Protein AF-A0AAX6N0K3-F1 (afdb_monomer)

Secondary structure (DSSP, 8-state):
-PPPP---PPPP--------GGGG--SS--HHHHHHHHHSTT------------------------------PPPPPP----------------PPPPPPPPPPPPPPPPP---PPPPPPPPPPPPP-----PPPPPPP------------PPP-GGGS---S--PEEEEEEEEEEEEEEESSSSS-S-TT--SB--SS--GGG--HHHHHHHHHHHHHHHHHHHHHTT--B-----HHHHHHHS-PPP-TTS-TT--SSS----S-TTGGG--EEEE-----TT-HHHHHHHHHHHHHHHHHHHHHHHHHHTT--GGG--HHHHHH--GGGEEEE-SS-SS-HHHHHHHHHHHHHHHHHHHHHHHHHHHHHHHHS---TTB---TT--GGGSSBEEEE-GGGS-SSTT-HHHHHHHHHHEE--TT--S-GGGB-TTSTT-BSS-GGGTEEEEEEEEE---EETT-TTHHHHHHHHHHHHHHHB-BBPP-TTS--BEEEEEEETT--BHHHHHHHHHHHHHHHHHHHTTS-GGGSTTT-SSEE-HHHHSHHHHHHTT------GGG-TT--HHHHHHHHHHHHHH--TTSHHHHHHS-HHHHHHHHHHHH--SHHHHHHHHS--SSSPEESEEEE--BSSBB---TT---EEEE--SBP---HHHHHHHHHHHHHHHHHHHH--HHHHHHHHHHHHHTSS-HHHHH---HHHHHHHHTTSTTTT-SS--TT---S---TTTT-EETT--BPPSSSS-SS--GGG-

InterPro domains:
  IPR022025 Putative amidoligase enzyme [PF12224] (426-542)

pLDDT: mean 74.58, std 22.52, range [27.12, 98.62]

Radius of gyration: 35.14 Å; Cα contacts (8 Å, |Δi|>4): 977; chains: 1; bounding box: 76×108×117 Å

Structure (mmCIF, N/CA/C/O backbone):
data_AF-A0AAX6N0K3-F1
#
_entry.id   AF-A0AAX6N0K3-F1
#
loop_
_atom_site.group_PDB
_atom_site.id
_atom_site.type_symbol
_atom_site.label_atom_id
_atom_site.label_alt_id
_atom_site.label_comp_id
_atom_site.label_asym_id
_atom_site.label_entity_id
_atom_site.label_seq_id
_atom_site.pdbx_PDB_ins_code
_atom_site.Cartn_x
_atom_site.Cartn_y
_atom_site.Cartn_z
_atom_site.occupancy
_atom_site.B_iso_or_equiv
_atom_site.auth_seq_id
_atom_site.auth_comp_id
_atom_site.auth_asym_id
_atom_site.auth_atom_id
_atom_site.pdbx_PDB_model_num
ATOM 1 N N . MET A 1 1 ? 33.460 49.460 -1.857 1.00 33.12 1 MET A N 1
ATOM 2 C CA . MET A 1 1 ? 32.653 49.689 -0.641 1.00 33.12 1 MET A CA 1
ATOM 3 C C . MET A 1 1 ? 31.895 48.401 -0.351 1.00 33.12 1 MET A C 1
ATOM 5 O O . MET A 1 1 ? 31.063 48.049 -1.177 1.00 33.12 1 MET A O 1
ATOM 9 N N . PRO A 1 2 ? 32.266 47.641 0.693 1.00 34.12 2 PRO A N 1
ATOM 10 C CA . PRO A 1 2 ? 31.712 46.316 0.958 1.00 34.12 2 PRO A CA 1
ATOM 11 C C . PRO A 1 2 ? 30.553 46.365 1.966 1.00 34.12 2 PRO A C 1
ATOM 13 O O . PRO A 1 2 ? 30.574 47.162 2.904 1.00 34.12 2 PRO A O 1
ATOM 16 N N . ALA A 1 3 ? 29.566 45.490 1.763 1.00 30.44 3 ALA A N 1
ATOM 17 C CA . ALA A 1 3 ? 28.462 45.236 2.682 1.00 30.44 3 ALA A CA 1
ATOM 18 C C . ALA A 1 3 ? 28.853 44.160 3.708 1.00 30.44 3 ALA A C 1
ATOM 20 O O . ALA A 1 3 ? 29.574 43.210 3.398 1.00 30.44 3 ALA A O 1
ATOM 21 N N . GLN A 1 4 ? 28.412 44.381 4.943 1.00 31.89 4 GLN A N 1
ATOM 22 C CA . GLN A 1 4 ? 28.819 43.687 6.157 1.00 31.89 4 GLN A CA 1
ATOM 23 C C . GLN A 1 4 ? 28.239 42.275 6.285 1.00 31.89 4 GLN A C 1
ATOM 25 O O . GLN A 1 4 ? 27.082 42.016 5.967 1.00 31.89 4 GLN A O 1
ATOM 30 N N . GLN A 1 5 ? 29.078 41.400 6.839 1.00 32.28 5 GLN A N 1
ATOM 31 C CA . GLN A 1 5 ? 28.748 40.094 7.398 1.00 32.28 5 GLN A CA 1
ATOM 32 C C . GLN A 1 5 ? 27.851 40.236 8.637 1.00 32.28 5 GLN A C 1
ATOM 34 O O . GLN A 1 5 ? 28.136 41.043 9.521 1.00 32.28 5 GLN A O 1
ATOM 39 N N . GLY A 1 6 ? 26.828 39.386 8.732 1.00 27.12 6 GLY A N 1
ATOM 40 C CA . GLY A 1 6 ? 26.062 39.135 9.949 1.00 27.12 6 GLY A CA 1
ATOM 41 C C . GLY A 1 6 ? 25.989 37.635 10.217 1.00 27.12 6 GLY A C 1
ATOM 42 O O . GLY A 1 6 ? 25.116 36.954 9.691 1.00 27.12 6 GLY A O 1
ATOM 43 N N . ASN A 1 7 ? 26.929 37.128 11.019 1.00 29.38 7 ASN A N 1
ATOM 44 C CA . ASN A 1 7 ? 26.878 35.793 11.612 1.00 29.38 7 ASN A CA 1
ATOM 45 C C . ASN A 1 7 ? 25.757 35.746 12.661 1.00 29.38 7 ASN A C 1
ATOM 47 O O . ASN A 1 7 ? 25.810 36.486 13.642 1.00 29.38 7 ASN A O 1
ATOM 51 N N . SER A 1 8 ? 24.795 34.839 12.489 1.00 27.27 8 SER A N 1
ATOM 52 C CA . SER A 1 8 ? 23.847 34.435 13.529 1.00 27.27 8 SER A CA 1
ATOM 53 C C . SER A 1 8 ? 24.133 32.982 13.893 1.00 27.27 8 SER A C 1
ATOM 55 O O . SER A 1 8 ? 23.971 32.070 13.085 1.00 27.27 8 SER A O 1
ATOM 57 N N . THR A 1 9 ? 24.640 32.788 15.103 1.00 29.12 9 THR A N 1
ATOM 58 C CA . THR A 1 9 ? 24.904 31.491 15.721 1.00 29.12 9 THR A CA 1
ATOM 59 C C . THR A 1 9 ? 23.587 30.836 16.131 1.00 29.12 9 THR A C 1
ATOM 61 O O . THR A 1 9 ? 22.885 31.358 16.996 1.00 29.12 9 THR A O 1
ATOM 64 N N . ASN A 1 10 ? 23.276 29.682 15.542 1.00 28.95 10 ASN A N 1
ATOM 65 C CA . ASN A 1 10 ? 22.162 28.821 15.942 1.00 28.95 10 ASN A CA 1
ATOM 66 C C . ASN A 1 10 ? 22.470 28.149 17.298 1.00 28.95 10 ASN A C 1
ATOM 68 O O . ASN A 1 10 ? 23.472 27.435 17.389 1.00 28.95 10 ASN A O 1
ATOM 72 N N . PRO A 1 11 ? 21.651 28.320 18.353 1.00 30.47 11 PRO A N 1
ATOM 73 C CA . PRO A 1 11 ? 21.778 27.519 19.561 1.00 30.47 11 PRO A CA 1
ATOM 74 C C . PRO A 1 11 ? 21.105 26.158 19.340 1.00 30.47 11 PRO A C 1
ATOM 76 O O . PRO A 1 11 ? 19.939 26.073 18.954 1.00 30.47 11 PRO A O 1
ATOM 79 N N . GLY A 1 12 ? 21.862 25.087 19.582 1.00 30.61 12 GLY A N 1
ATOM 80 C CA . GLY A 1 12 ? 21.398 23.709 19.463 1.00 30.61 12 GLY A CA 1
ATOM 81 C C . GLY A 1 12 ? 20.140 23.442 20.291 1.00 30.61 12 GLY A C 1
ATOM 82 O O . GLY A 1 12 ? 20.142 23.573 21.515 1.00 30.61 12 GLY A O 1
ATOM 83 N N . ARG A 1 13 ? 19.068 23.022 19.615 1.00 30.52 13 ARG A N 1
ATOM 84 C CA . ARG A 1 13 ? 17.915 22.377 20.245 1.00 30.52 13 ARG A CA 1
ATOM 85 C C . ARG A 1 13 ? 18.232 20.895 20.412 1.00 30.52 13 ARG A C 1
ATOM 87 O O . ARG A 1 13 ? 18.113 20.122 19.471 1.00 30.52 13 ARG A O 1
ATOM 94 N N . GLY A 1 14 ? 18.630 20.506 21.619 1.00 28.22 14 GLY A N 1
ATOM 95 C CA . GLY A 1 14 ? 18.573 19.109 22.035 1.00 28.22 14 GLY A CA 1
ATOM 96 C C . GLY A 1 14 ? 17.112 18.695 22.202 1.00 28.22 14 GLY A C 1
ATOM 97 O O . GLY A 1 14 ? 16.432 19.179 23.108 1.00 28.22 14 GLY A O 1
ATOM 98 N N . SER A 1 15 ? 16.618 17.817 21.332 1.00 30.75 15 SER A N 1
ATOM 99 C CA . SER A 1 15 ? 15.312 17.168 21.459 1.00 30.75 15 SER A CA 1
ATOM 100 C C . SER A 1 15 ? 15.372 16.107 22.561 1.00 30.75 15 SER A C 1
ATOM 102 O O . SER A 1 15 ? 15.589 14.922 22.318 1.00 30.75 15 SER A O 1
ATOM 104 N N . GLY A 1 16 ? 15.211 16.541 23.810 1.00 27.91 16 GLY A N 1
ATOM 105 C CA . GLY A 1 16 ? 15.000 15.640 24.937 1.00 27.91 16 GLY A CA 1
ATOM 106 C C . GLY A 1 16 ? 13.588 15.058 24.901 1.00 27.91 16 GLY A C 1
ATOM 107 O O . GLY A 1 16 ? 12.685 15.614 25.523 1.00 27.91 16 GLY A O 1
ATOM 108 N N . LEU A 1 17 ? 13.400 13.934 24.205 1.00 30.94 17 LEU A N 1
ATOM 109 C CA . LEU A 1 17 ? 12.222 13.073 24.344 1.00 30.94 17 LEU A CA 1
ATOM 110 C C . LEU A 1 17 ? 12.213 12.480 25.763 1.00 30.94 17 LEU A C 1
ATOM 112 O O . LEU A 1 17 ? 12.772 11.419 26.031 1.00 30.94 17 LEU A O 1
ATOM 116 N N . ARG A 1 18 ? 11.609 13.199 26.716 1.00 30.19 18 ARG A N 1
ATOM 117 C CA . ARG A 1 18 ? 11.274 12.643 28.032 1.00 30.19 18 ARG A CA 1
ATOM 118 C C . ARG A 1 18 ? 10.107 11.672 27.852 1.00 30.19 18 ARG A C 1
ATOM 120 O O . ARG A 1 18 ? 9.021 12.071 27.450 1.00 30.19 18 ARG A O 1
ATOM 127 N N . SER A 1 19 ? 10.349 10.404 28.166 1.00 35.12 19 SER A N 1
ATOM 128 C CA . SER A 1 19 ? 9.376 9.308 28.142 1.00 35.12 19 SER A CA 1
ATOM 129 C C . SER A 1 19 ? 8.063 9.660 28.864 1.00 35.12 19 SER A C 1
ATOM 131 O O . SER A 1 19 ? 8.098 10.092 30.019 1.00 35.12 19 SER A O 1
ATOM 133 N N . ASN A 1 20 ? 6.919 9.389 28.219 1.00 36.53 20 ASN A N 1
ATOM 134 C CA . ASN A 1 20 ? 5.529 9.551 28.695 1.00 36.53 20 ASN A CA 1
ATOM 135 C C . ASN A 1 20 ? 5.147 8.645 29.900 1.00 36.53 20 ASN A C 1
ATOM 137 O O . ASN A 1 20 ? 4.023 8.156 30.006 1.00 36.53 20 ASN A O 1
ATOM 141 N N . ALA A 1 21 ? 6.049 8.407 30.853 1.00 35.53 21 ALA A N 1
ATOM 142 C CA . ALA A 1 21 ? 5.789 7.544 32.008 1.00 35.53 21 ALA A CA 1
ATOM 143 C C . ALA A 1 21 ? 4.721 8.112 32.970 1.00 35.53 21 ALA A C 1
ATOM 145 O O . ALA A 1 21 ? 4.128 7.363 33.745 1.00 35.53 21 ALA A O 1
ATOM 146 N N . HIS A 1 22 ? 4.438 9.420 32.916 1.00 32.25 22 HIS A N 1
ATOM 147 C CA . HIS A 1 22 ? 3.542 10.086 33.868 1.00 32.25 22 HIS A CA 1
ATOM 148 C C . HIS A 1 22 ? 2.038 9.885 33.616 1.00 32.25 22 HIS A C 1
ATOM 150 O O . HIS A 1 22 ? 1.267 10.015 34.562 1.00 32.25 22 HIS A O 1
ATOM 156 N N . LEU A 1 23 ? 1.615 9.494 32.407 1.00 36.72 23 LEU A N 1
ATOM 157 C CA . LEU A 1 23 ? 0.206 9.177 32.109 1.00 36.72 23 LEU A CA 1
ATOM 158 C C . LEU A 1 23 ? -0.206 7.755 32.541 1.00 36.72 23 LEU A C 1
ATOM 160 O O . LEU A 1 23 ? -1.385 7.421 32.520 1.00 36.72 23 LEU A O 1
ATOM 164 N N . ARG A 1 24 ? 0.741 6.914 32.986 1.00 46.22 24 ARG A N 1
ATOM 165 C CA . ARG A 1 24 ? 0.514 5.475 33.231 1.00 46.22 24 ARG A CA 1
ATOM 166 C C . ARG A 1 24 ? 0.024 5.115 34.641 1.00 46.22 24 ARG A C 1
ATOM 168 O O . ARG A 1 24 ? -0.168 3.940 34.931 1.00 46.22 24 ARG A O 1
ATOM 175 N N . ARG A 1 25 ? -0.175 6.092 35.533 1.00 35.53 25 ARG A N 1
ATOM 176 C CA . ARG A 1 25 ? -0.671 5.869 36.908 1.00 35.53 25 ARG A CA 1
ATOM 177 C C . ARG A 1 25 ? -2.057 6.484 37.100 1.00 35.53 25 ARG A C 1
ATOM 179 O O . ARG A 1 25 ? -2.197 7.459 37.830 1.00 35.53 25 ARG A O 1
ATOM 186 N N . TYR A 1 26 ? -3.073 5.921 36.453 1.00 37.38 26 TYR A N 1
ATOM 187 C CA . TYR A 1 26 ? -4.471 6.216 36.782 1.00 37.38 26 TYR A CA 1
ATOM 188 C C . TYR A 1 26 ? -5.084 5.059 37.580 1.00 37.38 26 TYR A C 1
ATOM 190 O O . TYR A 1 26 ? -4.790 3.895 37.318 1.00 37.38 26 TYR A O 1
ATOM 198 N N . GLN A 1 27 ? -5.912 5.392 38.574 1.00 35.25 27 GLN A N 1
ATOM 199 C CA . GLN A 1 27 ? -6.598 4.459 39.479 1.00 35.25 27 GLN A CA 1
ATOM 200 C C . GLN A 1 27 ? -7.766 3.744 38.774 1.00 35.25 27 GLN A C 1
ATOM 202 O O . GLN A 1 27 ? -8.930 3.969 39.087 1.00 35.25 27 GLN A O 1
ATOM 207 N N . GLY A 1 28 ? -7.448 2.901 37.795 1.00 50.28 28 GLY A N 1
ATOM 208 C CA . GLY A 1 28 ? -8.390 2.016 37.116 1.00 50.28 28 GLY A CA 1
ATOM 209 C C . GLY A 1 28 ? -7.851 0.590 37.050 1.00 50.28 28 GLY A C 1
ATOM 210 O O . GLY A 1 28 ? -6.734 0.317 37.492 1.00 50.28 28 GLY A O 1
ATOM 211 N N . ARG A 1 29 ? -8.654 -0.318 36.490 1.00 60.47 29 ARG A N 1
ATOM 212 C CA . ARG A 1 29 ? -8.243 -1.696 36.185 1.00 60.47 29 ARG A CA 1
ATOM 213 C C . ARG A 1 29 ? -6.909 -1.734 35.441 1.00 60.47 29 ARG A C 1
ATOM 215 O O . ARG A 1 29 ? -6.608 -0.826 34.653 1.00 60.47 29 ARG A O 1
ATOM 222 N N . THR A 1 30 ? -6.121 -2.779 35.675 1.00 70.56 30 THR A N 1
ATOM 223 C CA . THR A 1 30 ? -4.830 -2.922 34.991 1.00 70.56 30 THR A CA 1
ATOM 224 C C . THR A 1 30 ? -5.057 -3.050 33.481 1.00 70.56 30 THR A C 1
ATOM 226 O O . THR A 1 30 ? -6.117 -3.480 33.022 1.00 70.56 30 THR A O 1
ATOM 229 N N . ARG A 1 31 ? -4.063 -2.657 32.677 1.00 69.25 31 ARG A N 1
ATOM 230 C CA . ARG A 1 31 ? -4.096 -2.835 31.213 1.00 69.25 31 ARG A CA 1
ATOM 231 C C . ARG A 1 31 ? -4.399 -4.292 30.835 1.00 69.25 31 ARG A C 1
ATOM 233 O O . ARG A 1 31 ? -5.227 -4.532 29.968 1.00 69.25 31 ARG A O 1
ATOM 240 N N . GLN A 1 32 ? -3.831 -5.242 31.575 1.00 71.00 32 GLN A N 1
ATOM 241 C CA . GLN A 1 32 ? -4.071 -6.679 31.417 1.00 71.00 32 GLN A CA 1
ATOM 242 C C . GLN A 1 32 ? -5.519 -7.093 31.705 1.00 71.00 32 GLN A C 1
ATOM 244 O O . GLN A 1 32 ? -6.087 -7.879 30.959 1.00 71.00 32 GLN A O 1
ATOM 249 N N . GLU A 1 33 ? -6.163 -6.531 32.731 1.00 73.44 33 GLU A N 1
ATOM 250 C CA . GLU A 1 33 ? -7.573 -6.831 33.023 1.00 73.44 33 GLU A CA 1
ATOM 251 C C . GLU A 1 33 ? -8.520 -6.387 31.896 1.00 73.44 33 GLU A C 1
ATOM 253 O O . GLU A 1 33 ? -9.567 -7.008 31.699 1.00 73.44 33 GLU A O 1
ATOM 258 N N . ARG A 1 34 ? -8.178 -5.320 31.156 1.00 72.62 34 ARG A N 1
ATOM 259 C CA . ARG A 1 34 ? -8.949 -4.887 29.977 1.00 72.62 34 ARG A CA 1
ATOM 260 C C . ARG A 1 34 ? -8.794 -5.869 28.816 1.00 72.62 34 ARG A C 1
ATOM 262 O O . ARG A 1 34 ? -9.799 -6.269 28.240 1.00 72.62 34 ARG A O 1
ATOM 269 N N . ILE A 1 35 ? -7.562 -6.300 28.547 1.00 73.88 35 ILE A N 1
ATOM 270 C CA . ILE A 1 35 ? -7.236 -7.309 27.528 1.00 73.88 35 ILE A CA 1
ATOM 271 C C . ILE A 1 35 ? -7.982 -8.606 27.829 1.00 73.88 35 ILE A C 1
ATOM 273 O O . ILE A 1 35 ? -8.746 -9.077 26.997 1.00 73.88 35 ILE A O 1
ATOM 277 N N . GLN A 1 36 ? -7.851 -9.144 29.044 1.00 75.00 36 GLN A N 1
ATOM 278 C CA . GLN A 1 36 ? -8.462 -10.429 29.390 1.00 75.00 36 GLN A CA 1
ATOM 279 C C . GLN A 1 36 ? -9.970 -10.440 29.132 1.00 75.00 36 GLN A C 1
ATOM 281 O O . GLN A 1 36 ? -10.498 -11.404 28.592 1.00 75.00 36 GLN A O 1
ATOM 286 N N . ARG A 1 37 ? -10.664 -9.349 29.470 1.00 75.81 37 ARG A N 1
ATOM 287 C CA . ARG A 1 37 ? -12.107 -9.208 29.224 1.00 75.81 37 ARG A CA 1
ATOM 288 C C . ARG A 1 37 ? -12.462 -9.124 27.750 1.00 75.81 37 ARG A C 1
ATOM 290 O O . ARG A 1 37 ? -13.495 -9.652 27.360 1.00 75.81 37 ARG A O 1
ATOM 297 N N . PHE A 1 38 ? -11.636 -8.439 26.968 1.00 77.19 38 PHE A N 1
ATOM 298 C CA . PHE A 1 38 ? -11.833 -8.323 25.530 1.00 77.19 38 PHE A CA 1
ATOM 299 C C . PHE A 1 38 ? -11.748 -9.695 24.847 1.00 77.19 38 PHE A C 1
ATOM 301 O O . PHE A 1 38 ? -12.540 -9.981 23.956 1.00 77.19 38 PHE A O 1
ATOM 308 N N . TYR A 1 39 ? -10.836 -10.560 25.299 1.00 76.31 39 TYR A N 1
ATOM 309 C CA . TYR A 1 39 ? -10.623 -11.871 24.684 1.00 76.31 39 TYR A CA 1
ATOM 310 C C . TYR A 1 39 ? -11.439 -13.012 25.297 1.00 76.31 39 TYR A C 1
ATOM 312 O O . TYR A 1 39 ? -11.760 -13.950 24.569 1.00 76.31 39 TYR A O 1
ATOM 320 N N . ASN A 1 40 ? -11.784 -12.936 26.584 1.00 78.44 40 ASN A N 1
ATOM 321 C CA . ASN A 1 40 ? -12.487 -13.980 27.337 1.00 78.44 40 ASN A CA 1
ATOM 322 C C . ASN A 1 40 ? -13.710 -13.389 28.073 1.00 78.44 40 ASN A C 1
ATOM 324 O O . ASN A 1 40 ? -13.695 -13.226 29.300 1.00 78.44 40 ASN A O 1
ATOM 328 N N . PRO A 1 41 ? -14.771 -13.010 27.334 1.00 76.31 41 PRO A N 1
ATOM 329 C CA . PRO A 1 41 ? -15.985 -12.453 27.921 1.00 76.31 41 PRO A CA 1
ATOM 330 C C . PRO A 1 41 ? -16.694 -13.482 28.816 1.00 76.31 41 PRO A C 1
ATOM 332 O O . PRO A 1 41 ? -16.761 -14.668 28.503 1.00 76.31 41 PRO A O 1
ATOM 335 N N . GLY A 1 42 ? -17.252 -13.027 29.940 1.00 67.88 42 GLY A N 1
ATOM 336 C CA . GLY A 1 42 ? -18.068 -13.866 30.829 1.00 67.88 42 GLY A CA 1
ATOM 337 C C . GLY A 1 42 ? -17.322 -14.731 31.857 1.00 67.88 42 GLY A C 1
ATOM 338 O O . GLY A 1 42 ? -17.973 -15.240 32.773 1.00 67.88 42 GLY A O 1
ATOM 339 N N . GLU A 1 43 ? -15.991 -14.854 31.805 1.00 67.69 43 GLU A N 1
ATOM 340 C CA . GLU A 1 43 ? -15.241 -15.513 32.883 1.00 67.69 43 GLU A CA 1
ATOM 341 C C . GLU A 1 43 ? -15.108 -14.580 34.106 1.00 67.69 43 GLU A C 1
ATOM 343 O O . GLU A 1 43 ? -14.562 -13.473 34.007 1.00 67.69 43 GLU A O 1
ATOM 348 N N . PRO A 1 44 ? -15.617 -14.969 35.294 1.00 57.75 44 PRO A N 1
ATOM 349 C CA . PRO A 1 44 ? -15.477 -14.148 36.485 1.00 57.75 44 PRO A CA 1
ATOM 350 C C . PRO A 1 44 ? -14.002 -14.075 36.881 1.00 57.75 44 PRO A C 1
ATOM 352 O O . PRO A 1 44 ? -13.425 -15.061 37.330 1.00 57.75 44 PRO A O 1
ATOM 355 N N . ILE A 1 45 ? -13.405 -12.882 36.776 1.00 56.72 45 ILE A N 1
ATOM 356 C CA . ILE A 1 45 ? -12.067 -12.617 37.317 1.00 56.72 45 ILE A CA 1
ATOM 357 C C . ILE A 1 45 ? -12.112 -12.966 38.806 1.00 56.72 45 ILE A C 1
ATOM 359 O O . ILE A 1 45 ? -12.767 -12.267 39.592 1.00 56.72 45 ILE A O 1
ATOM 363 N N . ASN A 1 46 ? -11.440 -14.054 39.192 1.00 53.59 46 ASN A N 1
ATOM 364 C CA . ASN A 1 46 ? -11.290 -14.453 40.583 1.00 53.59 46 ASN A CA 1
ATOM 365 C C . ASN A 1 46 ? -10.611 -13.298 41.316 1.00 53.59 46 ASN A C 1
ATOM 367 O O . ASN A 1 46 ? -9.398 -13.109 41.224 1.00 53.59 46 ASN A O 1
ATOM 371 N N . LYS A 1 47 ? -11.410 -12.478 42.012 1.00 49.41 47 LYS A N 1
ATOM 372 C CA . LYS A 1 47 ? -10.909 -11.359 42.808 1.00 49.41 47 LYS A CA 1
ATOM 373 C C . LYS A 1 47 ? -9.862 -11.936 43.749 1.00 49.41 47 LYS A C 1
ATOM 375 O O . LYS A 1 47 ? -10.225 -12.679 44.663 1.00 49.41 47 LYS A O 1
ATOM 380 N N . ARG A 1 48 ? -8.581 -11.616 43.511 1.00 46.38 48 ARG A N 1
ATOM 381 C CA . ARG A 1 48 ? -7.492 -11.926 44.443 1.00 46.38 48 ARG A CA 1
ATOM 382 C C . ARG A 1 48 ? -7.997 -11.530 45.824 1.00 46.38 48 ARG A C 1
ATOM 384 O O . ARG A 1 48 ? -8.307 -10.359 46.052 1.00 46.38 48 ARG A O 1
ATOM 391 N N . LYS A 1 49 ? -8.160 -12.510 46.718 1.00 39.62 49 LYS A N 1
ATOM 392 C CA . LYS A 1 49 ? -8.372 -12.228 48.136 1.00 39.62 49 LYS A CA 1
ATOM 393 C C . LYS A 1 49 ? -7.175 -11.383 48.538 1.00 39.62 49 LYS A C 1
ATOM 395 O O . LYS A 1 49 ? -6.059 -11.886 48.543 1.00 39.62 49 LYS A O 1
ATOM 400 N N . ALA A 1 50 ? -7.404 -10.095 48.765 1.00 35.25 50 ALA A N 1
ATOM 401 C CA . ALA A 1 50 ? -6.397 -9.220 49.323 1.00 35.25 50 ALA A CA 1
ATOM 402 C C . ALA A 1 50 ? -6.011 -9.827 50.674 1.00 35.25 50 ALA A C 1
ATOM 404 O O . ALA A 1 50 ? -6.799 -9.788 51.620 1.00 35.25 50 ALA A O 1
ATOM 405 N N . GLU A 1 51 ? -4.855 -10.484 50.732 1.00 37.91 51 GLU A N 1
ATOM 406 C CA . GLU A 1 51 ? -4.303 -10.913 52.006 1.00 37.91 51 GLU A CA 1
ATOM 407 C C . GLU A 1 51 ? -4.030 -9.652 52.837 1.00 37.91 51 GLU A C 1
ATOM 409 O O . GLU A 1 51 ? -3.532 -8.656 52.296 1.00 37.91 51 GLU A O 1
ATOM 414 N N . PRO A 1 52 ? -4.406 -9.632 54.128 1.00 36.31 52 PRO A N 1
ATOM 415 C CA . PRO A 1 52 ? -4.161 -8.481 54.977 1.00 36.31 52 PRO A CA 1
ATOM 416 C C . PRO A 1 52 ? -2.656 -8.244 55.060 1.00 36.31 52 PRO A C 1
ATOM 418 O O . PRO A 1 52 ? -1.897 -9.122 55.464 1.00 36.31 52 PRO A O 1
ATOM 421 N N . ASN A 1 53 ? -2.236 -7.046 54.673 1.00 34.91 53 ASN A N 1
ATOM 422 C CA . ASN A 1 53 ? -0.856 -6.602 54.767 1.00 34.91 53 ASN A CA 1
ATOM 423 C C . ASN A 1 53 ? -0.516 -6.372 56.254 1.00 34.91 53 ASN A C 1
ATOM 425 O O . ASN A 1 53 ? -0.676 -5.267 56.775 1.00 34.91 53 ASN A O 1
ATOM 429 N N . GLU A 1 54 ? -0.132 -7.433 56.970 1.00 36.72 54 GLU A N 1
ATOM 430 C CA . GLU A 1 54 ? 0.428 -7.325 58.317 1.00 36.72 54 GLU A CA 1
ATOM 431 C C . GLU A 1 54 ? 1.847 -6.757 58.229 1.00 36.72 54 GLU A C 1
ATOM 433 O O . GLU A 1 54 ? 2.758 -7.342 57.641 1.00 36.72 54 GLU A O 1
ATOM 438 N N . GLY A 1 55 ? 2.011 -5.566 58.806 1.00 42.16 55 GLY A N 1
ATOM 439 C CA . GLY A 1 55 ? 3.240 -4.793 58.754 1.00 42.16 55 GLY A CA 1
ATOM 440 C C . GLY A 1 55 ? 4.452 -5.532 59.316 1.00 42.16 55 GLY A C 1
ATOM 441 O O . GLY A 1 55 ? 4.416 -6.104 60.406 1.00 42.16 55 GLY A O 1
ATOM 442 N N . LYS A 1 56 ? 5.572 -5.425 58.601 1.00 33.53 56 LYS A N 1
ATOM 443 C CA . LYS A 1 56 ? 6.902 -5.638 59.169 1.00 33.53 56 LYS A CA 1
ATOM 444 C C . LYS A 1 56 ? 7.753 -4.398 58.965 1.00 33.53 56 LYS A C 1
ATOM 446 O O . LYS A 1 56 ? 8.112 -4.028 57.853 1.00 33.53 56 LYS A O 1
ATOM 451 N N . THR A 1 57 ? 8.020 -3.773 60.100 1.00 34.84 57 THR A N 1
ATOM 452 C CA . THR A 1 57 ? 8.953 -2.683 60.341 1.00 34.84 57 THR A CA 1
ATOM 453 C C . THR A 1 57 ? 10.374 -3.098 59.962 1.00 34.84 57 THR A C 1
ATOM 455 O O . THR A 1 57 ? 10.801 -4.217 60.249 1.00 34.84 57 THR A O 1
ATOM 458 N N . GLU A 1 58 ? 11.098 -2.174 59.334 1.00 37.28 58 GLU A N 1
ATOM 459 C CA . GLU A 1 58 ? 12.534 -2.250 59.077 1.00 37.28 58 GLU A CA 1
ATOM 460 C C . GLU A 1 58 ? 13.338 -2.400 60.377 1.00 37.28 58 GLU A C 1
ATOM 462 O O . GLU A 1 58 ? 13.147 -1.637 61.322 1.00 37.28 58 GLU A O 1
ATOM 467 N N . GLU A 1 59 ? 14.332 -3.291 60.381 1.00 33.31 59 GLU A N 1
ATOM 468 C CA . GLU A 1 59 ? 15.522 -3.099 61.207 1.00 33.31 59 GLU A CA 1
ATOM 469 C C . GLU A 1 59 ? 16.778 -3.586 60.472 1.00 33.31 59 GLU A C 1
ATOM 471 O O . GLU A 1 59 ? 16.942 -4.750 60.108 1.00 33.31 59 GLU A O 1
ATOM 476 N N . THR A 1 60 ? 17.673 -2.637 60.216 1.00 36.06 60 THR A N 1
ATOM 477 C CA . THR A 1 60 ? 18.981 -2.809 59.583 1.00 36.06 60 THR A CA 1
ATOM 478 C C . THR A 1 60 ? 20.028 -3.190 60.636 1.00 36.06 60 THR A C 1
ATOM 480 O O . THR A 1 60 ? 20.158 -2.459 61.618 1.00 36.06 60 THR A O 1
ATOM 483 N N . LYS A 1 61 ? 20.871 -4.218 60.402 1.00 34.53 61 LYS A N 1
ATOM 484 C CA . LYS A 1 61 ? 22.338 -4.171 60.663 1.00 34.53 61 LYS A CA 1
ATOM 485 C C . LYS A 1 61 ? 23.114 -5.470 60.355 1.00 34.53 61 LYS A C 1
ATOM 487 O O . LYS A 1 61 ? 22.899 -6.505 60.965 1.00 34.53 61 LYS A O 1
ATOM 492 N N . LYS A 1 62 ? 24.170 -5.253 59.557 1.00 33.59 62 LYS A N 1
ATOM 493 C CA . LYS A 1 62 ? 25.576 -5.716 59.665 1.00 33.59 62 LYS A CA 1
ATOM 494 C C . LYS A 1 62 ? 25.964 -7.189 59.428 1.00 33.59 62 LYS A C 1
ATOM 496 O O . LYS A 1 62 ? 25.794 -8.064 60.263 1.00 33.59 62 LYS A O 1
ATOM 501 N N . GLN A 1 63 ? 26.710 -7.323 58.326 1.00 35.84 63 GLN A N 1
ATOM 502 C CA . GLN A 1 63 ? 27.801 -8.254 58.008 1.00 35.84 63 GLN A CA 1
ATOM 503 C C . GLN A 1 63 ? 28.554 -8.883 59.199 1.00 35.84 63 GLN A C 1
ATOM 505 O O . GLN A 1 63 ? 29.093 -8.163 60.046 1.00 35.84 63 GLN A O 1
ATOM 510 N N . LYS A 1 64 ? 28.798 -10.199 59.105 1.00 31.02 64 LYS A N 1
ATOM 511 C CA . LYS A 1 64 ? 30.153 -10.770 59.207 1.00 31.02 64 LYS A CA 1
ATOM 512 C C . LYS A 1 64 ? 30.250 -12.167 58.573 1.00 31.02 64 LYS A C 1
ATOM 514 O O . LYS A 1 64 ? 29.321 -12.959 58.622 1.00 31.02 64 LYS A O 1
ATOM 519 N N . THR A 1 65 ? 31.411 -12.382 57.976 1.00 35.34 65 THR A N 1
ATOM 520 C CA . THR A 1 65 ? 31.960 -13.513 57.219 1.00 35.34 65 THR A CA 1
ATOM 521 C C . THR A 1 65 ? 32.001 -14.835 57.994 1.00 35.34 65 THR A C 1
ATOM 523 O O . THR A 1 65 ? 32.440 -14.823 59.142 1.00 35.34 65 THR A O 1
ATOM 526 N N . GLN A 1 66 ? 31.707 -15.969 57.338 1.00 30.86 66 GLN A N 1
ATOM 527 C CA . GLN A 1 66 ? 32.426 -17.231 57.579 1.00 30.86 66 GLN A CA 1
ATOM 528 C C . GLN A 1 66 ? 32.270 -18.249 56.434 1.00 30.86 66 GLN A C 1
ATOM 530 O O . GLN A 1 66 ? 31.235 -18.324 55.781 1.00 30.86 66 GLN A O 1
ATOM 535 N N . GLU A 1 67 ? 33.364 -18.969 56.195 1.00 32.97 67 GLU A N 1
ATOM 536 C CA . GLU A 1 67 ? 33.666 -19.893 55.099 1.00 32.97 67 GLU A CA 1
ATOM 537 C C . GLU A 1 67 ? 32.935 -21.251 55.147 1.00 32.97 67 GLU A C 1
ATOM 539 O O . GLU A 1 67 ? 32.565 -21.735 56.214 1.00 32.97 67 GLU A O 1
ATOM 544 N N . ASN A 1 68 ? 32.970 -21.919 53.982 1.00 33.38 68 ASN A N 1
ATOM 545 C CA . ASN A 1 68 ? 33.135 -23.366 53.768 1.00 33.38 68 ASN A CA 1
ATOM 546 C C . ASN A 1 68 ? 31.949 -24.314 54.047 1.00 33.38 68 ASN A C 1
ATOM 548 O O . ASN A 1 68 ? 31.719 -24.717 55.185 1.00 33.38 68 ASN A O 1
ATOM 552 N N . LYS A 1 69 ? 31.350 -24.852 52.970 1.00 31.03 69 LYS A N 1
ATOM 553 C CA . LYS A 1 69 ? 31.559 -26.241 52.482 1.00 31.03 69 LYS A CA 1
ATOM 554 C C . LYS A 1 69 ? 30.526 -26.620 51.409 1.00 31.03 69 LYS A C 1
ATOM 556 O O . LYS A 1 69 ? 29.327 -26.515 51.646 1.00 31.03 69 LYS A O 1
ATOM 561 N N . ASP A 1 70 ? 31.027 -27.113 50.276 1.00 44.03 70 ASP A N 1
ATOM 562 C CA . ASP A 1 70 ? 30.284 -27.910 49.290 1.00 44.03 70 ASP A CA 1
ATOM 563 C C . ASP A 1 70 ? 29.598 -29.121 49.936 1.00 44.03 70 ASP A C 1
ATOM 565 O O . ASP A 1 70 ? 30.161 -29.739 50.850 1.00 44.03 70 ASP A O 1
ATOM 569 N N . PRO A 1 71 ? 28.447 -29.533 49.380 1.00 44.78 71 PRO A N 1
ATOM 570 C CA . PRO A 1 71 ? 28.280 -30.954 49.118 1.00 44.78 71 PRO A CA 1
ATOM 571 C C . PRO A 1 71 ? 27.701 -31.267 47.726 1.00 44.78 71 PRO A C 1
ATOM 573 O O . PRO A 1 71 ? 26.678 -30.738 47.301 1.00 44.78 71 PRO A O 1
ATOM 576 N N . ASP A 1 72 ? 28.376 -32.214 47.077 1.00 34.16 72 ASP A N 1
ATOM 577 C CA . ASP A 1 72 ? 27.832 -33.353 46.334 1.00 34.16 72 ASP A CA 1
ATOM 578 C C . ASP A 1 72 ? 26.772 -33.123 45.243 1.00 34.16 72 ASP A C 1
ATOM 580 O O . ASP A 1 72 ? 25.560 -33.141 45.451 1.00 34.16 72 ASP A O 1
ATOM 584 N N . ARG A 1 73 ? 27.276 -33.101 44.004 1.00 35.50 73 ARG A N 1
ATOM 585 C CA . ARG A 1 73 ? 26.526 -33.342 42.766 1.00 35.50 73 ARG A CA 1
ATOM 586 C C . ARG A 1 73 ? 26.405 -34.858 42.517 1.00 35.50 73 ARG A C 1
ATOM 588 O O . ARG A 1 73 ? 27.440 -35.510 42.355 1.00 35.50 73 ARG A O 1
ATOM 595 N N . PRO A 1 74 ? 25.202 -35.453 42.418 1.00 39.56 74 PRO A N 1
ATOM 596 C CA . PRO A 1 74 ? 25.077 -36.851 42.027 1.00 39.56 74 PRO A CA 1
ATOM 597 C C . PRO A 1 74 ? 25.207 -37.012 40.504 1.00 39.56 74 PRO A C 1
ATOM 599 O O . PRO A 1 74 ? 24.661 -36.234 39.721 1.00 39.56 74 PRO A O 1
ATOM 602 N N . LYS A 1 75 ? 25.946 -38.051 40.095 1.00 37.62 75 LYS A N 1
ATOM 603 C CA . LYS A 1 75 ? 26.041 -38.553 38.714 1.00 37.62 75 LYS A CA 1
ATOM 604 C C . LYS A 1 75 ? 24.699 -39.157 38.259 1.00 37.62 75 LYS A C 1
ATOM 606 O O . LYS A 1 75 ? 24.043 -39.804 39.079 1.00 37.62 75 LYS A O 1
ATOM 611 N N . PRO A 1 76 ? 24.315 -39.043 36.975 1.00 39.06 76 PRO A N 1
ATOM 612 C CA . PRO A 1 76 ? 23.188 -39.791 36.434 1.00 39.06 76 PRO A CA 1
ATOM 613 C C . PRO A 1 76 ? 23.572 -41.262 36.219 1.00 39.06 76 PRO A C 1
ATOM 615 O O . PRO A 1 76 ? 24.685 -41.576 35.796 1.00 39.06 76 PRO A O 1
ATOM 618 N N . LYS A 1 77 ? 22.640 -42.156 36.562 1.00 36.84 77 LYS A N 1
ATOM 619 C CA . LYS A 1 77 ? 22.734 -43.604 36.365 1.00 36.84 77 LYS A CA 1
ATOM 620 C C . LYS A 1 77 ? 22.502 -43.961 34.898 1.00 36.84 77 LYS A C 1
ATOM 622 O O . LYS A 1 77 ? 21.493 -43.568 34.320 1.00 36.84 77 LYS A O 1
ATOM 627 N N . GLU A 1 78 ? 23.407 -44.774 34.367 1.00 38.88 78 GLU A N 1
ATOM 628 C CA . GLU A 1 78 ? 23.175 -45.663 33.230 1.00 38.88 78 GLU A CA 1
ATOM 629 C C . GLU A 1 78 ? 21.981 -46.584 33.519 1.00 38.88 78 GLU A C 1
ATOM 631 O O . GLU A 1 78 ? 21.839 -47.109 34.627 1.00 38.88 78 GLU A O 1
ATOM 636 N N . THR A 1 79 ? 21.126 -46.795 32.521 1.00 33.78 79 THR A N 1
ATOM 637 C CA . THR A 1 79 ? 20.260 -47.977 32.470 1.00 33.78 79 THR A CA 1
ATOM 638 C C . THR A 1 79 ? 20.304 -48.517 31.045 1.00 33.78 79 THR A C 1
ATOM 640 O O . THR A 1 79 ? 19.700 -47.950 30.138 1.00 33.78 79 THR A O 1
ATOM 643 N N . GLU A 1 80 ? 21.077 -49.582 30.860 1.00 32.59 80 GLU A N 1
ATOM 644 C CA . GLU A 1 80 ? 21.042 -50.459 29.693 1.00 32.59 80 GLU A CA 1
ATOM 645 C C . GLU A 1 80 ? 20.062 -51.617 29.942 1.00 32.59 80 GLU A C 1
ATOM 647 O O . GLU A 1 80 ? 20.021 -52.166 31.042 1.00 32.59 80 GLU A O 1
ATOM 652 N N . GLU A 1 81 ? 19.364 -51.990 28.858 1.00 36.06 81 GLU A N 1
ATOM 653 C CA . GLU A 1 81 ? 18.926 -53.351 28.494 1.00 36.06 81 GLU A CA 1
ATOM 654 C C . GLU A 1 81 ? 17.802 -54.040 29.325 1.00 36.06 81 GLU A C 1
ATOM 656 O O . GLU A 1 81 ? 17.736 -53.946 30.539 1.00 36.06 81 GLU A O 1
ATOM 661 N N . THR A 1 82 ? 16.846 -54.807 28.772 1.00 31.95 82 THR A N 1
ATOM 662 C CA . THR A 1 82 ? 16.636 -55.349 27.416 1.00 31.95 82 THR A CA 1
ATOM 663 C C . THR A 1 82 ? 15.189 -55.879 27.225 1.00 31.95 82 THR A C 1
ATOM 665 O O . THR A 1 82 ? 14.575 -56.398 28.151 1.00 31.95 82 THR A O 1
ATOM 668 N N . GLN A 1 83 ? 14.747 -55.878 25.952 1.00 34.91 83 GLN A N 1
ATOM 669 C CA . GLN A 1 83 ? 14.008 -56.936 25.214 1.00 34.91 83 GLN A CA 1
ATOM 670 C C . GLN A 1 83 ? 12.541 -57.328 25.548 1.00 34.91 83 GLN A C 1
ATOM 672 O O . GLN A 1 83 ? 12.272 -58.028 26.519 1.00 34.91 83 GLN A O 1
ATOM 677 N N . LYS A 1 84 ? 11.629 -57.158 24.565 1.00 32.41 84 LYS A N 1
ATOM 678 C CA . LYS A 1 84 ? 11.255 -58.215 23.579 1.00 32.41 84 LYS A CA 1
ATOM 679 C C . LYS A 1 84 ? 10.203 -57.764 22.540 1.00 32.41 84 LYS A C 1
ATOM 681 O O . LYS A 1 84 ? 9.063 -57.479 22.874 1.00 32.41 84 LYS A O 1
ATOM 686 N N . GLN A 1 85 ? 10.630 -57.820 21.274 1.00 32.50 85 GLN A N 1
ATOM 687 C CA . GLN A 1 85 ? 9.971 -58.392 20.083 1.00 32.50 85 GLN A CA 1
ATOM 688 C C . GLN A 1 85 ? 8.463 -58.178 19.830 1.00 32.50 85 GLN A C 1
ATOM 690 O O . GLN A 1 85 ? 7.621 -58.838 20.436 1.00 32.50 85 GLN A O 1
ATOM 695 N N . LYS A 1 86 ? 8.159 -57.508 18.708 1.00 32.31 86 LYS A N 1
ATOM 696 C CA . LYS A 1 86 ? 7.405 -58.138 17.607 1.00 32.31 86 LYS A CA 1
ATOM 697 C C . LYS A 1 86 ? 7.687 -57.453 16.267 1.00 32.31 86 LYS A C 1
ATOM 699 O O . LYS A 1 86 ? 7.406 -56.278 16.076 1.00 32.31 86 LYS A O 1
ATOM 704 N N . THR A 1 87 ? 8.275 -58.234 15.373 1.00 31.72 87 THR A N 1
ATOM 705 C CA . THR A 1 87 ? 8.591 -57.943 13.976 1.00 31.72 87 THR A CA 1
ATOM 706 C C . THR A 1 87 ? 7.323 -58.039 13.128 1.00 31.72 87 THR A C 1
ATOM 708 O O . THR A 1 87 ? 6.578 -59.010 13.272 1.00 31.72 87 THR A O 1
ATOM 711 N N . GLN A 1 88 ? 7.115 -57.108 12.199 1.00 32.72 88 GLN A N 1
ATOM 712 C CA . GLN A 1 88 ? 6.328 -57.378 10.999 1.00 32.72 88 GLN A CA 1
ATOM 713 C C . GLN A 1 88 ? 7.008 -56.696 9.810 1.00 32.72 88 GLN A C 1
ATOM 715 O O . GLN A 1 88 ? 7.144 -55.477 9.761 1.00 32.72 88 GLN A O 1
ATOM 720 N N . GLU A 1 89 ? 7.524 -57.540 8.920 1.00 36.53 89 GLU A N 1
ATOM 721 C CA . GLU A 1 89 ? 8.139 -57.198 7.642 1.00 36.53 89 GLU A CA 1
ATOM 722 C C . GLU A 1 89 ? 7.131 -56.484 6.736 1.00 36.53 89 GLU A C 1
ATOM 724 O O . GLU A 1 89 ? 5.994 -56.935 6.607 1.00 36.53 89 GLU A O 1
ATOM 729 N N . ASN A 1 90 ? 7.576 -55.449 6.025 1.00 35.38 90 ASN A N 1
ATOM 730 C CA . ASN A 1 90 ? 7.101 -55.205 4.670 1.00 35.38 90 ASN A CA 1
ATOM 731 C C . ASN A 1 90 ? 8.240 -54.653 3.816 1.00 35.38 90 ASN A C 1
ATOM 733 O O . ASN A 1 90 ? 9.033 -53.822 4.248 1.00 35.38 90 ASN A O 1
ATOM 737 N N . LYS A 1 91 ? 8.337 -55.250 2.632 1.00 34.41 91 LYS A N 1
ATOM 738 C CA . LYS A 1 91 ? 9.430 -55.181 1.672 1.00 34.41 91 LYS A CA 1
ATOM 739 C C . LYS A 1 91 ? 9.342 -53.910 0.829 1.00 34.41 91 LYS A C 1
ATOM 741 O O . LYS A 1 91 ? 8.261 -53.576 0.352 1.00 34.41 91 LYS A O 1
ATOM 746 N N . ASP A 1 92 ? 10.498 -53.305 0.581 1.00 41.91 92 ASP A N 1
ATOM 747 C CA . ASP A 1 92 ? 10.751 -52.445 -0.578 1.00 41.91 92 ASP A CA 1
ATOM 748 C C . ASP A 1 92 ? 10.488 -53.198 -1.890 1.00 41.91 92 ASP A C 1
ATOM 750 O O . ASP A 1 92 ? 10.828 -54.385 -2.002 1.00 41.91 92 ASP A O 1
ATOM 754 N N . PRO A 1 93 ? 10.008 -52.484 -2.919 1.00 46.59 93 PRO A N 1
ATOM 755 C CA . PRO A 1 93 ? 10.484 -52.743 -4.263 1.00 46.59 93 PRO A CA 1
ATOM 756 C C . PRO A 1 93 ? 11.020 -51.472 -4.943 1.00 46.59 93 PRO A C 1
ATOM 758 O O . PRO A 1 93 ? 10.338 -50.461 -5.070 1.00 46.59 93 PRO A O 1
ATOM 761 N N . ASP A 1 94 ? 12.254 -51.606 -5.428 1.00 35.50 94 ASP A N 1
ATOM 762 C CA . ASP A 1 94 ? 12.748 -51.117 -6.717 1.00 35.50 94 ASP A CA 1
ATOM 763 C C . ASP A 1 94 ? 12.491 -49.652 -7.104 1.00 35.50 94 ASP A C 1
ATOM 765 O O . ASP A 1 94 ? 11.528 -49.300 -7.784 1.00 35.50 94 ASP A O 1
ATOM 769 N N . ARG A 1 95 ? 13.490 -48.810 -6.814 1.00 34.78 95 ARG A N 1
ATOM 770 C CA . ARG A 1 95 ? 13.689 -47.508 -7.463 1.00 34.78 95 ARG A CA 1
ATOM 771 C C . ARG A 1 95 ? 14.393 -47.708 -8.821 1.00 34.78 95 ARG A C 1
ATOM 773 O O . ARG A 1 95 ? 15.547 -48.147 -8.825 1.00 34.78 95 ARG A O 1
ATOM 780 N N . PRO A 1 96 ? 13.782 -47.372 -9.975 1.00 38.72 96 PRO A N 1
ATOM 781 C CA . PRO A 1 96 ? 14.465 -47.428 -11.266 1.00 38.72 96 PRO A CA 1
ATOM 782 C C . PRO A 1 96 ? 15.442 -46.254 -11.421 1.00 38.72 96 PRO A C 1
ATOM 784 O O . PRO A 1 96 ? 15.165 -45.133 -10.994 1.00 38.72 96 PRO A O 1
ATOM 787 N N . LYS A 1 97 ? 16.588 -46.518 -12.060 1.00 39.34 97 LYS A N 1
ATOM 788 C CA . LYS A 1 97 ? 17.564 -45.502 -12.492 1.00 39.34 97 LYS A CA 1
ATOM 789 C C . LYS A 1 97 ? 16.969 -44.587 -13.582 1.00 39.34 97 LYS A C 1
ATOM 791 O O . LYS A 1 97 ? 16.154 -45.074 -14.367 1.00 39.34 97 LYS A O 1
ATOM 796 N N . PRO A 1 98 ? 17.400 -43.315 -13.690 1.00 37.91 98 PRO A N 1
ATOM 797 C CA . PRO A 1 98 ? 16.922 -42.411 -14.733 1.00 37.91 98 PRO A CA 1
ATOM 798 C C . PRO A 1 98 ? 17.433 -42.857 -16.108 1.00 37.91 98 PRO A C 1
ATOM 800 O O . PRO A 1 98 ? 18.618 -43.155 -16.261 1.00 37.91 98 PRO A O 1
ATOM 803 N N . LYS A 1 99 ? 16.527 -42.906 -17.089 1.00 36.38 99 LYS A N 1
ATOM 804 C CA . LYS A 1 99 ? 16.858 -42.997 -18.513 1.00 36.38 99 LYS A CA 1
ATOM 805 C C . LYS A 1 99 ? 17.296 -41.623 -19.020 1.00 36.38 99 LYS A C 1
ATOM 807 O O . LYS A 1 99 ? 16.710 -40.615 -18.638 1.00 36.38 99 LYS A O 1
ATOM 812 N N . GLU A 1 100 ? 18.308 -41.640 -19.878 1.00 37.09 100 GLU A N 1
ATOM 813 C CA . GLU A 1 100 ? 18.735 -40.531 -20.730 1.00 37.09 100 GLU A CA 1
ATOM 814 C C . GLU A 1 100 ? 17.551 -40.018 -21.563 1.00 37.09 100 GLU A C 1
ATOM 816 O O . GLU A 1 100 ? 16.782 -40.807 -22.118 1.00 37.09 100 GLU A O 1
ATOM 821 N N . THR A 1 101 ? 17.380 -38.700 -21.594 1.00 39.91 101 THR A N 1
ATOM 822 C CA . THR A 1 101 ? 16.353 -37.996 -22.362 1.00 39.91 101 THR A CA 1
ATOM 823 C C . THR A 1 101 ? 16.792 -37.871 -23.818 1.00 39.91 101 THR A C 1
ATOM 825 O O . THR A 1 101 ? 17.798 -37.229 -24.114 1.00 39.91 101 THR A O 1
ATOM 828 N N . GLU A 1 102 ? 16.023 -38.492 -24.712 1.00 36.62 102 GLU A N 1
ATOM 829 C CA . GLU A 1 102 ? 16.014 -38.211 -26.149 1.00 36.62 102 GLU A CA 1
ATOM 830 C C . GLU A 1 102 ? 15.411 -36.817 -26.409 1.00 36.62 102 GLU A C 1
ATOM 832 O O . GLU A 1 102 ? 14.521 -36.362 -25.684 1.00 36.62 102 GLU A O 1
ATOM 837 N N . GLU A 1 103 ? 15.938 -36.138 -27.430 1.00 41.19 103 GLU A N 1
ATOM 838 C CA . GLU A 1 103 ? 15.478 -34.841 -27.940 1.00 41.19 103 GLU A CA 1
ATOM 839 C C . GLU A 1 103 ? 14.001 -34.902 -28.381 1.00 41.19 103 GLU A C 1
ATOM 841 O O . GLU A 1 103 ? 13.598 -35.885 -29.007 1.00 41.19 103 GLU A O 1
ATOM 846 N N . PRO A 1 104 ? 13.175 -33.875 -28.104 1.00 43.50 104 PRO A N 1
ATOM 847 C CA . PRO A 1 104 ? 11.805 -33.852 -28.593 1.00 43.50 104 PRO A CA 1
ATOM 848 C C . PRO A 1 104 ? 11.747 -33.378 -30.052 1.00 43.50 104 PRO A C 1
ATOM 850 O O . PRO A 1 104 ? 12.216 -32.290 -30.387 1.00 43.50 104 PRO A O 1
ATOM 853 N N . GLU A 1 105 ? 11.123 -34.197 -30.901 1.00 38.47 105 GLU A N 1
ATOM 854 C CA . GLU A 1 105 ? 10.675 -33.828 -32.246 1.00 38.47 105 GLU A CA 1
ATOM 855 C C . GLU A 1 105 ? 9.665 -32.664 -32.192 1.00 38.47 105 GLU A C 1
ATOM 857 O O . GLU A 1 105 ? 8.769 -32.624 -31.343 1.00 38.47 105 GLU A O 1
ATOM 862 N N . GLU A 1 106 ? 9.815 -31.716 -33.121 1.00 40.62 106 GLU A N 1
ATOM 863 C CA . GLU A 1 106 ? 8.933 -30.559 -33.307 1.00 40.62 106 GLU A CA 1
ATOM 864 C C . GLU A 1 106 ? 7.482 -30.980 -33.618 1.00 40.62 106 GLU A C 1
ATOM 866 O O . GLU A 1 106 ? 7.254 -31.800 -34.514 1.00 40.62 106 GLU A O 1
ATOM 871 N N . PRO A 1 107 ? 6.466 -30.385 -32.965 1.00 40.22 107 PRO A N 1
ATOM 872 C CA . PRO A 1 107 ? 5.080 -30.600 -33.348 1.00 40.22 107 PRO A CA 1
ATOM 873 C C . PRO A 1 107 ? 4.728 -29.785 -34.601 1.00 40.22 107 PRO A C 1
ATOM 875 O O . PRO A 1 107 ? 4.798 -28.556 -34.621 1.00 40.22 107 PRO A O 1
ATOM 878 N N . SER A 1 108 ? 4.287 -30.490 -35.642 1.00 35.19 108 SER A N 1
ATOM 879 C CA . SER A 1 108 ? 3.694 -29.920 -36.853 1.00 35.19 108 SER A CA 1
ATOM 880 C C . SER A 1 108 ? 2.440 -29.097 -36.529 1.00 35.19 108 SER A C 1
ATOM 882 O O . SER A 1 108 ? 1.483 -29.615 -35.948 1.00 35.19 108 SER A O 1
ATOM 884 N N . ILE A 1 109 ? 2.439 -27.833 -36.948 1.00 40.69 109 ILE A N 1
ATOM 885 C CA . ILE A 1 109 ? 1.323 -26.886 -36.834 1.00 40.69 109 ILE A CA 1
ATOM 886 C C . ILE A 1 109 ? 0.203 -27.297 -37.811 1.00 40.69 109 ILE A C 1
ATOM 888 O O . ILE A 1 109 ? 0.495 -27.485 -38.994 1.00 40.69 109 ILE A O 1
ATOM 892 N N . PRO A 1 110 ? -1.066 -27.426 -37.379 1.00 35.84 110 PRO A N 1
ATOM 893 C CA . PRO A 1 110 ? -2.183 -27.607 -38.297 1.00 35.84 110 PRO A CA 1
ATOM 894 C C . PRO A 1 110 ? -2.559 -26.273 -38.960 1.00 35.84 110 PRO A C 1
ATOM 896 O O . PRO A 1 110 ? -2.676 -25.245 -38.293 1.00 35.84 110 PRO A O 1
ATOM 899 N N . GLU A 1 111 ? -2.760 -26.302 -40.278 1.00 36.69 111 GLU A N 1
ATOM 900 C CA . GLU A 1 111 ? -3.264 -25.180 -41.073 1.00 36.69 111 GLU A CA 1
ATOM 901 C C . GLU A 1 111 ? -4.640 -24.732 -40.554 1.00 36.69 111 GLU A C 1
ATOM 903 O O . GLU A 1 111 ? -5.613 -25.485 -40.586 1.00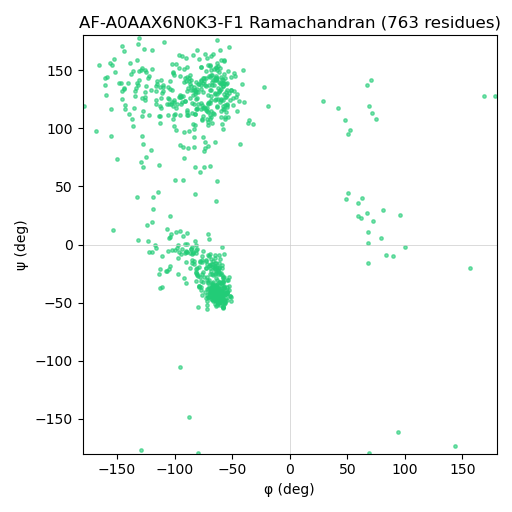 36.69 111 GLU A O 1
ATOM 908 N N . THR A 1 112 ? -4.727 -23.496 -40.062 1.00 36.47 112 THR A N 1
ATOM 909 C CA . THR A 1 112 ? -5.995 -22.851 -39.710 1.00 36.47 112 THR A CA 1
ATOM 910 C C . THR A 1 112 ? -6.649 -22.260 -40.954 1.00 36.47 112 THR A C 1
ATOM 912 O O . THR A 1 112 ? -6.164 -21.285 -41.528 1.00 36.47 112 THR A O 1
ATOM 915 N N . GLU A 1 113 ? -7.776 -22.858 -41.329 1.00 34.06 113 GLU A N 1
ATOM 916 C CA . GLU A 1 113 ? -8.777 -22.351 -42.267 1.00 34.06 113 GLU A CA 1
ATOM 917 C C . GLU A 1 113 ? -9.321 -20.994 -41.774 1.00 34.06 113 GLU A C 1
ATOM 919 O O . GLU A 1 113 ? -9.884 -20.888 -40.683 1.00 34.06 113 GLU A O 1
ATOM 924 N N . THR A 1 114 ? -9.147 -19.933 -42.563 1.00 32.97 114 THR A N 1
ATOM 925 C CA . THR A 1 114 ? -9.730 -18.612 -42.296 1.00 32.97 114 THR A CA 1
ATOM 926 C C . THR A 1 114 ? -11.221 -18.618 -42.634 1.00 32.97 114 THR A C 1
ATOM 928 O O . THR A 1 114 ? -11.587 -18.608 -43.808 1.00 32.97 114 THR A O 1
ATOM 931 N N . GLN A 1 115 ? -12.081 -18.613 -41.613 1.00 32.25 115 GLN A N 1
ATOM 932 C CA . GLN A 1 115 ? -13.490 -18.239 -41.757 1.00 32.25 115 GLN A CA 1
ATOM 933 C C . GLN A 1 115 ? -13.617 -16.709 -41.755 1.00 32.25 115 GLN A C 1
ATOM 935 O O . GLN A 1 115 ? -13.281 -16.054 -40.768 1.00 32.25 115 GLN A O 1
ATOM 940 N N . GLU A 1 116 ? -14.093 -16.151 -42.871 1.00 31.95 116 GLU A N 1
ATOM 941 C CA . GLU A 1 116 ? -14.563 -14.766 -42.972 1.00 31.95 116 GLU A CA 1
ATOM 942 C C . GLU A 1 116 ? -15.776 -14.565 -42.049 1.00 31.95 116 GLU A C 1
ATOM 944 O O . GLU A 1 116 ? -16.766 -15.290 -42.144 1.00 31.95 116 GLU A O 1
ATOM 949 N N . TYR A 1 117 ? -15.698 -13.573 -41.161 1.00 36.81 117 TYR A N 1
ATOM 950 C CA . TYR A 1 117 ? -16.847 -13.054 -40.423 1.00 36.81 117 TYR A CA 1
ATOM 951 C C . TYR A 1 117 ? -17.279 -11.725 -41.049 1.00 36.81 117 TYR A C 1
ATOM 953 O O . TYR A 1 117 ? -16.497 -10.775 -41.097 1.00 36.81 117 TYR A O 1
ATOM 961 N N . ASP A 1 118 ? -18.532 -11.672 -41.503 1.00 31.56 118 ASP A N 1
ATOM 962 C CA . ASP A 1 118 ? -19.203 -10.459 -41.969 1.00 31.56 118 ASP A CA 1
ATOM 963 C C . ASP A 1 118 ? -19.363 -9.446 -40.822 1.00 31.56 118 ASP A C 1
ATOM 965 O O . ASP A 1 118 ? -19.943 -9.741 -39.772 1.00 31.56 118 ASP A O 1
ATOM 969 N N . VAL A 1 119 ? -18.864 -8.230 -41.042 1.00 38.78 119 VAL A N 1
ATOM 970 C CA . VAL A 1 119 ? -19.026 -7.071 -40.153 1.00 38.78 119 VAL A CA 1
ATOM 971 C C . VAL A 1 119 ? -20.336 -6.353 -40.511 1.00 38.78 119 VAL A C 1
ATOM 973 O O . VAL A 1 119 ? -20.508 -5.989 -41.674 1.00 38.78 119 VAL A O 1
ATOM 976 N N . PRO A 1 120 ? -21.265 -6.112 -39.566 1.00 35.66 120 PRO A N 1
ATOM 977 C CA . PRO A 1 120 ? -22.477 -5.350 -39.851 1.00 35.66 120 PRO A CA 1
ATOM 978 C C . PRO A 1 120 ? -22.223 -3.832 -39.877 1.00 35.66 120 PRO A C 1
ATOM 980 O O . PRO A 1 120 ? -21.530 -3.284 -39.019 1.00 35.66 120 PRO A O 1
ATOM 983 N N . ASP A 1 121 ? -22.836 -3.170 -40.862 1.00 33.91 121 ASP A N 1
ATOM 984 C CA . ASP A 1 121 ? -22.786 -1.728 -41.127 1.00 33.91 121 ASP A CA 1
ATOM 985 C C . ASP A 1 121 ? -23.212 -0.859 -39.928 1.00 33.91 121 ASP A C 1
ATOM 987 O O . ASP A 1 121 ? -24.289 -1.029 -39.350 1.00 33.91 121 ASP A O 1
ATOM 991 N N . ILE A 1 122 ? -22.390 0.147 -39.614 1.00 37.25 122 ILE A N 1
ATOM 992 C CA . ILE A 1 122 ? -22.686 1.223 -38.657 1.00 37.25 122 ILE A CA 1
ATOM 993 C C . ILE A 1 122 ? -23.252 2.425 -39.439 1.00 37.25 122 ILE A C 1
ATOM 995 O O . ILE A 1 122 ? -22.603 2.882 -40.383 1.00 37.25 122 ILE A O 1
ATOM 999 N N . PRO A 1 123 ? -24.427 2.981 -39.080 1.00 35.50 123 PRO A N 1
ATOM 1000 C CA . PRO A 1 123 ? -24.994 4.122 -39.790 1.00 35.50 123 PRO A CA 1
ATOM 1001 C C . PRO A 1 123 ? -24.308 5.445 -39.415 1.00 35.50 123 PRO A C 1
ATOM 1003 O O . PRO A 1 123 ? -23.963 5.697 -38.261 1.00 35.50 123 PRO A O 1
ATOM 1006 N N . ALA A 1 124 ? -24.144 6.290 -40.435 1.00 32.09 124 ALA A N 1
ATOM 1007 C CA . ALA A 1 124 ? -23.515 7.604 -40.390 1.00 32.09 124 ALA A CA 1
ATOM 1008 C C . ALA A 1 124 ? -24.232 8.596 -39.456 1.00 32.09 124 ALA A C 1
ATOM 1010 O O . ALA A 1 124 ? -25.460 8.682 -39.435 1.00 32.09 124 ALA A O 1
ATOM 1011 N N . THR A 1 125 ? -23.445 9.383 -38.725 1.00 34.28 125 THR A N 1
ATOM 1012 C CA . THR A 1 125 ? -23.891 10.492 -37.879 1.00 34.28 125 THR A CA 1
ATOM 1013 C C . THR A 1 125 ? -24.171 11.752 -38.705 1.00 34.28 125 THR A C 1
ATOM 1015 O O . THR A 1 125 ? -23.359 12.172 -39.528 1.00 34.28 125 THR A O 1
ATOM 1018 N N . GLU A 1 126 ? -25.341 12.353 -38.474 1.00 33.47 126 GLU A N 1
ATOM 1019 C CA . GLU A 1 126 ? -25.788 13.611 -39.080 1.00 33.47 126 GLU A CA 1
ATOM 1020 C C . GLU A 1 126 ? -25.057 14.833 -38.495 1.00 33.47 126 GLU A C 1
ATOM 1022 O O . GLU A 1 126 ? -24.885 14.973 -37.283 1.00 33.47 126 GLU A O 1
ATOM 1027 N N . GLU A 1 127 ? -24.667 15.748 -39.386 1.00 34.38 127 GLU A N 1
ATOM 1028 C CA . GLU A 1 127 ? -24.134 17.076 -39.080 1.00 34.38 127 GLU A CA 1
ATOM 1029 C C . GLU A 1 127 ? -25.212 17.988 -38.467 1.00 34.38 127 GLU A C 1
ATOM 1031 O O . GLU A 1 127 ? -26.224 18.288 -39.104 1.00 34.38 127 GLU A O 1
ATOM 1036 N N . VAL A 1 128 ? -24.952 18.539 -37.277 1.00 34.72 128 VAL A N 1
ATOM 1037 C CA . VAL A 1 128 ? -25.738 19.648 -36.714 1.00 34.72 128 VAL A CA 1
ATOM 1038 C C . VAL A 1 128 ? -24.981 20.960 -36.921 1.00 34.72 128 VAL A C 1
ATOM 1040 O O . VAL A 1 128 ? -23.941 21.208 -36.314 1.00 34.72 128 VAL A O 1
ATOM 1043 N N . LYS A 1 129 ? -25.530 21.818 -37.788 1.00 35.97 129 LYS A N 1
ATOM 1044 C CA . LYS A 1 129 ? -25.167 23.236 -37.926 1.00 35.97 129 LYS A CA 1
ATOM 1045 C C . LYS A 1 129 ? -25.959 24.079 -36.927 1.00 35.97 129 LYS A C 1
ATOM 1047 O O . LYS A 1 129 ? -27.177 23.952 -36.861 1.00 35.97 129 LYS A O 1
ATOM 1052 N N . GLY A 1 130 ? -25.291 25.019 -36.264 1.00 33.19 130 GLY A N 1
ATOM 1053 C CA . GLY A 1 130 ? -25.942 26.076 -35.489 1.00 33.19 130 GLY A CA 1
ATOM 1054 C C . GLY A 1 130 ? -24.959 27.166 -35.074 1.00 33.19 130 GLY A C 1
ATOM 1055 O O . GLY A 1 130 ? -24.233 27.002 -34.102 1.00 33.19 130 GLY A O 1
ATOM 1056 N N . ASN A 1 131 ? -24.933 28.257 -35.842 1.00 36.59 131 ASN A N 1
ATOM 1057 C CA . ASN A 1 131 ? -24.330 29.540 -35.472 1.00 36.59 131 ASN A CA 1
ATOM 1058 C C . ASN A 1 131 ? -25.202 30.233 -34.419 1.00 36.59 131 ASN A C 1
ATOM 1060 O O . ASN A 1 131 ? -26.413 30.241 -34.607 1.00 36.59 131 ASN A O 1
ATOM 1064 N N . GLU A 1 132 ? -24.603 30.932 -33.451 1.00 32.84 132 GLU A N 1
ATOM 1065 C CA . GLU A 1 132 ? -25.142 32.198 -32.930 1.00 32.84 132 GLU A CA 1
ATOM 1066 C C . GLU A 1 132 ? -24.055 33.023 -32.207 1.00 32.84 132 GLU A C 1
ATOM 1068 O O . GLU A 1 132 ? -23.193 32.491 -31.508 1.00 32.84 132 GLU A O 1
ATOM 1073 N N . GLU A 1 133 ? -24.067 34.332 -32.475 1.00 37.72 133 GLU A N 1
ATOM 1074 C CA . GLU A 1 133 ? -23.132 35.365 -32.006 1.00 37.72 133 GLU A CA 1
ATOM 1075 C C . GLU A 1 133 ? -23.424 35.822 -30.559 1.00 37.72 133 GLU A C 1
ATOM 1077 O O . GLU A 1 133 ? -24.559 35.708 -30.095 1.00 37.72 133 GLU A O 1
ATOM 1082 N N . PRO A 1 134 ? -22.452 36.428 -29.844 1.00 42.75 134 PRO A N 1
ATOM 1083 C CA . PRO A 1 134 ? -22.673 36.946 -28.498 1.00 42.75 134 PRO A CA 1
ATOM 1084 C C . PRO A 1 134 ? -23.130 38.416 -28.499 1.00 42.75 134 PRO A C 1
ATOM 1086 O O . PRO A 1 134 ? -22.420 39.308 -28.968 1.00 42.75 134 PRO A O 1
ATOM 1089 N N . SER A 1 135 ? -24.288 38.689 -27.891 1.00 34.47 135 SER A N 1
ATOM 1090 C CA . SER A 1 135 ? -24.755 40.041 -27.559 1.00 34.47 135 SER A CA 1
ATOM 1091 C C . SER A 1 135 ? -24.336 40.479 -26.146 1.00 34.47 135 SER A C 1
ATOM 1093 O O . SER A 1 135 ? -24.394 39.711 -25.189 1.00 34.47 135 SER A O 1
ATOM 1095 N N . THR A 1 136 ? -23.946 41.747 -26.042 1.00 39.75 136 THR A N 1
ATOM 1096 C CA . THR A 1 136 ? -23.512 42.534 -24.871 1.00 39.75 136 THR A CA 1
ATOM 1097 C C . THR A 1 136 ? -24.546 42.656 -23.732 1.00 39.75 136 THR A C 1
ATOM 1099 O O . THR A 1 136 ? -25.746 42.557 -23.987 1.00 39.75 136 THR A O 1
ATOM 1102 N N . PRO A 1 137 ? -24.126 42.965 -22.480 1.00 47.19 137 PRO A N 1
ATOM 1103 C CA . PRO A 1 137 ? -25.039 43.085 -21.346 1.00 47.19 137 PRO A CA 1
ATOM 1104 C C . PRO A 1 137 ? -25.593 44.509 -21.174 1.00 47.19 137 PRO A C 1
ATOM 1106 O O . PRO A 1 137 ? -24.853 45.497 -21.162 1.00 47.19 137 PRO A O 1
ATOM 1109 N N . GLY A 1 138 ? -26.914 44.581 -21.000 1.00 33.12 138 GLY A N 1
ATOM 1110 C CA . GLY A 1 138 ? -27.676 45.762 -20.604 1.00 33.12 138 GLY A CA 1
ATOM 1111 C C . GLY A 1 138 ? -28.003 45.782 -19.105 1.00 33.12 138 GLY A C 1
ATOM 1112 O O . GLY A 1 138 ? -28.030 44.762 -18.427 1.00 33.12 138 GLY A O 1
ATOM 1113 N N . THR A 1 139 ? -28.215 46.997 -18.621 1.00 38.09 139 THR A N 1
ATOM 1114 C CA . THR A 1 139 ? -28.324 47.509 -17.248 1.00 38.09 139 THR A CA 1
ATOM 1115 C C . THR A 1 139 ? -29.543 47.088 -16.411 1.00 38.09 139 THR A C 1
ATOM 1117 O O . THR A 1 139 ? -30.638 46.977 -16.942 1.00 38.09 139 THR A O 1
ATOM 1120 N N . ASN A 1 140 ? -29.308 47.024 -15.087 1.00 37.94 140 ASN A N 1
ATOM 1121 C CA . ASN A 1 140 ? -30.153 47.382 -13.926 1.00 37.94 140 ASN A CA 1
ATOM 1122 C C . ASN A 1 140 ? -31.687 47.290 -14.026 1.00 37.94 140 ASN A C 1
ATOM 1124 O O . ASN A 1 140 ? -32.281 48.116 -14.707 1.00 37.94 140 ASN A O 1
ATOM 1128 N N . GLU A 1 141 ? -32.308 46.519 -13.117 1.00 35.62 141 GLU A N 1
ATOM 1129 C CA . GLU A 1 141 ? -33.509 46.965 -12.385 1.00 35.62 141 GLU A CA 1
ATOM 1130 C C . GLU A 1 141 ? -33.776 46.183 -11.071 1.00 35.62 141 GLU A C 1
ATOM 1132 O O . GLU A 1 141 ? -33.771 44.958 -11.024 1.00 35.62 141 GLU A O 1
ATOM 1137 N N . THR A 1 142 ? -33.961 46.971 -10.001 1.00 35.09 142 THR A N 1
ATOM 1138 C CA . THR A 1 142 ? -34.735 46.768 -8.752 1.00 35.09 142 THR A CA 1
ATOM 1139 C C . THR A 1 142 ? -34.621 45.472 -7.928 1.00 35.09 142 THR A C 1
ATOM 1141 O O . THR A 1 142 ? -35.240 44.450 -8.204 1.00 35.09 142 THR A O 1
ATOM 1144 N N . LYS A 1 143 ? -33.937 45.609 -6.779 1.00 37.16 143 LYS A N 1
ATOM 1145 C CA . LYS A 1 143 ? -34.025 44.737 -5.599 1.00 37.16 143 LYS A CA 1
ATOM 1146 C C . LYS A 1 143 ? -35.327 44.999 -4.831 1.00 37.16 143 LYS A C 1
ATOM 1148 O O . LYS A 1 143 ? -35.494 46.085 -4.278 1.00 37.16 143 LYS A O 1
ATOM 1153 N N . GLU A 1 144 ? -36.185 43.989 -4.726 1.00 41.09 144 GLU A N 1
ATOM 1154 C CA . GLU A 1 144 ? -37.141 43.852 -3.622 1.00 41.09 144 GLU A CA 1
ATOM 1155 C C . GLU A 1 144 ? -36.514 42.988 -2.520 1.00 41.09 144 GLU A C 1
ATOM 1157 O O . GLU A 1 144 ? -36.006 41.896 -2.774 1.00 41.09 144 GLU A O 1
ATOM 1162 N N . ASN A 1 145 ? -36.530 43.503 -1.290 1.00 44.72 145 ASN A N 1
ATOM 1163 C CA . ASN A 1 145 ? -36.114 42.790 -0.087 1.00 44.72 145 ASN A CA 1
ATOM 1164 C C . ASN A 1 145 ? -37.123 41.677 0.230 1.00 44.72 145 ASN A C 1
ATOM 1166 O O . ASN A 1 145 ? -38.217 41.964 0.714 1.00 44.72 145 ASN A O 1
ATOM 1170 N N . LYS A 1 146 ? -36.731 40.418 0.020 1.00 38.00 146 LYS A N 1
ATOM 1171 C CA . LYS A 1 146 ? -37.300 39.275 0.742 1.00 38.00 146 LYS A CA 1
ATOM 1172 C C . LYS A 1 146 ? -36.318 38.844 1.826 1.00 38.00 146 LYS A C 1
ATOM 1174 O O . LYS A 1 146 ? -35.115 38.782 1.578 1.00 38.00 146 LYS A O 1
ATOM 1179 N N . GLU A 1 147 ? -36.849 38.629 3.026 1.00 47.66 147 GLU A N 1
ATOM 1180 C CA . GLU A 1 147 ? -36.133 38.048 4.164 1.00 47.66 147 GLU A CA 1
ATOM 1181 C C . GLU A 1 147 ? -35.432 36.743 3.749 1.00 47.66 147 GLU A C 1
ATOM 1183 O O . GLU A 1 147 ? -35.964 36.014 2.910 1.00 47.66 147 GLU A O 1
ATOM 1188 N N . PRO A 1 148 ? -34.239 36.445 4.293 1.00 43.41 148 PRO A N 1
ATOM 1189 C CA . PRO A 1 148 ? -33.554 35.199 3.994 1.00 43.41 148 PRO A CA 1
ATOM 1190 C C . PRO A 1 148 ? -34.333 34.034 4.614 1.00 43.41 148 PRO A C 1
ATOM 1192 O O . PRO A 1 148 ? -34.367 33.883 5.837 1.00 43.41 148 PRO A O 1
ATOM 1195 N N . ASP A 1 149 ? -34.953 33.220 3.758 1.00 44.34 149 ASP A N 1
ATOM 1196 C CA . ASP A 1 149 ? -35.469 31.905 4.129 1.00 44.34 149 ASP A CA 1
ATOM 1197 C C . ASP A 1 149 ? -34.341 31.100 4.788 1.00 44.34 149 ASP A C 1
ATOM 1199 O O . ASP A 1 149 ? -33.217 31.031 4.279 1.00 44.34 149 ASP A O 1
ATOM 1203 N N . GLN A 1 150 ? -34.638 30.519 5.953 1.00 43.78 150 GLN A N 1
ATOM 1204 C CA . GLN A 1 150 ? -33.723 29.611 6.635 1.00 43.78 150 GLN A CA 1
ATOM 1205 C C . GLN A 1 150 ? -33.320 28.480 5.677 1.00 43.78 150 GLN A C 1
ATOM 1207 O O . GLN A 1 150 ? -34.183 27.967 4.960 1.00 43.78 150 GLN A O 1
ATOM 1212 N N . PRO A 1 151 ? -32.040 28.065 5.653 1.00 41.12 151 PRO A N 1
ATOM 1213 C CA . PRO A 1 151 ? -31.604 26.977 4.793 1.00 41.12 151 PRO A CA 1
ATOM 1214 C C . PRO A 1 151 ? -32.378 25.709 5.163 1.00 41.12 151 PRO A C 1
ATOM 1216 O O . PRO A 1 151 ? -32.202 25.139 6.241 1.00 41.12 151 PRO A O 1
ATOM 1219 N N . HIS A 1 152 ? -33.271 25.285 4.268 1.00 40.22 152 HIS A N 1
ATOM 1220 C CA . HIS A 1 152 ? -33.925 23.989 4.352 1.00 40.22 152 HIS A CA 1
ATOM 1221 C C . HIS A 1 152 ? -32.833 22.914 4.410 1.00 40.22 152 HIS A C 1
ATOM 1223 O O . HIS A 1 152 ? -32.023 22.809 3.488 1.00 40.22 152 HIS A O 1
ATOM 1229 N N . LYS A 1 153 ? -32.808 22.125 5.496 1.00 40.38 153 LYS A N 1
ATOM 1230 C CA . LYS A 1 153 ? -32.034 20.877 5.563 1.00 40.38 153 LYS A CA 1
ATOM 1231 C C . LYS A 1 153 ? -32.375 20.073 4.299 1.00 40.38 153 LYS A C 1
ATOM 1233 O O . LYS A 1 153 ? -33.565 19.808 4.108 1.00 40.38 153 LYS A O 1
ATOM 1238 N N . PRO A 1 154 ? -31.403 19.738 3.432 1.00 40.94 154 PRO A N 1
ATOM 1239 C CA . PRO A 1 154 ? -31.685 18.935 2.253 1.00 40.94 154 PRO A CA 1
ATOM 1240 C C . PRO A 1 154 ? -32.309 17.614 2.705 1.00 40.94 154 PRO A C 1
ATOM 1242 O O . PRO A 1 154 ? -31.816 16.969 3.633 1.00 40.94 154 PRO A O 1
ATOM 1245 N N . ASP A 1 155 ? -33.440 17.265 2.097 1.00 42.12 155 ASP A N 1
ATOM 1246 C CA . ASP A 1 155 ? -34.127 16.008 2.354 1.00 42.12 155 ASP A CA 1
ATOM 1247 C C . ASP A 1 155 ? -33.236 14.874 1.828 1.00 42.12 155 ASP A C 1
ATOM 1249 O O . ASP A 1 155 ? -33.083 14.674 0.625 1.00 42.12 155 ASP A O 1
ATOM 1253 N N . ILE A 1 156 ? -32.582 14.166 2.753 1.00 47.50 156 ILE A N 1
ATOM 1254 C CA . ILE A 1 156 ? -31.637 13.068 2.482 1.00 47.50 156 ILE A CA 1
ATOM 1255 C C . ILE A 1 156 ? -32.327 11.899 1.742 1.00 47.50 156 ILE A C 1
ATOM 1257 O O . ILE A 1 156 ? -31.663 10.981 1.263 1.00 47.50 156 ILE A O 1
ATOM 1261 N N . SER A 1 157 ? -33.657 11.919 1.603 1.00 42.50 157 SER A N 1
ATOM 1262 C CA . SER A 1 157 ? -34.415 10.863 0.931 1.00 42.50 157 SER A CA 1
ATOM 1263 C C . SER A 1 157 ? -34.340 10.865 -0.606 1.00 42.50 157 SER A C 1
ATOM 1265 O O . SER A 1 157 ? -34.721 9.857 -1.203 1.00 42.50 157 SER A O 1
ATOM 1267 N N . ASP A 1 158 ? -33.783 11.907 -1.239 1.00 40.69 158 ASP A N 1
ATOM 1268 C CA . ASP A 1 158 ? -33.720 12.045 -2.709 1.00 40.69 158 ASP A CA 1
ATOM 1269 C C . ASP A 1 158 ? -32.402 11.565 -3.357 1.00 40.69 158 ASP A C 1
ATOM 1271 O O . ASP A 1 158 ? -32.173 11.778 -4.550 1.00 40.69 158 ASP A O 1
ATOM 1275 N N . VAL A 1 159 ? -31.531 10.865 -2.617 1.00 42.84 159 VAL A N 1
ATOM 1276 C CA . VAL A 1 159 ? -30.376 10.188 -3.233 1.00 42.84 159 VAL A CA 1
ATOM 1277 C C . VAL A 1 159 ? -30.890 9.004 -4.067 1.00 42.84 159 VAL A C 1
ATOM 1279 O O . VAL A 1 159 ? -31.561 8.125 -3.513 1.00 42.84 159 VAL A O 1
ATOM 1282 N N . PRO A 1 160 ? -30.597 8.937 -5.382 1.00 37.53 160 PRO A N 1
ATOM 1283 C CA . PRO A 1 160 ? -31.005 7.817 -6.220 1.00 37.53 160 PRO A CA 1
ATOM 1284 C C . PRO A 1 160 ? -30.570 6.494 -5.586 1.00 37.53 160 PRO A C 1
ATOM 1286 O O . PRO A 1 160 ? -29.390 6.289 -5.308 1.00 37.53 160 PRO A O 1
ATOM 1289 N N . LYS A 1 161 ? -31.524 5.583 -5.357 1.00 40.97 161 LYS A N 1
ATOM 1290 C CA . LYS A 1 161 ? -31.250 4.178 -5.019 1.00 40.97 161 LYS A CA 1
ATOM 1291 C C . LYS A 1 161 ? -30.666 3.470 -6.244 1.00 40.97 161 LYS A C 1
ATOM 1293 O O . LYS A 1 161 ? -31.323 2.620 -6.839 1.00 40.97 161 LYS A O 1
ATOM 1298 N N . GLU A 1 162 ? -29.463 3.836 -6.652 1.00 43.34 162 GLU A N 1
ATOM 1299 C CA . GLU A 1 162 ? -28.731 3.147 -7.705 1.00 43.34 162 GLU A CA 1
ATOM 1300 C C . GLU A 1 162 ? -27.504 2.451 -7.117 1.00 43.34 162 GLU A C 1
ATOM 1302 O O . GLU A 1 162 ? -26.611 3.107 -6.598 1.00 43.34 162 GLU A O 1
ATOM 1307 N N . VAL A 1 163 ? -27.497 1.119 -7.276 1.00 49.75 163 VAL A N 1
ATOM 1308 C CA . VAL A 1 163 ? -26.350 0.193 -7.201 1.00 49.75 163 VAL A CA 1
ATOM 1309 C C . VAL A 1 163 ? -25.709 0.055 -5.801 1.00 49.75 163 VAL A C 1
ATOM 1311 O O . VAL A 1 163 ? -25.631 0.997 -5.028 1.00 49.75 163 VAL A O 1
ATOM 1314 N N . GLY A 1 164 ? -25.376 -1.181 -5.409 1.00 64.19 164 GLY A N 1
ATOM 1315 C CA . GLY A 1 164 ? -25.048 -1.576 -4.029 1.00 64.19 164 GLY A CA 1
ATOM 1316 C C . GLY A 1 164 ? -24.050 -0.666 -3.297 1.00 64.19 164 GLY A C 1
ATOM 1317 O O . GLY A 1 164 ? -23.115 -0.151 -3.886 1.00 64.19 164 GLY A O 1
ATOM 1318 N N . ASN A 1 165 ? -24.220 -0.491 -1.983 1.00 87.06 165 ASN A N 1
ATOM 1319 C CA . ASN A 1 165 ? -23.216 0.168 -1.144 1.00 87.06 165 ASN A CA 1
ATOM 1320 C C . ASN A 1 165 ? -22.123 -0.838 -0.749 1.00 87.06 165 ASN A C 1
ATOM 1322 O O . ASN A 1 165 ? -22.050 -1.257 0.410 1.00 87.06 165 ASN A O 1
ATOM 1326 N N . ARG A 1 166 ? -21.344 -1.303 -1.732 1.00 92.81 166 ARG A N 1
ATOM 1327 C CA . ARG A 1 166 ? -20.300 -2.302 -1.483 1.00 92.81 166 ARG A CA 1
ATOM 1328 C C . ARG A 1 166 ? -19.193 -1.718 -0.620 1.00 92.81 166 ARG A C 1
ATOM 1330 O O . ARG A 1 166 ? -18.809 -0.558 -0.783 1.00 92.81 166 ARG A O 1
ATOM 1337 N N . THR A 1 167 ? -18.680 -2.546 0.283 1.00 95.69 167 THR A N 1
ATOM 1338 C CA . THR A 1 167 ? -17.467 -2.253 1.043 1.00 95.69 167 THR A CA 1
ATOM 1339 C C . THR A 1 167 ? -16.273 -2.556 0.148 1.00 95.69 167 THR A C 1
ATOM 1341 O O . THR A 1 167 ? -16.108 -3.685 -0.308 1.00 95.69 167 THR A O 1
ATOM 1344 N N . THR A 1 168 ? -15.435 -1.559 -0.110 1.00 96.88 168 THR A N 1
ATOM 1345 C CA . THR A 1 168 ? -14.217 -1.750 -0.901 1.00 96.88 168 THR A CA 1
ATOM 1346 C C . THR A 1 168 ? -13.003 -1.849 -0.001 1.00 96.88 168 THR A C 1
ATOM 1348 O O . THR A 1 168 ? -12.946 -1.189 1.040 1.00 96.88 168 THR A O 1
ATOM 1351 N N . VAL A 1 169 ? -12.005 -2.616 -0.428 1.00 98.12 169 VAL A N 1
ATOM 1352 C CA . VAL A 1 169 ? -10.751 -2.781 0.301 1.00 98.12 169 VAL A CA 1
ATOM 1353 C C . VAL A 1 169 ? -9.538 -2.621 -0.610 1.00 98.12 169 VAL A C 1
ATOM 1355 O O . VAL A 1 169 ? -9.527 -3.097 -1.741 1.00 98.12 169 VAL A O 1
ATOM 1358 N N . GLY A 1 170 ? -8.513 -1.941 -0.109 1.00 97.88 170 GLY A N 1
ATOM 1359 C CA . GLY A 1 170 ? -7.171 -1.907 -0.677 1.00 97.88 170 GLY A CA 1
ATOM 1360 C C . GLY A 1 170 ? -6.159 -2.361 0.372 1.00 97.88 170 GLY A C 1
ATOM 1361 O O . GLY A 1 170 ? -6.336 -2.062 1.552 1.00 97.88 170 GLY A O 1
ATOM 1362 N N . VAL A 1 171 ? -5.116 -3.084 -0.025 1.00 98.31 171 VAL A N 1
ATOM 1363 C CA . VAL A 1 171 ? -4.044 -3.522 0.878 1.00 98.31 171 VAL A CA 1
ATOM 1364 C C . VAL A 1 171 ? -2.695 -3.083 0.322 1.00 98.31 171 VAL A C 1
ATOM 1366 O O . VAL A 1 171 ? -2.403 -3.305 -0.852 1.00 98.31 171 VAL A O 1
ATOM 1369 N N . GLU A 1 172 ? -1.875 -2.474 1.172 1.00 97.56 172 GLU A N 1
ATOM 1370 C CA . GLU A 1 172 ? -0.491 -2.108 0.877 1.00 97.56 172 GLU A CA 1
ATOM 1371 C C . GLU A 1 172 ? 0.436 -2.978 1.737 1.00 97.56 172 GLU A C 1
ATOM 1373 O O .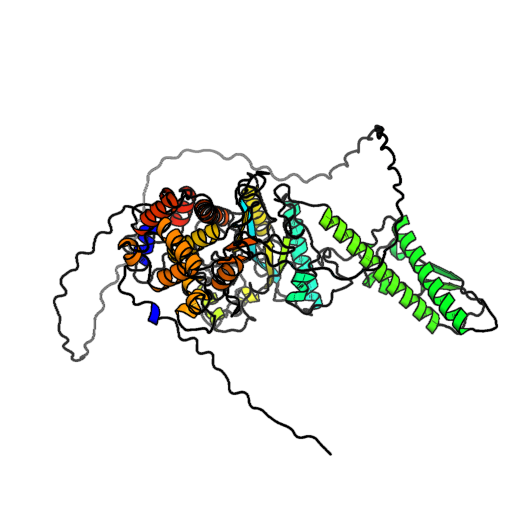 GLU A 1 172 ? 0.379 -2.953 2.969 1.00 97.56 172 GLU A O 1
ATOM 1378 N N . PHE A 1 173 ? 1.264 -3.787 1.080 1.00 97.88 173 PHE A N 1
ATOM 1379 C CA . PHE A 1 173 ? 2.255 -4.662 1.693 1.00 97.88 173 PHE A CA 1
ATOM 1380 C C . PHE A 1 173 ? 3.624 -4.009 1.571 1.00 97.88 173 PHE A C 1
ATOM 1382 O O . PHE A 1 173 ? 4.205 -4.005 0.485 1.00 97.88 173 PHE A O 1
ATOM 1389 N N . GLU A 1 174 ? 4.173 -3.511 2.670 1.00 96.19 174 GLU A N 1
ATOM 1390 C CA . GLU A 1 174 ? 5.567 -3.088 2.696 1.00 96.19 174 GLU A CA 1
ATOM 1391 C C . GLU A 1 174 ? 6.474 -4.275 3.037 1.00 96.19 174 GLU A C 1
ATOM 1393 O O . GLU A 1 174 ? 6.187 -5.085 3.928 1.00 96.19 174 GLU A O 1
ATOM 1398 N N . PHE A 1 175 ? 7.599 -4.386 2.339 1.00 96.00 175 PHE A N 1
ATOM 1399 C CA . PHE A 1 175 ? 8.562 -5.461 2.534 1.00 96.00 175 PHE A CA 1
ATOM 1400 C C . PHE A 1 175 ? 9.982 -5.046 2.148 1.00 96.00 175 PHE A C 1
ATOM 1402 O O . PHE A 1 175 ? 10.222 -4.110 1.387 1.00 96.00 175 PHE A O 1
ATOM 1409 N N . LEU A 1 176 ? 10.954 -5.789 2.674 1.00 94.31 176 LEU A N 1
ATOM 1410 C CA . LEU A 1 176 ? 12.366 -5.582 2.385 1.00 94.31 176 LEU A CA 1
ATOM 1411 C C . LEU A 1 176 ? 12.914 -6.783 1.607 1.00 94.31 176 LEU A C 1
ATOM 1413 O O . LEU A 1 176 ? 13.025 -7.878 2.154 1.00 94.31 176 LEU A O 1
ATOM 1417 N N . LEU A 1 177 ? 13.232 -6.585 0.329 1.00 95.12 177 LEU A N 1
ATOM 1418 C CA . LEU A 1 177 ? 13.657 -7.638 -0.598 1.00 95.12 177 LEU A CA 1
ATOM 1419 C C . LEU A 1 177 ? 15.161 -7.552 -0.863 1.00 95.12 177 LEU A C 1
ATOM 1421 O O . LEU A 1 177 ? 15.655 -6.501 -1.265 1.00 95.12 177 LEU A O 1
ATOM 1425 N N . ALA A 1 178 ? 15.897 -8.643 -0.660 1.00 93.31 178 ALA A N 1
ATOM 1426 C CA . ALA A 1 178 ? 17.313 -8.721 -1.014 1.00 93.31 178 ALA A CA 1
ATOM 1427 C C . ALA A 1 178 ? 17.451 -8.910 -2.527 1.00 93.31 178 ALA A C 1
ATOM 1429 O O . ALA A 1 178 ? 16.994 -9.920 -3.059 1.00 93.31 178 ALA A O 1
ATOM 1430 N N . TYR A 1 179 ? 18.059 -7.947 -3.225 1.00 90.44 179 TYR A N 1
ATOM 1431 C CA . TYR A 1 179 ? 18.192 -8.023 -4.685 1.00 90.44 179 TYR A CA 1
ATOM 1432 C C . TYR A 1 179 ? 19.610 -8.326 -5.160 1.00 90.44 179 TYR A C 1
ATOM 1434 O O . TYR A 1 179 ? 19.751 -8.824 -6.265 1.00 90.44 179 TYR A O 1
ATOM 1442 N N . ALA A 1 180 ? 20.648 -8.045 -4.373 1.00 88.31 180 ALA A N 1
ATOM 1443 C CA . ALA A 1 180 ? 22.039 -8.367 -4.702 1.00 88.31 180 ALA A CA 1
ATOM 1444 C C . ALA A 1 180 ? 22.862 -8.514 -3.417 1.00 88.31 180 ALA A C 1
ATOM 1446 O O . ALA A 1 180 ? 22.512 -7.927 -2.391 1.00 88.31 180 ALA A O 1
ATOM 1447 N N . ALA A 1 181 ? 23.956 -9.274 -3.452 1.00 86.06 181 ALA A N 1
ATOM 1448 C CA . ALA A 1 181 ? 24.898 -9.331 -2.333 1.00 86.06 181 ALA A CA 1
ATOM 1449 C C . ALA A 1 181 ? 25.665 -7.998 -2.210 1.00 86.06 181 ALA A C 1
ATOM 1451 O O . ALA A 1 181 ? 26.100 -7.434 -3.209 1.00 86.06 181 ALA A O 1
ATOM 1452 N N . ALA A 1 182 ? 25.838 -7.490 -0.986 1.00 77.12 182 ALA A N 1
ATOM 1453 C CA . ALA A 1 182 ? 26.498 -6.203 -0.731 1.00 77.12 182 ALA A CA 1
ATOM 1454 C C . ALA A 1 182 ? 28.028 -6.275 -0.683 1.00 77.12 182 ALA A C 1
ATOM 1456 O O . ALA A 1 182 ? 28.727 -5.264 -0.757 1.00 77.12 182 ALA A O 1
ATOM 1457 N N . VAL A 1 183 ? 28.569 -7.477 -0.521 1.00 69.75 183 VAL A N 1
ATOM 1458 C CA . VAL A 1 183 ? 30.003 -7.737 -0.593 1.00 69.75 183 VAL A CA 1
ATOM 1459 C C . VAL A 1 183 ? 30.233 -8.524 -1.873 1.00 69.75 183 VAL A C 1
ATOM 1461 O O . VAL A 1 183 ? 29.495 -9.463 -2.128 1.00 69.75 183 VAL A O 1
ATOM 1464 N N . ILE A 1 184 ? 31.283 -8.189 -2.632 1.00 56.66 184 ILE A N 1
ATOM 1465 C CA . ILE A 1 184 ? 31.693 -8.846 -3.900 1.00 56.66 184 ILE A CA 1
ATOM 1466 C C . ILE A 1 184 ? 31.991 -10.362 -3.716 1.00 56.66 184 ILE A C 1
ATOM 1468 O O . ILE A 1 184 ? 32.329 -11.079 -4.654 1.00 56.66 184 ILE A O 1
ATOM 1472 N N . SER A 1 185 ? 31.889 -10.879 -2.491 1.00 61.00 185 SER A N 1
ATOM 1473 C CA . SER A 1 185 ? 31.884 -12.307 -2.194 1.00 61.00 185 SER A CA 1
ATOM 1474 C C . SER A 1 185 ? 30.598 -12.975 -2.691 1.00 61.00 185 SER A C 1
ATOM 1476 O O . SER A 1 185 ? 29.552 -12.343 -2.788 1.00 61.00 185 SER A O 1
ATOM 1478 N N . SER A 1 186 ? 30.685 -14.277 -2.958 1.00 78.06 186 SER A N 1
ATOM 1479 C CA . SER A 1 186 ? 29.550 -15.159 -3.246 1.00 78.06 186 SER A CA 1
ATOM 1480 C C . SER A 1 186 ? 28.331 -14.888 -2.361 1.00 78.06 186 SER A C 1
ATOM 1482 O O . SER A 1 186 ? 28.483 -14.502 -1.201 1.00 78.06 186 SER A O 1
ATOM 1484 N N . ASP A 1 187 ? 27.142 -15.160 -2.899 1.00 86.81 187 ASP A N 1
ATOM 1485 C CA . ASP A 1 187 ? 25.876 -15.121 -2.171 1.00 86.81 187 ASP A CA 1
ATOM 1486 C C . ASP A 1 187 ? 26.001 -15.701 -0.742 1.00 86.81 187 ASP A C 1
ATOM 1488 O O . ASP A 1 187 ? 26.406 -16.859 -0.601 1.00 86.81 187 ASP A O 1
ATOM 1492 N N . PRO A 1 188 ? 25.657 -14.928 0.308 1.00 83.25 188 PRO A N 1
ATOM 1493 C CA . PRO A 1 188 ? 25.691 -15.395 1.694 1.00 83.25 188 PRO A CA 1
ATOM 1494 C C . PRO A 1 188 ? 24.786 -16.602 1.983 1.00 83.25 188 PRO A C 1
ATOM 1496 O O . PRO A 1 188 ? 25.064 -17.359 2.913 1.00 83.25 188 PRO A O 1
ATOM 1499 N N . HIS A 1 189 ? 23.725 -16.799 1.191 1.00 86.75 189 HIS A N 1
ATOM 1500 C CA . HIS A 1 189 ? 22.751 -17.881 1.357 1.00 86.75 189 HIS A CA 1
ATOM 1501 C C . HIS A 1 189 ? 22.578 -18.673 0.046 1.00 86.75 189 HIS A C 1
ATOM 1503 O O . HIS A 1 189 ? 21.498 -18.665 -0.542 1.00 86.75 189 HIS A O 1
ATOM 1509 N N . PRO A 1 190 ? 23.612 -19.405 -0.413 1.00 88.19 190 PRO A N 1
ATOM 1510 C CA . PRO A 1 190 ? 23.638 -20.022 -1.744 1.00 88.19 190 PRO A CA 1
ATOM 1511 C C . PRO A 1 190 ? 22.683 -21.217 -1.907 1.00 88.19 190 PRO A C 1
ATOM 1513 O O . PRO A 1 190 ? 22.520 -21.725 -3.012 1.00 88.19 190 PRO A O 1
ATOM 1516 N N . ASN A 1 191 ? 22.085 -21.695 -0.811 1.00 88.19 191 ASN A N 1
ATOM 1517 C CA . ASN A 1 191 ? 21.099 -22.778 -0.824 1.00 88.19 191 ASN A CA 1
ATOM 1518 C C . ASN A 1 191 ? 19.658 -22.271 -1.008 1.00 88.19 191 ASN A C 1
ATOM 1520 O O . ASN A 1 191 ? 18.750 -23.089 -1.116 1.00 88.19 191 ASN A O 1
ATOM 1524 N N . ASP A 1 192 ? 19.445 -20.954 -0.992 1.00 90.38 192 ASP A N 1
ATOM 1525 C CA . ASP A 1 192 ? 18.156 -20.341 -1.293 1.00 90.38 192 ASP A CA 1
ATOM 1526 C C . ASP A 1 192 ? 18.076 -20.098 -2.806 1.00 90.38 192 ASP A C 1
ATOM 1528 O O . ASP A 1 192 ? 18.825 -19.296 -3.359 1.00 90.38 192 ASP A O 1
ATOM 1532 N N . ASP A 1 193 ? 17.209 -20.819 -3.506 1.00 93.69 193 ASP A N 1
ATOM 1533 C CA . ASP A 1 193 ? 17.083 -20.759 -4.967 1.00 93.69 193 ASP A CA 1
ATOM 1534 C C . ASP A 1 193 ? 16.260 -19.561 -5.463 1.00 93.69 193 ASP A C 1
ATOM 1536 O O . ASP A 1 193 ? 16.162 -19.323 -6.671 1.00 93.69 193 ASP A O 1
ATOM 1540 N N . ARG A 1 194 ? 15.695 -18.774 -4.542 1.00 95.00 194 ARG A N 1
ATOM 1541 C CA . ARG A 1 194 ? 14.917 -17.582 -4.874 1.00 95.00 194 ARG A CA 1
ATOM 1542 C C . ARG A 1 194 ? 15.807 -16.474 -5.402 1.00 95.00 194 ARG A C 1
ATOM 1544 O O . ARG A 1 194 ? 16.991 -16.374 -5.074 1.00 95.00 194 ARG A O 1
ATOM 1551 N N . PHE A 1 195 ? 15.184 -15.608 -6.192 1.00 92.50 195 PHE A N 1
ATOM 1552 C CA . PHE A 1 195 ? 15.832 -14.566 -6.967 1.00 92.50 195 PHE A CA 1
ATOM 1553 C C . PHE A 1 195 ? 16.817 -13.726 -6.139 1.00 92.50 195 PHE A C 1
ATOM 1555 O O . PHE A 1 195 ? 16.452 -13.122 -5.128 1.00 92.50 195 PHE A O 1
ATOM 1562 N N . LEU A 1 196 ? 18.050 -13.652 -6.641 1.00 90.19 196 LEU A N 1
ATOM 1563 C CA . LEU A 1 196 ? 19.094 -12.722 -6.236 1.00 90.19 196 LEU A CA 1
ATOM 1564 C C . LEU A 1 196 ? 19.903 -12.371 -7.487 1.00 90.19 196 LEU A C 1
ATOM 1566 O O . LEU A 1 196 ? 20.407 -13.260 -8.173 1.00 90.19 196 LEU A O 1
ATOM 1570 N N . ALA A 1 197 ? 20.038 -11.088 -7.801 1.00 82.75 197 ALA A N 1
ATOM 1571 C CA . ALA A 1 197 ? 20.834 -10.654 -8.934 1.00 82.75 197 ALA A CA 1
ATOM 1572 C C . ALA A 1 197 ? 22.325 -10.863 -8.640 1.00 82.75 197 ALA A C 1
ATOM 1574 O O . ALA A 1 197 ? 22.901 -10.203 -7.773 1.00 82.75 197 ALA A O 1
ATOM 1575 N N . THR A 1 198 ? 22.952 -11.772 -9.383 1.00 78.56 198 THR A N 1
ATOM 1576 C CA . THR A 1 198 ? 24.395 -12.047 -9.300 1.00 78.56 198 THR A CA 1
ATOM 1577 C C . THR A 1 198 ? 25.232 -11.044 -10.086 1.00 78.56 198 THR A C 1
ATOM 1579 O O . THR A 1 198 ? 26.399 -10.839 -9.767 1.00 78.56 198 THR A O 1
ATOM 1582 N N . ASP A 1 199 ? 24.628 -10.409 -11.092 1.00 71.88 199 ASP A N 1
ATOM 1583 C CA . ASP A 1 199 ? 25.339 -9.595 -12.085 1.00 71.88 199 ASP A CA 1
ATOM 1584 C C . ASP A 1 199 ? 25.258 -8.088 -11.792 1.00 71.88 199 ASP A C 1
ATOM 1586 O O . ASP A 1 199 ? 25.884 -7.276 -12.476 1.00 71.88 199 ASP A O 1
ATOM 1590 N N . LEU A 1 200 ? 24.498 -7.694 -10.764 1.00 73.00 200 LEU A N 1
ATOM 1591 C CA . LEU A 1 200 ? 24.453 -6.315 -10.289 1.00 73.00 200 LEU A CA 1
ATOM 1592 C C . LEU A 1 200 ? 25.637 -6.075 -9.346 1.00 73.00 200 LEU A C 1
ATOM 1594 O O . LEU A 1 200 ? 25.548 -6.312 -8.144 1.00 73.00 200 LEU A O 1
ATOM 1598 N N . ASP A 1 201 ? 26.753 -5.596 -9.899 1.00 65.69 201 ASP A N 1
ATOM 1599 C CA . ASP A 1 201 ? 27.898 -5.159 -9.097 1.00 65.69 201 ASP A CA 1
ATOM 1600 C C . ASP A 1 201 ? 27.532 -3.881 -8.325 1.00 65.69 201 ASP A C 1
ATOM 1602 O O . ASP A 1 201 ? 27.290 -2.818 -8.905 1.00 65.69 201 ASP A O 1
ATOM 1606 N N . GLY A 1 202 ? 27.500 -3.990 -6.996 1.00 59.12 202 GLY A N 1
ATOM 1607 C CA . GLY A 1 202 ? 27.247 -2.877 -6.088 1.00 59.12 202 GLY A CA 1
ATOM 1608 C C . GLY A 1 202 ? 28.378 -1.841 -6.007 1.00 59.12 202 GLY A C 1
ATOM 1609 O O . GLY A 1 202 ? 28.329 -0.909 -5.208 1.00 59.12 202 GLY A O 1
ATOM 1610 N N . SER A 1 203 ? 29.437 -1.964 -6.806 1.00 62.41 203 SER A N 1
ATOM 1611 C CA . SER A 1 203 ? 30.531 -0.989 -6.811 1.00 62.41 203 SER A CA 1
ATOM 1612 C C . SER A 1 203 ? 30.202 0.331 -7.536 1.00 62.41 203 SER A C 1
ATOM 1614 O O . SER A 1 203 ? 30.928 1.311 -7.354 1.00 62.41 203 SER A O 1
ATOM 1616 N N . GLN A 1 204 ? 29.109 0.395 -8.316 1.00 61.91 204 GLN A N 1
ATOM 1617 C CA . GLN A 1 204 ? 28.745 1.544 -9.170 1.00 61.91 204 GLN A CA 1
ATOM 1618 C C . GLN A 1 204 ? 27.396 2.198 -8.816 1.00 61.91 204 GLN A C 1
ATOM 1620 O O . GLN A 1 204 ? 26.633 2.580 -9.700 1.00 61.91 204 GLN A O 1
ATOM 1625 N N . PHE A 1 205 ? 27.082 2.357 -7.528 1.00 67.38 205 PHE A N 1
ATOM 1626 C CA . PHE A 1 205 ? 25.879 3.089 -7.111 1.00 67.38 205 PHE A CA 1
ATOM 1627 C C . PHE A 1 205 ? 26.039 4.603 -7.279 1.00 67.38 205 PHE A C 1
ATOM 1629 O O . PHE A 1 205 ? 26.294 5.324 -6.312 1.00 67.38 205 PHE A O 1
ATOM 1636 N N . ASP A 1 206 ? 25.857 5.097 -8.499 1.00 77.94 206 ASP A N 1
ATOM 1637 C CA . ASP A 1 206 ? 25.325 6.445 -8.664 1.00 77.94 206 ASP A CA 1
ATOM 1638 C C . ASP A 1 206 ? 23.792 6.440 -8.497 1.00 77.94 206 ASP A C 1
ATOM 1640 O O . ASP A 1 206 ? 23.139 5.395 -8.386 1.00 77.94 206 ASP A O 1
ATOM 1644 N N . GLU A 1 207 ? 23.212 7.628 -8.361 1.00 74.19 207 GLU A N 1
ATOM 1645 C CA . GLU A 1 207 ? 21.774 7.790 -8.139 1.00 74.19 207 GLU A CA 1
ATOM 1646 C C . GLU A 1 207 ? 20.941 7.235 -9.310 1.00 74.19 207 GLU A C 1
ATOM 1648 O O . GLU A 1 207 ? 19.921 6.579 -9.084 1.00 74.19 207 GLU A O 1
ATOM 1653 N N . ASP A 1 208 ? 21.418 7.402 -10.547 1.00 75.62 208 ASP A N 1
ATOM 1654 C CA . ASP A 1 208 ? 20.753 6.903 -11.754 1.00 75.62 208 ASP A CA 1
ATOM 1655 C C . ASP A 1 208 ? 20.731 5.367 -11.791 1.00 75.62 208 ASP A C 1
ATOM 1657 O O . ASP A 1 208 ? 19.732 4.750 -12.171 1.00 75.62 208 ASP A O 1
ATOM 1661 N N . TYR A 1 209 ? 21.823 4.721 -11.385 1.00 78.44 209 TYR A N 1
ATOM 1662 C CA . TYR A 1 209 ? 21.936 3.269 -11.325 1.00 78.44 209 TYR A CA 1
ATOM 1663 C C . TYR A 1 209 ? 21.008 2.671 -10.265 1.00 78.44 209 TYR A C 1
ATOM 1665 O O . TYR A 1 209 ? 20.316 1.690 -10.544 1.00 78.44 209 TYR A O 1
ATOM 1673 N N . ASN A 1 210 ? 20.903 3.304 -9.090 1.00 77.94 210 ASN A N 1
ATOM 1674 C CA . ASN A 1 210 ? 19.941 2.905 -8.057 1.00 77.94 210 ASN A CA 1
ATOM 1675 C C . ASN A 1 210 ? 18.496 2.939 -8.573 1.00 77.94 210 ASN A C 1
ATOM 1677 O O . ASN A 1 210 ? 17.728 2.007 -8.324 1.00 77.94 210 ASN A O 1
ATOM 1681 N N . LEU A 1 211 ? 18.131 3.976 -9.334 1.00 79.50 211 LEU A N 1
ATOM 1682 C CA . LEU A 1 211 ? 16.803 4.080 -9.934 1.00 79.50 211 LEU A CA 1
ATOM 1683 C C . LEU A 1 211 ? 16.556 2.971 -10.970 1.00 79.50 211 LEU A C 1
ATOM 1685 O O . LEU A 1 211 ? 15.507 2.325 -10.940 1.00 79.50 211 LEU A O 1
ATOM 1689 N N . LYS A 1 212 ? 17.529 2.685 -11.846 1.00 83.00 212 LYS A N 1
ATOM 1690 C CA . LYS A 1 212 ? 17.429 1.575 -12.814 1.00 83.00 212 LYS A CA 1
ATOM 1691 C C . LYS A 1 212 ? 17.248 0.228 -12.118 1.00 83.00 212 LYS A C 1
ATOM 1693 O O . LYS A 1 212 ? 16.423 -0.574 -12.556 1.00 83.00 212 LYS A O 1
ATOM 1698 N N . ILE A 1 213 ? 17.975 -0.015 -11.027 1.00 83.81 213 ILE A N 1
ATOM 1699 C CA . ILE A 1 213 ? 17.820 -1.222 -10.208 1.00 83.81 213 ILE A CA 1
ATOM 1700 C C . ILE A 1 213 ? 16.419 -1.286 -9.608 1.00 83.81 213 ILE A C 1
ATOM 1702 O O . ILE A 1 213 ? 15.754 -2.307 -9.756 1.00 83.81 213 ILE A O 1
ATOM 1706 N N . ALA A 1 214 ? 15.944 -0.208 -8.982 1.00 84.25 214 ALA A N 1
ATOM 1707 C CA . ALA A 1 214 ? 14.616 -0.172 -8.378 1.00 84.25 214 ALA A CA 1
ATOM 1708 C C . ALA A 1 214 ? 13.515 -0.478 -9.408 1.00 84.25 214 ALA A C 1
ATOM 1710 O O . ALA A 1 214 ? 12.665 -1.331 -9.160 1.00 84.25 214 ALA A O 1
ATOM 1711 N N . ILE A 1 215 ? 13.570 0.145 -10.591 1.00 85.50 215 ILE A N 1
ATOM 1712 C CA . ILE A 1 215 ? 12.642 -0.132 -11.699 1.00 85.50 215 ILE A CA 1
ATOM 1713 C C . ILE A 1 215 ? 12.760 -1.593 -12.156 1.00 85.50 215 ILE A C 1
ATOM 1715 O O . ILE A 1 215 ? 11.746 -2.248 -12.389 1.00 85.50 215 ILE A O 1
ATOM 1719 N N . THR A 1 216 ? 13.981 -2.123 -12.247 1.00 87.88 216 THR A N 1
ATOM 1720 C CA . THR A 1 216 ? 14.228 -3.509 -12.664 1.00 87.88 216 THR A CA 1
ATOM 1721 C C . THR A 1 216 ? 13.624 -4.512 -11.685 1.00 87.88 216 THR A C 1
ATOM 1723 O O . THR A 1 216 ? 12.875 -5.391 -12.106 1.00 87.88 216 THR A O 1
ATOM 1726 N N . VAL A 1 217 ? 13.924 -4.377 -10.391 1.00 90.06 217 VAL A N 1
ATOM 1727 C CA . VAL A 1 217 ? 13.419 -5.267 -9.334 1.00 90.06 217 VAL A CA 1
ATOM 1728 C C . VAL A 1 217 ? 11.897 -5.190 -9.264 1.00 90.06 217 VAL A C 1
ATOM 1730 O O . VAL A 1 217 ? 11.228 -6.221 -9.270 1.00 90.06 217 VAL A O 1
ATOM 1733 N N . ARG A 1 218 ? 11.335 -3.977 -9.301 1.00 91.62 218 ARG A N 1
ATOM 1734 C CA . ARG A 1 218 ? 9.888 -3.756 -9.390 1.00 91.62 218 ARG A CA 1
ATOM 1735 C C . ARG A 1 218 ? 9.275 -4.487 -10.583 1.00 91.62 218 ARG A C 1
ATOM 1737 O O . ARG A 1 218 ? 8.262 -5.160 -10.443 1.00 91.62 218 ARG A O 1
ATOM 1744 N N . ASN A 1 219 ? 9.869 -4.362 -11.766 1.00 90.44 219 ASN A N 1
ATOM 1745 C CA . ASN A 1 219 ? 9.340 -4.995 -12.971 1.00 90.44 219 ASN A CA 1
ATOM 1746 C C . ASN A 1 219 ? 9.437 -6.518 -12.928 1.00 90.44 219 ASN A C 1
ATOM 1748 O O . ASN A 1 219 ? 8.529 -7.174 -13.433 1.00 90.44 219 ASN A O 1
ATOM 1752 N N . GLU A 1 220 ? 10.481 -7.067 -12.307 1.00 92.50 220 GLU A N 1
ATOM 1753 C CA . GLU A 1 220 ? 10.580 -8.503 -12.047 1.00 92.50 220 GLU A CA 1
ATOM 1754 C C . GLU A 1 220 ? 9.448 -8.958 -11.116 1.00 92.50 220 GLU A C 1
ATOM 1756 O O . GLU A 1 220 ? 8.781 -9.944 -11.415 1.00 92.50 220 GLU A O 1
ATOM 1761 N N . ILE A 1 221 ? 9.138 -8.205 -10.051 1.00 95.00 221 ILE A N 1
ATOM 1762 C CA . ILE A 1 221 ? 7.982 -8.483 -9.177 1.00 95.00 221 ILE A CA 1
ATOM 1763 C C . ILE A 1 221 ? 6.681 -8.523 -9.988 1.00 95.00 221 ILE A C 1
ATOM 1765 O O . ILE A 1 221 ? 5.924 -9.488 -9.889 1.00 95.00 221 ILE A O 1
ATOM 1769 N N . ILE A 1 222 ? 6.432 -7.515 -10.831 1.00 94.56 222 ILE A N 1
ATOM 1770 C CA . ILE A 1 222 ? 5.232 -7.463 -11.682 1.00 94.56 222 ILE A CA 1
ATOM 1771 C C . ILE A 1 222 ? 5.184 -8.645 -12.663 1.00 94.56 222 ILE A C 1
ATOM 1773 O O . ILE A 1 222 ? 4.119 -9.230 -12.870 1.00 94.56 222 ILE A O 1
ATOM 1777 N N . ASP A 1 223 ? 6.317 -9.028 -13.255 1.00 93.31 223 ASP A N 1
ATOM 1778 C CA . ASP A 1 223 ? 6.398 -10.174 -14.166 1.00 93.31 223 ASP A CA 1
ATOM 1779 C C . ASP A 1 223 ? 6.074 -11.490 -13.419 1.00 93.31 223 ASP A C 1
ATOM 1781 O O . ASP A 1 223 ? 5.295 -12.303 -13.923 1.00 93.31 223 ASP A O 1
ATOM 1785 N N . ARG A 1 224 ? 6.565 -11.672 -12.181 1.00 95.75 224 ARG A N 1
ATOM 1786 C CA . ARG A 1 224 ? 6.241 -12.842 -11.336 1.00 95.75 224 ARG A CA 1
ATOM 1787 C C . ARG A 1 224 ? 4.793 -12.872 -10.868 1.00 95.75 224 ARG A C 1
ATOM 1789 O O . ARG A 1 224 ? 4.201 -13.949 -10.836 1.00 95.75 224 ARG A O 1
ATOM 1796 N N . LEU A 1 225 ? 4.203 -11.725 -10.545 1.00 96.75 225 LEU A N 1
ATOM 1797 C CA . LEU A 1 225 ? 2.781 -11.637 -10.208 1.00 96.75 225 LEU A CA 1
ATOM 1798 C C . LEU A 1 225 ? 1.911 -12.059 -11.399 1.00 96.75 225 LEU A C 1
ATOM 1800 O O . LEU A 1 225 ? 1.055 -12.931 -11.253 1.00 96.75 225 LEU A O 1
ATOM 1804 N N . ASN A 1 226 ? 2.196 -11.535 -12.594 1.00 95.25 226 ASN A N 1
ATOM 1805 C CA . ASN A 1 226 ? 1.484 -11.926 -13.814 1.00 95.25 226 ASN A CA 1
ATOM 1806 C C . ASN A 1 226 ? 1.629 -13.427 -14.115 1.00 95.25 226 ASN A C 1
ATOM 1808 O O . ASN A 1 226 ? 0.643 -14.078 -14.458 1.00 95.25 226 ASN A O 1
ATOM 1812 N N . ALA A 1 227 ? 2.820 -14.006 -13.920 1.00 95.69 227 ALA A N 1
ATOM 1813 C CA . ALA A 1 227 ? 3.042 -15.448 -14.069 1.00 95.69 227 ALA A CA 1
ATOM 1814 C C . ALA A 1 227 ? 2.232 -16.307 -13.072 1.00 95.69 227 ALA A C 1
ATOM 1816 O O . ALA A 1 227 ? 2.011 -17.489 -13.319 1.00 95.69 227 ALA A O 1
ATOM 1817 N N . ASN A 1 228 ? 1.758 -15.712 -11.973 1.00 96.38 228 ASN A N 1
ATOM 1818 C CA . ASN A 1 228 ? 0.917 -16.344 -10.954 1.00 96.38 228 ASN A CA 1
ATOM 1819 C C . ASN A 1 228 ? -0.565 -15.926 -11.056 1.00 96.38 228 ASN A C 1
ATOM 1821 O O . ASN A 1 228 ? -1.307 -16.010 -10.075 1.00 96.38 228 ASN A O 1
ATOM 1825 N N . ASN A 1 229 ? -1.012 -15.509 -12.247 1.00 96.31 229 ASN A N 1
ATOM 1826 C CA . ASN A 1 229 ? -2.393 -15.097 -12.531 1.00 96.31 229 ASN A CA 1
ATOM 1827 C C . ASN A 1 229 ? -2.877 -13.917 -11.667 1.00 96.31 229 ASN A C 1
ATOM 1829 O O . ASN A 1 229 ? -4.042 -13.864 -11.272 1.00 96.31 229 ASN A O 1
ATOM 1833 N N . ILE A 1 230 ? -1.982 -12.979 -11.356 1.00 97.00 230 ILE A N 1
ATOM 1834 C CA . ILE A 1 230 ? -2.327 -11.689 -10.754 1.00 97.00 230 ILE A CA 1
ATOM 1835 C C . ILE A 1 230 ? -2.221 -10.614 -11.828 1.00 97.00 230 ILE A C 1
ATOM 1837 O O . ILE A 1 230 ? -1.175 -10.477 -12.459 1.00 97.00 230 ILE A O 1
ATOM 1841 N N . VAL A 1 231 ? -3.289 -9.838 -12.035 1.00 95.38 231 VAL A N 1
ATOM 1842 C CA . VAL A 1 231 ? -3.285 -8.748 -13.018 1.00 95.38 231 VAL A CA 1
ATOM 1843 C C . VAL A 1 231 ? -2.495 -7.571 -12.450 1.00 95.38 231 VAL A C 1
ATOM 1845 O O . VAL A 1 231 ? -3.026 -6.721 -11.734 1.00 95.38 231 VAL A O 1
ATOM 1848 N N . ALA A 1 232 ? -1.202 -7.543 -12.761 1.00 94.12 232 ALA A N 1
ATOM 1849 C CA . ALA A 1 232 ? -0.267 -6.532 -12.293 1.00 94.12 232 ALA A CA 1
ATOM 1850 C C . ALA A 1 232 ? 0.271 -5.703 -13.466 1.00 94.12 232 ALA A C 1
ATOM 1852 O O . ALA A 1 232 ? 0.570 -6.244 -14.540 1.00 94.12 232 ALA A O 1
ATOM 1853 N N . ALA A 1 233 ? 0.423 -4.396 -13.261 1.00 89.75 233 ALA A N 1
ATOM 1854 C CA . ALA A 1 233 ? 0.858 -3.472 -14.305 1.00 89.75 233 ALA A CA 1
ATOM 1855 C C . ALA A 1 233 ? 2.098 -2.667 -13.900 1.00 89.75 233 ALA A C 1
ATOM 1857 O O . ALA A 1 233 ? 2.345 -2.358 -12.731 1.00 89.75 233 ALA A O 1
ATOM 1858 N N . LYS A 1 234 ? 2.909 -2.352 -14.912 1.00 87.75 234 LYS A N 1
ATOM 1859 C CA . LYS A 1 234 ? 4.114 -1.530 -14.791 1.00 87.75 234 LYS A CA 1
ATOM 1860 C C . LYS A 1 234 ? 3.706 -0.089 -15.071 1.00 87.75 234 LYS A C 1
ATOM 1862 O O . LYS A 1 234 ? 3.608 0.283 -16.231 1.00 87.75 234 LYS A O 1
ATOM 1867 N N . TYR A 1 235 ? 3.458 0.696 -14.029 1.00 75.00 235 TYR A N 1
ATOM 1868 C CA . TYR A 1 235 ? 3.074 2.097 -14.203 1.00 75.00 235 TYR A CA 1
ATOM 1869 C C . TYR A 1 235 ? 4.279 3.025 -14.321 1.00 75.00 235 TYR A C 1
ATOM 1871 O O . TYR A 1 235 ? 5.309 2.851 -13.640 1.00 75.00 235 TYR A O 1
ATOM 1879 N N . ARG A 1 236 ? 4.097 4.060 -15.144 1.00 69.75 236 ARG A N 1
ATOM 1880 C CA . ARG A 1 236 ? 4.918 5.264 -15.152 1.00 69.75 236 ARG A CA 1
ATOM 1881 C C . ARG A 1 236 ? 4.606 6.059 -13.897 1.00 69.75 236 ARG A C 1
ATOM 1883 O O . ARG A 1 236 ? 3.568 6.694 -13.778 1.00 69.75 236 ARG A O 1
ATOM 1890 N N . ASN A 1 237 ? 5.502 5.985 -12.921 1.00 61.00 237 ASN A N 1
ATOM 1891 C CA . ASN A 1 237 ? 5.264 6.596 -11.623 1.00 61.00 237 ASN A CA 1
ATOM 1892 C C . ASN A 1 237 ? 5.981 7.939 -11.493 1.00 61.00 237 ASN A C 1
ATOM 1894 O O . ASN A 1 237 ? 6.793 8.155 -10.595 1.00 61.00 237 ASN A O 1
ATOM 1898 N N . ASP A 1 238 ? 5.706 8.830 -12.440 1.00 55.94 238 ASP A N 1
ATOM 1899 C CA . ASP A 1 238 ? 6.264 10.177 -12.467 1.00 55.94 238 ASP A CA 1
ATOM 1900 C C . ASP A 1 238 ? 5.943 10.946 -11.176 1.00 55.94 238 ASP A C 1
ATOM 1902 O O . ASP A 1 238 ? 6.817 11.641 -10.671 1.00 55.94 238 ASP A O 1
ATOM 1906 N N . LYS A 1 239 ? 4.762 10.750 -10.574 1.00 46.00 239 LYS A N 1
ATOM 1907 C CA . LYS A 1 239 ? 4.361 11.413 -9.320 1.00 46.00 239 LYS A CA 1
ATOM 1908 C C . LYS A 1 239 ? 5.000 10.846 -8.046 1.00 46.00 239 LYS A C 1
ATOM 1910 O O . LYS A 1 239 ? 5.449 11.628 -7.219 1.00 46.00 239 LYS A O 1
ATOM 1915 N N . ILE A 1 240 ? 5.093 9.524 -7.870 1.00 49.75 240 ILE A N 1
ATOM 1916 C CA . ILE A 1 240 ? 5.636 8.959 -6.611 1.00 49.75 240 ILE A CA 1
ATOM 1917 C C . ILE A 1 240 ? 7.167 9.048 -6.584 1.00 49.75 240 ILE A C 1
ATOM 1919 O O . ILE A 1 240 ? 7.757 9.183 -5.516 1.00 49.75 240 ILE A O 1
ATOM 1923 N N . ILE A 1 241 ? 7.824 9.027 -7.748 1.00 47.84 241 ILE A N 1
ATOM 1924 C CA . ILE A 1 241 ? 9.285 9.154 -7.814 1.00 47.84 241 ILE A CA 1
ATOM 1925 C C . ILE A 1 241 ? 9.717 10.615 -7.614 1.00 47.84 241 ILE A C 1
ATOM 1927 O O . ILE A 1 241 ? 10.724 10.842 -6.952 1.00 47.84 241 ILE A O 1
ATOM 1931 N N . THR A 1 242 ? 8.963 11.598 -8.128 1.00 43.84 242 THR A N 1
ATOM 1932 C CA . THR A 1 242 ? 9.335 13.025 -8.026 1.00 43.84 242 THR A CA 1
ATOM 1933 C C . THR A 1 242 ? 9.003 13.681 -6.688 1.00 43.84 242 THR A C 1
ATOM 1935 O O . THR A 1 242 ? 9.690 14.628 -6.319 1.00 43.84 242 THR A O 1
ATOM 1938 N N . GLU A 1 243 ? 8.004 13.207 -5.933 1.00 43.91 243 GLU A N 1
ATOM 1939 C CA . GLU A 1 243 ? 7.687 13.804 -4.621 1.00 43.91 243 GLU A CA 1
ATOM 1940 C C . GLU A 1 243 ? 8.750 13.521 -3.551 1.00 43.91 243 GLU A C 1
ATOM 1942 O O . GLU A 1 243 ? 8.960 14.343 -2.659 1.00 43.91 243 GLU A O 1
ATOM 1947 N N . TYR A 1 244 ? 9.438 12.380 -3.631 1.00 46.25 244 TYR A N 1
ATOM 1948 C CA . TYR A 1 244 ? 10.364 11.946 -2.579 1.00 46.25 244 TYR A CA 1
ATOM 1949 C C . TYR A 1 244 ? 11.835 12.121 -2.932 1.00 46.25 244 TYR A C 1
ATOM 1951 O O . TYR A 1 244 ? 12.689 12.153 -2.045 1.00 46.25 244 TYR A O 1
ATOM 1959 N N . LEU A 1 245 ? 12.145 12.207 -4.220 1.00 50.38 245 LEU A N 1
ATOM 1960 C CA . LEU A 1 245 ? 13.500 12.238 -4.729 1.00 50.38 245 LEU A CA 1
ATOM 1961 C C . LEU A 1 245 ? 13.466 13.215 -5.910 1.00 50.38 245 LEU A C 1
ATOM 1963 O O . LEU A 1 245 ? 12.691 13.010 -6.836 1.00 50.38 245 LEU A O 1
ATOM 1967 N N . ASP A 1 246 ? 14.239 14.304 -5.858 1.00 53.50 246 ASP A N 1
ATOM 1968 C CA . ASP A 1 246 ? 14.361 15.353 -6.896 1.00 53.50 246 ASP A CA 1
ATOM 1969 C C . ASP A 1 246 ? 14.949 14.780 -8.217 1.00 53.50 246 ASP A C 1
ATOM 1971 O O . ASP A 1 246 ? 15.989 15.207 -8.726 1.00 53.50 246 ASP A O 1
ATOM 1975 N N . PHE A 1 247 ? 14.333 13.738 -8.770 1.00 57.12 247 PHE A N 1
ATOM 1976 C CA . PHE A 1 247 ? 14.883 12.940 -9.847 1.00 57.12 247 PHE A CA 1
ATOM 1977 C C . PHE A 1 247 ? 14.524 13.508 -11.206 1.00 57.12 247 PHE A C 1
ATOM 1979 O O . PHE A 1 247 ? 13.373 13.816 -11.523 1.00 57.12 247 PHE A O 1
ATOM 1986 N N . LYS A 1 248 ? 15.542 13.564 -12.062 1.00 58.78 248 LYS A N 1
ATOM 1987 C CA . LYS A 1 248 ? 15.346 13.754 -13.492 1.00 58.78 248 LYS A CA 1
ATOM 1988 C C . LYS A 1 248 ? 14.968 12.401 -14.101 1.00 58.78 248 LYS A C 1
ATOM 1990 O O . LYS A 1 248 ? 15.633 11.414 -13.795 1.00 58.78 248 LYS A O 1
ATOM 1995 N N . PRO A 1 249 ? 13.941 12.334 -14.966 1.00 59.00 249 PRO A N 1
ATOM 1996 C CA . PRO A 1 249 ? 13.647 11.123 -15.723 1.00 59.00 249 PRO A CA 1
ATOM 1997 C C . PRO A 1 249 ? 14.915 10.633 -16.426 1.00 59.00 249 PRO A C 1
ATOM 1999 O O . PRO A 1 249 ? 15.595 11.444 -17.055 1.00 59.00 249 PRO A O 1
ATOM 2002 N N . ILE A 1 250 ? 15.225 9.337 -16.337 1.00 63.00 250 ILE A N 1
ATOM 2003 C CA . ILE A 1 250 ? 16.319 8.722 -17.098 1.00 63.00 250 ILE A CA 1
ATOM 2004 C C . ILE A 1 250 ? 15.765 8.419 -18.495 1.00 63.00 250 ILE A C 1
ATOM 2006 O O . ILE A 1 250 ? 15.035 7.439 -18.644 1.00 63.00 250 ILE A O 1
ATOM 2010 N N . PRO A 1 251 ? 16.076 9.214 -19.536 1.00 58.66 251 PRO A N 1
ATOM 2011 C CA . PRO A 1 251 ? 15.366 9.121 -20.815 1.00 58.66 251 PRO A CA 1
ATOM 2012 C C . PRO A 1 251 ? 15.572 7.779 -21.533 1.00 58.66 251 PRO A C 1
ATOM 2014 O O . PRO A 1 251 ? 14.767 7.399 -22.377 1.00 58.66 251 PRO A O 1
ATOM 2017 N N . GLU A 1 252 ? 16.649 7.064 -21.189 1.00 61.88 252 GLU A N 1
ATOM 2018 C CA . GLU A 1 252 ? 17.062 5.807 -21.823 1.00 61.88 252 GLU A CA 1
ATOM 2019 C C . GLU A 1 252 ? 16.549 4.549 -21.106 1.00 61.88 252 GLU A C 1
ATOM 2021 O O . GLU A 1 252 ? 16.752 3.441 -21.603 1.00 61.88 252 GLU A O 1
ATOM 2026 N N . PHE A 1 253 ? 15.947 4.696 -19.922 1.00 63.66 253 PHE A N 1
ATOM 2027 C CA . PHE A 1 253 ? 15.481 3.581 -19.102 1.00 63.66 253 PHE A CA 1
ATOM 2028 C C . PHE A 1 253 ? 14.017 3.810 -18.734 1.00 63.66 253 PHE A C 1
ATOM 2030 O O . PHE A 1 253 ? 13.704 4.405 -17.704 1.00 63.66 253 PHE A O 1
ATOM 2037 N N . GLY A 1 254 ? 13.133 3.369 -19.633 1.00 63.88 254 GLY A N 1
ATOM 2038 C CA . GLY A 1 254 ? 11.687 3.459 -19.443 1.00 63.88 254 GLY A CA 1
ATOM 2039 C C . GLY A 1 254 ? 11.219 2.683 -18.219 1.00 63.88 254 GLY A C 1
ATOM 2040 O O . GLY A 1 254 ? 11.936 1.841 -17.669 1.00 63.88 254 GLY A O 1
ATOM 2041 N N . TRP A 1 255 ? 9.977 2.916 -17.816 1.00 70.25 255 TRP A N 1
ATOM 2042 C CA . TRP A 1 255 ? 9.404 2.257 -16.649 1.00 70.25 255 TRP A CA 1
ATOM 2043 C C . TRP A 1 255 ? 9.158 0.778 -16.910 1.00 70.25 255 TRP A C 1
ATOM 2045 O O . TRP A 1 255 ? 9.090 -0.002 -15.976 1.00 70.25 255 TRP A O 1
ATOM 2055 N N . THR A 1 256 ? 9.111 0.340 -18.160 1.00 72.75 256 THR A N 1
ATOM 2056 C CA . THR A 1 256 ? 9.088 -1.087 -18.523 1.00 72.75 256 THR A CA 1
ATOM 2057 C C . THR A 1 256 ? 10.480 -1.725 -18.634 1.00 72.75 256 THR A C 1
ATOM 2059 O O . THR A 1 256 ? 10.582 -2.942 -18.817 1.00 72.75 256 THR A O 1
ATOM 2062 N N . GLY A 1 257 ? 11.548 -0.934 -18.481 1.00 75.38 257 GLY A N 1
ATOM 2063 C CA . GLY A 1 257 ? 12.938 -1.366 -18.602 1.00 75.38 257 GLY A CA 1
ATOM 2064 C C . GLY A 1 257 ? 13.355 -2.407 -17.563 1.00 75.38 257 GLY A C 1
ATOM 2065 O O . GLY A 1 257 ? 12.782 -2.528 -16.482 1.00 75.38 257 GLY A O 1
ATOM 2066 N N . SER A 1 258 ? 14.377 -3.192 -17.881 1.00 76.81 258 SER A N 1
ATOM 2067 C CA . SER A 1 258 ? 14.949 -4.174 -16.963 1.00 76.81 258 SER A CA 1
ATOM 2068 C C . SER A 1 258 ? 16.446 -4.258 -17.212 1.00 76.81 258 SER A C 1
ATOM 2070 O O . SER A 1 258 ? 16.860 -4.366 -18.359 1.00 76.81 258 SER A O 1
ATOM 2072 N N . LEU A 1 259 ? 17.255 -4.199 -16.154 1.00 74.00 259 LEU A N 1
ATOM 2073 C CA . LEU A 1 259 ? 18.687 -4.495 -16.213 1.00 74.00 259 LEU A CA 1
ATOM 2074 C C . LEU A 1 259 ? 18.957 -6.000 -16.380 1.00 74.00 259 LEU A C 1
ATOM 2076 O O . LEU A 1 259 ? 20.041 -6.363 -16.821 1.00 74.00 259 LEU A O 1
ATOM 2080 N N . PHE A 1 260 ? 17.994 -6.871 -16.048 1.00 70.00 260 PHE A N 1
ATOM 2081 C CA . PHE A 1 260 ? 18.122 -8.330 -16.210 1.00 70.00 260 PHE A CA 1
ATOM 2082 C C . PHE A 1 260 ? 17.876 -8.787 -17.642 1.00 70.00 260 PHE A C 1
ATOM 2084 O O . PHE A 1 260 ? 18.376 -9.822 -18.071 1.00 70.00 260 PHE A O 1
ATOM 2091 N N . LYS A 1 261 ? 17.080 -8.023 -18.389 1.00 72.06 261 LYS A N 1
ATOM 2092 C CA . LYS A 1 261 ? 16.906 -8.238 -19.819 1.00 72.06 261 LYS A CA 1
ATOM 2093 C C . LYS A 1 261 ? 17.998 -7.418 -20.479 1.00 72.06 261 LYS A C 1
ATOM 2095 O O . LYS A 1 261 ? 17.966 -6.195 -20.376 1.00 72.06 261 LYS A O 1
ATOM 2100 N N . GLU A 1 262 ? 18.983 -8.077 -21.094 1.00 55.69 262 GLU A N 1
ATOM 2101 C CA . GLU A 1 262 ? 20.019 -7.354 -21.831 1.00 55.69 262 GLU A CA 1
ATOM 2102 C C . GLU A 1 262 ? 19.328 -6.308 -22.720 1.00 55.69 262 GLU A C 1
ATOM 2104 O O . GLU A 1 262 ? 18.401 -6.673 -23.459 1.00 55.69 262 GLU A O 1
ATOM 2109 N N . PRO A 1 263 ? 19.706 -5.013 -22.647 1.00 54.94 263 PRO A N 1
ATOM 2110 C CA . PRO A 1 263 ? 19.241 -4.062 -23.642 1.00 54.94 263 PRO A CA 1
ATOM 2111 C C . PRO A 1 263 ? 19.634 -4.683 -24.964 1.00 54.94 263 PRO A C 1
ATOM 2113 O O . PRO A 1 263 ? 20.822 -4.977 -25.105 1.00 54.94 263 PRO A O 1
ATOM 2116 N N . VAL A 1 264 ? 18.649 -4.960 -25.835 1.00 53.62 264 VAL A N 1
ATOM 2117 C CA . VAL A 1 264 ? 18.833 -5.731 -27.072 1.00 53.62 264 VAL A CA 1
ATOM 2118 C C . VAL A 1 264 ? 20.209 -5.380 -27.606 1.00 53.62 264 VAL A C 1
ATOM 2120 O O . VAL A 1 264 ? 20.440 -4.224 -27.984 1.00 53.62 264 VAL A O 1
ATOM 2123 N N . GLY A 1 265 ? 21.153 -6.325 -27.479 1.00 59.53 265 GLY A N 1
ATOM 2124 C CA . GLY A 1 265 ? 22.532 -6.110 -27.902 1.00 59.53 265 GLY A CA 1
ATOM 2125 C C . GLY A 1 265 ? 22.538 -5.633 -29.355 1.00 59.53 265 GLY A C 1
ATOM 2126 O O . GLY A 1 265 ? 21.483 -5.672 -29.989 1.00 59.53 265 GLY A O 1
ATOM 2127 N N . PRO A 1 266 ? 23.680 -5.175 -29.904 1.00 64.31 266 PRO A N 1
ATOM 2128 C CA . PRO A 1 266 ? 23.756 -4.631 -31.265 1.00 64.31 266 PRO A CA 1
ATOM 2129 C C . PRO A 1 266 ? 22.823 -5.392 -32.207 1.00 64.31 266 PRO A C 1
ATOM 2131 O O . PRO A 1 266 ? 23.049 -6.567 -32.495 1.00 64.31 266 PRO A O 1
ATOM 2134 N N . ASN A 1 267 ? 21.693 -4.765 -32.553 1.00 78.44 267 ASN A N 1
ATOM 2135 C CA . ASN A 1 267 ? 20.640 -5.466 -33.261 1.00 78.44 267 ASN A CA 1
ATOM 2136 C C . ASN A 1 267 ? 21.155 -5.596 -34.694 1.00 78.44 267 ASN A C 1
ATOM 2138 O O . ASN A 1 267 ? 21.261 -4.578 -35.387 1.00 78.44 267 ASN A O 1
ATOM 2142 N N . PRO A 1 268 ? 21.493 -6.811 -35.162 1.00 87.94 268 PRO A N 1
ATOM 2143 C CA . PRO A 1 268 ? 22.179 -6.985 -36.436 1.00 87.94 268 PRO A CA 1
ATOM 2144 C C . PRO A 1 268 ? 21.319 -6.527 -37.621 1.00 87.94 268 PRO A C 1
ATOM 2146 O O . PRO A 1 268 ? 21.841 -6.353 -38.725 1.00 87.94 268 PRO A O 1
ATOM 2149 N N . VAL A 1 269 ? 20.008 -6.352 -37.410 1.00 91.56 269 VAL A N 1
ATOM 2150 C CA . VAL A 1 269 ? 19.083 -5.750 -38.370 1.00 91.56 269 VAL A CA 1
ATOM 2151 C C . VAL A 1 269 ? 19.207 -4.230 -38.334 1.00 91.56 269 VAL A C 1
ATOM 2153 O O . VAL A 1 269 ? 19.499 -3.650 -39.377 1.00 91.56 269 VAL A O 1
ATOM 2156 N N . LEU A 1 270 ? 19.088 -3.585 -37.164 1.00 89.38 270 LEU A N 1
ATOM 2157 C CA . LEU A 1 270 ? 19.297 -2.130 -37.041 1.00 89.38 270 LEU A CA 1
ATOM 2158 C C . LEU A 1 270 ? 20.693 -1.712 -37.516 1.00 89.38 270 LEU A C 1
ATOM 2160 O O . LEU A 1 270 ? 20.856 -0.651 -38.114 1.00 89.38 270 LEU A O 1
ATOM 2164 N N . ASP A 1 271 ? 21.693 -2.580 -37.361 1.00 91.38 271 ASP A N 1
ATOM 2165 C CA . ASP A 1 271 ? 23.051 -2.337 -37.838 1.00 91.38 271 ASP A CA 1
ATOM 2166 C C . ASP A 1 271 ? 23.204 -2.241 -39.360 1.00 91.38 271 ASP A C 1
ATOM 2168 O O . ASP A 1 271 ? 24.260 -1.850 -39.871 1.00 91.38 271 ASP A O 1
ATOM 2172 N N . ARG A 1 272 ? 22.147 -2.557 -40.102 1.00 94.81 272 ARG A N 1
ATOM 2173 C CA . ARG A 1 272 ? 22.086 -2.379 -41.553 1.00 94.81 272 ARG A CA 1
ATOM 2174 C C . ARG A 1 272 ? 21.410 -1.071 -41.950 1.00 94.81 272 ARG A C 1
ATOM 2176 O O . ARG A 1 272 ? 21.428 -0.747 -43.135 1.00 94.81 272 ARG A O 1
ATOM 2183 N N . TRP A 1 273 ? 20.844 -0.324 -40.999 1.00 96.25 273 TRP A N 1
ATOM 2184 C CA . TRP A 1 273 ? 20.244 0.972 -41.281 1.00 96.25 273 TRP A CA 1
ATOM 2185 C C . TRP A 1 273 ? 21.292 1.934 -41.849 1.00 96.25 273 TRP A C 1
ATOM 2187 O O . TRP A 1 273 ? 22.404 2.059 -41.332 1.00 96.25 273 TRP A O 1
ATOM 2197 N N . LYS A 1 274 ? 20.935 2.620 -42.931 1.00 96.75 274 LYS A N 1
ATOM 2198 C CA . LYS A 1 274 ? 21.770 3.627 -43.578 1.00 96.75 274 LYS A CA 1
ATOM 2199 C C . LYS A 1 274 ? 20.869 4.687 -44.192 1.00 96.75 274 LYS A C 1
ATOM 2201 O O . LYS A 1 274 ? 19.877 4.345 -44.826 1.00 96.75 274 LYS A O 1
ATOM 2206 N N . SER A 1 275 ? 21.274 5.944 -44.061 1.00 96.38 275 SER A N 1
ATOM 2207 C CA . SER A 1 275 ? 20.623 7.084 -44.694 1.00 96.38 275 SER A CA 1
ATOM 2208 C C . SER A 1 275 ? 21.600 7.853 -45.580 1.00 96.38 275 SER A C 1
ATOM 2210 O O . SER A 1 275 ? 22.802 7.942 -45.297 1.00 96.38 275 SER A O 1
ATOM 2212 N N . THR A 1 276 ? 21.103 8.383 -46.697 1.00 94.50 276 THR A N 1
ATOM 2213 C CA . THR A 1 276 ? 21.882 9.217 -47.620 1.00 94.50 276 THR A CA 1
ATOM 2214 C C . THR A 1 276 ? 21.076 10.440 -48.030 1.00 94.50 276 THR A C 1
ATOM 2216 O O . THR A 1 276 ? 20.060 10.318 -48.707 1.00 94.50 276 THR A O 1
ATOM 2219 N N . TYR A 1 277 ? 21.568 11.630 -47.683 1.00 91.81 277 TYR A N 1
ATOM 2220 C CA . TYR A 1 277 ? 20.933 12.898 -48.044 1.00 91.81 277 TYR A CA 1
ATOM 2221 C C . TYR A 1 277 ? 21.696 13.612 -49.167 1.00 91.81 277 TYR A C 1
ATOM 2223 O O . TYR A 1 277 ? 22.928 13.713 -49.129 1.00 91.81 277 TYR A O 1
ATOM 2231 N N . HIS A 1 278 ? 20.979 14.134 -50.165 1.00 88.94 278 HIS A N 1
ATOM 2232 C CA . HIS A 1 278 ? 21.558 15.006 -51.188 1.00 88.94 278 HIS A CA 1
ATOM 2233 C C . HIS A 1 278 ? 21.487 16.460 -50.733 1.00 88.94 278 HIS A C 1
ATOM 2235 O O . HIS A 1 278 ? 20.409 17.012 -50.559 1.00 88.94 278 HIS A O 1
ATOM 2241 N N . TRP A 1 279 ? 22.644 17.076 -50.500 1.00 85.69 279 TRP A N 1
ATOM 2242 C CA . TRP A 1 279 ? 22.707 18.445 -50.005 1.00 85.69 279 TRP A CA 1
ATOM 2243 C C . TRP A 1 279 ? 22.545 19.420 -51.170 1.00 85.69 279 TRP A C 1
ATOM 2245 O O . TRP A 1 279 ? 23.424 19.531 -52.027 1.00 85.69 279 TRP A O 1
ATOM 2255 N N . ASP A 1 280 ? 21.431 20.141 -51.190 1.00 83.69 280 ASP A N 1
ATOM 2256 C CA . ASP A 1 280 ? 21.086 21.013 -52.304 1.00 83.69 280 ASP A CA 1
ATOM 2257 C C . ASP A 1 280 ? 21.769 22.380 -52.182 1.00 83.69 280 ASP A C 1
ATOM 2259 O O . ASP A 1 280 ? 21.765 23.022 -51.129 1.00 83.69 280 ASP A O 1
ATOM 2263 N N . VAL A 1 281 ? 22.325 22.885 -53.284 1.00 73.94 281 VAL A N 1
ATOM 2264 C CA . VAL A 1 281 ? 22.801 24.275 -53.370 1.00 73.94 281 VAL A CA 1
ATOM 2265 C C . VAL A 1 281 ? 21.660 25.110 -53.923 1.00 73.94 281 VAL A C 1
ATOM 2267 O O . VAL A 1 281 ? 21.569 25.305 -55.134 1.00 73.94 281 VAL A O 1
ATOM 2270 N N . PHE A 1 282 ? 20.742 25.537 -53.056 1.00 64.12 282 PHE A N 1
ATOM 2271 C CA . PHE A 1 282 ? 19.503 26.121 -53.552 1.00 64.12 282 PHE A CA 1
ATOM 2272 C C . PHE A 1 282 ? 19.709 27.505 -54.175 1.00 64.12 282 PHE A C 1
ATOM 2274 O O . PHE A 1 282 ? 19.229 27.683 -55.292 1.00 64.12 282 PHE A O 1
ATOM 2281 N N . HIS A 1 283 ? 20.458 28.452 -53.592 1.00 61.50 283 HIS A N 1
ATOM 2282 C CA . HIS A 1 283 ? 20.558 29.814 -54.134 1.00 61.50 283 HIS A CA 1
ATOM 2283 C C . HIS A 1 283 ? 21.943 30.493 -53.990 1.00 61.50 283 HIS A C 1
ATOM 2285 O O . HIS A 1 283 ? 22.511 30.572 -52.903 1.00 61.50 283 HIS A O 1
ATOM 2291 N N . PRO A 1 284 ? 22.461 31.145 -55.053 1.00 62.62 284 PRO A N 1
ATOM 2292 C CA . PRO A 1 284 ? 23.730 31.886 -55.013 1.00 62.62 284 PRO A CA 1
ATOM 2293 C C . PRO A 1 284 ? 23.694 33.201 -54.198 1.00 62.62 284 PRO A C 1
ATOM 2295 O O . PRO A 1 284 ? 24.645 33.976 -54.262 1.00 62.62 284 PRO A O 1
ATOM 2298 N N . GLY A 1 285 ? 22.619 33.481 -53.448 1.00 69.25 285 GLY A N 1
ATOM 2299 C CA . GLY A 1 285 ? 22.387 34.776 -52.792 1.00 69.25 285 GLY A CA 1
ATOM 2300 C C . GLY A 1 285 ? 22.428 34.789 -51.259 1.00 69.25 285 GLY A C 1
ATOM 2301 O O . GLY A 1 285 ? 22.641 35.857 -50.692 1.00 69.25 285 GLY A O 1
ATOM 2302 N N . ASN A 1 286 ? 22.236 33.652 -50.574 1.00 71.75 286 ASN A N 1
ATOM 2303 C CA . ASN A 1 286 ? 22.328 33.591 -49.109 1.00 71.75 286 ASN A CA 1
ATOM 2304 C C . ASN A 1 286 ? 22.675 32.169 -48.610 1.00 71.75 286 ASN A C 1
ATOM 2306 O O . ASN A 1 286 ? 21.775 31.354 -48.390 1.00 71.75 286 ASN A O 1
ATOM 2310 N N . PRO A 1 287 ? 23.967 31.861 -48.399 1.00 70.25 287 PRO A N 1
ATOM 2311 C CA . PRO A 1 287 ? 24.404 30.520 -48.020 1.00 70.25 287 PRO A CA 1
ATOM 2312 C C . PRO A 1 287 ? 23.875 30.064 -46.651 1.00 70.25 287 PRO A C 1
ATOM 2314 O O . PRO A 1 287 ? 23.785 28.860 -46.420 1.00 70.25 287 PRO A O 1
ATOM 2317 N N . ASP A 1 288 ? 23.508 30.977 -45.748 1.00 72.62 288 ASP A N 1
ATOM 2318 C CA . ASP A 1 288 ? 23.076 30.625 -44.389 1.00 72.62 288 ASP A CA 1
ATOM 2319 C C . ASP A 1 288 ? 21.625 30.133 -44.334 1.00 72.62 288 ASP A C 1
ATOM 2321 O O . ASP A 1 288 ? 21.310 29.195 -43.590 1.00 72.62 288 ASP A O 1
ATOM 2325 N N . ILE A 1 289 ? 20.753 30.706 -45.171 1.00 72.00 289 ILE A N 1
ATOM 2326 C CA . ILE A 1 289 ? 19.367 30.242 -45.332 1.00 72.00 289 ILE A CA 1
ATOM 2327 C C . ILE A 1 289 ? 19.362 28.834 -45.931 1.00 72.00 289 ILE A C 1
ATOM 2329 O O . ILE A 1 289 ? 18.696 27.939 -45.406 1.00 72.00 289 ILE A O 1
ATOM 2333 N N . ASP A 1 290 ? 20.171 28.611 -46.966 1.00 78.12 290 ASP A N 1
ATOM 233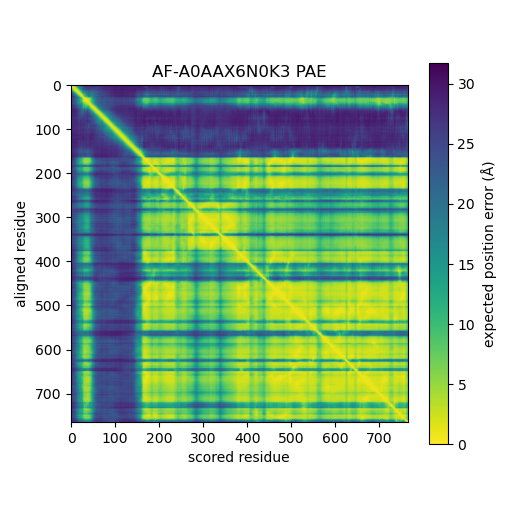4 C CA . ASP A 1 290 ? 20.291 27.300 -47.604 1.00 78.12 290 ASP A CA 1
ATOM 2335 C C . ASP A 1 290 ? 20.871 26.252 -46.649 1.00 78.12 290 ASP A C 1
ATOM 2337 O O . ASP A 1 290 ? 20.455 25.095 -46.668 1.00 78.12 290 ASP A O 1
ATOM 2341 N N . ASN A 1 291 ? 21.801 26.641 -45.773 1.00 82.44 291 ASN A N 1
ATOM 2342 C CA . ASN A 1 291 ? 22.387 25.735 -44.787 1.00 82.44 291 ASN A CA 1
ATOM 2343 C C . ASN A 1 291 ? 21.389 25.302 -43.719 1.00 82.44 291 ASN A C 1
ATOM 2345 O O . ASN A 1 291 ? 21.302 24.115 -43.417 1.00 82.44 291 ASN A O 1
ATOM 2349 N N . THR A 1 292 ? 20.643 26.250 -43.153 1.00 86.94 292 THR A N 1
ATOM 2350 C CA . THR A 1 292 ? 19.641 25.948 -42.122 1.00 86.94 292 THR A CA 1
ATOM 2351 C C . THR A 1 292 ? 18.526 25.082 -42.701 1.00 86.94 292 THR A C 1
ATOM 2353 O O . THR A 1 292 ? 18.115 24.100 -42.087 1.00 86.94 292 THR A O 1
ATOM 2356 N N . ARG A 1 293 ? 18.086 25.393 -43.928 1.00 88.00 293 ARG A N 1
ATOM 2357 C CA . ARG A 1 293 ? 17.086 24.597 -44.638 1.00 88.00 293 ARG A CA 1
ATOM 2358 C C . ARG A 1 293 ? 17.574 23.174 -44.912 1.00 88.00 293 ARG A C 1
ATOM 2360 O O . ARG A 1 293 ? 16.861 22.238 -44.575 1.00 88.00 293 ARG A O 1
ATOM 2367 N N . ASN A 1 294 ? 18.771 23.002 -45.481 1.00 89.06 294 ASN A N 1
ATOM 2368 C CA . ASN A 1 294 ? 19.329 21.670 -45.738 1.00 89.06 294 ASN A CA 1
ATOM 2369 C C . ASN A 1 294 ? 19.535 20.871 -44.454 1.00 89.06 294 ASN A C 1
ATOM 2371 O O . ASN A 1 294 ? 19.237 19.688 -44.431 1.00 89.06 294 ASN A O 1
ATOM 2375 N N . HIS A 1 295 ? 20.017 21.512 -43.390 1.00 90.94 295 HIS A N 1
ATOM 2376 C CA . HIS A 1 295 ? 20.173 20.878 -42.087 1.00 90.94 295 HIS A CA 1
ATOM 2377 C C . HIS A 1 295 ? 18.848 20.291 -41.582 1.00 90.94 295 HIS A C 1
ATOM 2379 O O . HIS A 1 295 ? 18.804 19.113 -41.237 1.00 90.94 295 HIS A O 1
ATOM 2385 N N . ASN A 1 296 ? 17.771 21.083 -41.607 1.00 92.56 296 ASN A N 1
ATOM 2386 C CA . ASN A 1 296 ? 16.447 20.642 -41.164 1.00 92.56 296 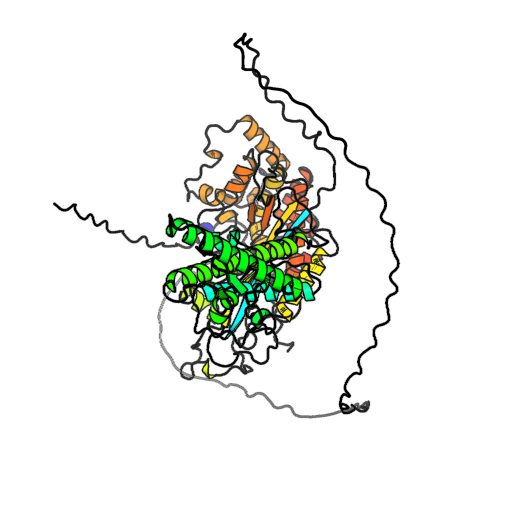ASN A CA 1
ATOM 2387 C C . ASN A 1 296 ? 15.860 19.555 -42.075 1.00 92.56 296 ASN A C 1
ATOM 2389 O O . ASN A 1 296 ? 15.296 18.586 -41.582 1.00 92.56 296 ASN A O 1
ATOM 2393 N N . LEU A 1 297 ? 15.982 19.701 -43.399 1.00 93.81 297 LEU A N 1
ATOM 2394 C CA . LEU A 1 297 ? 15.479 18.702 -44.347 1.00 93.81 297 LEU A CA 1
ATOM 2395 C C . LEU A 1 297 ? 16.238 17.378 -44.226 1.00 93.81 297 LEU A C 1
ATOM 2397 O O . LEU A 1 297 ? 15.617 16.320 -44.218 1.00 93.81 297 LEU A O 1
ATOM 2401 N N . ALA A 1 298 ? 17.560 17.435 -44.075 1.00 93.94 298 ALA A N 1
ATOM 2402 C CA . ALA A 1 298 ? 18.398 16.258 -43.930 1.00 93.94 298 ALA A CA 1
ATOM 2403 C C . ALA A 1 298 ? 18.111 15.490 -42.639 1.00 93.94 298 ALA A C 1
ATOM 2405 O O . ALA A 1 298 ? 17.935 14.276 -42.691 1.00 93.94 298 ALA A O 1
ATOM 2406 N N . SER A 1 299 ? 18.034 16.176 -41.492 1.00 95.62 299 SER A N 1
ATOM 2407 C CA . SER A 1 299 ? 17.741 15.516 -40.214 1.00 95.62 299 SER A CA 1
ATOM 2408 C C . SER A 1 299 ? 16.336 14.903 -40.195 1.00 95.62 299 SER A C 1
ATOM 2410 O O . SER A 1 299 ? 16.170 13.785 -39.710 1.00 95.62 299 SER A O 1
ATOM 2412 N N . GLN A 1 300 ? 15.345 15.576 -40.789 1.00 96.94 300 GLN A N 1
ATOM 2413 C CA . GLN A 1 300 ? 13.985 15.047 -40.936 1.00 96.94 300 GLN A CA 1
ATOM 2414 C C . GLN A 1 300 ? 13.920 13.857 -41.898 1.00 96.94 300 GLN A C 1
ATOM 2416 O O . GLN A 1 300 ? 13.285 12.858 -41.574 1.00 96.94 300 GLN A O 1
ATOM 2421 N N . GLN A 1 301 ? 14.599 13.909 -43.049 1.00 96.56 301 GLN A N 1
ATOM 2422 C CA . GLN A 1 301 ? 14.656 12.768 -43.969 1.00 96.56 301 GLN A CA 1
ATOM 2423 C C . GLN A 1 301 ? 15.308 11.553 -43.297 1.00 96.56 301 GLN A C 1
ATOM 2425 O O . GLN A 1 301 ? 14.762 10.455 -43.371 1.00 96.56 301 GLN A O 1
ATOM 2430 N N . MET A 1 302 ? 16.429 11.751 -42.595 1.00 96.94 302 MET A N 1
ATOM 2431 C CA . MET A 1 302 ? 17.094 10.689 -41.834 1.00 96.94 302 MET A CA 1
ATOM 2432 C C . MET A 1 302 ? 16.154 10.067 -40.794 1.00 96.94 302 MET A C 1
ATOM 2434 O O . MET A 1 302 ? 16.094 8.845 -40.685 1.00 96.94 302 MET A O 1
ATOM 2438 N N . LEU A 1 303 ? 15.380 10.884 -40.069 1.00 97.44 303 LEU A N 1
ATOM 2439 C CA . LEU A 1 303 ? 14.370 10.391 -39.132 1.00 97.44 303 LEU A CA 1
ATOM 2440 C C . LEU A 1 303 ? 13.299 9.551 -39.843 1.00 97.44 303 LEU A C 1
ATOM 2442 O O . LEU A 1 303 ? 13.006 8.446 -39.402 1.00 97.44 303 LEU A O 1
ATOM 2446 N N . GLN A 1 304 ? 12.736 10.036 -40.951 1.00 97.75 304 GLN A N 1
ATOM 2447 C CA . GLN A 1 304 ? 11.703 9.302 -41.691 1.00 97.75 304 GLN A CA 1
ATOM 2448 C C . GLN A 1 304 ? 12.220 7.960 -42.225 1.00 97.75 304 GLN A C 1
ATOM 2450 O O . GLN A 1 304 ? 11.540 6.945 -42.105 1.00 97.75 304 GLN A O 1
ATOM 2455 N N . GLU A 1 305 ? 13.447 7.923 -42.748 1.00 97.50 305 GLU A N 1
ATOM 2456 C CA . GLU A 1 305 ? 14.095 6.681 -43.185 1.00 97.50 305 GLU A CA 1
ATOM 2457 C C . GLU A 1 305 ? 14.362 5.726 -42.012 1.00 97.50 305 GLU A C 1
ATOM 2459 O O . GLU A 1 305 ? 14.236 4.512 -42.161 1.00 97.50 305 GLU A O 1
ATOM 2464 N N . PHE A 1 306 ? 14.704 6.249 -40.833 1.00 97.25 306 PHE A N 1
ATOM 2465 C CA . PHE A 1 306 ? 14.863 5.464 -39.606 1.00 97.25 306 PHE A CA 1
ATOM 2466 C C . PHE A 1 306 ? 13.547 4.836 -39.133 1.00 97.25 306 PHE A C 1
ATOM 2468 O O . PHE A 1 306 ? 13.513 3.641 -38.830 1.00 97.25 306 PHE A O 1
ATOM 2475 N N . LEU A 1 307 ? 12.452 5.598 -39.128 1.00 97.12 307 LEU A N 1
ATOM 2476 C CA . LEU A 1 307 ? 11.117 5.108 -38.763 1.00 97.12 307 LEU A CA 1
ATOM 2477 C C . LEU A 1 307 ? 10.578 4.092 -39.785 1.00 97.12 307 LEU A C 1
ATOM 2479 O O . LEU A 1 307 ? 10.040 3.045 -39.412 1.00 97.12 307 LEU A O 1
ATOM 2483 N N . ALA A 1 308 ? 10.781 4.357 -41.079 1.00 97.25 308 ALA A N 1
ATOM 2484 C CA . ALA A 1 308 ? 10.419 3.432 -42.149 1.00 97.25 308 ALA A CA 1
ATOM 2485 C C . ALA A 1 308 ? 11.181 2.106 -42.026 1.00 97.25 308 ALA A C 1
ATOM 2487 O O . ALA A 1 308 ? 10.587 1.043 -42.193 1.00 97.25 308 ALA A O 1
ATOM 2488 N N . PHE A 1 309 ? 12.467 2.153 -41.664 1.00 97.31 309 PHE A N 1
ATOM 2489 C CA . PHE A 1 309 ? 13.273 0.957 -41.434 1.00 97.31 309 PHE A CA 1
ATOM 2490 C C . PHE A 1 309 ? 12.741 0.105 -40.274 1.00 97.31 309 PHE A C 1
ATOM 2492 O O . PHE A 1 309 ? 12.645 -1.113 -40.412 1.00 97.31 309 PHE A O 1
ATOM 2499 N N . HIS A 1 310 ? 12.340 0.724 -39.157 1.00 95.94 310 HIS A N 1
ATOM 2500 C CA . HIS A 1 310 ? 11.719 0.001 -38.038 1.00 95.94 310 HIS A CA 1
ATOM 2501 C C . HIS A 1 310 ? 10.447 -0.722 -38.478 1.00 95.94 310 HIS A C 1
ATOM 2503 O O . HIS A 1 310 ? 10.294 -1.919 -38.240 1.00 95.94 310 HIS A O 1
ATOM 2509 N N . THR A 1 311 ? 9.581 -0.010 -39.200 1.00 96.44 311 THR A N 1
ATOM 2510 C CA . THR A 1 311 ? 8.320 -0.551 -39.719 1.00 96.44 311 THR A CA 1
ATOM 2511 C C . THR A 1 311 ? 8.565 -1.706 -40.696 1.00 96.44 311 THR A C 1
ATOM 2513 O O . THR A 1 311 ? 7.982 -2.776 -40.550 1.00 96.44 311 THR A O 1
ATOM 2516 N N . GLN A 1 312 ? 9.476 -1.528 -41.660 1.00 97.38 312 GLN A N 1
ATOM 2517 C CA . GLN A 1 312 ? 9.811 -2.535 -42.674 1.00 97.38 312 GLN A CA 1
ATOM 2518 C C . GLN A 1 312 ? 10.340 -3.839 -42.063 1.00 97.38 312 GLN A C 1
ATOM 2520 O O . GLN A 1 312 ? 10.120 -4.917 -42.616 1.00 97.38 312 GLN A O 1
ATOM 2525 N N . HIS A 1 313 ? 11.057 -3.742 -40.946 1.00 95.62 313 HIS A N 1
ATOM 2526 C CA . HIS A 1 313 ? 11.707 -4.878 -40.301 1.00 95.62 313 HIS A CA 1
ATOM 2527 C C . HIS A 1 313 ? 10.969 -5.395 -39.062 1.00 95.62 313 HIS A C 1
ATOM 2529 O O . HIS A 1 313 ? 11.508 -6.258 -38.371 1.00 95.62 313 HIS A O 1
ATOM 2535 N N . ASN A 1 314 ? 9.752 -4.905 -38.796 1.00 94.38 314 ASN A N 1
ATOM 2536 C CA . ASN A 1 314 ? 8.964 -5.242 -37.609 1.00 94.38 314 ASN A CA 1
ATOM 2537 C C . ASN A 1 314 ? 9.766 -5.077 -36.304 1.00 94.38 314 ASN A C 1
ATOM 2539 O O . ASN A 1 314 ? 9.785 -5.953 -35.440 1.00 94.38 314 ASN A O 1
ATOM 2543 N N . LEU A 1 315 ? 10.496 -3.966 -36.202 1.00 91.94 315 LEU A N 1
ATOM 2544 C CA . LEU A 1 315 ? 11.293 -3.615 -35.034 1.00 91.94 315 LEU A CA 1
ATOM 2545 C C . LEU A 1 315 ? 10.491 -2.612 -34.199 1.00 91.94 315 LEU A C 1
ATOM 2547 O O . LEU A 1 315 ? 10.291 -1.486 -34.661 1.00 91.94 315 LEU A O 1
ATOM 2551 N N . PRO A 1 316 ? 10.027 -2.974 -32.990 1.00 91.69 316 PRO A N 1
ATOM 2552 C CA . PRO A 1 316 ? 9.275 -2.048 -32.156 1.00 91.69 316 PRO A CA 1
ATOM 2553 C C . PRO A 1 316 ? 10.150 -0.857 -31.765 1.00 91.69 316 PRO A C 1
ATOM 2555 O O . PRO A 1 316 ? 11.189 -1.020 -31.127 1.00 91.69 316 PRO A O 1
ATOM 2558 N N . LEU A 1 317 ? 9.733 0.350 -32.155 1.00 91.88 317 LEU A N 1
ATOM 2559 C CA . LEU A 1 317 ? 10.526 1.566 -31.955 1.00 91.88 317 LEU A CA 1
ATOM 2560 C C . LEU A 1 317 ? 10.824 1.832 -30.470 1.00 91.88 317 LEU A C 1
ATOM 2562 O O . LEU A 1 317 ? 11.908 2.306 -30.141 1.00 91.88 317 LEU A O 1
ATOM 2566 N N . HIS A 1 318 ? 9.902 1.459 -29.579 1.00 87.94 318 HIS A N 1
ATOM 2567 C CA . HIS A 1 318 ? 10.059 1.600 -28.131 1.00 87.94 318 HIS A CA 1
ATOM 2568 C C . HIS A 1 318 ? 11.162 0.711 -27.525 1.00 87.94 318 HIS A C 1
ATOM 2570 O O . HIS A 1 318 ? 11.564 0.932 -26.387 1.00 87.94 318 HIS A O 1
ATOM 2576 N N . LEU A 1 319 ? 11.670 -0.288 -28.257 1.00 86.19 319 LEU A N 1
ATOM 2577 C CA . LEU A 1 319 ? 12.788 -1.134 -27.813 1.00 86.19 319 LEU A CA 1
ATOM 2578 C C . LEU A 1 319 ? 14.158 -0.588 -28.250 1.00 86.19 319 LEU A C 1
ATOM 2580 O O . LEU A 1 319 ? 15.193 -1.122 -27.844 1.00 86.19 319 LEU A O 1
ATOM 2584 N N . THR A 1 320 ? 14.195 0.464 -29.073 1.00 87.69 320 THR A N 1
ATOM 2585 C CA . THR A 1 320 ? 15.444 1.058 -29.559 1.00 87.69 320 THR A CA 1
ATOM 2586 C C . THR A 1 320 ? 15.991 2.069 -28.553 1.00 87.69 320 THR A C 1
ATOM 2588 O O . THR A 1 320 ? 15.412 3.128 -28.326 1.00 87.69 320 THR A O 1
ATOM 2591 N N . THR A 1 321 ? 17.144 1.756 -27.955 1.00 85.06 321 THR A N 1
ATOM 2592 C CA . THR A 1 321 ? 17.739 2.567 -26.878 1.00 85.06 321 THR A CA 1
ATOM 2593 C C . THR A 1 321 ? 18.425 3.838 -27.389 1.00 85.06 321 THR A C 1
ATOM 2595 O O . THR A 1 321 ? 18.983 3.878 -28.489 1.00 85.06 321 THR A O 1
ATOM 2598 N N . HIS A 1 322 ? 18.484 4.877 -26.548 1.00 86.81 322 HIS A N 1
ATOM 2599 C CA . HIS A 1 322 ? 19.249 6.099 -26.843 1.00 86.81 322 HIS A CA 1
ATOM 2600 C C . HIS A 1 322 ? 20.745 5.811 -27.027 1.00 86.81 322 HIS A C 1
ATOM 2602 O O . HIS A 1 322 ? 21.352 6.333 -27.961 1.00 86.81 322 HIS A O 1
ATOM 2608 N N . LYS A 1 323 ? 21.311 4.896 -26.226 1.00 84.81 323 LYS A N 1
ATOM 2609 C CA . LYS A 1 323 ? 22.686 4.398 -26.387 1.00 84.81 323 LYS A CA 1
ATOM 2610 C C . LYS A 1 323 ? 22.925 3.788 -27.771 1.00 84.81 323 LYS A C 1
ATOM 2612 O O . LYS A 1 323 ? 23.979 4.024 -28.363 1.00 84.81 323 LYS A O 1
ATOM 2617 N N . TYR A 1 324 ? 21.963 3.029 -28.305 1.00 88.38 324 TYR A N 1
ATOM 2618 C CA . TYR A 1 324 ? 22.053 2.517 -29.672 1.00 88.38 324 TYR A CA 1
ATOM 2619 C C . TYR A 1 324 ? 22.092 3.668 -30.682 1.00 88.38 324 TYR A C 1
ATOM 2621 O O . TYR A 1 324 ? 23.004 3.713 -31.508 1.00 88.38 324 TYR A O 1
ATOM 2629 N N . ILE A 1 325 ? 21.172 4.632 -30.571 1.00 90.50 325 ILE A N 1
ATOM 2630 C CA . ILE A 1 325 ? 21.108 5.815 -31.447 1.00 90.50 325 ILE A CA 1
ATOM 2631 C C . ILE A 1 325 ? 22.430 6.599 -31.421 1.00 90.50 325 ILE A C 1
ATOM 2633 O O . ILE A 1 325 ? 22.958 6.978 -32.470 1.00 90.50 325 ILE A O 1
ATOM 2637 N N . ASP A 1 326 ? 23.021 6.782 -30.242 1.00 90.19 326 ASP A N 1
ATOM 2638 C CA . ASP A 1 326 ? 24.316 7.447 -30.090 1.00 90.19 326 ASP A CA 1
ATOM 2639 C C . ASP A 1 326 ? 25.466 6.659 -30.708 1.00 90.19 326 ASP A C 1
ATOM 2641 O O . ASP A 1 326 ? 26.378 7.263 -31.283 1.00 90.19 326 ASP A O 1
ATOM 2645 N N . SER A 1 327 ? 25.396 5.328 -30.653 1.00 89.94 327 SER A N 1
ATOM 2646 C CA . SER A 1 327 ? 26.391 4.433 -31.243 1.00 89.94 327 SER A CA 1
ATOM 2647 C C . SER A 1 327 ? 26.337 4.362 -32.771 1.00 89.94 327 SER A C 1
ATOM 2649 O O . SER A 1 327 ? 27.293 3.868 -33.372 1.00 89.94 327 SER A O 1
ATOM 2651 N N . ILE A 1 328 ? 25.272 4.870 -33.412 1.00 91.44 328 ILE A N 1
ATOM 2652 C CA . ILE A 1 328 ? 25.151 4.870 -34.874 1.00 91.44 328 ILE A CA 1
ATOM 2653 C C . ILE A 1 328 ? 26.361 5.610 -35.471 1.00 91.44 328 ILE A C 1
ATOM 2655 O O . ILE A 1 328 ? 26.523 6.819 -35.241 1.00 91.44 328 ILE A O 1
ATOM 2659 N N . PRO A 1 329 ? 27.217 4.916 -36.248 1.00 91.81 329 PRO A N 1
ATOM 2660 C CA . PRO A 1 329 ? 28.422 5.513 -36.795 1.00 91.81 329 PRO A CA 1
ATOM 2661 C C . PRO A 1 329 ? 28.095 6.546 -37.874 1.00 91.81 329 PRO A C 1
ATOM 2663 O O . PRO A 1 329 ? 27.206 6.357 -38.704 1.00 91.81 329 PRO A O 1
ATOM 2666 N N . ASP A 1 330 ? 28.907 7.601 -37.935 1.00 91.06 330 ASP A N 1
ATOM 2667 C CA . ASP A 1 330 ? 28.819 8.667 -38.940 1.00 91.06 330 ASP A CA 1
ATOM 2668 C C . ASP A 1 330 ? 28.808 8.155 -40.391 1.00 91.06 330 ASP A C 1
ATOM 2670 O O . ASP A 1 330 ? 28.231 8.800 -41.267 1.00 91.06 330 ASP A O 1
ATOM 2674 N N . SER A 1 331 ? 29.423 6.997 -40.653 1.00 89.31 331 SER A N 1
ATOM 2675 C CA . SER A 1 331 ? 29.440 6.339 -41.966 1.00 89.31 331 SER A CA 1
ATOM 2676 C C . SER A 1 331 ? 28.072 5.818 -42.420 1.00 89.31 331 SER A C 1
ATOM 2678 O O . SER A 1 331 ? 27.894 5.560 -43.607 1.00 89.31 331 SER A O 1
ATOM 2680 N N . ARG A 1 332 ? 27.095 5.682 -41.515 1.00 91.31 332 ARG A N 1
ATOM 2681 C CA . ARG A 1 332 ? 25.703 5.337 -41.852 1.00 91.31 332 ARG A CA 1
ATOM 2682 C C . ARG A 1 332 ? 24.845 6.560 -42.187 1.00 91.31 332 ARG A C 1
ATOM 2684 O O . ARG A 1 332 ? 23.717 6.391 -42.634 1.00 91.31 332 ARG A O 1
ATOM 2691 N N . MET A 1 333 ? 25.372 7.772 -42.003 1.00 92.62 333 MET A N 1
ATOM 2692 C CA . MET A 1 333 ? 24.690 9.044 -42.264 1.00 92.62 333 MET A CA 1
ATOM 2693 C C . MET A 1 333 ? 25.489 9.839 -43.302 1.00 92.62 333 MET A C 1
ATOM 2695 O O . MET A 1 333 ? 26.314 10.706 -42.972 1.00 92.62 333 MET A O 1
ATOM 2699 N N . GLU A 1 334 ? 25.292 9.482 -44.571 1.00 92.31 334 GLU A N 1
ATOM 2700 C CA . GLU A 1 334 ? 26.062 10.012 -45.695 1.00 92.31 334 GLU A CA 1
ATOM 2701 C C . GLU A 1 334 ? 25.415 11.269 -46.291 1.00 92.31 334 GLU A C 1
ATOM 2703 O O . GLU A 1 334 ? 24.202 11.360 -46.460 1.00 92.31 334 GLU A O 1
ATOM 2708 N N . PHE A 1 335 ? 26.254 12.240 -46.659 1.00 88.50 335 PHE A N 1
ATOM 2709 C CA . PHE A 1 335 ? 25.838 13.456 -47.353 1.00 88.50 335 PHE A CA 1
ATOM 2710 C C . PHE A 1 335 ? 26.486 13.483 -48.733 1.00 88.50 335 PHE A C 1
ATOM 2712 O O . PHE A 1 335 ? 27.714 13.424 -48.856 1.00 88.50 335 PHE A O 1
ATOM 2719 N N . THR A 1 336 ? 25.680 13.599 -49.783 1.00 86.81 336 THR A N 1
ATOM 2720 C CA . THR A 1 336 ? 26.180 13.783 -51.146 1.00 86.81 336 THR A CA 1
ATOM 2721 C C . THR A 1 336 ? 26.104 15.266 -51.506 1.00 86.81 336 THR A C 1
ATOM 2723 O O . THR A 1 336 ? 25.033 15.857 -51.509 1.00 86.81 336 THR A O 1
ATOM 2726 N N . HIS A 1 337 ? 27.257 15.894 -51.763 1.00 76.94 337 HIS A N 1
ATOM 2727 C CA . HIS A 1 337 ? 27.353 17.293 -52.196 1.00 76.94 337 HIS A CA 1
ATOM 2728 C C . HIS A 1 337 ? 28.449 17.446 -53.269 1.00 76.94 337 HIS A C 1
ATOM 2730 O O . HIS A 1 337 ? 29.531 16.873 -53.095 1.00 76.94 337 HIS A O 1
ATOM 2736 N N . PRO A 1 338 ? 28.243 18.236 -54.343 1.00 64.81 338 PRO A N 1
ATOM 2737 C CA . PRO A 1 338 ? 29.247 18.431 -55.397 1.00 64.81 338 PRO A CA 1
ATOM 2738 C C . PRO A 1 338 ? 30.537 19.131 -54.925 1.00 64.81 338 PRO A C 1
ATOM 2740 O O . PRO A 1 338 ? 31.629 18.794 -55.377 1.00 64.81 338 PRO A O 1
ATOM 2743 N N . ALA A 1 339 ? 30.453 20.076 -53.982 1.00 60.62 339 ALA A N 1
ATOM 2744 C CA . ALA A 1 339 ? 31.619 20.737 -53.380 1.00 60.62 339 ALA A CA 1
ATOM 2745 C C . ALA A 1 339 ? 32.005 20.040 -52.060 1.00 60.62 339 ALA A C 1
ATOM 2747 O O . ALA A 1 339 ? 31.520 20.403 -50.990 1.00 60.62 339 ALA A O 1
ATOM 2748 N N . ARG A 1 340 ? 32.818 18.982 -52.149 1.00 52.47 340 ARG A N 1
ATOM 2749 C CA . ARG A 1 340 ? 33.006 17.951 -51.107 1.00 52.47 340 ARG A CA 1
ATOM 2750 C C . ARG A 1 340 ? 33.721 18.345 -49.798 1.00 52.47 340 ARG A C 1
ATOM 2752 O O . ARG A 1 340 ? 33.718 17.526 -48.889 1.00 52.47 340 ARG A O 1
ATOM 2759 N N . ASN A 1 341 ? 34.318 19.532 -49.638 1.00 54.91 341 ASN A N 1
ATOM 2760 C CA . ASN A 1 341 ? 35.447 19.633 -48.687 1.00 54.91 341 ASN A CA 1
ATOM 2761 C C . ASN A 1 341 ? 35.349 20.588 -47.480 1.00 54.91 341 ASN A C 1
ATOM 2763 O O . ASN A 1 341 ? 36.233 20.509 -46.637 1.00 54.91 341 ASN A O 1
ATOM 2767 N N . ASN A 1 342 ? 34.328 21.440 -47.310 1.00 61.69 342 ASN A N 1
ATOM 2768 C CA . ASN A 1 342 ? 34.430 22.533 -46.313 1.00 61.69 342 ASN A CA 1
ATOM 2769 C C . ASN A 1 342 ? 33.338 22.608 -45.227 1.00 61.69 342 ASN A C 1
ATOM 2771 O O . ASN A 1 342 ? 33.212 23.653 -44.591 1.00 61.69 342 ASN A O 1
ATOM 2775 N N . ARG A 1 343 ? 32.536 21.559 -44.982 1.00 73.75 343 ARG A N 1
ATOM 2776 C CA . ARG A 1 343 ? 31.413 21.643 -44.012 1.00 73.75 343 ARG A CA 1
ATOM 2777 C C . ARG A 1 343 ? 31.284 20.496 -42.985 1.00 73.75 343 ARG A C 1
ATOM 2779 O O . ARG A 1 343 ? 30.167 20.075 -42.686 1.00 73.75 343 ARG A O 1
ATOM 2786 N N . PRO A 1 344 ? 32.385 19.990 -42.389 1.00 83.62 344 PRO A N 1
ATOM 2787 C CA . PRO A 1 344 ? 32.310 18.903 -41.405 1.00 83.62 344 PRO A CA 1
ATOM 2788 C C . PRO A 1 344 ? 31.493 19.278 -40.158 1.00 83.62 344 PRO A C 1
ATOM 2790 O O . PRO A 1 344 ? 30.819 18.425 -39.586 1.00 83.62 344 PRO A O 1
ATOM 2793 N N . ALA A 1 345 ? 31.507 20.554 -39.759 1.00 86.88 345 ALA A N 1
ATOM 2794 C CA . ALA A 1 345 ? 30.747 21.036 -38.610 1.00 86.88 345 ALA A CA 1
ATOM 2795 C C . ALA A 1 345 ? 29.228 20.978 -38.848 1.00 86.88 345 ALA A C 1
ATOM 2797 O O . ALA A 1 345 ? 28.486 20.555 -37.967 1.00 86.88 345 ALA A O 1
ATOM 2798 N N . GLN A 1 346 ? 28.759 21.354 -40.042 1.00 85.94 346 GLN A N 1
ATOM 2799 C CA . GLN A 1 346 ? 27.335 21.315 -40.387 1.00 85.94 346 GLN A CA 1
ATOM 2800 C C . GLN A 1 346 ? 26.817 19.877 -40.498 1.00 85.94 346 GLN A C 1
ATOM 2802 O O . GLN A 1 346 ? 25.714 19.589 -40.037 1.00 85.94 346 GLN A O 1
ATOM 2807 N N . PHE A 1 347 ? 27.610 18.965 -41.065 1.00 89.94 347 PHE A N 1
ATOM 2808 C CA . PHE A 1 347 ? 27.243 17.549 -41.132 1.00 89.94 347 PHE A CA 1
ATOM 2809 C C . PHE A 1 347 ? 27.178 16.914 -39.747 1.00 89.94 347 PHE A C 1
ATOM 2811 O O . PHE A 1 347 ? 26.197 16.238 -39.455 1.00 89.94 347 PHE A O 1
ATOM 2818 N N . ARG A 1 348 ? 28.152 17.196 -38.868 1.00 91.25 348 ARG A N 1
ATOM 2819 C CA . ARG A 1 348 ? 28.094 16.759 -37.467 1.00 91.25 348 ARG A CA 1
ATOM 2820 C C . ARG A 1 348 ? 26.833 17.278 -36.780 1.00 91.25 348 ARG A C 1
ATOM 2822 O O . ARG A 1 348 ? 26.052 16.475 -36.301 1.00 91.25 348 ARG A O 1
ATOM 2829 N N . ARG A 1 349 ? 26.566 18.588 -36.867 1.00 92.12 349 ARG A N 1
ATOM 2830 C CA . ARG A 1 349 ? 25.347 19.189 -36.306 1.00 92.12 349 ARG A CA 1
ATOM 2831 C C . ARG A 1 349 ? 24.077 18.507 -36.820 1.00 92.12 349 ARG A C 1
ATOM 2833 O O . ARG A 1 349 ? 23.161 18.276 -36.052 1.00 92.12 349 ARG A O 1
ATOM 2840 N N . THR A 1 350 ? 24.016 18.178 -38.110 1.00 92.12 350 THR A N 1
ATOM 2841 C CA . THR A 1 350 ? 22.867 17.480 -38.716 1.00 92.12 350 THR A CA 1
ATOM 2842 C C . THR A 1 350 ? 22.685 16.070 -38.167 1.00 92.12 350 THR A C 1
ATOM 2844 O O . THR A 1 350 ? 21.556 15.686 -37.880 1.00 92.12 350 THR A O 1
ATOM 2847 N N . ARG A 1 351 ? 23.781 15.328 -37.973 1.00 93.94 351 ARG A N 1
ATOM 2848 C CA . ARG A 1 351 ? 23.761 14.004 -37.336 1.00 93.94 351 ARG A CA 1
ATOM 2849 C C . ARG A 1 351 ? 23.312 14.092 -35.882 1.00 93.94 351 ARG A C 1
ATOM 2851 O O . ARG A 1 351 ? 22.460 13.310 -35.485 1.00 93.94 351 ARG A O 1
ATOM 2858 N N . ASP A 1 352 ? 23.829 15.062 -35.131 1.00 93.69 352 ASP A N 1
ATOM 2859 C CA . ASP A 1 352 ? 23.437 15.297 -33.738 1.00 93.69 352 ASP A CA 1
ATOM 2860 C C . ASP A 1 352 ? 21.934 15.614 -33.654 1.00 93.69 352 ASP A C 1
ATOM 2862 O O . ASP A 1 352 ? 21.204 14.960 -32.920 1.00 93.69 352 ASP A O 1
ATOM 2866 N N . THR A 1 353 ? 21.428 16.513 -34.508 1.00 94.88 353 THR A N 1
ATOM 2867 C CA . THR A 1 353 ? 19.990 16.824 -34.580 1.00 94.88 353 THR A CA 1
ATOM 2868 C C . THR A 1 353 ? 19.139 15.625 -34.998 1.00 94.88 353 THR A C 1
ATOM 2870 O O . THR A 1 353 ? 18.048 15.452 -34.467 1.00 94.88 353 THR A O 1
ATOM 2873 N N . PHE A 1 354 ? 19.604 14.777 -35.922 1.00 95.88 354 PHE A N 1
ATOM 2874 C CA . PHE A 1 354 ? 18.927 13.509 -36.214 1.00 95.88 354 PHE A CA 1
ATOM 2875 C C . PHE A 1 354 ? 18.870 12.610 -34.972 1.00 95.88 354 PHE A C 1
ATOM 2877 O O . PHE A 1 354 ? 17.799 12.097 -34.663 1.00 95.88 354 PHE A O 1
ATOM 2884 N N . LYS A 1 355 ? 19.988 12.435 -34.254 1.00 94.69 355 LYS A N 1
ATOM 2885 C CA . LYS A 1 355 ? 20.038 11.608 -33.040 1.00 94.69 355 LYS A CA 1
ATOM 2886 C C . LYS A 1 355 ? 19.062 12.126 -31.987 1.00 94.69 355 LYS A C 1
ATOM 2888 O O . LYS A 1 355 ? 18.307 11.329 -31.442 1.00 94.69 355 LYS A O 1
ATOM 2893 N N . ASP A 1 356 ? 19.006 13.438 -31.767 1.00 92.38 356 ASP A N 1
ATOM 2894 C CA . ASP A 1 356 ? 18.051 14.060 -30.842 1.00 92.38 356 ASP A CA 1
ATOM 2895 C C . ASP A 1 356 ? 16.593 13.792 -31.254 1.00 92.38 356 ASP A C 1
ATOM 2897 O O . ASP A 1 356 ? 15.772 13.399 -30.426 1.00 92.38 356 ASP A O 1
ATOM 2901 N N . LEU A 1 357 ? 16.270 13.944 -32.544 1.00 95.00 357 LEU A N 1
ATOM 2902 C CA . LEU A 1 357 ? 14.935 13.656 -33.075 1.00 95.00 357 LEU A CA 1
ATOM 2903 C C . LEU A 1 357 ? 14.568 12.169 -32.963 1.00 95.00 357 LEU A C 1
ATOM 2905 O O . LEU A 1 357 ? 13.439 11.843 -32.605 1.00 95.00 357 LEU A O 1
ATOM 2909 N N . ALA A 1 358 ? 15.508 11.268 -33.254 1.00 93.88 358 ALA A N 1
ATOM 2910 C CA . ALA A 1 358 ? 15.302 9.830 -33.142 1.00 93.88 358 ALA A CA 1
ATOM 2911 C C . ALA A 1 358 ? 15.073 9.419 -31.683 1.00 93.88 358 ALA A C 1
ATOM 2913 O O . ALA A 1 358 ? 14.147 8.661 -31.419 1.00 93.88 358 ALA A O 1
ATOM 2914 N N . LYS A 1 359 ? 15.844 9.973 -30.737 1.00 91.38 359 LYS A N 1
ATOM 2915 C CA . LYS A 1 359 ? 15.644 9.766 -29.294 1.00 91.38 359 LYS A CA 1
ATOM 2916 C C . LYS A 1 359 ? 14.275 10.258 -28.833 1.00 91.38 359 LYS A C 1
ATOM 2918 O O . LYS A 1 359 ? 13.604 9.563 -28.077 1.00 91.38 359 LYS A O 1
ATOM 2923 N N . ALA A 1 360 ? 13.844 11.429 -29.305 1.00 89.00 360 ALA A N 1
ATOM 2924 C CA . ALA A 1 360 ? 12.513 11.949 -29.008 1.00 89.00 360 ALA A CA 1
ATOM 2925 C C . ALA A 1 360 ? 11.408 11.033 -29.562 1.00 89.00 360 ALA A C 1
ATOM 2927 O O . ALA A 1 360 ? 10.435 10.765 -28.865 1.00 89.00 360 ALA A O 1
ATOM 2928 N N . ALA A 1 361 ? 11.577 10.504 -30.778 1.00 92.56 361 ALA A N 1
ATOM 2929 C CA . ALA A 1 361 ? 10.630 9.569 -31.380 1.00 92.56 361 ALA A CA 1
ATOM 2930 C C . ALA A 1 361 ? 10.589 8.213 -30.655 1.00 92.56 361 ALA A C 1
ATOM 2932 O O . ALA A 1 361 ? 9.503 7.679 -30.444 1.00 92.56 361 ALA A O 1
ATOM 2933 N N . THR A 1 362 ? 11.735 7.661 -30.235 1.00 88.50 362 THR A N 1
ATOM 2934 C CA . THR A 1 362 ? 11.756 6.427 -29.432 1.00 88.50 362 THR A CA 1
ATOM 2935 C C . THR A 1 362 ? 11.130 6.646 -28.064 1.00 88.50 362 THR A C 1
ATOM 2937 O O . THR A 1 362 ? 10.340 5.814 -27.643 1.00 88.50 362 THR A O 1
ATOM 2940 N N . SER A 1 363 ? 11.408 7.772 -27.399 1.00 83.12 363 SER A N 1
ATOM 2941 C CA . SER A 1 363 ? 10.763 8.112 -26.125 1.00 83.12 363 SER A CA 1
ATOM 2942 C C . SER A 1 363 ? 9.250 8.295 -26.274 1.00 83.12 363 SER A C 1
ATOM 2944 O O . SER A 1 363 ? 8.511 7.791 -25.442 1.00 83.12 363 SER A O 1
ATOM 2946 N N . ALA A 1 364 ? 8.772 8.929 -27.351 1.00 87.62 364 ALA A N 1
ATOM 2947 C CA . ALA A 1 364 ? 7.337 9.030 -27.625 1.00 87.62 364 ALA A CA 1
ATOM 2948 C C . ALA A 1 364 ? 6.698 7.650 -27.859 1.00 87.62 364 ALA A C 1
ATOM 2950 O O . ALA A 1 364 ? 5.662 7.352 -27.284 1.00 87.62 364 ALA A O 1
ATOM 2951 N N . ALA A 1 365 ? 7.346 6.773 -28.631 1.00 88.75 365 ALA A N 1
ATOM 2952 C CA . ALA A 1 365 ? 6.852 5.412 -28.838 1.00 88.75 365 ALA A CA 1
ATOM 2953 C C . ALA A 1 365 ? 6.887 4.556 -27.562 1.00 88.75 365 ALA A C 1
ATOM 2955 O O . ALA A 1 365 ? 6.046 3.674 -27.400 1.00 88.75 365 ALA A O 1
ATOM 2956 N N . MET A 1 366 ? 7.861 4.784 -26.672 1.00 83.06 366 MET A N 1
ATOM 2957 C CA . MET A 1 366 ? 7.880 4.185 -25.335 1.00 83.06 366 MET A CA 1
ATOM 2958 C C . MET A 1 366 ? 6.695 4.673 -24.512 1.00 83.06 366 MET A C 1
ATOM 2960 O O . MET A 1 366 ? 5.983 3.839 -23.970 1.00 83.06 366 MET A O 1
ATOM 2964 N N . ASP A 1 367 ? 6.450 5.982 -24.477 1.00 81.69 367 ASP A N 1
ATOM 2965 C CA . ASP A 1 367 ? 5.315 6.572 -23.767 1.00 81.69 367 ASP A CA 1
ATOM 2966 C C . ASP A 1 367 ? 3.969 6.036 -24.303 1.00 81.69 367 ASP A C 1
ATOM 2968 O O . ASP A 1 367 ? 3.100 5.673 -23.513 1.00 81.69 367 ASP A O 1
ATOM 2972 N N . ASP A 1 368 ? 3.815 5.909 -25.627 1.00 85.31 368 ASP A N 1
ATOM 2973 C CA . ASP A 1 368 ? 2.618 5.336 -26.261 1.00 85.31 368 ASP A CA 1
ATOM 2974 C C . ASP A 1 368 ? 2.430 3.853 -25.897 1.00 85.31 368 ASP A C 1
ATOM 2976 O O . ASP A 1 368 ? 1.328 3.427 -25.548 1.00 85.31 368 ASP A O 1
ATOM 2980 N N . HIS A 1 369 ? 3.505 3.058 -25.948 1.00 84.00 369 HIS A N 1
ATOM 2981 C CA . HIS A 1 369 ? 3.462 1.644 -25.572 1.00 84.00 369 HIS A CA 1
ATOM 2982 C C . HIS A 1 369 ? 3.172 1.456 -24.076 1.00 84.00 369 HIS A C 1
ATOM 2984 O O . HIS A 1 369 ? 2.409 0.571 -23.693 1.00 84.00 369 HIS A O 1
ATOM 2990 N N . GLU A 1 370 ? 3.754 2.297 -23.221 1.00 79.19 370 GLU A N 1
ATOM 2991 C CA . GLU A 1 370 ? 3.467 2.315 -21.787 1.00 79.19 370 GLU A CA 1
ATOM 2992 C C . GLU A 1 370 ? 1.992 2.665 -21.536 1.00 79.19 370 GLU A C 1
ATOM 2994 O O . GLU A 1 370 ? 1.322 1.939 -20.806 1.00 79.19 370 GLU A O 1
ATOM 2999 N N . ALA A 1 371 ? 1.438 3.675 -22.214 1.00 79.94 371 ALA A N 1
ATOM 3000 C CA . ALA A 1 371 ? 0.019 4.024 -22.115 1.00 79.94 371 ALA A CA 1
ATOM 3001 C C . ALA A 1 371 ? -0.917 2.897 -22.606 1.00 79.94 371 ALA A C 1
ATOM 3003 O O . ALA A 1 371 ? -1.989 2.665 -22.036 1.00 79.94 371 ALA A O 1
ATOM 3004 N N . GLU A 1 372 ? -0.525 2.156 -23.645 1.00 82.94 372 GLU A N 1
ATOM 3005 C CA . GLU A 1 372 ? -1.244 0.962 -24.107 1.00 82.94 372 GLU A CA 1
ATOM 3006 C C . GLU A 1 372 ? -1.237 -0.149 -23.040 1.00 82.94 372 GLU A C 1
ATOM 3008 O O . GLU A 1 372 ? -2.272 -0.759 -22.753 1.00 82.94 372 GLU A O 1
ATOM 3013 N N . LEU A 1 373 ? -0.094 -0.393 -22.393 1.00 77.31 373 LEU A N 1
ATOM 3014 C CA . LEU A 1 373 ? 0.014 -1.366 -21.302 1.00 77.31 373 LEU A CA 1
ATOM 3015 C C . LEU A 1 373 ? -0.805 -0.955 -20.071 1.00 77.31 373 LEU A C 1
ATOM 3017 O O . LEU A 1 373 ? -1.436 -1.814 -19.454 1.00 77.31 373 LEU A O 1
ATOM 3021 N N . GLU A 1 374 ? -0.817 0.334 -19.732 1.00 74.25 374 GLU A N 1
ATOM 3022 C CA . GLU A 1 374 ? -1.603 0.881 -18.622 1.00 74.25 374 GLU A CA 1
ATOM 3023 C C . GLU A 1 374 ? -3.112 0.793 -18.886 1.00 74.25 374 GLU A C 1
ATOM 3025 O O . GLU A 1 374 ? -3.884 0.480 -17.985 1.00 74.25 374 GLU A O 1
ATOM 3030 N N . SER A 1 375 ? -3.551 1.029 -20.124 1.00 71.88 375 SER A N 1
ATOM 3031 C CA . SER A 1 375 ? -4.979 1.026 -20.475 1.00 71.88 375 SER A CA 1
ATOM 3032 C C . SER A 1 375 ? -5.569 -0.367 -20.719 1.00 71.88 375 SER A C 1
ATOM 3034 O O . SER A 1 375 ? -6.788 -0.539 -20.640 1.00 71.88 375 SER A O 1
ATOM 3036 N N . SER A 1 376 ? -4.736 -1.368 -21.016 1.00 71.38 376 SER A N 1
ATOM 3037 C CA . SER A 1 376 ? -5.192 -2.694 -21.462 1.00 71.38 376 SER A CA 1
ATOM 3038 C C . SER A 1 376 ? -5.442 -3.705 -20.340 1.00 71.38 376 SER A C 1
ATOM 3040 O O . SER A 1 376 ? -5.942 -4.799 -20.614 1.00 71.38 376 SER A O 1
ATOM 3042 N N . ARG A 1 377 ? -5.128 -3.381 -19.079 1.00 83.94 377 ARG A N 1
ATOM 3043 C CA . ARG A 1 377 ? -5.240 -4.328 -17.960 1.00 83.94 377 ARG A CA 1
ATOM 3044 C C . ARG A 1 377 ? -6.047 -3.742 -16.814 1.00 83.94 377 ARG A C 1
ATOM 3046 O O . ARG A 1 377 ? -5.726 -2.684 -16.297 1.00 83.94 377 ARG A O 1
ATOM 3053 N N . ARG A 1 378 ? -7.074 -4.478 -16.398 1.00 91.62 378 ARG A N 1
ATOM 3054 C CA . ARG A 1 378 ? -7.831 -4.242 -15.168 1.00 91.62 378 ARG A CA 1
ATOM 3055 C C . ARG A 1 378 ? -7.950 -5.552 -14.430 1.00 91.62 378 ARG A C 1
ATOM 3057 O O . ARG A 1 378 ? -8.203 -6.583 -15.057 1.00 91.62 378 ARG A O 1
ATOM 3064 N N . ASP A 1 379 ? -7.757 -5.512 -13.122 1.00 94.75 379 ASP A N 1
ATOM 3065 C CA . ASP A 1 379 ? -8.063 -6.662 -12.292 1.00 94.75 379 ASP A CA 1
ATOM 3066 C C . ASP A 1 379 ? -9.568 -6.972 -12.424 1.00 94.75 379 ASP A C 1
ATOM 3068 O O . ASP A 1 379 ? -10.388 -6.051 -12.347 1.00 94.75 379 ASP A O 1
ATOM 3072 N N . PRO A 1 380 ? -9.964 -8.231 -12.679 1.00 93.75 380 PRO A N 1
ATOM 3073 C CA . PRO A 1 380 ? -11.373 -8.583 -12.850 1.00 93.75 380 PRO A CA 1
ATOM 3074 C C . PRO A 1 380 ? -12.219 -8.309 -11.596 1.00 93.75 380 PRO A C 1
ATOM 3076 O O . PRO A 1 380 ? -13.436 -8.187 -11.711 1.00 93.75 380 PRO A O 1
ATOM 3079 N N . ASN A 1 381 ? -11.587 -8.192 -10.426 1.00 95.00 381 ASN A N 1
ATOM 3080 C CA . ASN A 1 381 ? -12.217 -7.896 -9.144 1.00 95.00 381 ASN A CA 1
ATOM 3081 C C . ASN A 1 381 ? -12.106 -6.405 -8.745 1.00 95.00 381 ASN A C 1
ATOM 3083 O O . ASN A 1 381 ? -12.386 -6.018 -7.610 1.00 95.00 381 ASN A O 1
ATOM 3087 N N . PHE A 1 382 ? -11.675 -5.539 -9.664 1.00 95.06 382 PHE A N 1
ATOM 3088 C CA . PHE A 1 382 ? -11.606 -4.105 -9.412 1.00 95.06 382 PHE A CA 1
ATOM 3089 C C . PHE A 1 382 ? -13.002 -3.470 -9.277 1.00 95.06 382 PHE A C 1
ATOM 3091 O O . PHE A 1 382 ? -13.878 -3.641 -10.131 1.00 95.06 382 PHE A O 1
ATOM 3098 N N . VAL A 1 383 ? -13.184 -2.644 -8.245 1.00 94.00 383 VAL A N 1
ATOM 3099 C CA . VAL A 1 383 ? -14.360 -1.791 -8.046 1.00 94.00 383 VAL A CA 1
ATOM 3100 C C . VAL A 1 383 ? -14.041 -0.359 -8.446 1.00 94.00 383 VAL A C 1
ATOM 3102 O O . VAL A 1 383 ? -13.203 0.319 -7.850 1.00 94.00 383 VAL A O 1
ATOM 3105 N N . ARG A 1 384 ? -14.776 0.145 -9.439 1.00 91.25 384 ARG A N 1
ATOM 3106 C CA . ARG A 1 384 ? -14.599 1.508 -9.935 1.00 91.25 384 ARG A CA 1
ATOM 3107 C C . ARG A 1 384 ? -15.205 2.539 -8.986 1.00 91.25 384 ARG A C 1
ATOM 3109 O O . ARG A 1 384 ? -16.416 2.736 -8.975 1.00 91.25 384 ARG A O 1
ATOM 3116 N N . ILE A 1 385 ? -14.347 3.281 -8.293 1.00 88.25 385 ILE A N 1
ATOM 3117 C CA . ILE A 1 385 ? -14.741 4.448 -7.496 1.00 88.25 385 ILE A CA 1
ATOM 3118 C C . ILE A 1 385 ? -14.563 5.736 -8.320 1.00 88.25 385 ILE A C 1
ATOM 3120 O O . ILE A 1 385 ? -13.479 5.969 -8.864 1.00 88.25 385 ILE A O 1
ATOM 3124 N N . PRO A 1 386 ? -15.595 6.594 -8.452 1.00 85.06 386 PRO A N 1
ATOM 3125 C CA . PRO A 1 386 ? -15.463 7.874 -9.146 1.00 85.06 386 PRO A CA 1
ATOM 3126 C C . PRO A 1 386 ? -14.335 8.731 -8.559 1.00 85.06 386 PRO A C 1
ATOM 3128 O O . PRO A 1 386 ? -14.319 8.994 -7.362 1.00 85.06 386 PRO A O 1
ATOM 3131 N N . GLY A 1 387 ? -13.412 9.183 -9.410 1.00 83.12 387 GLY A N 1
ATOM 3132 C CA . GLY A 1 387 ? -12.272 10.014 -9.003 1.00 83.12 387 GLY A CA 1
ATOM 3133 C C . GLY A 1 387 ? -11.014 9.239 -8.592 1.00 83.12 387 GLY A C 1
ATOM 3134 O O . GLY A 1 387 ? -9.956 9.864 -8.477 1.00 83.12 387 GLY A O 1
ATOM 3135 N N . ALA A 1 388 ? -11.096 7.910 -8.441 1.00 85.06 388 ALA A N 1
ATOM 3136 C CA . ALA A 1 388 ? -9.928 7.067 -8.210 1.00 85.06 388 ALA A CA 1
ATOM 3137 C C . ALA A 1 388 ? -8.977 7.088 -9.418 1.00 85.06 388 ALA A C 1
ATOM 3139 O O . ALA A 1 388 ? -9.403 7.144 -10.575 1.00 85.06 388 ALA A O 1
ATOM 3140 N N . LEU A 1 389 ? -7.675 7.056 -9.135 1.00 85.25 389 LEU A N 1
ATOM 3141 C CA . LEU A 1 389 ? -6.626 7.010 -10.152 1.00 85.25 389 LEU A CA 1
ATOM 3142 C C . LEU A 1 389 ? -6.566 5.625 -10.816 1.00 85.25 389 LEU A C 1
ATOM 3144 O O . LEU A 1 389 ? -6.798 4.614 -10.156 1.00 85.25 389 LEU A O 1
ATOM 3148 N N . SER A 1 390 ? -6.172 5.578 -12.093 1.00 84.44 390 SER A N 1
ATOM 3149 C CA . SER A 1 390 ? -6.042 4.326 -12.859 1.00 84.44 390 SER A CA 1
ATOM 3150 C C . SER A 1 390 ? -5.032 3.344 -12.257 1.00 84.44 390 SER A C 1
ATOM 3152 O O . SER A 1 390 ? -5.193 2.139 -12.403 1.00 84.44 390 SER A O 1
ATOM 3154 N N . ILE A 1 391 ? -4.039 3.833 -11.504 1.00 85.38 391 ILE A N 1
ATOM 3155 C CA . ILE A 1 391 ? -3.064 2.986 -10.795 1.00 85.38 391 ILE A CA 1
ATOM 3156 C C . ILE A 1 391 ? -3.717 2.012 -9.802 1.00 85.38 391 ILE A C 1
ATOM 3158 O O . ILE A 1 391 ? -3.103 1.017 -9.435 1.00 85.38 391 ILE A O 1
ATOM 3162 N N . TYR A 1 392 ? -4.953 2.287 -9.375 1.00 91.06 392 TYR A N 1
ATOM 3163 C CA . TYR A 1 392 ? -5.720 1.430 -8.476 1.00 91.06 392 TYR A CA 1
ATOM 3164 C C . TYR A 1 392 ? -6.629 0.430 -9.212 1.00 91.06 392 TYR A C 1
ATOM 3166 O O . TYR A 1 392 ? -7.423 -0.251 -8.567 1.00 91.06 392 TYR A O 1
ATOM 3174 N N . GLU A 1 393 ? -6.536 0.331 -10.544 1.00 93.12 393 GLU A N 1
ATOM 3175 C CA . GLU A 1 393 ? -7.287 -0.640 -11.359 1.00 93.12 393 GLU A CA 1
ATOM 3176 C C . GLU A 1 393 ? -6.596 -2.014 -11.440 1.00 93.12 393 GLU A C 1
ATOM 3178 O O . GLU A 1 393 ? -7.206 -2.997 -11.861 1.00 93.12 393 GLU A O 1
ATOM 3183 N N . THR A 1 394 ? -5.330 -2.107 -11.026 1.00 94.25 394 THR A N 1
ATOM 3184 C CA . THR A 1 394 ? -4.511 -3.332 -11.061 1.00 94.25 394 THR A CA 1
ATOM 3185 C C . THR A 1 394 ? -3.556 -3.394 -9.874 1.00 94.25 394 THR A C 1
ATOM 3187 O O . THR A 1 394 ? -3.349 -2.395 -9.191 1.00 94.25 394 THR A O 1
ATOM 3190 N N . TRP A 1 395 ? -2.888 -4.530 -9.681 1.00 96.25 395 TRP A N 1
ATOM 3191 C CA . TRP A 1 395 ? -1.791 -4.633 -8.719 1.00 96.25 395 TRP A CA 1
ATOM 3192 C C . TRP A 1 395 ? -0.578 -3.812 -9.163 1.00 96.25 395 TRP A C 1
ATOM 3194 O O . TRP A 1 395 ? -0.190 -3.844 -10.336 1.00 96.25 395 TRP A O 1
ATOM 3204 N N . THR A 1 396 ? 0.047 -3.104 -8.222 1.00 93.31 396 THR A N 1
ATOM 3205 C CA . THR A 1 396 ? 1.206 -2.237 -8.490 1.00 93.31 396 THR A CA 1
ATOM 3206 C C . THR A 1 396 ? 2.281 -2.403 -7.436 1.00 93.31 396 THR A C 1
ATOM 3208 O O . THR A 1 396 ? 1.980 -2.690 -6.288 1.00 93.31 396 THR A O 1
ATOM 3211 N N . CYS A 1 397 ? 3.544 -2.224 -7.816 1.00 93.25 397 CYS A N 1
ATOM 3212 C CA . CYS A 1 397 ? 4.660 -2.230 -6.878 1.00 93.25 397 CYS A CA 1
ATOM 3213 C C . CYS A 1 397 ? 5.382 -0.884 -6.947 1.00 93.25 397 CYS A C 1
ATOM 3215 O O . CYS A 1 397 ? 5.685 -0.392 -8.036 1.00 93.25 397 CYS A O 1
ATOM 3217 N N . THR A 1 398 ? 5.670 -0.298 -5.795 1.00 89.81 398 THR A N 1
ATOM 3218 C CA . THR A 1 398 ? 6.377 0.972 -5.623 1.00 89.81 398 THR A CA 1
ATOM 3219 C C . THR A 1 398 ? 7.562 0.800 -4.685 1.00 89.81 398 THR A C 1
ATOM 3221 O O . THR A 1 398 ? 7.740 -0.252 -4.074 1.00 89.81 398 THR A O 1
ATOM 3224 N N . THR A 1 399 ? 8.423 1.815 -4.632 1.00 87.38 399 THR A N 1
ATOM 3225 C CA . THR A 1 399 ? 9.492 1.884 -3.636 1.00 87.38 399 THR A CA 1
ATOM 3226 C C . THR A 1 399 ? 9.006 2.739 -2.473 1.00 87.38 399 THR A C 1
ATOM 3228 O O . THR A 1 399 ? 8.605 3.877 -2.714 1.00 87.38 399 THR A O 1
ATOM 3231 N N . ASP A 1 400 ? 9.086 2.233 -1.244 1.00 87.12 400 ASP A N 1
ATOM 3232 C CA . ASP A 1 400 ? 8.770 2.998 -0.037 1.00 87.12 400 ASP A CA 1
ATOM 3233 C C . ASP A 1 400 ? 10.038 3.227 0.809 1.00 87.12 400 ASP A C 1
ATOM 3235 O O . ASP A 1 400 ? 10.514 2.321 1.502 1.00 87.12 400 ASP A O 1
ATOM 3239 N N . PRO A 1 401 ? 10.605 4.446 0.796 1.00 81.94 401 PRO A N 1
ATOM 3240 C CA . PRO A 1 401 ? 11.826 4.743 1.534 1.00 81.94 401 PRO A CA 1
ATOM 3241 C C . PRO A 1 401 ? 11.672 4.638 3.058 1.00 81.94 401 PRO A C 1
ATOM 3243 O O . PRO A 1 401 ? 12.687 4.548 3.753 1.00 81.94 401 PRO A O 1
ATOM 3246 N N . SER A 1 402 ? 10.445 4.624 3.590 1.00 81.38 402 SER A N 1
ATOM 3247 C CA . SER A 1 402 ? 10.177 4.567 5.030 1.00 81.38 402 SER A CA 1
ATOM 3248 C C . SER A 1 402 ? 10.479 3.202 5.669 1.00 81.38 402 SER A C 1
ATOM 3250 O O . SER A 1 402 ? 10.672 3.128 6.886 1.00 81.38 402 SER A O 1
ATOM 3252 N N . ILE A 1 403 ? 10.615 2.143 4.857 1.00 85.62 403 ILE A N 1
ATOM 3253 C CA . ILE A 1 403 ? 10.807 0.752 5.305 1.00 85.62 403 ILE A CA 1
ATOM 3254 C C . ILE A 1 403 ? 12.165 0.517 5.977 1.00 85.62 403 ILE A C 1
ATOM 3256 O O . ILE A 1 403 ? 12.255 -0.250 6.946 1.00 85.62 403 ILE A O 1
ATOM 3260 N N . LEU A 1 404 ? 13.244 1.126 5.466 1.00 75.12 404 LEU A N 1
ATOM 3261 C CA . LEU A 1 404 ? 14.543 0.999 6.134 1.00 75.12 404 LEU A CA 1
ATOM 3262 C C . LEU A 1 404 ? 14.680 2.084 7.185 1.00 75.12 404 LEU A C 1
ATOM 3264 O O . LEU A 1 404 ? 14.259 3.224 6.977 1.00 75.12 404 LEU A O 1
ATOM 3268 N N . PRO A 1 405 ? 15.315 1.756 8.314 1.00 57.56 405 PRO A N 1
ATOM 3269 C CA . PRO A 1 405 ? 15.730 2.792 9.216 1.00 57.56 405 PRO A CA 1
ATOM 3270 C C . PRO A 1 405 ? 16.717 3.758 8.569 1.00 57.56 405 PRO A C 1
ATOM 3272 O O . PRO A 1 405 ? 17.467 3.376 7.669 1.00 57.56 405 PRO A O 1
ATOM 3275 N N . ASP A 1 406 ? 16.712 5.001 9.058 1.00 54.06 406 ASP A N 1
ATOM 3276 C CA . ASP A 1 406 ? 17.690 6.028 8.699 1.00 54.06 406 ASP A CA 1
ATOM 3277 C C . ASP A 1 406 ? 19.096 5.418 8.628 1.00 54.06 406 ASP A C 1
ATOM 3279 O O . ASP A 1 406 ? 19.439 4.570 9.455 1.00 54.06 406 ASP A O 1
ATOM 3283 N N . ARG A 1 407 ? 19.859 5.820 7.597 1.00 54.56 407 ARG A N 1
ATOM 3284 C CA . ARG A 1 407 ? 21.145 5.244 7.150 1.00 54.56 407 ARG A CA 1
ATOM 3285 C C . ARG A 1 407 ? 21.846 4.396 8.221 1.00 54.56 407 ARG A C 1
ATOM 3287 O O . ARG A 1 407 ? 22.240 4.924 9.259 1.00 54.56 407 ARG A O 1
ATOM 3294 N N . VAL A 1 408 ? 22.049 3.108 7.912 1.00 46.56 408 VAL A N 1
ATOM 3295 C CA . VAL A 1 408 ? 22.851 2.127 8.671 1.00 46.56 408 VAL A CA 1
ATOM 3296 C C . VAL A 1 408 ? 24.032 2.827 9.367 1.00 46.56 408 VAL A C 1
ATOM 3298 O O . VAL A 1 408 ? 24.981 3.254 8.713 1.00 46.56 408 VAL A O 1
ATOM 3301 N N . GLY A 1 409 ? 23.925 3.034 10.685 1.00 42.75 409 GLY A N 1
ATOM 3302 C CA . GLY A 1 409 ? 24.863 3.872 11.444 1.00 42.75 409 GLY A CA 1
ATOM 3303 C C . GLY A 1 409 ? 24.310 4.454 12.749 1.00 42.75 409 GLY A C 1
ATOM 3304 O O . GLY A 1 409 ? 25.092 4.785 13.639 1.00 42.75 409 GLY A O 1
ATOM 3305 N N . GLU A 1 410 ? 22.985 4.532 12.917 1.00 54.91 410 GLU A N 1
ATOM 3306 C CA . GLU A 1 410 ? 22.367 4.909 14.196 1.00 54.91 410 GLU A CA 1
ATOM 3307 C C . GLU A 1 410 ? 22.509 3.772 15.244 1.00 54.91 410 GLU A C 1
ATOM 3309 O O . GLU A 1 410 ? 21.906 2.702 15.090 1.00 54.91 410 GLU A O 1
ATOM 3314 N N . PRO A 1 411 ? 23.258 3.970 16.352 1.00 52.16 411 PRO A N 1
ATOM 3315 C CA . PRO A 1 411 ? 23.601 2.898 17.303 1.00 52.16 411 PRO A CA 1
ATOM 3316 C C . PRO A 1 411 ? 22.404 2.242 18.007 1.00 52.16 411 PRO A C 1
ATOM 3318 O O . PRO A 1 411 ? 22.508 1.130 18.527 1.00 52.16 411 PRO A O 1
ATOM 3321 N N . VAL A 1 412 ? 21.264 2.935 18.073 1.00 54.72 412 VAL A N 1
ATOM 3322 C CA . VAL A 1 412 ? 20.084 2.488 18.830 1.00 54.72 412 VAL A CA 1
ATOM 3323 C C . VAL A 1 412 ? 19.404 1.298 18.153 1.00 54.72 412 VAL A C 1
ATOM 3325 O O . VAL A 1 412 ? 18.973 0.366 18.832 1.00 54.72 412 VAL A O 1
ATOM 3328 N N . LEU A 1 413 ? 19.345 1.297 16.823 1.00 55.22 413 LEU A N 1
ATOM 3329 C CA . LEU A 1 413 ? 18.711 0.223 16.059 1.00 55.22 413 LEU A CA 1
ATOM 3330 C C . LEU A 1 413 ? 19.636 -0.980 15.888 1.00 55.22 413 LEU A C 1
ATOM 3332 O O . LEU A 1 413 ? 19.167 -2.114 15.931 1.00 55.22 413 LEU A O 1
ATOM 3336 N N . TYR A 1 414 ? 20.947 -0.737 15.815 1.00 55.56 414 TYR A N 1
ATOM 3337 C CA . TYR A 1 414 ? 21.967 -1.784 15.792 1.00 55.56 414 TYR A CA 1
ATOM 3338 C C . TYR A 1 414 ? 21.844 -2.737 16.994 1.00 55.56 414 TYR A C 1
ATOM 3340 O O . TYR A 1 414 ? 21.832 -3.956 16.833 1.00 55.56 414 TYR A O 1
ATOM 3348 N N . ASN A 1 415 ? 21.664 -2.190 18.201 1.00 59.81 415 ASN A N 1
ATOM 3349 C CA . ASN A 1 415 ? 21.546 -3.007 19.411 1.00 59.81 415 ASN A CA 1
ATOM 3350 C C . ASN A 1 415 ? 20.235 -3.804 19.473 1.00 59.81 415 ASN A C 1
ATOM 3352 O O . ASN A 1 415 ? 20.253 -4.945 19.921 1.00 59.81 415 ASN A O 1
ATOM 3356 N N . ARG A 1 416 ? 19.113 -3.241 18.996 1.00 63.22 416 ARG A N 1
ATOM 3357 C CA . ARG A 1 416 ? 17.828 -3.964 18.949 1.00 63.22 416 ARG A CA 1
ATOM 3358 C C . ARG A 1 416 ? 17.836 -5.081 17.914 1.00 63.22 416 ARG A C 1
ATOM 3360 O O . ARG A 1 416 ? 17.348 -6.165 18.201 1.00 63.22 416 ARG A O 1
ATOM 3367 N N . ALA A 1 417 ? 18.415 -4.830 16.741 1.00 62.03 417 ALA A N 1
ATOM 3368 C CA . ALA A 1 417 ? 18.568 -5.844 15.706 1.00 62.03 417 ALA A CA 1
ATOM 3369 C C . ALA A 1 417 ? 19.386 -7.040 16.222 1.00 62.03 417 ALA A C 1
ATOM 3371 O O . ALA A 1 417 ? 19.012 -8.185 15.983 1.00 62.03 417 ALA A O 1
ATOM 3372 N N . ARG A 1 418 ? 20.449 -6.790 17.002 1.00 63.53 418 ARG A N 1
ATOM 3373 C CA . ARG A 1 418 ? 21.322 -7.843 17.542 1.00 63.53 418 ARG A CA 1
ATOM 3374 C C . ARG A 1 418 ? 20.586 -8.886 18.386 1.00 63.53 418 ARG A C 1
ATOM 3376 O O . ARG A 1 418 ? 20.932 -10.057 18.314 1.00 63.53 418 ARG A O 1
ATOM 3383 N N . ASP A 1 419 ? 19.592 -8.475 19.168 1.00 67.50 419 ASP A N 1
ATOM 3384 C CA . ASP A 1 419 ? 18.854 -9.397 20.041 1.00 67.50 419 ASP A CA 1
ATOM 3385 C C . ASP A 1 419 ? 17.813 -10.238 19.269 1.00 67.50 419 ASP A C 1
ATOM 3387 O O . ASP A 1 419 ? 17.336 -11.252 19.782 1.00 67.50 419 ASP A O 1
ATOM 3391 N N . LEU A 1 420 ? 17.478 -9.841 18.033 1.00 72.81 420 LEU A N 1
ATOM 3392 C CA . LEU A 1 420 ? 16.500 -10.521 17.174 1.00 72.81 420 LEU A CA 1
ATOM 3393 C C . LEU A 1 420 ? 17.139 -11.594 16.292 1.00 72.81 420 LEU A C 1
ATOM 3395 O O . LEU A 1 420 ? 16.503 -12.616 16.023 1.00 72.81 420 LEU A O 1
ATOM 3399 N N . TYR A 1 421 ? 18.385 -11.386 15.859 1.00 77.25 421 TYR A N 1
ATOM 3400 C CA . TYR A 1 421 ? 19.115 -12.387 15.088 1.00 77.25 421 TYR A CA 1
ATOM 3401 C C . TYR A 1 421 ? 19.748 -13.430 16.0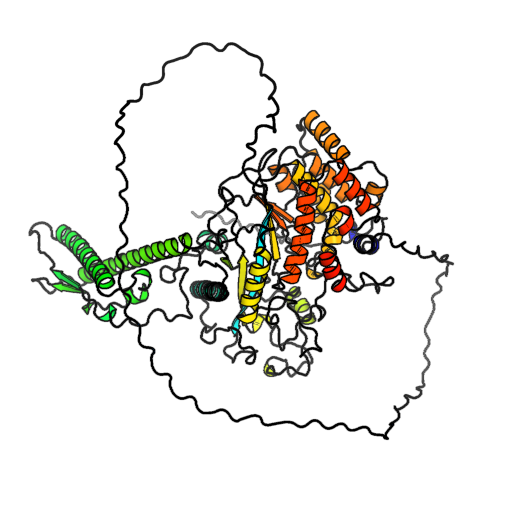05 1.00 77.25 421 TYR A C 1
ATOM 3403 O O . TYR A 1 421 ? 20.478 -13.113 16.944 1.00 77.25 421 TYR A O 1
ATOM 3411 N N . ARG A 1 422 ? 19.514 -14.703 15.696 1.00 76.75 422 ARG A N 1
ATOM 3412 C CA . ARG A 1 422 ? 20.159 -15.834 16.361 1.00 76.75 422 ARG A CA 1
ATOM 3413 C C . ARG A 1 422 ? 21.018 -16.579 15.353 1.00 76.75 422 ARG A C 1
ATOM 3415 O O . ARG A 1 422 ? 20.542 -16.933 14.284 1.00 76.75 422 ARG A O 1
ATOM 3422 N N . ILE A 1 423 ? 22.254 -16.881 15.730 1.00 67.19 423 ILE A N 1
ATOM 3423 C CA . ILE A 1 423 ? 23.072 -17.866 15.022 1.00 67.19 423 ILE A CA 1
ATOM 3424 C C . ILE A 1 423 ? 22.879 -19.196 15.740 1.00 67.19 423 ILE A C 1
ATOM 3426 O O . ILE A 1 423 ? 23.107 -19.301 16.948 1.00 67.19 423 ILE A O 1
ATOM 3430 N N . THR A 1 424 ? 22.396 -20.196 15.018 1.00 67.94 424 THR A N 1
ATOM 3431 C CA . THR A 1 424 ? 22.322 -21.575 15.498 1.00 67.94 424 THR A CA 1
ATOM 3432 C C . THR A 1 424 ? 23.622 -22.313 15.164 1.00 67.94 424 THR A C 1
ATOM 3434 O O . THR A 1 424 ? 24.310 -21.977 14.199 1.00 67.94 424 THR A O 1
ATOM 3437 N N . ASP A 1 425 ? 23.983 -23.330 15.956 1.00 63.69 425 ASP A N 1
ATOM 3438 C CA . ASP A 1 425 ? 25.204 -24.130 15.733 1.00 63.69 425 ASP A CA 1
ATOM 3439 C C . ASP A 1 425 ? 25.196 -24.869 14.378 1.00 63.69 425 ASP A C 1
ATOM 3441 O O . ASP A 1 425 ? 26.238 -25.310 13.895 1.00 63.69 425 ASP A O 1
ATOM 3445 N N . THR A 1 426 ? 24.023 -24.981 13.750 1.00 62.41 426 THR A N 1
ATOM 3446 C CA . THR A 1 426 ? 23.790 -25.549 12.415 1.00 62.41 426 THR A CA 1
ATOM 3447 C C . THR A 1 426 ? 24.052 -24.567 11.273 1.00 62.41 426 THR A C 1
ATOM 3449 O O . THR A 1 426 ? 23.844 -24.919 10.114 1.00 62.41 426 THR A O 1
ATOM 3452 N N . SER A 1 427 ? 24.504 -23.347 11.570 1.00 61.66 427 SER A N 1
ATOM 3453 C CA . SER A 1 427 ? 24.796 -22.352 10.545 1.00 61.66 427 SER A CA 1
ATOM 3454 C C . SER A 1 427 ? 25.924 -22.782 9.614 1.00 61.66 427 SER A C 1
ATOM 3456 O O . SER A 1 427 ? 27.064 -22.980 10.034 1.00 61.66 427 SER A O 1
ATOM 3458 N N . THR A 1 428 ? 25.594 -22.911 8.326 1.00 59.22 428 THR A N 1
ATOM 3459 C CA . THR A 1 428 ? 26.552 -23.146 7.235 1.00 59.22 428 THR A CA 1
ATOM 3460 C C . THR A 1 428 ? 27.233 -21.875 6.767 1.00 59.22 428 THR A C 1
ATOM 3462 O O . THR A 1 428 ? 28.072 -21.929 5.869 1.00 59.22 428 THR A O 1
ATOM 3465 N N . VAL A 1 429 ? 26.834 -20.723 7.296 1.00 60.56 429 VAL A N 1
ATOM 3466 C CA . VAL A 1 429 ? 27.353 -19.470 6.788 1.00 60.56 429 VAL A CA 1
ATOM 3467 C C . VAL A 1 429 ? 28.823 -19.349 7.174 1.00 60.56 429 VAL A C 1
ATOM 3469 O O . VAL A 1 429 ? 29.257 -19.798 8.242 1.00 60.56 429 VAL A O 1
ATOM 3472 N N . ASP A 1 430 ? 29.595 -18.758 6.269 1.00 62.09 430 ASP A N 1
ATOM 3473 C CA . ASP A 1 430 ? 31.023 -18.595 6.449 1.00 62.09 430 ASP A CA 1
ATOM 3474 C C . ASP A 1 430 ? 31.312 -17.881 7.778 1.00 62.09 430 ASP A C 1
ATOM 3476 O O . ASP A 1 430 ? 30.909 -16.740 8.021 1.00 62.09 430 ASP A O 1
ATOM 3480 N N . LYS A 1 431 ? 32.032 -18.579 8.660 1.00 62.62 431 LYS A N 1
ATOM 3481 C CA . LYS A 1 431 ? 32.447 -18.048 9.959 1.00 62.62 431 LYS A CA 1
ATOM 3482 C C . LYS A 1 431 ? 33.336 -16.815 9.809 1.00 62.62 431 LYS A C 1
ATOM 3484 O O . LYS A 1 431 ? 33.522 -16.123 10.797 1.00 62.62 431 LYS A O 1
ATOM 3489 N N . SER A 1 432 ? 33.844 -16.512 8.611 1.00 59.94 432 SER A N 1
ATOM 3490 C CA . SER A 1 432 ? 34.535 -15.255 8.305 1.00 59.94 432 SER A CA 1
ATOM 3491 C C . SER A 1 432 ? 33.665 -14.002 8.488 1.00 59.94 432 SER A C 1
ATOM 3493 O O . SER A 1 432 ? 34.211 -12.915 8.663 1.00 59.94 432 SER A O 1
ATOM 3495 N N . TYR A 1 433 ? 32.332 -14.133 8.509 1.00 59.94 433 TYR A N 1
ATOM 3496 C CA . TYR A 1 433 ? 31.408 -13.048 8.871 1.00 59.94 433 TYR A CA 1
ATOM 3497 C C . TYR A 1 433 ? 31.201 -12.904 10.392 1.00 59.94 433 TYR A C 1
ATOM 3499 O O . TYR A 1 433 ? 30.568 -11.947 10.849 1.00 59.94 433 TYR A O 1
ATOM 3507 N N . LEU A 1 434 ? 31.740 -13.837 11.181 1.00 59.03 434 LEU A N 1
ATOM 3508 C CA . LEU A 1 434 ? 31.724 -13.834 12.641 1.00 59.03 434 LEU A CA 1
ATOM 3509 C C . LEU A 1 434 ? 33.113 -13.419 13.143 1.00 59.03 434 LEU A C 1
ATOM 3511 O O . LEU A 1 434 ? 34.124 -13.908 12.643 1.00 59.03 434 LEU A O 1
ATOM 3515 N N . ASP A 1 435 ? 33.190 -12.508 14.116 1.00 54.91 435 ASP A N 1
ATOM 3516 C CA . ASP A 1 435 ? 34.482 -12.112 14.686 1.00 54.91 435 ASP A CA 1
ATOM 3517 C C . ASP A 1 435 ? 35.096 -13.305 15.430 1.00 54.91 435 ASP A C 1
ATOM 3519 O O . ASP A 1 435 ? 34.568 -13.768 16.444 1.00 54.91 435 ASP A O 1
ATOM 3523 N N . ALA A 1 436 ? 36.201 -13.827 14.893 1.00 45.72 436 ALA A N 1
ATOM 3524 C CA . ALA A 1 436 ? 36.898 -14.988 15.433 1.00 45.72 436 ALA A CA 1
ATOM 3525 C C . ALA A 1 436 ? 37.513 -14.718 16.820 1.00 45.72 436 ALA A C 1
ATOM 3527 O O . ALA A 1 436 ? 37.760 -15.671 17.561 1.00 45.72 436 ALA A O 1
ATOM 3528 N N . ASP A 1 437 ? 37.717 -13.445 17.186 1.00 52.25 437 ASP A N 1
ATOM 3529 C CA . ASP A 1 437 ? 38.442 -13.050 18.398 1.00 52.25 437 ASP A CA 1
ATOM 3530 C C . ASP A 1 437 ? 37.533 -12.528 19.529 1.00 52.25 437 ASP A C 1
ATOM 3532 O O . ASP A 1 437 ? 37.999 -12.333 20.654 1.00 52.25 437 ASP A O 1
ATOM 3536 N N . ASN A 1 438 ? 36.225 -12.363 19.293 1.00 46.47 438 ASN A N 1
ATOM 3537 C CA . ASN A 1 438 ? 35.263 -11.951 20.317 1.00 46.47 438 ASN A CA 1
ATOM 3538 C C . ASN A 1 438 ? 33.964 -12.759 20.230 1.00 46.47 438 ASN A C 1
ATOM 3540 O O . ASN A 1 438 ? 33.130 -12.513 19.363 1.00 46.47 438 ASN A O 1
ATOM 3544 N N . ASN A 1 439 ? 33.760 -13.657 21.202 1.00 46.22 439 ASN A N 1
ATOM 3545 C CA . ASN A 1 439 ? 32.516 -14.392 21.467 1.00 46.22 439 ASN A CA 1
ATOM 3546 C C . ASN A 1 439 ? 31.252 -13.490 21.380 1.00 46.22 439 ASN A C 1
ATOM 3548 O O . ASN A 1 439 ? 30.782 -13.019 22.417 1.00 46.22 439 ASN A O 1
ATOM 3552 N N . ASN A 1 440 ? 30.673 -13.311 20.180 1.00 47.69 440 ASN A N 1
ATOM 3553 C CA . ASN A 1 440 ? 29.453 -12.544 19.834 1.00 47.69 440 ASN A CA 1
ATOM 3554 C C . ASN A 1 440 ? 29.596 -11.089 19.327 1.00 47.69 440 ASN A C 1
ATOM 3556 O O . ASN A 1 440 ? 28.633 -10.322 19.447 1.00 47.69 440 ASN A O 1
ATOM 3560 N N . VAL A 1 441 ? 30.717 -10.671 18.730 1.00 48.53 441 VAL A N 1
ATOM 3561 C CA . VAL A 1 441 ? 30.728 -9.417 17.943 1.00 48.53 441 VAL A CA 1
ATOM 3562 C C . VAL A 1 441 ? 30.509 -9.757 16.465 1.00 48.53 441 VAL A C 1
ATOM 3564 O O . VAL A 1 441 ? 31.328 -10.410 15.830 1.00 48.53 441 VAL A O 1
ATOM 3567 N N . PHE A 1 442 ? 29.353 -9.376 15.918 1.00 52.62 442 PHE A N 1
ATOM 3568 C CA . PHE A 1 442 ? 29.068 -9.497 14.486 1.00 52.62 442 PHE A CA 1
ATOM 3569 C C . PHE A 1 442 ? 30.017 -8.581 13.708 1.00 52.62 442 PHE A C 1
ATOM 3571 O O . PHE A 1 442 ? 30.092 -7.392 14.022 1.00 52.62 442 PHE A O 1
ATOM 3578 N N . ILE A 1 443 ? 30.698 -9.093 12.676 1.00 52.19 443 ILE A N 1
ATOM 3579 C CA . ILE A 1 443 ? 31.486 -8.230 11.780 1.00 52.19 443 ILE A CA 1
ATOM 3580 C C . ILE A 1 443 ? 30.539 -7.397 10.901 1.00 52.19 443 ILE A C 1
ATOM 3582 O O . ILE A 1 443 ? 30.886 -6.266 10.563 1.00 52.19 443 ILE A O 1
ATOM 3586 N N . LYS A 1 444 ? 29.344 -7.922 10.565 1.00 60.31 444 LYS A N 1
ATOM 3587 C CA . LYS A 1 444 ? 28.316 -7.229 9.769 1.00 60.31 444 LYS A CA 1
ATOM 3588 C C . LYS A 1 444 ? 26.885 -7.602 10.173 1.00 60.31 444 LYS A C 1
ATOM 3590 O O . LYS A 1 444 ? 26.595 -8.767 10.439 1.00 60.31 444 LYS A O 1
ATOM 3595 N N . ASN A 1 445 ? 25.989 -6.618 10.215 1.00 66.31 445 ASN A N 1
ATOM 3596 C CA . ASN A 1 445 ? 24.539 -6.824 10.367 1.00 66.31 445 ASN A CA 1
ATOM 3597 C C . ASN A 1 445 ? 24.003 -7.595 9.134 1.00 66.31 445 ASN A C 1
ATOM 3599 O O . ASN A 1 445 ? 24.480 -7.323 8.037 1.00 66.31 445 ASN A O 1
ATOM 3603 N N . PRO A 1 446 ? 23.026 -8.520 9.229 1.00 68.69 446 PRO A N 1
ATOM 3604 C CA . PRO A 1 446 ? 22.432 -9.163 8.043 1.00 68.69 446 PRO A CA 1
ATOM 3605 C C . PRO A 1 446 ? 21.909 -8.166 7.004 1.00 68.69 446 PRO A C 1
ATOM 3607 O O . PRO A 1 446 ? 21.999 -8.409 5.801 1.00 68.69 446 PRO A O 1
ATOM 3610 N N . LEU A 1 447 ? 21.461 -6.993 7.461 1.00 77.06 447 LEU A N 1
ATOM 3611 C CA . LEU A 1 447 ? 21.086 -5.877 6.594 1.00 77.06 447 LEU A CA 1
ATOM 3612 C C . LEU A 1 447 ? 22.264 -5.294 5.788 1.00 77.06 447 LEU A C 1
ATOM 3614 O O . LEU A 1 447 ? 22.034 -4.630 4.788 1.00 77.06 447 LEU A O 1
ATOM 3618 N N . GLU A 1 448 ? 23.512 -5.553 6.176 1.00 78.81 448 GLU A N 1
ATOM 3619 C CA . GLU A 1 448 ? 24.736 -5.146 5.467 1.00 78.81 448 GLU A CA 1
ATOM 3620 C C . GLU A 1 448 ? 25.261 -6.223 4.504 1.00 78.81 448 GLU A C 1
ATOM 3622 O O . GLU A 1 448 ? 26.262 -5.994 3.824 1.00 78.81 448 GLU A O 1
ATOM 3627 N N . LEU A 1 449 ? 24.643 -7.409 4.464 1.00 80.44 449 LEU A N 1
ATOM 3628 C CA . LEU A 1 449 ? 25.047 -8.497 3.563 1.00 80.44 449 LEU A CA 1
ATOM 3629 C C . LEU A 1 449 ? 24.399 -8.395 2.186 1.00 80.44 449 LEU A C 1
ATOM 3631 O O . LEU A 1 449 ? 24.908 -8.970 1.225 1.00 80.44 449 LEU A O 1
ATOM 3635 N N . TYR A 1 450 ? 23.303 -7.650 2.092 1.00 86.25 450 TYR A N 1
ATOM 3636 C CA . TYR A 1 450 ? 22.526 -7.481 0.878 1.00 86.25 450 TYR A CA 1
ATOM 3637 C C . TYR A 1 450 ? 22.300 -6.011 0.579 1.00 86.25 450 TYR A C 1
ATOM 3639 O O . TYR A 1 450 ? 22.223 -5.169 1.474 1.00 86.25 450 TYR A O 1
ATOM 3647 N N . HIS A 1 451 ? 22.151 -5.720 -0.702 1.00 87.19 451 HIS A N 1
ATOM 3648 C CA . HIS A 1 451 ? 21.434 -4.545 -1.134 1.00 87.19 451 HIS A CA 1
ATOM 3649 C C . HIS A 1 451 ? 19.940 -4.846 -1.129 1.00 87.19 451 HIS A C 1
ATOM 3651 O O . HIS A 1 451 ? 19.494 -5.891 -1.615 1.00 87.19 451 HIS A O 1
ATOM 3657 N N . TRP A 1 452 ? 19.178 -3.919 -0.556 1.00 90.50 452 TRP A N 1
ATOM 3658 C CA . TRP A 1 452 ? 17.761 -4.110 -0.300 1.00 90.50 452 TRP A CA 1
ATOM 3659 C C . TRP A 1 452 ? 16.909 -3.195 -1.161 1.00 90.50 452 TRP A C 1
ATOM 3661 O O . TRP A 1 452 ? 17.172 -1.999 -1.280 1.00 90.50 452 TRP A O 1
ATOM 3671 N N . TYR A 1 453 ? 15.860 -3.774 -1.724 1.00 91.94 453 TYR A N 1
ATOM 3672 C CA . TYR A 1 453 ? 14.763 -3.070 -2.347 1.00 91.94 453 TYR A CA 1
ATOM 3673 C C . TYR A 1 453 ? 13.666 -2.894 -1.300 1.00 91.94 453 TYR A C 1
ATOM 3675 O O . TYR A 1 453 ? 13.209 -3.863 -0.689 1.00 91.94 453 TYR A O 1
ATOM 3683 N N . GLN A 1 454 ? 13.288 -1.643 -1.066 1.00 92.38 454 GLN A N 1
ATOM 3684 C CA . GLN A 1 454 ? 12.239 -1.265 -0.130 1.00 92.38 454 GLN A CA 1
ATOM 3685 C C . GLN A 1 454 ? 10.911 -1.272 -0.883 1.00 92.38 454 GLN A C 1
ATOM 3687 O O . GLN A 1 454 ? 10.509 -0.255 -1.438 1.00 92.38 454 GLN A O 1
ATOM 3692 N N . GLY A 1 455 ? 10.303 -2.446 -1.007 1.00 93.62 455 GLY A N 1
ATOM 3693 C CA . GLY A 1 455 ? 9.139 -2.647 -1.857 1.00 93.62 455 GLY A CA 1
ATOM 3694 C C . GLY A 1 455 ? 7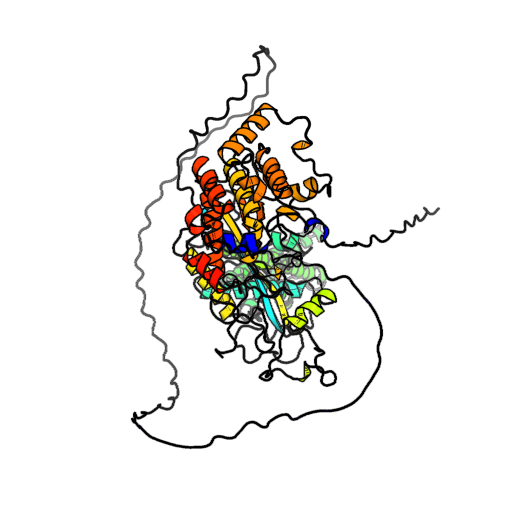.831 -2.379 -1.131 1.00 93.62 455 GLY A C 1
ATOM 3695 O O . GLY A 1 455 ? 7.672 -2.728 0.034 1.00 93.62 455 GLY A O 1
ATOM 3696 N N . GLU A 1 456 ? 6.878 -1.818 -1.859 1.00 95.44 456 GLU A N 1
ATOM 3697 C CA . GLU A 1 456 ? 5.492 -1.670 -1.442 1.00 95.44 456 GLU A CA 1
ATOM 3698 C C . GLU A 1 456 ? 4.599 -2.232 -2.551 1.00 95.44 456 GLU A C 1
ATOM 3700 O O . GLU A 1 456 ? 4.542 -1.688 -3.652 1.00 95.44 456 GLU A O 1
ATOM 3705 N N . LEU A 1 457 ? 3.936 -3.357 -2.295 1.00 97.19 457 LEU A N 1
ATOM 3706 C CA . LEU A 1 457 ? 2.963 -3.945 -3.215 1.00 97.19 457 LEU A CA 1
ATOM 3707 C C . LEU A 1 457 ? 1.571 -3.453 -2.827 1.00 97.19 457 LEU A C 1
ATOM 3709 O O . LEU A 1 457 ? 1.167 -3.618 -1.683 1.00 97.19 457 LEU A O 1
ATOM 3713 N N . ARG A 1 458 ? 0.813 -2.912 -3.775 1.00 96.50 458 ARG A N 1
ATOM 3714 C CA . ARG A 1 458 ? -0.552 -2.429 -3.559 1.00 96.50 458 ARG A CA 1
ATOM 3715 C C . ARG A 1 458 ? -1.544 -3.242 -4.374 1.00 96.50 458 ARG A C 1
ATOM 3717 O O . ARG A 1 458 ? -1.308 -3.520 -5.555 1.00 96.50 458 ARG A O 1
ATOM 3724 N N . THR A 1 459 ? -2.659 -3.603 -3.753 1.00 97.94 459 THR A N 1
ATOM 3725 C CA . THR A 1 459 ? -3.811 -4.165 -4.464 1.00 97.94 459 THR A CA 1
ATOM 3726 C C . THR A 1 459 ? -4.514 -3.075 -5.284 1.00 97.94 459 THR A C 1
ATOM 3728 O O . THR A 1 459 ? -4.396 -1.887 -4.966 1.00 97.94 459 THR A O 1
ATOM 3731 N N . PRO A 1 460 ? -5.325 -3.450 -6.287 1.00 96.50 460 PRO A N 1
ATOM 3732 C CA . PRO A 1 460 ? -6.372 -2.561 -6.783 1.00 96.50 460 PRO A CA 1
ATOM 3733 C C . PRO A 1 460 ? -7.422 -2.272 -5.692 1.00 96.50 460 PRO A C 1
ATOM 3735 O O . PRO A 1 460 ? -7.376 -2.848 -4.600 1.00 96.50 460 PRO A O 1
ATOM 3738 N N . ILE A 1 461 ? -8.395 -1.403 -5.985 1.00 96.44 461 ILE A N 1
ATOM 3739 C CA . ILE A 1 461 ? -9.604 -1.276 -5.153 1.00 96.44 461 ILE A CA 1
ATOM 3740 C C . ILE A 1 461 ? -10.448 -2.532 -5.374 1.00 96.44 461 ILE A C 1
ATOM 3742 O O . ILE A 1 461 ? -11.056 -2.685 -6.429 1.00 96.44 461 ILE A O 1
ATOM 3746 N N . LEU A 1 462 ? -10.466 -3.433 -4.399 1.00 97.38 462 LEU A N 1
ATOM 3747 C CA . LEU A 1 462 ? -11.163 -4.715 -4.466 1.00 97.38 462 LEU A CA 1
ATOM 3748 C C . LEU A 1 462 ? -12.546 -4.624 -3.817 1.00 97.38 462 LEU A C 1
ATOM 3750 O O . LEU A 1 462 ? -12.759 -3.849 -2.882 1.00 97.38 462 LEU A O 1
ATOM 3754 N N . ASP A 1 463 ? -13.475 -5.455 -4.274 1.00 96.94 463 ASP A N 1
ATOM 3755 C CA . ASP A 1 463 ? -14.723 -5.726 -3.560 1.00 96.94 463 ASP A CA 1
ATOM 3756 C C . ASP A 1 463 ? -14.421 -6.653 -2.375 1.00 96.94 463 ASP A C 1
ATOM 3758 O O . ASP A 1 463 ? -13.940 -7.771 -2.568 1.00 96.94 463 ASP A O 1
ATOM 3762 N N . PHE A 1 464 ? -14.658 -6.210 -1.138 1.00 97.44 464 PHE A N 1
ATOM 3763 C CA . PHE A 1 464 ? -14.319 -7.019 0.036 1.00 97.44 464 PHE A CA 1
ATOM 3764 C C . PHE A 1 464 ? -15.040 -8.376 0.032 1.00 97.44 464 PHE A C 1
ATOM 3766 O O . PHE A 1 464 ? -14.445 -9.388 0.404 1.00 97.44 464 PHE A O 1
ATOM 3773 N N . ASP A 1 465 ? -16.295 -8.397 -0.424 1.00 96.56 465 ASP A N 1
ATOM 3774 C CA . ASP A 1 465 ? -17.167 -9.573 -0.373 1.00 96.56 465 ASP A CA 1
ATOM 3775 C C . ASP A 1 465 ? -16.982 -10.515 -1.576 1.00 96.56 465 ASP A C 1
ATOM 3777 O O . ASP A 1 465 ? -17.588 -11.590 -1.629 1.00 96.56 465 ASP A O 1
ATOM 3781 N N . HIS A 1 466 ? -16.149 -10.145 -2.553 1.00 97.25 466 HIS A N 1
ATOM 3782 C CA . HIS A 1 466 ? -15.910 -10.972 -3.729 1.00 97.25 466 HIS A CA 1
ATOM 3783 C C . HIS A 1 466 ? -15.061 -12.207 -3.398 1.00 97.25 466 HIS A C 1
ATOM 3785 O O . HIS A 1 466 ? -14.031 -12.134 -2.723 1.00 97.25 466 HIS A O 1
ATOM 3791 N N . GLU A 1 467 ? -15.464 -13.363 -3.933 1.00 97.44 467 GLU A N 1
ATOM 3792 C CA . GLU A 1 467 ? -14.873 -14.665 -3.596 1.00 97.44 467 GLU A CA 1
ATOM 3793 C C . GLU A 1 467 ? -13.383 -14.791 -3.951 1.00 97.44 467 GLU A C 1
ATOM 3795 O O . GLU A 1 467 ? -12.666 -15.553 -3.304 1.00 97.44 467 GLU A O 1
ATOM 3800 N N . ASP A 1 468 ? -12.902 -14.021 -4.933 1.00 97.50 468 ASP A N 1
ATOM 3801 C CA . ASP A 1 468 ? -11.492 -14.014 -5.351 1.00 97.50 468 ASP A CA 1
ATOM 3802 C C . ASP A 1 468 ? -10.613 -12.995 -4.598 1.00 97.50 468 ASP A C 1
ATOM 3804 O O . ASP A 1 468 ? -9.396 -13.047 -4.741 1.00 97.50 468 ASP A O 1
ATOM 3808 N N . THR A 1 469 ? -11.160 -12.119 -3.742 1.00 98.06 469 THR A N 1
ATOM 3809 C CA . THR A 1 469 ? -10.363 -11.099 -3.020 1.00 98.06 469 THR A CA 1
ATOM 3810 C C . THR A 1 469 ? -9.261 -11.726 -2.167 1.00 98.06 469 THR A C 1
ATOM 3812 O O . THR A 1 469 ? -8.078 -11.418 -2.327 1.00 98.06 469 THR A O 1
ATOM 3815 N N . ILE A 1 470 ? -9.622 -12.664 -1.289 1.00 98.25 470 ILE A N 1
ATOM 3816 C CA . ILE A 1 470 ? -8.648 -13.358 -0.437 1.00 98.25 470 ILE A CA 1
ATOM 3817 C C . ILE A 1 470 ? -7.764 -14.329 -1.243 1.00 98.25 470 ILE A C 1
ATOM 3819 O O . ILE A 1 470 ? -6.547 -14.324 -1.035 1.00 98.25 470 ILE A O 1
ATOM 3823 N N . PRO A 1 471 ? -8.294 -15.159 -2.167 1.00 98.31 471 PRO A N 1
ATOM 3824 C CA . PRO A 1 471 ? -7.456 -15.969 -3.049 1.00 98.31 471 PRO A CA 1
ATOM 3825 C C . PRO A 1 471 ? -6.414 -15.171 -3.844 1.00 98.31 471 PRO A C 1
ATOM 3827 O O . PRO A 1 471 ? -5.273 -15.622 -3.930 1.00 98.31 471 PRO A O 1
ATOM 3830 N N . ALA A 1 472 ? -6.754 -13.992 -4.374 1.00 98.12 472 ALA A N 1
ATOM 3831 C CA . ALA A 1 472 ? -5.806 -13.122 -5.068 1.00 98.12 472 ALA A CA 1
ATOM 3832 C C . ALA A 1 472 ? -4.693 -12.634 -4.129 1.00 98.12 472 ALA A C 1
ATOM 3834 O O . ALA A 1 472 ? -3.518 -12.730 -4.480 1.00 98.12 472 ALA A O 1
ATOM 3835 N N . ILE A 1 473 ? -5.035 -12.218 -2.902 1.00 98.56 473 ILE A N 1
ATOM 3836 C CA . ILE A 1 473 ? -4.046 -11.856 -1.872 1.00 98.56 473 ILE A CA 1
ATOM 3837 C C . ILE A 1 473 ? -3.116 -13.034 -1.553 1.00 98.56 473 ILE A C 1
ATOM 3839 O O . ILE A 1 473 ? -1.897 -12.875 -1.565 1.00 98.56 473 ILE A O 1
ATOM 3843 N N . ARG A 1 474 ? -3.658 -14.242 -1.350 1.00 98.56 474 ARG A N 1
ATOM 3844 C CA . ARG A 1 474 ? -2.851 -15.454 -1.112 1.00 98.56 474 ARG A CA 1
ATOM 3845 C C . ARG A 1 474 ? -1.897 -15.749 -2.267 1.00 98.56 474 ARG A C 1
ATOM 3847 O O . ARG A 1 474 ? -0.724 -16.025 -2.022 1.00 98.56 474 ARG A O 1
ATOM 3854 N N . ARG A 1 475 ? -2.382 -15.677 -3.512 1.00 98.31 475 ARG A N 1
ATOM 3855 C CA . ARG A 1 475 ? -1.568 -15.878 -4.723 1.00 98.31 475 ARG A CA 1
ATOM 3856 C C . ARG A 1 475 ? -0.455 -14.834 -4.827 1.00 98.31 475 ARG A C 1
ATOM 3858 O O . ARG A 1 475 ? 0.677 -15.209 -5.109 1.00 98.31 475 ARG A O 1
ATOM 3865 N N . ALA A 1 476 ? -0.741 -13.562 -4.549 1.00 98.50 476 ALA A N 1
ATOM 3866 C CA . ALA A 1 476 ? 0.257 -12.495 -4.576 1.00 98.50 476 ALA A CA 1
ATOM 3867 C C . ALA A 1 476 ? 1.333 -12.666 -3.485 1.00 98.50 476 ALA A C 1
ATOM 3869 O O . ALA A 1 476 ? 2.526 -12.591 -3.783 1.00 98.50 476 ALA A O 1
ATOM 3870 N N . CYS A 1 477 ? 0.936 -12.966 -2.241 1.00 98.62 477 CYS A N 1
ATOM 3871 C CA . CYS A 1 477 ? 1.875 -13.235 -1.147 1.00 98.62 477 CYS A CA 1
ATOM 3872 C C . CYS A 1 477 ? 2.759 -14.461 -1.431 1.00 98.62 477 CYS A C 1
ATOM 3874 O O . CYS A 1 477 ? 3.972 -14.386 -1.229 1.00 98.62 477 CYS A O 1
ATOM 3876 N N . ALA A 1 478 ? 2.174 -15.556 -1.936 1.00 98.19 478 ALA A N 1
ATOM 3877 C CA . ALA A 1 478 ? 2.924 -16.741 -2.353 1.00 98.19 478 ALA A CA 1
ATOM 3878 C C . ALA A 1 478 ? 3.897 -16.413 -3.488 1.00 98.19 478 ALA A C 1
ATOM 3880 O O . ALA A 1 478 ? 5.086 -16.675 -3.362 1.00 98.19 478 ALA A O 1
ATOM 3881 N N . ALA A 1 479 ? 3.432 -15.744 -4.548 1.00 98.06 479 ALA A N 1
ATOM 3882 C CA . ALA A 1 479 ? 4.278 -15.349 -5.670 1.00 98.06 479 ALA A CA 1
ATOM 3883 C C . ALA A 1 479 ? 5.498 -14.540 -5.209 1.00 98.06 479 ALA A C 1
ATOM 3885 O O . ALA A 1 479 ? 6.609 -14.794 -5.672 1.00 98.06 479 ALA A O 1
ATOM 3886 N N . LEU A 1 480 ? 5.320 -13.616 -4.262 1.00 98.12 480 LEU A N 1
ATOM 3887 C CA . LEU A 1 480 ? 6.433 -12.872 -3.685 1.00 98.12 480 LEU A CA 1
ATOM 3888 C C . LEU A 1 480 ? 7.405 -13.774 -2.909 1.00 98.12 480 LEU A C 1
ATOM 3890 O O . LEU A 1 480 ? 8.609 -13.740 -3.156 1.00 98.12 480 LEU A O 1
ATOM 3894 N N . ARG A 1 481 ? 6.903 -14.592 -1.984 1.00 97.50 481 ARG A N 1
ATOM 3895 C CA . ARG A 1 481 ? 7.741 -15.400 -1.080 1.00 97.50 481 ARG A CA 1
ATOM 3896 C C . ARG A 1 481 ? 8.403 -16.599 -1.748 1.00 97.50 481 ARG A C 1
ATOM 3898 O O . ARG A 1 481 ? 9.481 -17.000 -1.312 1.00 97.50 481 ARG A O 1
ATOM 3905 N N . ASP A 1 482 ? 7.781 -17.135 -2.791 1.00 97.50 482 ASP A N 1
ATOM 3906 C CA . ASP A 1 482 ? 8.280 -18.264 -3.577 1.00 97.50 482 ASP A CA 1
ATOM 3907 C C . ASP A 1 482 ? 9.331 -17.829 -4.599 1.00 97.50 482 ASP A C 1
ATOM 3909 O O . ASP A 1 482 ? 10.157 -18.639 -5.002 1.00 97.50 482 ASP A O 1
ATOM 3913 N N . ASN A 1 483 ? 9.316 -16.562 -5.031 1.00 97.56 483 ASN A N 1
ATOM 3914 C CA . ASN A 1 483 ? 10.243 -16.077 -6.056 1.00 97.56 483 ASN A CA 1
ATOM 3915 C C . ASN A 1 483 ? 11.342 -15.172 -5.501 1.00 97.56 483 ASN A C 1
ATOM 3917 O O . ASN A 1 483 ? 12.384 -15.068 -6.142 1.00 97.56 483 ASN A O 1
ATOM 3921 N N . PHE A 1 484 ? 11.152 -14.533 -4.343 1.00 97.12 484 PHE A N 1
ATOM 3922 C CA . PHE A 1 484 ? 12.078 -13.520 -3.836 1.00 97.12 484 PHE A CA 1
ATOM 3923 C C . PHE A 1 484 ? 12.518 -13.759 -2.394 1.00 97.12 484 PHE A C 1
ATOM 3925 O O . PHE A 1 484 ? 11.777 -14.250 -1.542 1.00 97.12 484 PHE A O 1
ATOM 3932 N N . ARG A 1 485 ? 13.741 -13.311 -2.108 1.00 95.31 485 ARG A N 1
ATOM 3933 C CA . ARG A 1 485 ? 14.342 -13.329 -0.775 1.00 95.31 485 ARG A CA 1
ATOM 3934 C C . ARG A 1 485 ? 13.890 -12.116 0.029 1.00 95.31 485 ARG A C 1
ATOM 3936 O O . ARG A 1 485 ? 14.551 -11.078 0.071 1.00 95.31 485 ARG A O 1
ATOM 3943 N N . ILE A 1 486 ? 12.719 -12.239 0.639 1.00 95.69 486 ILE A N 1
ATOM 3944 C CA . ILE A 1 486 ? 12.100 -11.170 1.429 1.00 95.69 486 ILE A CA 1
ATOM 3945 C C . ILE A 1 486 ? 12.437 -11.373 2.897 1.00 95.69 486 ILE A C 1
ATOM 3947 O O . ILE A 1 486 ? 12.244 -12.460 3.429 1.00 95.69 486 ILE A O 1
ATOM 3951 N N . HIS A 1 487 ? 12.950 -10.343 3.560 1.00 93.94 487 HIS A N 1
ATOM 3952 C CA . HIS A 1 487 ? 13.356 -10.423 4.957 1.00 93.94 487 HIS A CA 1
ATOM 3953 C C . HIS A 1 487 ? 12.161 -10.686 5.889 1.00 93.94 487 HIS A C 1
ATOM 3955 O O . HIS A 1 487 ? 11.094 -10.101 5.712 1.00 93.94 487 HIS A O 1
ATOM 3961 N N . LYS A 1 488 ? 12.347 -11.507 6.930 1.00 92.31 488 LYS A N 1
ATOM 3962 C CA . LYS A 1 488 ? 11.349 -11.714 7.997 1.00 92.31 488 LYS A CA 1
ATOM 3963 C C . LYS A 1 488 ? 10.982 -10.407 8.719 1.00 92.31 488 LYS A C 1
ATOM 3965 O O . LYS A 1 488 ? 11.856 -9.573 8.960 1.00 92.31 488 LYS A O 1
ATOM 3970 N N . PRO A 1 489 ? 9.721 -10.199 9.110 1.00 88.44 489 PRO A N 1
ATOM 3971 C CA . PRO A 1 489 ? 9.349 -9.005 9.855 1.00 88.44 489 PRO A CA 1
ATOM 3972 C C . PRO A 1 489 ? 10.021 -8.978 11.231 1.00 88.44 489 PRO A C 1
ATOM 3974 O O . PRO A 1 489 ? 9.971 -9.943 11.986 1.00 88.44 489 PRO A O 1
ATOM 3977 N N . THR A 1 490 ? 10.655 -7.854 11.566 1.00 83.81 490 THR A N 1
ATOM 3978 C CA . THR A 1 490 ? 11.307 -7.639 12.866 1.00 83.81 490 THR A CA 1
ATOM 3979 C C . THR A 1 490 ? 11.141 -6.194 13.309 1.00 83.81 490 THR A C 1
ATOM 3981 O O . THR A 1 490 ? 10.850 -5.329 12.491 1.00 83.81 490 THR A O 1
ATOM 3984 N N . SER A 1 491 ? 11.422 -5.899 14.579 1.00 78.00 491 SER A N 1
ATOM 3985 C CA . SER A 1 491 ? 11.382 -4.518 15.088 1.00 78.00 491 SER A CA 1
ATOM 3986 C C . SER A 1 491 ? 12.486 -3.614 14.530 1.00 78.00 491 SER A C 1
ATOM 3988 O O . SER A 1 491 ? 12.434 -2.396 14.698 1.00 78.00 491 SER A O 1
ATOM 3990 N N . GLY A 1 492 ? 13.493 -4.199 13.869 1.00 76.31 492 GLY A N 1
ATOM 3991 C CA . GLY A 1 492 ? 14.542 -3.469 13.159 1.00 76.31 492 GLY A CA 1
ATOM 3992 C C . GLY A 1 492 ? 14.147 -3.034 11.745 1.00 76.31 492 GLY A C 1
ATOM 3993 O O . GLY A 1 492 ? 14.831 -2.188 11.173 1.00 76.31 492 GLY A O 1
ATOM 3994 N N . ILE A 1 493 ? 13.063 -3.584 11.189 1.00 83.19 493 ILE A N 1
ATOM 3995 C CA . ILE A 1 493 ? 12.561 -3.268 9.847 1.00 83.19 493 ILE A CA 1
ATOM 3996 C C . ILE A 1 493 ? 11.232 -2.542 9.999 1.00 83.19 493 ILE A C 1
ATOM 3998 O O . ILE A 1 493 ? 10.322 -3.026 10.665 1.00 83.19 493 ILE A O 1
ATOM 4002 N N . ARG A 1 494 ? 11.115 -1.359 9.393 1.00 83.31 494 ARG A N 1
ATOM 4003 C CA . ARG A 1 494 ? 9.980 -0.455 9.623 1.00 83.31 494 ARG A CA 1
ATOM 4004 C C . ARG A 1 494 ? 8.735 -0.816 8.800 1.00 83.31 494 ARG A C 1
ATOM 4006 O O . ARG A 1 494 ? 7.703 -0.190 9.008 1.00 83.31 494 ARG A O 1
ATOM 4013 N N . ALA A 1 495 ? 8.809 -1.869 7.981 1.00 89.75 495 ALA A N 1
ATOM 4014 C CA . ALA A 1 495 ? 7.745 -2.341 7.095 1.00 89.75 495 ALA A CA 1
ATOM 4015 C C . ALA A 1 495 ? 6.349 -2.373 7.751 1.00 89.75 495 ALA A C 1
ATOM 4017 O O . ALA A 1 495 ? 6.141 -2.998 8.797 1.00 89.75 495 ALA A O 1
ATOM 4018 N N . GLY A 1 496 ? 5.422 -1.667 7.112 1.00 93.12 496 GLY A N 1
ATOM 4019 C CA . GLY A 1 496 ? 3.969 -1.523 7.210 1.00 93.12 496 GLY A CA 1
ATOM 4020 C C . GLY A 1 496 ? 3.134 -2.654 6.621 1.00 93.12 496 GLY A C 1
ATOM 4021 O O . GLY A 1 496 ? 3.525 -3.305 5.657 1.00 93.12 496 GLY A O 1
ATOM 4022 N N . LEU A 1 497 ? 1.931 -2.844 7.158 1.00 95.75 497 LEU A N 1
ATOM 4023 C CA . LEU A 1 497 ? 0.816 -3.291 6.331 1.00 95.75 497 LEU A CA 1
ATOM 4024 C C . LEU A 1 497 ? -0.329 -2.303 6.518 1.00 95.75 497 LEU A C 1
ATOM 4026 O O . LEU A 1 497 ? -0.744 -2.049 7.654 1.00 95.75 497 LEU A O 1
ATOM 4030 N N . HIS A 1 498 ? -0.809 -1.735 5.416 1.00 96.38 498 HIS A N 1
ATOM 4031 C CA . HIS A 1 498 ? -1.911 -0.782 5.429 1.00 96.38 498 HIS A CA 1
ATOM 4032 C C . HIS A 1 498 ? -3.145 -1.411 4.802 1.00 96.38 498 HIS A C 1
ATOM 4034 O O . HIS A 1 498 ? -3.074 -2.000 3.725 1.00 96.38 498 HIS A O 1
ATOM 4040 N N . ILE A 1 499 ? -4.287 -1.279 5.472 1.00 97.88 499 ILE A N 1
ATOM 4041 C CA . ILE A 1 499 ? -5.578 -1.687 4.919 1.00 97.88 499 ILE A CA 1
ATOM 4042 C C . ILE A 1 499 ? -6.442 -0.449 4.766 1.00 97.88 499 ILE A C 1
ATOM 4044 O O . ILE A 1 499 ? -6.739 0.244 5.738 1.00 97.88 499 ILE A O 1
ATOM 4048 N N . HIS A 1 500 ? -6.857 -0.191 3.538 1.00 97.81 500 HIS A N 1
ATOM 4049 C CA . HIS A 1 500 ? -7.718 0.909 3.157 1.00 97.81 500 HIS A CA 1
ATOM 4050 C C . HIS A 1 500 ? -9.130 0.386 2.989 1.00 97.81 500 HIS A C 1
ATOM 4052 O O . HIS A 1 500 ? -9.366 -0.485 2.161 1.00 97.81 500 HIS A O 1
ATOM 4058 N N . PHE A 1 501 ? -10.075 0.944 3.730 1.00 97.69 501 PHE A N 1
ATOM 4059 C CA . PHE A 1 501 ? -11.487 0.664 3.533 1.00 97.69 501 PHE A CA 1
ATOM 4060 C C . PHE A 1 501 ? -12.204 1.877 2.973 1.00 97.69 501 PHE A C 1
ATOM 4062 O O . PHE A 1 501 ? -12.099 2.976 3.517 1.00 97.69 501 PHE A O 1
ATOM 4069 N N . GLY A 1 502 ? -12.967 1.649 1.914 1.00 95.19 502 GLY A N 1
ATOM 4070 C CA . GLY A 1 502 ? -13.872 2.618 1.312 1.00 95.19 502 GLY A CA 1
ATOM 4071 C C . GLY A 1 502 ? -15.260 2.013 1.133 1.00 95.19 502 GLY A C 1
ATOM 4072 O O . GLY A 1 502 ? -15.522 0.874 1.530 1.00 95.19 502 GLY A O 1
ATOM 4073 N N . GLN A 1 503 ? -16.163 2.779 0.532 1.00 92.31 503 GLN A N 1
ATOM 4074 C CA . GLN A 1 503 ? -17.474 2.275 0.138 1.00 92.31 503 GLN A CA 1
ATOM 4075 C C . GLN A 1 503 ? -18.011 3.034 -1.074 1.00 92.31 503 GLN A C 1
ATOM 4077 O O . GLN A 1 503 ? -17.761 4.230 -1.233 1.00 92.31 503 GLN A O 1
ATOM 4082 N N . GLU A 1 504 ? -18.795 2.358 -1.913 1.00 90.00 504 GLU A N 1
ATOM 4083 C CA . GLU A 1 504 ? -19.332 2.948 -3.146 1.00 90.00 504 GLU A CA 1
ATOM 4084 C C . GLU A 1 504 ? -20.284 4.122 -2.907 1.00 90.00 504 GLU A C 1
ATOM 4086 O O . GLU A 1 504 ? -20.417 4.962 -3.797 1.00 90.00 504 GLU A O 1
ATOM 4091 N N . ALA A 1 505 ? -20.933 4.219 -1.737 1.00 89.75 505 ALA A N 1
ATOM 4092 C CA . ALA A 1 505 ? -21.793 5.349 -1.370 1.00 89.75 505 ALA A CA 1
ATOM 4093 C C . ALA A 1 505 ? -21.024 6.551 -0.777 1.00 89.75 505 ALA A C 1
ATOM 4095 O O . ALA A 1 505 ? -21.594 7.642 -0.659 1.00 89.75 505 ALA A O 1
ATOM 4096 N N . GLY A 1 506 ? -19.717 6.417 -0.535 1.00 91.75 506 GLY A N 1
ATOM 4097 C CA . GLY A 1 506 ? -18.942 7.389 0.235 1.00 91.75 506 GLY A CA 1
ATOM 4098 C C . GLY A 1 506 ? -19.333 7.384 1.715 1.00 91.75 506 GLY A C 1
ATOM 4099 O O . GLY A 1 506 ? -20.194 6.615 2.144 1.00 91.75 506 GLY A O 1
ATOM 4100 N N . TRP A 1 507 ? -18.699 8.235 2.514 1.00 95.12 507 TRP A N 1
ATOM 4101 C CA . TRP A 1 507 ? -18.887 8.268 3.966 1.00 95.12 507 TRP A CA 1
ATOM 4102 C C . TRP A 1 507 ? -19.829 9.380 4.399 1.00 95.12 507 TRP A C 1
ATOM 4104 O O . TRP A 1 507 ? -19.821 10.468 3.829 1.00 95.12 507 TRP A O 1
ATOM 4114 N N . THR A 1 508 ? -20.606 9.132 5.452 1.00 96.25 508 THR A N 1
ATOM 4115 C CA . THR A 1 508 ? -21.324 10.202 6.158 1.00 96.25 508 THR A CA 1
ATOM 4116 C C . THR A 1 508 ? -20.618 10.574 7.455 1.00 96.25 508 THR A C 1
ATOM 4118 O O . THR A 1 508 ? -19.936 9.749 8.071 1.00 96.25 508 THR A O 1
ATOM 4121 N N . LEU A 1 509 ? -20.832 11.807 7.915 1.00 96.50 509 LEU A N 1
ATOM 4122 C CA . LEU A 1 509 ? -20.264 12.296 9.169 1.00 96.50 509 LEU A CA 1
ATOM 4123 C C . LEU A 1 509 ? -20.621 11.393 10.361 1.00 96.50 509 LEU A C 1
ATOM 4125 O O . LEU A 1 509 ? -19.758 11.071 11.176 1.00 96.50 509 LEU A O 1
ATOM 4129 N N . LEU A 1 510 ? -21.873 10.930 10.444 1.00 97.62 510 LEU A N 1
ATOM 4130 C CA . LEU A 1 510 ? -22.322 10.046 11.523 1.00 97.62 510 LEU A CA 1
ATOM 4131 C C . LEU A 1 510 ? -21.583 8.699 11.511 1.00 97.62 510 LEU A C 1
ATOM 4133 O O . LEU A 1 510 ? -21.167 8.216 12.565 1.00 97.62 510 LEU A O 1
ATOM 4137 N N . GLN A 1 511 ? -21.379 8.102 10.332 1.00 97.69 511 GLN A N 1
ATOM 4138 C CA . GLN A 1 511 ? -20.634 6.843 10.205 1.00 97.69 511 GLN A CA 1
ATOM 4139 C C . GLN A 1 511 ? -19.205 6.997 10.733 1.00 97.69 511 GLN A C 1
ATOM 4141 O O . GLN A 1 511 ? -18.728 6.144 11.484 1.00 97.69 511 GLN A O 1
ATOM 4146 N N . LEU A 1 512 ? -18.550 8.115 10.408 1.00 97.94 512 LEU A N 1
ATOM 4147 C CA . LEU A 1 512 ? -17.198 8.413 10.874 1.00 97.94 512 LEU A CA 1
ATOM 4148 C C . LEU A 1 512 ? -17.142 8.693 12.378 1.00 97.94 512 LEU A C 1
ATOM 4150 O O . LEU A 1 512 ? -16.254 8.170 13.048 1.00 97.94 512 LEU A O 1
ATOM 4154 N N . LYS A 1 513 ? -18.115 9.424 12.941 1.00 98.00 513 LYS A N 1
ATOM 4155 C CA . LYS A 1 513 ? -18.230 9.628 14.399 1.00 98.00 513 LYS A CA 1
ATOM 4156 C C . LYS A 1 513 ? -18.370 8.302 15.148 1.00 98.00 513 LYS A C 1
ATOM 4158 O O . LYS A 1 513 ? -17.673 8.076 16.144 1.00 98.00 513 LYS A O 1
ATOM 4163 N N . LYS A 1 514 ? -19.237 7.408 14.660 1.00 98.31 514 LYS A N 1
ATOM 4164 C CA . LYS A 1 514 ? -19.438 6.066 15.229 1.00 98.31 514 LYS A CA 1
ATOM 4165 C C . LYS A 1 514 ? -18.165 5.228 15.138 1.00 98.31 514 LYS A C 1
ATOM 4167 O O . LYS A 1 514 ? -17.729 4.694 16.156 1.00 98.31 514 LYS A O 1
ATOM 4172 N N . PHE A 1 515 ? -17.533 5.179 13.966 1.00 98.19 515 PHE A N 1
ATOM 4173 C CA . PHE A 1 515 ? -16.299 4.421 13.769 1.00 98.19 515 PHE A CA 1
ATOM 4174 C C . PHE A 1 515 ? -15.157 4.938 14.645 1.00 98.19 515 PHE A C 1
ATOM 4176 O O . PHE A 1 515 ? -14.552 4.157 15.375 1.00 98.19 515 PHE A O 1
ATOM 4183 N N . ALA A 1 516 ? -14.899 6.248 14.647 1.00 97.94 516 ALA A N 1
ATOM 4184 C CA . ALA A 1 516 ? -13.848 6.849 15.465 1.00 97.94 516 ALA A CA 1
ATOM 4185 C C . ALA A 1 516 ? -14.075 6.592 16.963 1.00 97.94 516 ALA A C 1
ATOM 4187 O O . ALA A 1 516 ? -13.138 6.257 17.686 1.00 97.94 516 ALA A O 1
ATOM 4188 N N . THR A 1 517 ? -15.327 6.672 17.427 1.00 97.62 517 THR A N 1
ATOM 4189 C CA . THR A 1 517 ? -15.687 6.333 18.813 1.00 97.62 517 THR A CA 1
ATOM 4190 C C . THR A 1 517 ? -15.376 4.874 19.134 1.00 97.62 517 THR A C 1
ATOM 4192 O O . THR A 1 517 ? -14.734 4.589 20.146 1.00 97.62 517 THR A O 1
ATOM 4195 N N . LEU A 1 518 ? -15.836 3.950 18.284 1.00 97.25 518 LEU A N 1
ATOM 4196 C CA . LEU A 1 518 ? -15.628 2.519 18.477 1.00 97.25 518 LEU A CA 1
ATOM 4197 C C . LEU A 1 518 ? -14.133 2.185 18.475 1.00 97.25 518 LEU A C 1
ATOM 4199 O O . LEU A 1 518 ? -13.663 1.485 19.371 1.00 97.25 518 LEU A O 1
ATOM 4203 N N . TRP A 1 519 ? -13.379 2.751 17.529 1.00 97.31 519 TRP A N 1
ATOM 4204 C CA . TRP A 1 519 ? -11.934 2.588 17.445 1.00 97.31 519 TRP A CA 1
ATOM 4205 C C . TRP A 1 519 ? -11.236 3.057 18.716 1.00 97.31 519 TRP A C 1
ATOM 4207 O O . TRP A 1 519 ? -10.520 2.273 19.319 1.00 97.31 519 TRP A O 1
ATOM 4217 N N . LEU A 1 520 ? -11.470 4.287 19.182 1.00 96.19 520 LEU A N 1
ATOM 4218 C CA . LEU A 1 520 ? -10.774 4.819 20.362 1.00 96.19 520 LEU A CA 1
ATOM 4219 C C . LEU A 1 520 ? -11.016 4.004 21.635 1.00 96.19 520 LEU A C 1
ATOM 4221 O O . LEU A 1 520 ? -10.137 3.917 22.495 1.00 96.19 520 LEU A O 1
ATOM 4225 N N . ILE A 1 521 ? -12.204 3.414 21.769 1.00 94.75 521 ILE A N 1
ATOM 4226 C CA . ILE A 1 521 ? -12.534 2.546 22.901 1.00 94.75 521 ILE A CA 1
ATOM 4227 C C . ILE A 1 521 ? -11.798 1.207 22.793 1.00 94.75 521 ILE A C 1
ATOM 4229 O O . ILE A 1 521 ? -11.328 0.680 23.803 1.00 94.75 521 ILE A O 1
ATOM 4233 N N . LEU A 1 522 ? -11.677 0.669 21.579 1.00 94.75 522 LEU A N 1
ATOM 4234 C CA . LEU A 1 522 ? -11.068 -0.632 21.320 1.00 94.75 522 LEU A CA 1
ATOM 4235 C C . LEU A 1 522 ? -9.559 -0.582 21.058 1.00 94.75 522 LEU A C 1
ATOM 4237 O O . LEU A 1 522 ? -8.915 -1.622 21.152 1.00 94.75 522 LEU A O 1
ATOM 4241 N N . GLU A 1 523 ? -8.991 0.592 20.781 1.00 93.94 523 GLU A N 1
ATOM 4242 C CA . GLU A 1 523 ? -7.633 0.780 20.254 1.00 93.94 523 GLU A CA 1
ATOM 4243 C C . GLU A 1 523 ? -6.580 0.035 21.079 1.00 93.94 523 GLU A C 1
ATOM 4245 O O . GLU A 1 523 ? -5.744 -0.673 20.529 1.00 93.94 523 GLU A O 1
ATOM 4250 N N . GLU A 1 524 ? -6.665 0.115 22.411 1.00 89.62 524 GLU A N 1
ATOM 4251 C CA . GLU A 1 524 ? -5.738 -0.592 23.302 1.00 89.62 524 GLU A CA 1
ATOM 4252 C C . GLU A 1 524 ? -5.834 -2.108 23.193 1.00 89.62 524 GLU A C 1
ATOM 4254 O O . GLU A 1 524 ? -4.830 -2.780 23.371 1.00 89.62 524 GLU A O 1
ATOM 4259 N N . SER A 1 525 ? -7.030 -2.650 22.969 1.00 89.88 525 SER A N 1
ATOM 4260 C CA . SER A 1 525 ? -7.239 -4.097 22.875 1.00 89.88 525 SER A CA 1
ATOM 4261 C C . SER A 1 525 ? -6.813 -4.622 21.506 1.00 89.88 525 SER A C 1
ATOM 4263 O O . SER A 1 525 ? -6.226 -5.701 21.424 1.00 89.88 525 SER A O 1
ATOM 4265 N N . LEU A 1 526 ? -7.054 -3.830 20.454 1.00 93.12 526 LEU A N 1
ATOM 4266 C CA . LEU A 1 526 ? -6.628 -4.121 19.084 1.00 93.12 526 LEU A CA 1
ATOM 4267 C C . LEU A 1 526 ? -5.099 -4.072 18.939 1.00 93.12 526 LEU A C 1
ATOM 4269 O O . LEU A 1 526 ? -4.540 -4.880 18.211 1.00 93.12 526 LEU A O 1
ATOM 4273 N N . GLU A 1 527 ? -4.409 -3.205 19.687 1.00 91.12 527 GLU A N 1
ATOM 4274 C CA . GLU A 1 527 ? -2.936 -3.134 19.727 1.00 91.12 527 GLU A CA 1
ATOM 4275 C C . GLU A 1 527 ? -2.279 -4.495 20.029 1.00 91.12 527 GLU A C 1
ATOM 4277 O O . GLU A 1 527 ? -1.249 -4.826 19.447 1.00 91.12 527 GLU A O 1
ATOM 4282 N N . TYR A 1 528 ? -2.904 -5.325 20.871 1.00 88.50 528 TYR A N 1
ATOM 4283 C CA . TYR A 1 528 ? -2.376 -6.643 21.253 1.00 88.50 528 TYR A CA 1
ATOM 4284 C C . TYR A 1 528 ? -2.566 -7.739 20.205 1.00 88.50 528 TYR A C 1
ATOM 4286 O O . TYR A 1 528 ? -1.914 -8.780 20.294 1.00 88.50 528 TYR A O 1
ATOM 4294 N N . LEU A 1 529 ? -3.411 -7.506 19.196 1.00 91.69 529 LEU A N 1
ATOM 4295 C CA . LEU A 1 529 ? -3.508 -8.387 18.029 1.00 91.69 529 LEU A CA 1
ATOM 4296 C C . LEU A 1 529 ? -2.255 -8.294 17.147 1.00 91.69 529 LEU A C 1
ATOM 4298 O O . LEU A 1 529 ? -2.074 -9.103 16.242 1.00 91.69 529 LEU A O 1
ATOM 4302 N N . HIS A 1 530 ? -1.377 -7.327 17.414 1.00 92.25 530 HIS A N 1
ATOM 4303 C CA . HIS A 1 530 ? -0.169 -7.075 16.645 1.00 92.25 530 HIS A CA 1
ATOM 4304 C C . HIS A 1 530 ? 1.082 -7.223 17.508 1.00 92.25 530 HIS A C 1
ATOM 4306 O O . HIS A 1 530 ? 1.020 -7.365 18.733 1.00 92.25 530 HIS A O 1
ATOM 4312 N N . ARG A 1 531 ? 2.241 -7.264 16.847 1.00 88.94 531 ARG A N 1
ATOM 4313 C CA . ARG A 1 531 ? 3.530 -7.469 17.516 1.00 88.94 531 ARG A CA 1
ATOM 4314 C C . ARG A 1 531 ? 3.842 -6.315 18.463 1.00 88.94 531 ARG A C 1
ATOM 4316 O O . ARG A 1 531 ? 3.450 -5.170 18.242 1.00 88.94 531 ARG A O 1
ATOM 4323 N N . VAL A 1 532 ? 4.614 -6.602 19.509 1.00 86.00 532 VAL A N 1
ATOM 4324 C CA . VAL A 1 532 ? 4.980 -5.604 20.529 1.00 86.00 532 VAL A CA 1
ATOM 4325 C C . VAL A 1 532 ? 5.725 -4.398 19.946 1.00 86.00 532 VAL A C 1
ATOM 4327 O O . VAL A 1 532 ? 5.634 -3.295 20.479 1.00 86.00 532 VAL A O 1
ATOM 4330 N N . ASP A 1 533 ? 6.425 -4.559 18.826 1.00 81.94 533 ASP A N 1
ATOM 4331 C CA . ASP A 1 533 ? 7.119 -3.469 18.137 1.00 81.94 533 ASP A CA 1
ATOM 4332 C C . 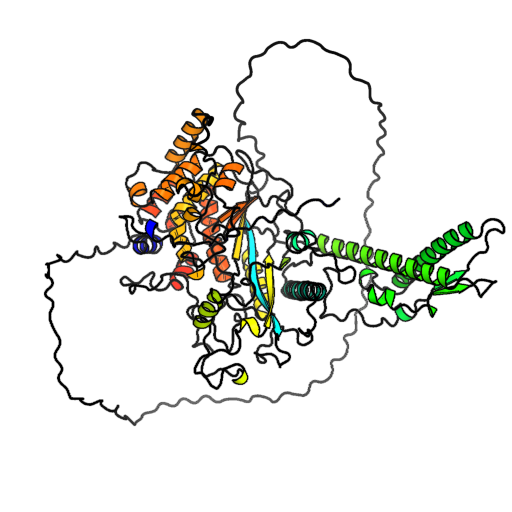ASP A 1 533 ? 6.182 -2.498 17.408 1.00 81.94 533 ASP A C 1
ATOM 4334 O O . ASP A 1 533 ? 6.586 -1.385 17.074 1.00 81.94 533 ASP A O 1
ATOM 4338 N N . ARG A 1 534 ? 4.912 -2.877 17.227 1.00 84.94 534 ARG A N 1
ATOM 4339 C CA . ARG A 1 534 ? 3.829 -1.977 16.818 1.00 84.94 534 ARG A CA 1
ATOM 4340 C C . ARG A 1 534 ? 3.195 -1.225 17.982 1.00 84.94 534 ARG A C 1
ATOM 4342 O O . ARG A 1 534 ? 2.441 -0.279 17.755 1.00 84.94 534 ARG A O 1
ATOM 4349 N N . SER A 1 535 ? 3.571 -1.583 19.205 1.00 81.88 535 SER A N 1
ATOM 4350 C CA . SER A 1 535 ? 3.037 -1.064 20.460 1.00 81.88 535 SER A CA 1
ATOM 4351 C C . SER A 1 535 ? 4.035 -0.159 21.208 1.00 81.88 535 SER A C 1
ATOM 4353 O O . SER A 1 535 ? 5.224 -0.035 20.869 1.00 81.88 535 SER A O 1
ATOM 4355 N N . ASN A 1 536 ? 3.564 0.439 22.306 1.00 65.62 536 ASN A N 1
ATOM 4356 C CA . ASN A 1 536 ? 4.402 0.923 23.418 1.00 65.62 536 ASN A CA 1
ATOM 4357 C C . ASN A 1 536 ? 5.435 2.028 23.091 1.00 65.62 536 ASN A C 1
ATOM 4359 O O . ASN A 1 536 ? 6.406 2.206 23.834 1.00 65.62 536 ASN A O 1
ATOM 4363 N N . GLY A 1 537 ? 5.236 2.801 22.019 1.00 63.81 537 GLY A N 1
ATOM 4364 C CA . GLY A 1 537 ? 6.149 3.882 21.610 1.00 63.81 537 GLY A CA 1
ATOM 4365 C C . GLY A 1 537 ? 7.514 3.393 21.112 1.00 63.81 537 GLY A C 1
ATOM 4366 O O . GLY A 1 537 ? 8.439 4.189 20.955 1.00 63.81 537 GLY A O 1
ATOM 4367 N N . SER A 1 538 ? 7.652 2.081 20.897 1.00 63.31 538 SER A N 1
ATOM 4368 C CA . SER A 1 538 ? 8.772 1.500 20.157 1.00 63.31 538 SER A CA 1
ATOM 4369 C C . SER A 1 538 ? 8.590 1.695 18.651 1.00 63.31 538 SER A C 1
ATOM 4371 O O . SER A 1 538 ? 9.578 1.912 17.949 1.00 63.31 538 SER A O 1
ATOM 4373 N N . ASN A 1 539 ? 7.329 1.714 18.207 1.00 68.62 539 ASN A N 1
ATOM 4374 C CA . ASN A 1 539 ? 6.910 2.159 16.892 1.00 68.62 539 ASN A CA 1
ATOM 4375 C C . ASN A 1 539 ? 7.062 3.680 16.789 1.00 68.62 539 ASN A C 1
ATOM 4377 O O . ASN A 1 539 ? 6.461 4.414 17.567 1.00 68.62 539 ASN A O 1
ATOM 4381 N N . THR A 1 540 ? 7.853 4.162 15.837 1.00 68.19 540 THR A N 1
ATOM 4382 C CA . THR A 1 540 ? 7.959 5.599 15.533 1.00 68.19 540 THR A CA 1
ATOM 4383 C C . THR A 1 540 ? 7.089 6.017 14.348 1.00 68.19 540 THR A C 1
ATOM 4385 O O . THR A 1 540 ? 7.045 7.199 14.031 1.00 68.19 540 THR A O 1
ATOM 4388 N N . TYR A 1 541 ? 6.403 5.071 13.700 1.00 71.06 541 TYR A N 1
ATOM 4389 C CA . TYR A 1 541 ? 5.730 5.272 12.414 1.00 71.06 541 TYR A CA 1
ATOM 4390 C C . TYR A 1 541 ? 4.227 5.197 12.492 1.00 71.06 541 TYR A C 1
ATOM 4392 O O . TYR A 1 541 ? 3.571 5.963 11.801 1.00 71.06 541 TYR A O 1
ATOM 4400 N N . SER A 1 542 ? 3.684 4.308 13.315 1.00 84.31 542 SER A N 1
ATOM 4401 C CA . SER A 1 542 ? 2.252 4.224 13.558 1.00 84.31 542 SER A CA 1
ATOM 4402 C C . SER A 1 542 ? 2.010 4.266 15.062 1.00 84.31 542 SER A C 1
ATOM 4404 O O . SER A 1 542 ? 2.501 3.423 15.809 1.00 84.31 542 SER A O 1
ATOM 4406 N N . LEU A 1 543 ? 1.347 5.316 15.525 1.00 88.38 543 LEU A N 1
ATOM 4407 C CA . LEU A 1 543 ? 1.168 5.613 16.940 1.00 88.38 543 LEU A CA 1
ATOM 4408 C C . LEU A 1 543 ? -0.322 5.633 17.304 1.00 88.38 543 LEU A C 1
ATOM 4410 O O . LEU A 1 543 ? -1.140 5.993 16.458 1.00 88.38 543 LEU A O 1
ATOM 4414 N N . PRO A 1 544 ? -0.695 5.307 18.554 1.00 91.69 544 PRO A N 1
ATOM 4415 C CA . PRO A 1 544 ? -2.094 5.316 18.971 1.00 91.69 544 PRO A CA 1
ATOM 4416 C C . PRO A 1 544 ? -2.770 6.665 18.708 1.00 91.69 544 PRO A C 1
ATOM 4418 O O . PRO A 1 544 ? -2.273 7.701 19.159 1.00 91.69 544 PRO A O 1
ATOM 4421 N N . ASN A 1 545 ? -3.933 6.671 18.048 1.00 92.19 545 ASN A N 1
ATOM 4422 C CA . ASN A 1 545 ? -4.702 7.892 17.798 1.00 92.19 545 ASN A CA 1
ATOM 4423 C C . ASN A 1 545 ? -5.033 8.600 19.118 1.00 92.19 545 ASN A C 1
ATOM 4425 O O . ASN A 1 545 ? -4.952 9.828 19.187 1.00 92.19 545 ASN A O 1
ATOM 4429 N N . ARG A 1 546 ? -5.315 7.850 20.194 1.00 91.12 546 ARG A N 1
ATOM 4430 C CA . ARG A 1 546 ? -5.568 8.408 21.536 1.00 91.12 546 ARG A CA 1
ATOM 4431 C C . ARG A 1 546 ? -4.372 9.117 22.175 1.00 91.12 546 ARG A C 1
ATOM 4433 O O . ARG A 1 546 ? -4.536 9.726 23.227 1.00 91.12 546 ARG A O 1
ATOM 4440 N N . GLU A 1 547 ? -3.175 8.971 21.607 1.00 88.25 547 GLU A N 1
ATOM 4441 C CA . GLU A 1 547 ? -1.949 9.610 22.089 1.00 88.25 547 GLU A CA 1
ATOM 4442 C C . GLU A 1 547 ? -1.443 10.681 21.119 1.00 88.25 547 GLU A C 1
ATOM 4444 O O . GLU A 1 547 ? -0.959 11.723 21.572 1.00 88.25 547 GLU A O 1
ATOM 4449 N N . THR A 1 548 ? -1.581 10.464 19.808 1.00 88.62 548 THR A N 1
ATOM 4450 C CA . THR A 1 548 ? -0.893 11.271 18.792 1.00 88.62 548 THR A CA 1
ATOM 4451 C C . THR A 1 548 ? -1.782 11.963 17.773 1.00 88.62 548 THR A C 1
ATOM 4453 O O . THR A 1 548 ? -1.249 12.785 17.035 1.00 88.62 548 THR A O 1
ATOM 4456 N N . SER A 1 549 ? -3.096 11.725 17.746 1.00 90.44 549 SER A N 1
ATOM 4457 C CA . SER A 1 549 ? -4.011 12.569 16.954 1.00 90.44 549 SER A CA 1
ATOM 4458 C C . SER A 1 549 ? -3.911 14.042 17.363 1.00 90.44 549 SER A C 1
ATOM 4460 O O . SER A 1 549 ? -3.502 14.352 18.489 1.00 90.44 549 SER A O 1
ATOM 4462 N N . GLU A 1 550 ? -4.309 14.957 16.478 1.00 87.94 550 GLU A N 1
ATOM 4463 C CA . GLU A 1 550 ? -4.339 16.389 16.795 1.00 87.94 550 GLU A CA 1
ATOM 4464 C C . GLU A 1 550 ? -5.243 16.658 18.007 1.00 87.94 550 GLU A C 1
ATOM 4466 O O . GLU A 1 550 ? -4.809 17.330 18.943 1.00 87.94 550 GLU A O 1
ATOM 4471 N N . PHE A 1 551 ? -6.414 16.007 18.093 1.00 87.88 551 PHE A N 1
ATOM 4472 C CA . PHE A 1 551 ? -7.267 16.073 19.288 1.00 87.88 551 PHE A CA 1
ATOM 4473 C C . PHE A 1 551 ? -6.547 15.639 20.562 1.00 87.88 551 PHE A C 1
ATOM 4475 O O . PHE A 1 551 ? -6.631 16.324 21.579 1.00 87.88 551 PHE A O 1
ATOM 4482 N N . SER A 1 552 ? -5.837 14.508 20.543 1.00 88.19 552 SER A N 1
ATOM 4483 C CA . SER A 1 552 ? -5.111 14.035 21.727 1.00 88.19 552 SER A CA 1
ATOM 4484 C C . SER A 1 552 ? -4.022 15.020 22.150 1.00 88.19 552 SER A C 1
ATOM 4486 O O . SER A 1 552 ? -3.890 15.348 23.334 1.00 88.19 552 SER A O 1
ATOM 4488 N N . GLN A 1 553 ? -3.228 15.498 21.188 1.00 86.81 553 GLN A N 1
ATOM 4489 C CA . GLN A 1 553 ? -2.131 16.420 21.466 1.00 86.81 553 GLN A CA 1
ATOM 4490 C C . GLN A 1 553 ? -2.647 17.739 22.046 1.00 86.81 553 GLN A C 1
ATOM 4492 O O . GLN A 1 553 ? -2.061 18.262 22.998 1.00 86.81 553 GLN A O 1
ATOM 4497 N N . GLU A 1 554 ? -3.766 18.226 21.531 1.00 82.31 554 GLU A N 1
ATOM 4498 C CA . GLU A 1 554 ? -4.397 19.455 21.987 1.00 82.31 554 GLU A CA 1
ATOM 4499 C C . GLU A 1 554 ? -5.072 19.297 23.356 1.00 82.31 554 GLU A C 1
ATOM 4501 O O . GLU A 1 554 ? -4.804 20.062 24.280 1.00 82.31 554 GLU A O 1
ATOM 4506 N N . LEU A 1 555 ? -5.837 18.222 23.575 1.00 83.00 555 LEU A N 1
ATOM 4507 C CA . LEU A 1 555 ? -6.438 17.919 24.883 1.00 83.00 555 LEU A CA 1
ATOM 4508 C C . LEU A 1 555 ? -5.390 17.703 25.988 1.00 83.00 555 LEU A C 1
ATOM 4510 O O . LEU A 1 555 ? -5.698 17.879 27.175 1.00 83.00 555 LEU A O 1
ATOM 4514 N N . ALA A 1 556 ? -4.165 17.327 25.605 1.00 84.19 556 ALA A N 1
ATOM 4515 C CA . ALA A 1 556 ? -2.999 17.224 26.475 1.00 84.19 556 ALA A CA 1
ATOM 4516 C C . ALA A 1 556 ? -2.240 18.557 26.671 1.00 84.19 556 ALA A C 1
ATOM 4518 O O . ALA A 1 556 ? -1.254 18.574 27.413 1.00 84.19 556 ALA A O 1
ATOM 4519 N N . GLY A 1 557 ? -2.665 19.648 26.023 1.00 80.44 557 GLY A N 1
ATOM 4520 C CA . GLY A 1 557 ? -2.035 20.971 26.070 1.00 80.44 557 GLY A CA 1
ATOM 4521 C C . GLY A 1 557 ? -0.653 21.019 25.414 1.00 80.44 557 GLY A C 1
ATOM 4522 O O . GLY A 1 557 ? 0.213 21.779 25.850 1.00 80.44 557 GLY A O 1
ATOM 4523 N N . LYS A 1 558 ? -0.393 20.140 24.436 1.00 70.75 558 LYS A N 1
ATOM 4524 C CA . LYS A 1 558 ? 0.916 20.003 23.770 1.00 70.75 558 LYS A CA 1
ATOM 4525 C C . LYS A 1 558 ? 1.005 20.765 22.447 1.00 70.75 558 LYS A C 1
ATOM 4527 O O . LYS A 1 558 ? 2.111 20.899 21.921 1.00 70.75 558 LYS A O 1
ATOM 4532 N N . LYS A 1 559 ? -0.116 21.253 21.921 1.00 64.00 559 LYS A N 1
ATOM 4533 C CA . LYS A 1 559 ? -0.207 22.001 20.668 1.00 64.00 559 LYS A CA 1
ATOM 4534 C C . LYS A 1 559 ? -1.037 23.274 20.832 1.00 64.00 559 LYS A C 1
ATOM 4536 O O . LYS A 1 559 ? -1.532 23.548 21.914 1.00 64.00 559 LYS A O 1
ATOM 4541 N N . ASN A 1 560 ? -1.026 24.083 19.771 1.00 55.78 560 ASN A N 1
ATOM 4542 C CA . ASN A 1 560 ? -1.882 25.253 19.580 1.00 55.78 560 ASN A CA 1
ATOM 4543 C C . ASN A 1 560 ? -2.823 24.982 18.387 1.00 55.78 560 ASN A C 1
ATOM 4545 O O . ASN A 1 560 ? -2.888 25.789 17.457 1.00 55.78 560 ASN A O 1
ATOM 4549 N N . VAL A 1 561 ? -3.431 23.798 18.322 1.00 54.62 561 VAL A N 1
ATOM 4550 C CA . VAL A 1 561 ? -4.481 23.503 17.341 1.00 54.62 561 VAL A CA 1
ATOM 4551 C C . VAL A 1 561 ? -5.786 24.010 17.932 1.00 54.62 561 VAL A C 1
ATOM 4553 O O . VAL A 1 561 ? -6.067 23.792 19.100 1.00 54.62 561 VAL A O 1
ATOM 4556 N N . ILE A 1 562 ? -6.578 24.735 17.152 1.00 51.81 562 ILE A N 1
ATOM 4557 C CA . ILE A 1 562 ? -7.846 25.273 17.643 1.00 51.81 562 ILE A CA 1
ATOM 4558 C C . ILE A 1 562 ? -8.815 24.090 17.776 1.00 51.81 562 ILE A C 1
ATOM 4560 O O . ILE A 1 562 ? -9.255 23.561 16.756 1.00 51.81 562 ILE A O 1
ATOM 4564 N N . LEU A 1 563 ? -9.144 23.656 19.000 1.00 59.19 563 LEU A N 1
ATOM 4565 C CA . LEU A 1 563 ? -10.271 22.737 19.184 1.00 59.19 563 LEU A CA 1
ATOM 4566 C C . LEU A 1 563 ? -11.549 23.451 18.764 1.00 59.19 563 LEU A C 1
ATOM 4568 O O . LEU A 1 563 ? -11.677 24.665 18.928 1.00 59.19 563 LEU A O 1
ATOM 4572 N N . LEU A 1 564 ? -12.558 22.699 18.331 1.00 56.34 564 LEU A N 1
ATOM 4573 C CA . LEU A 1 564 ? -13.892 23.270 18.170 1.00 56.34 564 LEU A CA 1
ATOM 4574 C C . LEU A 1 564 ? -14.382 23.846 19.511 1.00 56.34 564 LEU A C 1
ATOM 4576 O O . LEU A 1 564 ? -15.023 24.893 19.533 1.00 56.34 564 LEU A O 1
ATOM 4580 N N . SER A 1 565 ? -13.988 23.260 20.649 1.00 52.69 565 SER A N 1
ATOM 4581 C CA . SER A 1 565 ? -14.245 23.866 21.966 1.00 52.69 565 SER A CA 1
ATOM 4582 C C . SER A 1 565 ? -13.657 25.269 22.172 1.00 52.69 565 SER A C 1
ATOM 4584 O O . SER A 1 565 ? -14.108 25.962 23.082 1.00 52.69 565 SER A O 1
ATOM 4586 N N . ASP A 1 566 ? -12.697 25.680 21.345 1.00 52.56 566 ASP A N 1
ATOM 4587 C CA . ASP A 1 566 ? -12.031 26.984 21.396 1.00 52.56 566 ASP A CA 1
ATOM 4588 C C . ASP A 1 566 ? -12.564 27.955 20.324 1.00 52.56 566 ASP A C 1
ATOM 4590 O O . ASP A 1 566 ? -12.196 29.131 20.303 1.00 52.56 566 ASP A O 1
ATOM 4594 N N . ILE A 1 567 ? -13.460 27.491 19.443 1.00 58.41 567 ILE A N 1
ATOM 4595 C CA . ILE A 1 567 ? -14.136 28.327 18.450 1.00 58.41 567 ILE A CA 1
ATOM 4596 C C . ILE A 1 567 ? -15.345 28.986 19.122 1.00 58.41 567 ILE A C 1
ATOM 4598 O O . ILE A 1 567 ? -16.395 28.372 19.299 1.00 58.41 567 ILE A O 1
ATOM 4602 N N . GLU A 1 568 ? -15.224 30.279 19.444 1.00 50.56 568 GLU A N 1
ATOM 4603 C CA . GLU A 1 568 ? -16.287 31.102 20.061 1.00 50.56 568 GLU A CA 1
ATOM 4604 C C . GLU A 1 568 ? -17.605 31.164 19.245 1.00 50.56 568 GLU A C 1
ATOM 4606 O O . GLU A 1 568 ? -18.610 31.663 19.746 1.00 50.56 568 GLU A O 1
ATOM 4611 N N . ASN A 1 569 ? -17.626 30.641 18.010 1.00 58.38 569 ASN A N 1
ATOM 4612 C CA . ASN A 1 569 ? -18.718 30.767 17.036 1.00 58.38 569 ASN A CA 1
ATOM 4613 C C . ASN A 1 569 ? -19.352 29.437 16.581 1.00 58.38 569 ASN A C 1
ATOM 4615 O O . ASN A 1 569 ? -19.986 29.411 15.524 1.00 58.38 569 ASN A O 1
ATOM 4619 N N . ILE A 1 570 ? -19.204 28.327 17.315 1.00 70.12 570 ILE A N 1
ATOM 4620 C CA . ILE A 1 570 ? -20.010 27.132 16.998 1.00 70.12 570 ILE A CA 1
ATOM 4621 C C . ILE A 1 570 ? -21.484 27.467 17.209 1.00 70.12 570 ILE A C 1
ATOM 4623 O O . ILE A 1 570 ? -21.853 27.963 18.274 1.00 70.12 570 ILE A O 1
ATOM 4627 N N . ASP A 1 571 ? -22.323 27.163 16.216 1.00 80.44 571 ASP A N 1
ATOM 4628 C CA . ASP A 1 571 ? -23.773 27.276 16.352 1.00 80.44 571 ASP A CA 1
ATOM 4629 C C . ASP A 1 571 ? -24.244 26.454 17.574 1.00 80.44 571 ASP A C 1
ATOM 4631 O O . ASP A 1 571 ? -24.139 25.219 17.567 1.00 80.44 571 ASP A O 1
ATOM 4635 N N . PRO A 1 572 ? -24.772 27.105 18.631 1.00 83.19 572 PRO A N 1
ATOM 4636 C CA . PRO A 1 572 ? -25.207 26.418 19.842 1.00 83.19 572 PRO A CA 1
ATOM 4637 C C . PRO A 1 572 ? -26.276 25.351 19.584 1.00 83.19 572 PRO A C 1
ATOM 4639 O O . PRO A 1 572 ? -26.365 24.379 20.340 1.00 83.19 572 PRO A O 1
ATOM 4642 N N . LEU A 1 573 ? -27.087 25.518 18.533 1.00 85.00 573 LEU A N 1
ATOM 4643 C CA . LEU A 1 573 ? -28.103 24.542 18.148 1.00 85.00 573 LEU A CA 1
ATOM 4644 C C . LEU A 1 573 ? -27.452 23.299 17.542 1.00 85.00 573 LEU A C 1
ATOM 4646 O O . LEU A 1 573 ? -27.726 22.198 18.014 1.00 85.00 573 LEU A O 1
ATOM 4650 N N . ALA A 1 574 ? -26.530 23.471 16.590 1.00 85.00 574 ALA A N 1
ATOM 4651 C CA . ALA A 1 574 ? -25.781 22.362 16.001 1.00 85.00 574 ALA A CA 1
ATOM 4652 C C . ALA A 1 574 ? -24.998 21.576 17.065 1.00 85.00 574 ALA A C 1
ATOM 4654 O O . ALA A 1 574 ? -25.029 20.347 17.077 1.00 85.00 574 ALA A O 1
ATOM 4655 N N . TYR A 1 575 ? -24.366 22.277 18.013 1.00 84.56 575 TYR A N 1
ATOM 4656 C CA . TYR A 1 575 ? -23.717 21.648 19.164 1.00 84.56 575 TYR A CA 1
ATOM 4657 C C . TYR A 1 575 ? -24.704 20.816 19.994 1.00 84.56 575 TYR A C 1
ATOM 4659 O O . TYR A 1 575 ? -24.437 19.656 20.307 1.00 84.56 575 TYR A O 1
ATOM 4667 N N . THR A 1 576 ? -25.851 21.396 20.353 1.00 88.50 576 THR A N 1
ATOM 4668 C CA . THR A 1 576 ? -26.851 20.722 21.194 1.00 88.50 576 THR A CA 1
ATOM 4669 C C . THR A 1 576 ? -27.416 19.480 20.504 1.00 88.50 576 THR A C 1
ATOM 4671 O O . THR A 1 576 ? -27.522 18.427 21.136 1.00 88.50 576 THR A O 1
ATOM 4674 N N . ASP A 1 577 ? -27.722 19.576 19.210 1.00 92.25 577 ASP A N 1
ATOM 4675 C CA . ASP A 1 577 ? -28.226 18.463 18.405 1.00 92.25 577 ASP A CA 1
ATOM 4676 C C . ASP A 1 577 ? -27.193 17.337 18.290 1.00 92.25 577 ASP A C 1
ATOM 4678 O O . ASP A 1 577 ? -27.519 16.175 18.526 1.00 92.25 577 ASP A O 1
ATOM 4682 N N . ASN A 1 578 ? -25.931 17.676 18.026 1.00 91.62 578 ASN A N 1
ATOM 4683 C CA . ASN A 1 578 ? -24.827 16.719 17.962 1.00 91.62 578 ASN A CA 1
ATOM 4684 C C . ASN A 1 578 ? -24.607 15.978 19.289 1.00 91.62 578 ASN A C 1
ATOM 4686 O O . ASN A 1 578 ? -24.378 14.768 19.316 1.00 91.62 578 ASN A O 1
ATOM 4690 N N . MET A 1 579 ? -24.682 16.692 20.412 1.00 93.12 579 MET A N 1
ATOM 4691 C CA . MET A 1 579 ? -24.523 16.084 21.734 1.00 93.12 579 MET A CA 1
ATOM 4692 C C . MET A 1 579 ? -25.719 15.205 22.104 1.00 93.12 579 MET A C 1
ATOM 4694 O O . MET A 1 579 ? -25.539 14.164 22.735 1.00 93.12 579 MET A O 1
ATOM 4698 N N . LYS A 1 580 ? -26.925 15.572 21.662 1.00 94.25 580 LYS A N 1
ATOM 4699 C CA . LYS A 1 580 ? -28.101 14.710 21.773 1.00 94.25 580 LYS A CA 1
ATOM 4700 C C . LYS A 1 580 ? -27.940 13.442 20.927 1.00 94.25 580 LYS A C 1
ATOM 4702 O O . LYS A 1 580 ? -28.188 12.355 21.437 1.00 94.25 580 LYS A O 1
ATOM 4707 N N . GLU A 1 581 ? -27.475 13.564 19.683 1.00 95.44 581 GLU A N 1
ATOM 4708 C CA . GLU A 1 581 ? -27.192 12.420 18.803 1.00 95.44 581 GLU A CA 1
ATOM 4709 C C . GLU A 1 581 ? -26.144 11.484 19.426 1.00 95.44 581 GLU A C 1
ATOM 4711 O O . GLU A 1 581 ? -26.312 10.262 19.416 1.00 95.44 581 GLU A O 1
ATOM 4716 N N . LYS A 1 582 ? -25.107 12.043 20.065 1.00 96.31 582 LYS A N 1
ATOM 4717 C CA . LYS A 1 582 ? -24.129 11.271 20.842 1.00 96.31 582 LYS A CA 1
ATOM 4718 C C . LYS A 1 582 ? -24.796 10.454 21.943 1.00 96.31 582 LYS A C 1
ATOM 4720 O O . LYS A 1 582 ? -24.519 9.264 22.065 1.00 96.31 582 LYS A O 1
ATOM 4725 N N . ASP A 1 583 ? -25.665 11.067 22.742 1.00 94.88 583 ASP A N 1
ATOM 4726 C CA . ASP A 1 583 ? -26.319 10.398 23.873 1.00 94.88 583 ASP A CA 1
ATOM 4727 C C . ASP A 1 583 ? -27.334 9.322 23.430 1.00 94.88 583 ASP A C 1
ATOM 4729 O O . ASP A 1 583 ? -27.646 8.397 24.187 1.00 94.88 583 ASP A O 1
ATOM 4733 N N . GLU A 1 584 ? -27.815 9.382 22.184 1.00 96.12 584 GLU A N 1
ATOM 4734 C CA . GLU A 1 584 ? -28.605 8.306 21.575 1.00 96.12 584 GLU A CA 1
ATOM 4735 C C . GLU A 1 584 ? -27.751 7.062 21.263 1.00 96.12 584 GLU A C 1
ATOM 4737 O O . GLU A 1 584 ? -28.248 5.938 21.393 1.00 96.12 584 GLU A O 1
ATOM 4742 N N . HIS A 1 585 ? -26.471 7.253 20.927 1.00 97.00 585 HIS A N 1
ATOM 4743 C CA . HIS A 1 585 ? -25.521 6.197 20.552 1.00 97.00 585 HIS A CA 1
ATOM 4744 C C . HIS A 1 585 ? -24.624 5.726 21.706 1.00 97.00 585 HIS A C 1
ATOM 4746 O O . HIS A 1 585 ? -24.121 4.605 21.683 1.00 97.00 585 HIS A O 1
ATOM 4752 N N . ILE A 1 586 ? -24.387 6.562 22.716 1.00 94.06 586 ILE A N 1
ATOM 4753 C CA . ILE A 1 586 ? -23.428 6.306 23.794 1.00 94.06 586 ILE A CA 1
ATOM 4754 C C . ILE A 1 586 ? -24.081 6.663 25.125 1.00 94.06 586 ILE A C 1
ATOM 4756 O O . ILE A 1 586 ? -24.528 7.787 25.330 1.00 94.06 586 ILE A O 1
ATOM 4760 N N . LEU A 1 587 ? -24.056 5.742 26.092 1.00 89.00 587 LEU A N 1
ATOM 4761 C CA . LEU A 1 587 ? -24.471 6.032 27.469 1.00 89.00 587 LEU A CA 1
ATOM 4762 C C . LEU A 1 587 ? -23.372 6.800 28.218 1.00 89.00 587 LEU A C 1
ATOM 4764 O O . LEU A 1 587 ? -22.830 6.321 29.215 1.00 89.00 587 LEU A O 1
ATOM 4768 N N . SER A 1 588 ? -23.047 8.002 27.739 1.00 84.31 588 SER A N 1
ATOM 4769 C CA . SER A 1 588 ? -21.943 8.846 28.222 1.00 84.31 588 SER A CA 1
ATOM 4770 C C . SER A 1 588 ? -22.044 9.170 29.724 1.00 84.31 588 SER A C 1
ATOM 4772 O O . SER A 1 588 ? -21.043 9.346 30.425 1.00 84.31 588 SER A O 1
ATOM 4774 N N . SER A 1 589 ? -23.271 9.195 30.246 1.00 86.81 589 SER A N 1
ATOM 4775 C CA . SER A 1 589 ? -23.579 9.443 31.651 1.00 86.81 589 SER A CA 1
ATOM 4776 C C . SER A 1 589 ? -23.508 8.197 32.543 1.00 86.81 589 SER A C 1
ATOM 4778 O O . SER A 1 589 ? -23.408 8.366 33.765 1.00 86.81 589 SER A O 1
ATOM 4780 N N . SER A 1 590 ? -23.512 6.986 31.966 1.00 89.44 590 SER A N 1
ATOM 4781 C CA . SER A 1 590 ? -23.486 5.722 32.715 1.00 89.44 590 SER A CA 1
ATOM 4782 C C . SER A 1 590 ? -22.209 5.564 33.536 1.00 89.44 590 SER A C 1
ATOM 4784 O O . SER A 1 590 ? -21.145 6.091 33.192 1.00 89.44 590 SER A O 1
ATOM 4786 N N . GLN A 1 591 ? -22.322 4.847 34.654 1.00 88.00 591 GLN A N 1
ATOM 4787 C CA . GLN A 1 591 ? -21.174 4.589 35.514 1.00 88.00 591 GLN A CA 1
ATOM 4788 C C . GLN A 1 591 ? -20.198 3.632 34.825 1.00 88.00 591 GLN A C 1
ATOM 4790 O O . GLN A 1 591 ? -18.994 3.844 34.881 1.00 88.00 591 GLN A O 1
ATOM 4795 N N . GLU A 1 592 ? -20.714 2.647 34.094 1.00 85.94 592 GLU A N 1
ATOM 4796 C CA . GLU A 1 592 ? -19.927 1.667 33.353 1.00 85.94 592 GLU A CA 1
ATOM 4797 C C . GLU A 1 592 ? -19.030 2.331 32.303 1.00 85.94 592 GLU A C 1
ATOM 4799 O O . GLU A 1 592 ? -17.842 2.020 32.225 1.00 85.94 592 GLU A O 1
ATOM 4804 N N . TYR A 1 593 ? -19.559 3.293 31.537 1.00 90.31 593 TYR A N 1
ATOM 4805 C CA . TYR A 1 593 ? -18.760 4.063 30.582 1.00 90.31 593 TYR A CA 1
ATOM 4806 C C . TYR A 1 593 ? -17.630 4.830 31.280 1.00 90.31 593 TYR A C 1
ATOM 4808 O O . TYR A 1 593 ? -16.484 4.794 30.836 1.00 90.31 593 TYR A O 1
ATOM 4816 N N . LYS A 1 594 ? -17.918 5.482 32.411 1.00 91.75 594 LYS A N 1
ATOM 4817 C CA . LYS A 1 594 ? -16.918 6.240 33.184 1.00 91.75 594 LYS A CA 1
ATOM 4818 C C . LYS A 1 594 ? -15.858 5.344 33.828 1.00 91.75 594 LYS A C 1
ATOM 4820 O O . LYS A 1 594 ? -14.698 5.745 33.899 1.00 91.75 594 LYS A O 1
ATOM 4825 N N . ASP A 1 595 ? -16.252 4.151 34.263 1.00 88.69 595 ASP A N 1
ATOM 4826 C CA . ASP A 1 595 ? -15.382 3.165 34.909 1.00 88.69 595 ASP A CA 1
ATOM 4827 C C . ASP A 1 595 ? -14.467 2.440 33.912 1.00 88.69 595 ASP A C 1
ATOM 4829 O O . ASP A 1 595 ? -13.437 1.881 34.306 1.00 88.69 595 ASP A O 1
ATOM 4833 N N . HIS A 1 596 ? -14.851 2.377 32.633 1.00 88.44 596 HIS A N 1
ATOM 4834 C CA . HIS A 1 596 ? -14.147 1.583 31.618 1.00 88.44 596 HIS A CA 1
ATOM 4835 C C . HIS A 1 596 ? -13.467 2.415 30.536 1.00 88.44 596 HIS A C 1
ATOM 4837 O O . HIS A 1 596 ? -12.447 1.978 30.004 1.00 88.44 596 HIS A O 1
ATOM 4843 N N . VAL A 1 597 ? -13.946 3.629 30.269 1.00 91.94 597 VAL A N 1
ATOM 4844 C CA . VAL A 1 597 ? -13.329 4.545 29.309 1.00 91.94 597 VAL A CA 1
ATOM 4845 C C . VAL A 1 597 ? -12.540 5.615 30.055 1.00 91.94 597 VAL A C 1
ATOM 4847 O O . VAL A 1 597 ? -13.061 6.352 30.897 1.00 91.94 597 VAL A O 1
ATOM 4850 N N . GLN A 1 598 ? -11.246 5.701 29.749 1.00 90.50 598 GLN A N 1
ATOM 4851 C CA . GLN A 1 598 ? -10.337 6.639 30.403 1.00 90.50 598 GLN A CA 1
ATOM 4852 C C . GLN A 1 598 ? -10.747 8.089 30.113 1.00 90.50 598 GLN A C 1
ATOM 4854 O O . GLN A 1 598 ? -11.184 8.402 29.009 1.00 90.50 598 GLN A O 1
ATOM 4859 N N . GLU A 1 599 ? -10.563 8.989 31.084 1.00 92.56 599 GLU A N 1
ATOM 4860 C CA . GLU A 1 599 ? -10.941 10.407 30.952 1.00 92.56 599 GLU A CA 1
ATOM 4861 C C . GLU A 1 599 ? -10.392 11.077 29.675 1.00 92.56 599 GLU A C 1
ATOM 4863 O O . GLU A 1 599 ? -11.183 11.717 28.984 1.00 92.56 599 GLU A O 1
ATOM 4868 N N . PRO A 1 600 ? -9.109 10.903 29.280 1.00 91.00 600 PRO A N 1
ATOM 4869 C CA . PRO A 1 600 ? -8.610 11.492 28.034 1.00 91.00 600 PRO A CA 1
ATOM 4870 C C . PRO A 1 600 ? -9.368 11.002 26.794 1.00 91.00 600 PRO A C 1
ATOM 4872 O O . PRO A 1 600 ? -9.707 11.799 25.925 1.00 91.00 600 PRO A O 1
ATOM 4875 N N . VAL A 1 601 ? -9.704 9.709 26.751 1.00 93.62 601 VAL A N 1
ATOM 4876 C CA . VAL A 1 601 ? -10.476 9.108 25.655 1.00 93.62 601 VAL A CA 1
ATOM 4877 C C . VAL A 1 601 ? -11.913 9.631 25.657 1.00 93.62 601 VAL A C 1
ATOM 4879 O O . VAL A 1 601 ? -12.433 9.975 24.602 1.00 93.62 601 VAL A O 1
ATOM 4882 N N . ARG A 1 602 ? -12.543 9.778 26.832 1.00 94.62 602 ARG A N 1
ATOM 4883 C CA . ARG A 1 602 ? -13.893 10.361 26.944 1.00 94.62 602 ARG A CA 1
ATOM 4884 C C . ARG A 1 602 ? -13.939 11.791 26.408 1.00 94.62 602 ARG A C 1
ATOM 4886 O O . ARG A 1 602 ? -14.839 12.106 25.638 1.00 94.62 602 ARG A O 1
ATOM 4893 N N . ARG A 1 603 ? -12.947 12.621 26.746 1.00 92.06 603 ARG A N 1
ATOM 4894 C CA . ARG A 1 603 ? -12.834 13.994 26.222 1.00 92.06 603 ARG A CA 1
ATOM 4895 C C . ARG A 1 603 ? -12.635 14.024 24.707 1.00 92.06 603 ARG A C 1
ATOM 4897 O O . ARG A 1 603 ? -13.212 14.876 24.044 1.00 92.06 603 ARG A O 1
ATOM 4904 N N . MET A 1 604 ? -11.852 13.094 24.163 1.00 94.19 604 MET A N 1
ATOM 4905 C CA . MET A 1 604 ? -11.643 12.976 22.718 1.00 94.19 604 MET A CA 1
ATOM 4906 C C . MET A 1 604 ? -12.916 12.530 21.987 1.00 94.19 604 MET A C 1
ATOM 4908 O O . MET A 1 604 ? -13.239 13.075 20.938 1.00 94.19 604 MET A O 1
ATOM 4912 N N . ILE A 1 605 ? -13.684 11.602 22.565 1.00 95.88 605 ILE A N 1
ATOM 4913 C CA . ILE A 1 605 ? -15.010 11.225 22.055 1.00 95.88 605 ILE A CA 1
ATOM 4914 C C . ILE A 1 605 ? -15.950 12.431 22.095 1.00 95.88 605 ILE A C 1
ATOM 4916 O O . ILE A 1 605 ? -16.608 12.721 21.103 1.00 95.88 605 ILE A O 1
ATOM 4920 N N . ASP A 1 606 ? -15.989 13.182 23.195 1.00 93.00 606 ASP A N 1
ATOM 4921 C CA . ASP A 1 606 ? -16.797 14.403 23.252 1.00 93.00 606 ASP A CA 1
ATOM 4922 C C . ASP A 1 606 ? -16.411 15.388 22.143 1.00 93.00 606 ASP A C 1
ATOM 4924 O O . ASP A 1 606 ? -17.291 16.014 21.564 1.00 93.00 606 ASP A O 1
ATOM 4928 N N . GLU A 1 607 ? -15.124 15.501 21.814 1.00 92.44 607 GLU A N 1
ATOM 4929 C CA . GLU A 1 607 ? -14.648 16.349 20.722 1.00 92.44 607 GLU A CA 1
ATOM 4930 C C . GLU A 1 607 ? -15.082 15.841 19.340 1.00 92.44 607 GLU A C 1
ATOM 4932 O O . GLU A 1 607 ? -15.629 16.616 18.558 1.00 92.44 607 GLU A O 1
ATOM 4937 N N . ILE A 1 608 ? -14.959 14.537 19.063 1.00 94.81 608 ILE A N 1
ATOM 4938 C CA . ILE A 1 608 ? -15.450 13.906 17.821 1.00 94.81 608 ILE A CA 1
ATOM 4939 C C . ILE A 1 608 ? -16.908 14.279 17.557 1.00 94.81 608 ILE A C 1
ATOM 4941 O O . ILE A 1 608 ? -17.274 14.698 16.459 1.00 94.81 608 ILE A O 1
ATOM 4945 N N . TRP A 1 609 ? -17.757 14.145 18.576 1.00 95.38 609 TRP A N 1
ATOM 4946 C CA . TRP A 1 609 ? -19.189 14.327 18.391 1.00 95.38 609 TRP A CA 1
ATOM 4947 C C . TRP A 1 609 ? -19.594 15.787 18.187 1.00 95.38 609 TRP A C 1
ATOM 4949 O O . TRP A 1 609 ? -20.634 16.011 17.575 1.00 95.38 609 TRP A O 1
ATOM 4959 N N . LYS A 1 610 ? -18.766 16.766 18.579 1.00 91.81 610 LYS A N 1
ATOM 4960 C CA . LYS A 1 610 ? -19.019 18.198 18.326 1.00 91.81 610 LYS A CA 1
ATOM 4961 C C . LYS A 1 610 ? -18.898 18.600 16.859 1.00 91.81 610 LYS A C 1
ATOM 4963 O O . LYS A 1 610 ? -19.527 19.583 16.476 1.00 91.81 610 LYS A O 1
ATOM 4968 N N . HIS A 1 611 ? -18.123 17.868 16.060 1.00 90.06 611 HIS A N 1
ATOM 4969 C CA . HIS A 1 611 ? -17.834 18.235 14.673 1.00 90.06 611 HIS A CA 1
ATOM 4970 C C . HIS A 1 611 ? -19.095 18.233 13.801 1.00 90.06 611 HIS A C 1
ATOM 4972 O O . HIS A 1 611 ? -19.984 17.394 13.976 1.00 90.06 611 HIS A O 1
ATOM 4978 N N . ILE A 1 612 ? -19.178 19.189 12.874 1.00 90.88 612 ILE A N 1
ATOM 4979 C CA . ILE A 1 612 ? -20.331 19.396 11.979 1.00 90.88 612 ILE A CA 1
ATOM 4980 C C . ILE A 1 612 ? -20.026 19.053 10.517 1.00 90.88 612 ILE A C 1
ATOM 4982 O O . ILE A 1 612 ? -20.956 18.963 9.718 1.00 90.88 612 ILE A O 1
ATOM 4986 N N . ASP A 1 613 ? -18.757 18.815 10.188 1.00 91.62 613 ASP A N 1
ATOM 4987 C CA . ASP A 1 613 ? -18.296 18.410 8.865 1.00 91.62 613 ASP A CA 1
ATOM 4988 C C . ASP A 1 613 ? -17.213 17.322 8.957 1.00 91.62 613 ASP A C 1
ATOM 4990 O O . ASP A 1 613 ? -16.558 17.140 9.989 1.00 91.62 613 ASP A O 1
ATOM 4994 N N . ILE A 1 614 ? -17.078 16.549 7.881 1.00 93.88 614 ILE A N 1
ATOM 4995 C CA . ILE A 1 614 ? -16.145 15.428 7.763 1.00 93.88 614 ILE A CA 1
ATOM 4996 C C . ILE A 1 614 ? -14.704 15.925 7.718 1.00 93.88 614 ILE A C 1
ATOM 4998 O O . ILE A 1 614 ? -13.847 15.325 8.360 1.00 93.88 614 ILE A O 1
ATOM 5002 N N . THR A 1 615 ? -14.436 17.003 6.981 1.00 91.50 615 THR A N 1
ATOM 5003 C CA . THR A 1 615 ? -13.073 17.504 6.757 1.00 91.50 615 THR A CA 1
ATOM 5004 C C . THR A 1 615 ? -12.384 17.830 8.078 1.00 91.50 615 THR A C 1
ATOM 5006 O O . THR A 1 615 ? -11.341 17.254 8.383 1.00 91.50 615 THR A O 1
ATOM 5009 N N . THR A 1 616 ? -13.003 18.671 8.907 1.00 89.56 616 THR A N 1
ATOM 5010 C CA . THR A 1 616 ? -12.439 19.088 10.197 1.00 89.56 616 THR A CA 1
ATOM 5011 C C . THR A 1 616 ? -12.358 17.930 11.192 1.00 89.56 616 THR A C 1
ATOM 5013 O O . THR A 1 616 ? -11.378 17.817 11.931 1.00 89.56 616 THR A O 1
ATOM 5016 N N . LEU A 1 617 ? -13.341 17.015 11.185 1.00 93.06 617 LEU A N 1
ATOM 5017 C CA . LEU A 1 617 ? -13.291 15.803 12.007 1.00 93.06 617 LEU A CA 1
ATOM 5018 C C . LEU A 1 617 ? -12.079 14.937 11.645 1.00 93.06 617 LEU A C 1
ATOM 5020 O O . LEU A 1 617 ? -11.353 14.483 12.532 1.00 93.06 617 LEU A O 1
ATOM 5024 N N . CYS A 1 618 ? -11.881 14.674 10.353 1.00 93.00 618 CYS A N 1
ATOM 5025 C CA . CYS A 1 618 ? -10.805 13.824 9.866 1.00 93.00 618 CYS A CA 1
ATOM 5026 C C . CYS A 1 618 ? -9.436 14.455 10.135 1.00 93.00 618 CYS A C 1
ATOM 5028 O O . CYS A 1 618 ? -8.584 13.770 10.700 1.00 93.00 618 CYS A O 1
ATOM 5030 N N . GLU A 1 619 ? -9.265 15.752 9.856 1.00 88.69 619 GLU A N 1
ATOM 5031 C CA . GLU A 1 619 ? -8.049 16.510 10.188 1.00 88.69 619 GLU A CA 1
ATOM 5032 C C . GLU A 1 619 ? -7.707 16.420 11.681 1.00 88.69 619 GLU A C 1
ATOM 5034 O O . GLU A 1 619 ? -6.557 16.196 12.042 1.00 88.69 619 GLU A O 1
ATOM 5039 N N . GLY A 1 620 ? -8.699 16.521 12.569 1.00 89.44 620 GLY A N 1
ATOM 5040 C CA . GLY A 1 620 ? -8.474 16.428 14.010 1.00 89.44 620 GLY A CA 1
ATOM 5041 C C . GLY A 1 620 ? -8.126 15.020 14.523 1.00 89.44 620 GLY A C 1
ATOM 5042 O O . GLY A 1 620 ? -7.407 14.860 15.519 1.00 89.44 620 GLY A O 1
ATOM 5043 N N . LEU A 1 621 ? -8.600 13.976 13.836 1.00 90.75 621 LEU A N 1
ATOM 5044 C CA . LEU A 1 621 ? -8.328 12.571 14.165 1.00 90.75 621 LEU A CA 1
ATOM 5045 C C . LEU A 1 621 ? -6.968 12.071 13.668 1.00 90.75 621 LEU A C 1
ATOM 5047 O O . LEU A 1 621 ? -6.464 11.066 14.187 1.00 90.75 621 LEU A O 1
ATOM 5051 N N . THR A 1 622 ? -6.375 12.753 12.692 1.00 86.12 622 THR A N 1
ATOM 5052 C CA . THR A 1 622 ? -5.099 12.389 12.064 1.00 86.12 622 THR A CA 1
ATOM 5053 C C . THR A 1 622 ? -4.010 13.391 12.402 1.00 86.12 622 THR A C 1
ATOM 5055 O O . THR A 1 622 ? -4.276 14.576 12.435 1.00 86.12 622 THR A O 1
ATOM 5058 N N . SER A 1 623 ? -2.771 12.952 12.625 1.00 75.94 623 SER A N 1
ATOM 5059 C CA . SER A 1 623 ? -1.639 13.877 12.798 1.00 75.94 623 SER A CA 1
ATOM 5060 C C . SER A 1 623 ? -0.818 13.981 11.516 1.00 75.94 623 SER A C 1
ATOM 5062 O O . SER A 1 623 ? -0.252 12.977 11.081 1.00 75.94 623 SER A O 1
ATOM 5064 N N . ASP A 1 624 ? -0.638 15.204 11.014 1.00 65.94 624 ASP A N 1
ATOM 5065 C CA . ASP A 1 624 ? 0.234 15.509 9.861 1.00 65.94 624 ASP A CA 1
ATOM 5066 C C . ASP A 1 624 ? 1.633 16.011 10.262 1.00 65.94 624 ASP A C 1
ATOM 5068 O O . ASP A 1 624 ? 2.491 16.318 9.439 1.00 65.94 624 ASP A O 1
ATOM 5072 N N . THR A 1 625 ? 1.903 16.118 11.556 1.00 53.72 625 THR A N 1
ATOM 5073 C CA . THR A 1 625 ? 2.859 17.111 12.073 1.00 53.72 625 THR A CA 1
ATOM 5074 C C . THR A 1 625 ? 4.232 16.575 12.478 1.00 53.72 625 THR A C 1
ATOM 5076 O O . THR A 1 625 ? 5.025 17.330 13.040 1.00 53.72 625 THR A O 1
ATOM 5079 N N . SER A 1 626 ? 4.573 15.305 12.239 1.00 49.75 626 SER A N 1
ATOM 5080 C CA . SER A 1 626 ? 5.849 14.785 12.774 1.00 49.75 626 SER A CA 1
ATOM 5081 C C . SER A 1 626 ? 6.510 13.626 12.029 1.00 49.75 626 SER A C 1
ATOM 5083 O O . SER A 1 626 ? 7.420 13.010 12.578 1.00 49.75 626 SER A O 1
ATOM 5085 N N . GLY A 1 627 ? 6.078 13.285 10.811 1.00 58.09 627 GLY A N 1
ATOM 5086 C CA . GLY A 1 627 ? 6.575 12.091 10.105 1.00 58.09 627 GLY A CA 1
ATOM 5087 C C . GLY A 1 627 ? 6.151 10.758 10.748 1.00 58.09 627 GLY A C 1
ATOM 5088 O O . GLY A 1 627 ? 6.178 9.728 10.085 1.00 58.09 627 GLY A O 1
ATOM 5089 N N . ALA A 1 628 ? 5.689 10.778 12.002 1.00 60.31 628 ALA A N 1
ATOM 5090 C CA . ALA A 1 628 ? 4.966 9.694 12.641 1.00 60.31 628 ALA A CA 1
ATOM 5091 C C . ALA A 1 628 ? 3.482 9.778 12.269 1.00 60.31 628 ALA A C 1
ATOM 5093 O O . ALA A 1 628 ? 2.844 10.824 12.412 1.00 60.31 628 ALA A O 1
ATOM 5094 N N . THR A 1 629 ? 2.935 8.663 11.805 1.00 77.81 629 THR A N 1
ATOM 5095 C CA . THR A 1 629 ? 1.518 8.516 11.479 1.00 77.81 629 THR A CA 1
ATOM 5096 C C . THR A 1 629 ? 0.751 7.895 12.643 1.00 77.81 629 THR A C 1
ATOM 5098 O O . THR A 1 629 ? 1.335 7.351 13.579 1.00 77.81 629 THR A O 1
ATOM 5101 N N . THR A 1 630 ? -0.570 8.017 12.629 1.00 89.69 630 THR A N 1
ATOM 5102 C CA . THR A 1 630 ? -1.466 7.366 13.589 1.00 89.69 630 THR A CA 1
ATOM 5103 C C . THR A 1 630 ? -1.784 5.923 13.169 1.00 89.69 630 THR A C 1
ATOM 5105 O O . THR A 1 630 ? -1.580 5.558 12.010 1.00 89.69 630 THR A O 1
ATOM 5108 N N . TYR A 1 631 ? -2.298 5.096 14.088 1.00 93.19 631 TYR A N 1
ATOM 5109 C CA . TYR A 1 631 ? -2.801 3.748 13.781 1.00 93.19 631 TYR A CA 1
ATOM 5110 C C . TYR A 1 631 ? -3.910 3.765 12.736 1.00 93.19 631 TYR A C 1
ATOM 5112 O O . TYR A 1 631 ? -3.995 2.840 11.932 1.00 93.19 631 TYR A O 1
ATOM 5120 N N . ILE A 1 632 ? -4.721 4.821 12.720 1.00 93.56 632 ILE A N 1
ATOM 5121 C CA . ILE A 1 632 ? -5.693 5.084 11.663 1.00 93.56 632 ILE A CA 1
ATOM 5122 C C . ILE A 1 632 ? -5.480 6.458 11.061 1.00 93.56 632 ILE A C 1
ATOM 5124 O O . ILE A 1 632 ? -5.351 7.443 11.795 1.00 93.56 632 ILE A O 1
ATOM 5128 N N . LYS A 1 633 ? -5.548 6.528 9.730 1.00 92.75 633 LYS A N 1
ATOM 5129 C CA . LYS A 1 633 ? -5.742 7.763 8.976 1.00 92.75 633 LYS A CA 1
ATOM 5130 C C . LYS A 1 633 ? -7.119 7.807 8.328 1.00 92.75 633 LYS A C 1
ATOM 5132 O O . LYS A 1 633 ? -7.558 6.853 7.695 1.00 92.75 633 LYS A O 1
ATOM 5137 N N . PHE A 1 634 ? -7.770 8.954 8.440 1.00 93.62 634 PHE A N 1
ATOM 5138 C CA . PHE A 1 634 ? -9.021 9.250 7.763 1.00 93.62 634 PHE A CA 1
ATOM 5139 C C . PHE A 1 634 ? -8.712 10.078 6.515 1.00 93.62 634 PHE A C 1
ATOM 5141 O O . PHE A 1 634 ? -8.505 11.283 6.607 1.00 93.62 634 PHE A O 1
ATOM 5148 N N . ARG A 1 635 ? -8.644 9.438 5.343 1.00 91.25 635 ARG A N 1
ATOM 5149 C CA . ARG A 1 635 ? -8.382 10.111 4.058 1.00 91.25 635 ARG A CA 1
ATOM 5150 C C . ARG A 1 635 ? -9.683 10.492 3.367 1.00 91.25 635 ARG A C 1
ATOM 5152 O O . ARG A 1 635 ? -9.966 10.071 2.245 1.00 91.25 635 ARG A O 1
ATOM 5159 N N . ILE A 1 636 ? -10.497 11.237 4.097 1.00 92.56 636 ILE A N 1
ATOM 5160 C CA . ILE A 1 636 ? -11.870 11.564 3.737 1.00 92.56 636 ILE A CA 1
ATOM 5161 C C . ILE A 1 636 ? -12.043 13.060 3.975 1.00 92.56 636 ILE A C 1
ATOM 5163 O O . ILE A 1 636 ? -11.620 13.582 5.002 1.00 92.56 636 ILE A O 1
ATOM 5167 N N . SER A 1 637 ? -12.659 13.747 3.022 1.00 91.50 637 SER A N 1
ATOM 5168 C CA . SER A 1 637 ? -13.036 15.153 3.145 1.00 91.50 637 SER A CA 1
ATOM 5169 C C . SER A 1 637 ? -14.476 15.342 2.690 1.00 91.50 637 SER A C 1
ATOM 5171 O O . SER A 1 637 ? -15.024 14.516 1.961 1.00 91.50 637 SER A O 1
ATOM 5173 N N . GLY A 1 638 ? -15.109 16.422 3.126 1.00 91.50 638 GLY A N 1
ATOM 5174 C CA . GLY A 1 638 ? -16.493 16.769 2.816 1.00 91.50 638 GLY A CA 1
ATOM 5175 C C . GLY A 1 638 ? -17.219 17.417 3.986 1.00 91.50 638 GLY A C 1
ATOM 5176 O O . GLY A 1 638 ? -16.619 17.699 5.024 1.00 91.50 638 GLY A O 1
ATOM 5177 N N . ASP A 1 639 ? -18.518 17.630 3.790 1.00 90.19 639 ASP A N 1
ATOM 5178 C CA . ASP A 1 639 ? -19.405 18.243 4.779 1.00 90.19 639 ASP A CA 1
ATOM 5179 C C . ASP A 1 639 ? -20.115 17.149 5.586 1.00 90.19 639 ASP A C 1
ATOM 5181 O O . ASP A 1 639 ? -19.506 16.480 6.411 1.00 90.19 639 ASP A O 1
ATOM 5185 N N . VAL A 1 640 ? -21.401 16.905 5.323 1.00 90.62 640 VAL A N 1
ATOM 5186 C CA . VAL A 1 640 ? -22.165 15.799 5.931 1.00 90.62 640 VAL A CA 1
ATOM 5187 C C . VAL A 1 640 ? -21.908 14.472 5.205 1.00 90.62 640 VAL A C 1
ATOM 5189 O O . VAL A 1 640 ? -22.070 13.401 5.794 1.00 90.62 640 VAL A O 1
ATOM 5192 N N . GLN A 1 641 ? -21.485 14.546 3.941 1.00 92.56 641 GLN A N 1
ATOM 5193 C CA . GLN A 1 641 ? -21.144 13.422 3.073 1.00 92.56 641 GLN A CA 1
ATOM 5194 C C . GLN A 1 641 ? -19.778 13.663 2.419 1.00 92.56 641 GLN A C 1
ATOM 5196 O O . GLN A 1 641 ? -19.395 14.814 2.190 1.00 92.56 641 GLN A O 1
ATOM 5201 N N . SER A 1 642 ? -19.044 12.585 2.139 1.00 89.88 642 SER A N 1
ATOM 5202 C CA . SER A 1 642 ? -17.723 12.669 1.529 1.00 89.88 642 SER A CA 1
ATOM 5203 C C . SER A 1 642 ? -17.762 13.286 0.128 1.00 89.88 642 SER A C 1
ATOM 5205 O O . SER A 1 642 ? -18.681 13.078 -0.669 1.00 89.88 642 SER A O 1
ATOM 5207 N N . SER A 1 643 ? -16.726 14.064 -0.170 1.00 85.88 643 SER A N 1
ATOM 5208 C CA . SER A 1 643 ? -16.499 14.703 -1.459 1.00 85.88 643 SER A CA 1
ATOM 5209 C C . SER A 1 643 ? -15.792 13.728 -2.389 1.00 85.88 643 SER A C 1
ATOM 5211 O O . SER A 1 643 ? -14.675 13.297 -2.113 1.00 85.88 643 SER A O 1
ATOM 5213 N N . ARG A 1 644 ? -16.393 13.420 -3.540 1.00 76.38 644 ARG A N 1
ATOM 5214 C CA . ARG A 1 644 ? -15.761 12.572 -4.565 1.00 76.38 644 ARG A CA 1
ATOM 5215 C C . ARG A 1 644 ? -15.005 13.419 -5.579 1.00 76.38 644 ARG A C 1
ATOM 5217 O O . ARG A 1 644 ? -15.475 13.669 -6.687 1.00 76.38 644 ARG A O 1
ATOM 5224 N N . GLY A 1 645 ? -13.860 13.931 -5.145 1.00 65.19 645 GLY A N 1
ATOM 5225 C CA . GLY A 1 645 ? -12.927 14.700 -5.968 1.00 65.19 645 GLY A CA 1
ATOM 5226 C C . GLY A 1 645 ? -11.882 13.820 -6.656 1.00 65.19 645 GLY A C 1
ATOM 5227 O O . GLY A 1 645 ? -11.613 12.698 -6.234 1.00 65.19 645 GLY A O 1
ATOM 5228 N N . LEU A 1 646 ? -11.261 14.349 -7.714 1.00 60.88 646 LEU A N 1
ATOM 5229 C CA . LEU A 1 646 ? -10.128 13.701 -8.381 1.00 60.88 646 LEU A CA 1
ATOM 5230 C C . LEU A 1 646 ? -8.970 13.503 -7.392 1.00 60.88 646 LEU A C 1
ATOM 5232 O O . LEU A 1 646 ? -8.502 14.470 -6.793 1.00 60.88 646 LEU A O 1
ATOM 5236 N N . GLY A 1 647 ? -8.490 12.265 -7.254 1.00 61.34 647 GLY A N 1
ATOM 5237 C CA . GLY A 1 647 ? -7.334 11.941 -6.411 1.00 61.34 647 GLY A CA 1
ATOM 5238 C C . GLY A 1 647 ? -7.619 11.851 -4.908 1.00 61.34 647 GLY A C 1
ATOM 5239 O O . GLY A 1 647 ? -6.681 11.663 -4.135 1.00 61.34 647 GLY A O 1
ATOM 5240 N N . LEU A 1 648 ? -8.880 11.955 -4.477 1.00 60.69 648 LEU A N 1
ATOM 5241 C CA . LEU A 1 648 ? -9.263 11.642 -3.101 1.00 60.69 648 LEU A CA 1
ATOM 5242 C C . LEU A 1 648 ? -9.427 10.125 -2.959 1.00 60.69 648 LEU A C 1
ATOM 5244 O O . LEU A 1 648 ? -10.084 9.490 -3.780 1.00 60.69 648 LEU A O 1
ATOM 5248 N N . SER A 1 649 ? -8.810 9.545 -1.928 1.00 69.56 649 SER A N 1
ATOM 5249 C CA . SER A 1 649 ? -8.906 8.102 -1.659 1.00 69.56 649 SER A CA 1
ATOM 5250 C C . SER A 1 649 ? -10.249 7.717 -1.036 1.00 69.56 649 SER A C 1
ATOM 5252 O O . SER A 1 649 ? -10.676 6.585 -1.215 1.00 69.56 649 SER A O 1
ATOM 5254 N N . ASP A 1 650 ? -10.925 8.644 -0.347 1.00 89.25 650 ASP A N 1
ATOM 5255 C CA . ASP A 1 650 ? -12.203 8.418 0.350 1.00 89.25 650 ASP A CA 1
ATOM 5256 C C . ASP A 1 650 ? -12.180 7.160 1.244 1.00 89.25 650 ASP A C 1
ATOM 5258 O O . ASP A 1 650 ? -13.131 6.375 1.313 1.00 89.25 650 ASP A O 1
ATOM 5262 N N . THR A 1 651 ? -11.041 6.942 1.914 1.00 94.88 651 THR A N 1
ATOM 5263 C CA . THR A 1 651 ? -10.768 5.713 2.671 1.00 94.88 651 THR A CA 1
ATOM 5264 C C . THR A 1 651 ? -10.389 5.964 4.120 1.00 94.88 651 THR A C 1
ATOM 5266 O O . THR A 1 651 ? -9.698 6.931 4.446 1.00 94.88 651 THR A O 1
ATOM 5269 N N . ILE A 1 652 ? -10.724 5.001 4.972 1.00 96.69 652 ILE A N 1
ATOM 5270 C CA . ILE A 1 652 ? -10.105 4.806 6.281 1.00 96.69 652 ILE A CA 1
ATOM 5271 C C . ILE A 1 652 ? -8.900 3.879 6.090 1.00 96.69 652 ILE A C 1
ATOM 5273 O O . ILE A 1 652 ? -9.064 2.727 5.703 1.00 96.69 652 ILE A O 1
ATOM 5277 N N . GLU A 1 653 ? -7.696 4.379 6.348 1.00 96.38 653 GLU A N 1
ATOM 5278 C CA . GLU A 1 653 ? -6.440 3.626 6.273 1.00 96.38 653 GLU A CA 1
ATOM 5279 C C . GLU A 1 653 ? -6.032 3.160 7.676 1.00 96.38 653 GLU A C 1
ATOM 5281 O O . GLU A 1 653 ? -5.811 3.977 8.570 1.00 96.38 653 GLU A O 1
ATOM 5286 N N . ILE A 1 654 ? -5.902 1.850 7.867 1.00 96.62 654 ILE A N 1
ATOM 5287 C CA . ILE A 1 654 ? -5.528 1.199 9.126 1.00 96.62 654 ILE A CA 1
ATOM 5288 C C . ILE A 1 654 ? -4.091 0.684 9.003 1.00 96.62 654 ILE A C 1
ATOM 5290 O O . ILE A 1 654 ? -3.802 -0.132 8.134 1.00 96.62 654 ILE A O 1
ATOM 5294 N N . ARG A 1 655 ? -3.198 1.145 9.886 1.00 93.75 655 ARG A N 1
ATOM 5295 C CA . ARG A 1 655 ? -1.729 1.024 9.768 1.00 93.75 655 ARG A CA 1
ATOM 5296 C C . ARG A 1 655 ? -1.038 0.322 10.940 1.00 93.75 655 ARG A C 1
ATOM 5298 O O . ARG A 1 655 ? 0.188 0.261 11.000 1.00 93.75 655 ARG A O 1
ATOM 5305 N N . ILE A 1 656 ? -1.807 -0.162 11.913 1.00 93.06 656 ILE A N 1
ATOM 5306 C CA . ILE A 1 656 ? -1.262 -0.738 13.151 1.00 93.06 656 ILE A CA 1
ATOM 5307 C C . ILE A 1 656 ? -0.510 -2.064 12.923 1.00 93.06 656 ILE A C 1
ATOM 5309 O O . ILE A 1 656 ? 0.392 -2.403 13.687 1.00 93.06 656 ILE A O 1
ATOM 5313 N N . MET A 1 657 ? -0.833 -2.801 11.859 1.00 93.75 657 MET A N 1
ATOM 5314 C CA . MET A 1 657 ? -0.301 -4.139 11.597 1.00 93.75 657 MET A CA 1
ATOM 5315 C C . MET A 1 657 ? 1.154 -4.102 11.105 1.00 93.75 657 MET A C 1
ATOM 5317 O O . MET A 1 657 ? 1.548 -3.214 10.350 1.00 93.75 657 MET A O 1
ATOM 5321 N N . GLN A 1 658 ? 1.992 -5.048 11.549 1.00 92.06 658 GLN A N 1
ATOM 5322 C CA . GLN A 1 658 ? 3.346 -5.238 11.003 1.00 92.06 658 GLN A CA 1
ATOM 5323 C C . GLN A 1 658 ? 3.325 -5.588 9.515 1.00 92.06 658 GLN A C 1
ATOM 5325 O O . GLN A 1 658 ? 2.425 -6.294 9.064 1.00 92.06 658 GLN A O 1
ATOM 5330 N N . GLY A 1 659 ? 4.352 -5.162 8.778 1.00 92.56 659 GLY A N 1
ATOM 5331 C CA . GLY A 1 659 ? 4.585 -5.654 7.427 1.00 92.56 659 GLY A CA 1
ATOM 5332 C C . GLY A 1 659 ? 4.707 -7.168 7.450 1.00 92.56 659 GLY A C 1
ATOM 5333 O O . GLY A 1 659 ? 5.431 -7.738 8.265 1.00 92.56 659 GLY A O 1
ATOM 5334 N N . THR A 1 660 ? 3.923 -7.837 6.619 1.00 95.38 660 THR A N 1
ATOM 5335 C CA . THR A 1 660 ? 3.909 -9.291 6.521 1.00 95.38 660 THR A CA 1
ATOM 5336 C C . THR A 1 660 ? 3.393 -9.705 5.155 1.00 95.38 660 THR A C 1
ATOM 5338 O O . THR A 1 660 ? 2.650 -8.976 4.508 1.00 95.38 660 THR A O 1
ATOM 5341 N N . LEU A 1 661 ? 3.780 -10.906 4.743 1.00 97.38 661 LEU A N 1
ATOM 5342 C CA . LEU A 1 661 ? 3.243 -11.606 3.579 1.00 97.38 661 LEU A CA 1
ATOM 5343 C C . LEU A 1 661 ? 2.592 -12.931 4.017 1.00 97.38 661 LEU A C 1
ATOM 5345 O O . LEU A 1 661 ? 2.619 -13.927 3.294 1.00 97.38 661 LEU A O 1
ATOM 5349 N N . ASP A 1 662 ? 2.064 -12.944 5.244 1.00 97.50 662 ASP A N 1
ATOM 5350 C CA . ASP A 1 662 ? 1.145 -13.956 5.761 1.00 97.50 662 ASP A CA 1
ATOM 5351 C C . ASP A 1 662 ? -0.287 -13.545 5.404 1.00 97.50 662 ASP A C 1
ATOM 5353 O O . ASP A 1 662 ? -0.902 -12.707 6.065 1.00 97.50 662 ASP A O 1
ATOM 5357 N N . ALA A 1 663 ? -0.804 -14.115 4.323 1.00 98.06 663 ALA A N 1
ATOM 5358 C CA . ALA A 1 663 ? -2.128 -13.803 3.813 1.00 98.06 663 ALA A CA 1
ATOM 5359 C C . ALA A 1 663 ? -3.252 -14.252 4.761 1.00 98.06 663 ALA A C 1
ATOM 5361 O O . ALA A 1 663 ? -4.319 -13.641 4.740 1.00 98.06 663 ALA A O 1
ATOM 5362 N N . ASP A 1 664 ? -3.033 -15.271 5.603 1.00 97.19 664 ASP A N 1
ATOM 5363 C CA . ASP A 1 664 ? -4.037 -15.698 6.584 1.00 97.19 664 ASP A CA 1
ATOM 5364 C C . ASP A 1 664 ? -4.117 -14.673 7.730 1.00 97.19 664 ASP A C 1
ATOM 5366 O O . ASP A 1 664 ? -5.213 -14.275 8.128 1.00 97.19 664 ASP A O 1
ATOM 5370 N N . HIS A 1 665 ? -2.975 -14.149 8.194 1.00 96.81 665 HIS A N 1
ATOM 5371 C CA . HIS A 1 665 ? -2.950 -13.015 9.128 1.00 96.81 665 HIS A CA 1
ATOM 5372 C C . HIS A 1 665 ? -3.694 -11.804 8.552 1.00 96.81 665 HIS A C 1
ATOM 5374 O O . HIS A 1 665 ? -4.556 -11.220 9.213 1.00 96.81 665 HIS A O 1
ATOM 5380 N N . VAL A 1 666 ? -3.391 -11.447 7.302 1.00 98.19 666 VAL A N 1
ATOM 5381 C CA . VAL A 1 666 ? -4.015 -10.307 6.620 1.00 98.19 666 VAL A CA 1
ATOM 5382 C C . VAL A 1 666 ? -5.524 -10.501 6.492 1.00 98.19 666 VAL A C 1
ATOM 5384 O O . VAL A 1 666 ? -6.273 -9.605 6.867 1.00 98.19 666 VAL A O 1
ATOM 5387 N N . GLU A 1 667 ? -5.989 -11.680 6.069 1.00 98.38 667 GLU A N 1
ATOM 5388 C CA . GLU A 1 667 ? -7.418 -12.008 5.990 1.00 98.38 667 GLU A CA 1
ATOM 5389 C C . GLU A 1 667 ? -8.122 -11.853 7.345 1.00 98.38 667 GLU A C 1
ATOM 5391 O O . GLU A 1 667 ? -9.191 -11.238 7.436 1.00 98.38 667 GLU A O 1
ATOM 5396 N N . HIS A 1 668 ? -7.556 -12.423 8.411 1.00 98.19 668 HIS A N 1
ATOM 5397 C CA . HIS A 1 668 ? -8.186 -12.380 9.726 1.00 98.19 668 HIS A CA 1
ATOM 5398 C C . HIS A 1 668 ? -8.256 -10.956 10.278 1.00 98.19 668 HIS A C 1
ATOM 5400 O O . HIS A 1 668 ? -9.284 -10.590 10.853 1.00 98.19 668 HIS A O 1
ATOM 5406 N N . TRP A 1 669 ? -7.222 -10.141 10.050 1.00 98.00 669 TRP A N 1
ATOM 5407 C CA . TRP A 1 669 ? -7.242 -8.728 10.420 1.00 98.00 669 TRP A CA 1
ATOM 5408 C C . TRP A 1 669 ? -8.253 -7.928 9.592 1.00 98.00 669 TRP A C 1
ATOM 5410 O O . TRP A 1 669 ? -9.090 -7.226 10.161 1.00 98.00 669 TRP A O 1
ATOM 5420 N N . MET A 1 670 ? -8.262 -8.115 8.268 1.00 98.31 670 MET A N 1
ATOM 5421 C CA . MET A 1 670 ? -9.228 -7.507 7.348 1.00 98.31 670 MET A CA 1
ATOM 5422 C C . MET A 1 670 ? -10.676 -7.750 7.794 1.00 98.31 670 MET A C 1
ATOM 5424 O O . MET A 1 670 ? -11.467 -6.812 7.821 1.00 98.31 670 MET A O 1
ATOM 5428 N N . LYS A 1 671 ? -11.017 -8.977 8.210 1.00 98.25 671 LYS A N 1
ATOM 5429 C CA . LYS A 1 671 ? -12.356 -9.318 8.726 1.00 98.25 671 LYS A CA 1
ATOM 5430 C C . LYS A 1 671 ? -12.701 -8.606 10.034 1.00 98.25 671 LYS A C 1
ATOM 5432 O O . LYS A 1 671 ? -13.849 -8.236 10.240 1.00 98.25 671 LYS A O 1
ATOM 5437 N N . ILE A 1 672 ? -11.740 -8.403 10.937 1.00 98.00 672 ILE A N 1
ATOM 5438 C CA . ILE A 1 672 ? -11.996 -7.630 12.163 1.00 98.00 672 ILE A CA 1
ATOM 5439 C C . ILE A 1 672 ? -12.275 -6.167 11.799 1.00 98.00 672 ILE A C 1
ATOM 5441 O O . ILE A 1 672 ? -13.265 -5.596 12.258 1.00 98.00 672 ILE A O 1
ATOM 5445 N N . CYS A 1 673 ? -11.440 -5.572 10.944 1.00 98.25 673 CYS A N 1
ATOM 5446 C CA . CYS A 1 673 ? -11.602 -4.191 10.495 1.00 98.25 673 CYS A CA 1
ATOM 5447 C C . CYS A 1 673 ? -12.922 -3.960 9.750 1.00 98.25 673 CYS A C 1
ATOM 5449 O O . CYS A 1 673 ? -13.631 -2.998 10.048 1.00 98.25 673 CYS A O 1
ATOM 5451 N N . GLU A 1 674 ? -13.278 -4.852 8.825 1.00 97.50 674 GLU A N 1
ATOM 5452 C CA . GLU A 1 674 ? -14.535 -4.780 8.080 1.00 97.50 674 GLU A CA 1
ATOM 5453 C C . GLU A 1 674 ? -15.737 -4.807 9.024 1.00 97.50 674 GLU A C 1
ATOM 5455 O O . GLU A 1 674 ? -16.606 -3.943 8.917 1.00 97.50 674 GLU A O 1
ATOM 5460 N N . ARG A 1 675 ? -15.759 -5.692 10.026 1.00 97.31 675 ARG A N 1
ATOM 5461 C CA . ARG A 1 675 ? -16.856 -5.716 11.003 1.00 97.31 675 ARG A CA 1
ATOM 5462 C C . ARG A 1 675 ? -16.954 -4.448 11.841 1.00 97.31 675 ARG A C 1
ATOM 5464 O O . ARG A 1 675 ? -18.071 -3.994 12.089 1.00 97.31 675 ARG A O 1
ATOM 5471 N N . LEU A 1 676 ? -15.835 -3.834 12.233 1.00 97.62 676 LEU A N 1
ATOM 5472 C CA . LEU A 1 676 ? -15.847 -2.527 12.910 1.00 97.62 676 LEU A CA 1
ATOM 5473 C C . LEU A 1 676 ? -16.477 -1.441 12.025 1.00 97.62 676 LEU A C 1
ATOM 5475 O O . LEU A 1 676 ? -17.245 -0.602 12.509 1.00 97.62 676 LEU A O 1
ATOM 5479 N N . ILE A 1 677 ? -16.180 -1.476 10.727 1.00 96.62 677 ILE A N 1
ATOM 5480 C CA . ILE A 1 677 ? -16.684 -0.527 9.733 1.00 96.62 677 ILE A CA 1
ATOM 5481 C C . ILE A 1 677 ? -18.165 -0.752 9.453 1.00 96.62 677 ILE A C 1
ATOM 5483 O O . ILE A 1 677 ? -18.954 0.175 9.635 1.00 96.62 677 ILE A O 1
ATOM 5487 N N . ILE A 1 678 ? -18.562 -1.969 9.073 1.00 95.94 678 ILE A N 1
ATOM 5488 C CA . ILE A 1 678 ? -19.956 -2.310 8.779 1.00 95.94 678 ILE A CA 1
ATOM 5489 C C . ILE A 1 678 ? -20.831 -2.049 9.999 1.00 95.94 678 ILE A C 1
ATOM 5491 O O . ILE A 1 678 ? -21.902 -1.462 9.866 1.00 95.94 678 ILE A O 1
ATOM 5495 N N . TRP A 1 679 ? -20.373 -2.401 11.203 1.00 97.25 679 TRP A N 1
ATOM 5496 C CA . TRP A 1 679 ? -21.139 -2.111 12.409 1.00 97.25 679 TRP A CA 1
ATOM 5497 C C . TRP A 1 679 ? -21.329 -0.609 12.614 1.00 97.25 679 TRP A C 1
ATOM 5499 O O . TRP A 1 679 ? -22.440 -0.153 12.884 1.00 97.25 679 TRP A O 1
ATOM 5509 N N . SER A 1 680 ? -20.273 0.186 12.444 1.00 96.81 680 SER A N 1
ATOM 5510 C CA . SER A 1 680 ? -20.358 1.647 12.547 1.00 96.81 680 SER A CA 1
ATOM 5511 C C . SER A 1 680 ? -21.275 2.245 11.479 1.00 96.81 680 SER A C 1
ATOM 5513 O O . SER A 1 680 ? -21.997 3.204 11.760 1.00 96.81 680 SER A O 1
ATOM 5515 N N . ARG A 1 681 ? -21.304 1.636 10.291 1.00 95.31 681 ARG A N 1
ATOM 5516 C CA . ARG A 1 681 ? -22.125 2.046 9.155 1.00 95.31 681 ARG A CA 1
ATOM 5517 C C . ARG A 1 681 ? -23.610 1.751 9.351 1.00 95.31 681 ARG A C 1
ATOM 5519 O O . ARG A 1 681 ? -24.424 2.662 9.225 1.00 95.31 681 ARG A O 1
ATOM 5526 N N . ASP A 1 682 ? -23.937 0.509 9.699 1.00 95.56 682 ASP A N 1
ATOM 5527 C CA . ASP A 1 682 ? -25.288 -0.038 9.527 1.00 95.56 682 ASP A CA 1
ATOM 5528 C C . ASP A 1 682 ? -26.091 -0.121 10.830 1.00 95.56 682 ASP A C 1
ATOM 5530 O O . ASP A 1 682 ? -27.316 -0.215 10.787 1.00 95.56 682 ASP A O 1
ATOM 5534 N N . SER A 1 683 ? -25.437 -0.068 11.997 1.00 97.75 683 SER A N 1
ATOM 5535 C CA . SER A 1 683 ? -26.161 -0.172 13.270 1.00 97.75 683 SER A CA 1
ATOM 5536 C C . SER A 1 683 ? -27.061 1.038 13.531 1.00 97.75 683 SER A C 1
ATOM 5538 O O . SER A 1 683 ? -26.681 2.197 13.331 1.00 97.75 683 SER A O 1
ATOM 5540 N N . THR A 1 684 ? -28.246 0.776 14.069 1.00 97.88 684 THR A N 1
ATOM 5541 C CA . THR A 1 684 ? -29.108 1.808 14.653 1.00 97.88 684 THR A CA 1
ATOM 5542 C C . THR A 1 684 ? -28.467 2.407 15.915 1.00 97.88 684 THR A C 1
ATOM 5544 O O . THR A 1 684 ? -27.583 1.782 16.514 1.00 97.88 684 THR A O 1
ATOM 5547 N N . PRO A 1 685 ? -28.931 3.577 16.401 1.00 97.75 685 PRO A N 1
ATOM 5548 C CA . PRO A 1 685 ? -28.406 4.162 17.637 1.00 97.75 685 PRO A CA 1
ATOM 5549 C C . PRO A 1 685 ? -28.470 3.199 18.827 1.00 97.75 685 PRO A C 1
ATOM 5551 O O . PRO A 1 685 ? -27.517 3.070 19.593 1.00 97.75 685 PRO A O 1
ATOM 5554 N N . ARG A 1 686 ? -29.576 2.451 18.937 1.00 96.94 686 ARG A N 1
ATOM 5555 C CA . ARG A 1 686 ? -29.769 1.456 19.993 1.00 96.94 686 ARG A CA 1
ATOM 5556 C C . ARG A 1 686 ? -28.800 0.283 19.868 1.00 96.94 686 ARG A C 1
ATOM 5558 O O . ARG A 1 686 ? -28.194 -0.076 20.867 1.00 96.94 686 ARG A O 1
ATOM 5565 N N . GLU A 1 687 ? -28.661 -0.307 18.683 1.00 97.81 687 GLU A N 1
ATOM 5566 C CA . GLU A 1 687 ? -27.745 -1.437 18.472 1.00 97.81 687 GLU A CA 1
ATOM 5567 C C . GLU A 1 687 ? -26.298 -1.034 18.757 1.00 97.81 687 GLU A C 1
ATOM 5569 O O . GLU A 1 687 ? -25.603 -1.737 19.487 1.00 97.81 687 GLU A O 1
ATOM 5574 N N . PHE A 1 688 ? -25.868 0.131 18.259 1.00 97.62 688 PHE A N 1
ATOM 5575 C CA . PHE A 1 688 ? -24.524 0.648 18.510 1.00 97.62 688 PHE A CA 1
ATOM 5576 C C . PHE A 1 688 ? -24.252 0.801 20.011 1.00 97.62 688 PHE A C 1
ATOM 5578 O O . PHE A 1 688 ? -23.239 0.322 20.524 1.00 97.62 688 PHE A O 1
ATOM 5585 N N . ARG A 1 689 ? -25.197 1.417 20.726 1.00 96.38 689 ARG A N 1
ATOM 5586 C CA . ARG A 1 689 ? -25.126 1.644 22.169 1.00 96.38 689 ARG A CA 1
ATOM 5587 C C . ARG A 1 689 ? -25.096 0.350 22.973 1.00 96.38 689 ARG A C 1
ATOM 5589 O O . ARG A 1 689 ? -24.272 0.207 23.875 1.00 96.38 689 ARG A O 1
ATOM 5596 N N . ASP A 1 690 ? -26.005 -0.572 22.669 1.00 95.38 690 ASP A N 1
ATOM 5597 C CA . ASP A 1 690 ? -26.174 -1.820 23.411 1.00 95.38 690 ASP A CA 1
ATOM 5598 C C . ASP A 1 690 ? -24.945 -2.737 23.200 1.00 95.38 690 ASP A C 1
ATOM 5600 O O . ASP A 1 690 ? -24.449 -3.336 24.160 1.00 95.38 690 ASP A O 1
ATOM 5604 N N . ALA A 1 691 ? -24.378 -2.770 21.986 1.00 95.12 691 ALA A N 1
ATOM 5605 C CA . ALA A 1 691 ? -23.126 -3.474 21.697 1.00 95.12 691 ALA A CA 1
ATOM 5606 C C . ALA A 1 691 ? -21.934 -2.859 22.443 1.00 95.12 691 ALA A C 1
ATOM 5608 O O . ALA A 1 691 ? -21.186 -3.574 23.113 1.00 95.12 691 ALA A O 1
ATOM 5609 N N . LEU A 1 692 ? -21.785 -1.529 22.406 1.00 94.38 692 LEU A N 1
ATOM 5610 C CA . LEU A 1 692 ? -20.697 -0.842 23.101 1.00 94.38 692 LEU A CA 1
ATOM 5611 C C . LEU A 1 692 ? -20.744 -1.087 24.616 1.00 94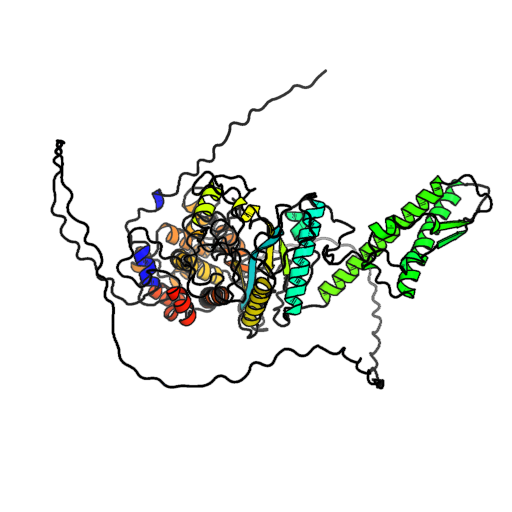.38 692 LEU A C 1
ATOM 5613 O O . LEU A 1 692 ? -19.722 -1.374 25.239 1.00 94.38 692 LEU A O 1
ATOM 5617 N N . GLN A 1 693 ? -21.939 -1.034 25.206 1.00 93.00 693 GLN A N 1
ATOM 5618 C CA . GLN A 1 693 ? -22.146 -1.341 26.619 1.00 93.00 693 GLN A CA 1
ATOM 5619 C C . GLN A 1 693 ? -21.769 -2.794 26.948 1.00 93.00 693 GLN A C 1
ATOM 5621 O O . GLN A 1 693 ? -21.160 -3.064 27.989 1.00 93.00 693 GLN A O 1
ATOM 5626 N N . SER A 1 694 ? -22.111 -3.736 26.068 1.00 92.06 694 SER A N 1
ATOM 5627 C CA . SER A 1 694 ? -21.816 -5.163 26.246 1.00 92.06 694 SER A CA 1
ATOM 5628 C C . SER A 1 694 ? -20.312 -5.450 26.191 1.00 92.06 694 SER A C 1
ATOM 5630 O O . SER A 1 694 ? -19.805 -6.186 27.041 1.00 92.06 694 SER A O 1
ATOM 5632 N N . ILE A 1 695 ? -19.592 -4.778 25.287 1.00 91.69 695 ILE A N 1
ATOM 5633 C CA . ILE A 1 695 ? -18.125 -4.817 25.196 1.00 91.69 695 ILE A CA 1
ATOM 5634 C C . ILE A 1 695 ? -17.491 -4.226 26.461 1.00 91.69 695 ILE A C 1
ATOM 5636 O O . ILE A 1 695 ? -16.677 -4.874 27.117 1.00 91.69 695 ILE A O 1
ATOM 5640 N N . LEU A 1 696 ? -17.882 -3.006 26.852 1.00 90.25 696 LEU A N 1
ATOM 5641 C CA . LEU A 1 696 ? -17.290 -2.309 28.002 1.00 90.25 696 LEU A CA 1
ATOM 5642 C C . LEU A 1 696 ? -17.498 -3.075 29.314 1.00 90.25 696 LEU A C 1
ATOM 5644 O O . LEU A 1 696 ? -16.585 -3.185 30.135 1.00 90.25 696 LEU A O 1
ATOM 5648 N N . SER A 1 697 ? -18.692 -3.636 29.510 1.00 88.69 697 SER A N 1
ATOM 5649 C CA . SER A 1 697 ? -19.007 -4.445 30.692 1.00 88.69 697 SER A CA 1
ATOM 5650 C C . SER A 1 697 ? -18.263 -5.787 30.725 1.00 88.69 697 SER A C 1
ATOM 5652 O O . SER A 1 697 ? -18.110 -6.363 31.809 1.00 88.69 697 SER A O 1
ATOM 5654 N N . GLY A 1 698 ? -17.722 -6.245 29.589 1.00 85.56 698 GLY A N 1
ATOM 5655 C CA . GLY A 1 698 ? -17.110 -7.567 29.423 1.00 85.56 698 GLY A CA 1
ATOM 5656 C C . GLY A 1 698 ? -18.136 -8.703 29.411 1.00 85.56 698 GLY A C 1
ATOM 5657 O O . GLY A 1 698 ? -17.787 -9.843 29.715 1.00 85.56 698 GLY A O 1
ATOM 5658 N N . ASN A 1 699 ? -19.403 -8.384 29.125 1.00 88.00 699 ASN A N 1
ATOM 5659 C CA . ASN A 1 699 ? -20.480 -9.368 29.023 1.00 88.00 699 ASN A CA 1
ATOM 5660 C C . ASN A 1 699 ? -20.396 -10.157 27.711 1.00 88.00 699 ASN A C 1
ATOM 5662 O O . ASN A 1 699 ? -20.786 -11.320 27.679 1.00 88.00 699 ASN A O 1
ATOM 5666 N N . GLN A 1 700 ? -19.911 -9.516 26.646 1.00 89.25 700 GLN A N 1
ATOM 5667 C CA . GLN A 1 700 ? -19.757 -10.088 25.311 1.00 89.25 700 GLN A CA 1
ATOM 5668 C C . GLN A 1 700 ? -18.414 -9.671 24.711 1.00 89.25 700 GLN A C 1
ATOM 5670 O O . GLN A 1 700 ? -17.932 -8.565 24.969 1.00 89.25 700 GLN A O 1
ATOM 5675 N N . GLY A 1 701 ? -17.827 -10.566 23.916 1.00 88.88 701 GLY A N 1
ATOM 5676 C CA . GLY A 1 701 ? -16.660 -10.281 23.082 1.00 88.88 701 GLY A CA 1
ATOM 5677 C C . GLY A 1 701 ? -17.071 -9.554 21.804 1.00 88.88 701 GLY A C 1
ATOM 5678 O O . GLY A 1 701 ? -18.256 -9.289 21.581 1.00 88.88 701 GLY A O 1
ATOM 5679 N N . LEU A 1 702 ? -16.107 -9.243 20.936 1.00 90.38 702 LEU A N 1
ATOM 5680 C CA . LEU A 1 702 ? -16.413 -8.617 19.643 1.00 90.38 702 LEU A CA 1
ATOM 5681 C C . LEU A 1 702 ? -17.242 -9.526 18.729 1.00 90.38 702 LEU A C 1
ATOM 5683 O O . LEU A 1 702 ? -18.014 -9.036 17.903 1.00 90.38 702 LEU A O 1
ATOM 5687 N N . GLU A 1 703 ? -17.095 -10.838 18.879 1.00 92.44 703 GLU A N 1
ATOM 5688 C CA . GLU A 1 703 ? -17.825 -11.827 18.098 1.00 92.44 703 GLU A CA 1
ATOM 5689 C C . GLU A 1 703 ? -19.325 -11.691 18.303 1.00 92.44 703 GLU A C 1
ATOM 5691 O O . GLU A 1 703 ? -20.074 -11.523 17.344 1.00 92.44 703 GLU A O 1
ATOM 5696 N N . ASP A 1 704 ? -19.746 -11.679 19.564 1.00 93.88 704 ASP A N 1
ATOM 5697 C CA . ASP A 1 704 ? -21.157 -11.614 19.919 1.00 93.88 704 ASP A CA 1
ATOM 5698 C C . ASP A 1 704 ? -21.708 -10.189 19.805 1.00 93.88 704 ASP A C 1
ATOM 5700 O O . ASP A 1 704 ? -22.863 -10.004 19.426 1.00 93.88 704 ASP A O 1
ATOM 5704 N N . ALA A 1 705 ? -20.896 -9.176 20.131 1.00 94.19 705 ALA A N 1
ATOM 5705 C CA . ALA A 1 705 ? -21.369 -7.798 20.203 1.00 94.19 705 ALA A CA 1
ATOM 5706 C C . ALA A 1 705 ? -21.543 -7.141 18.826 1.00 94.19 705 ALA A C 1
ATOM 5708 O O . ALA A 1 705 ? -22.490 -6.381 18.638 1.00 94.19 705 ALA A O 1
ATOM 5709 N N . ILE A 1 706 ? -20.631 -7.395 17.878 1.00 95.75 706 ILE A N 1
ATOM 5710 C CA . ILE A 1 706 ? -20.629 -6.730 16.557 1.00 95.75 706 ILE A CA 1
ATOM 5711 C C . ILE A 1 706 ? -20.480 -7.707 15.375 1.00 95.75 706 ILE A C 1
ATOM 5713 O O . ILE A 1 706 ? -20.425 -7.292 14.210 1.00 95.75 706 ILE A O 1
ATOM 5717 N N . GLY A 1 707 ? -20.443 -9.014 15.649 1.00 96.31 707 GLY A N 1
ATOM 5718 C CA . GLY A 1 707 ? -20.395 -10.051 14.621 1.00 96.31 707 GLY A CA 1
ATOM 5719 C C . GLY A 1 707 ? -19.004 -10.296 14.042 1.00 96.31 707 GLY A C 1
ATOM 5720 O O . GLY A 1 707 ? -18.910 -10.651 12.869 1.00 96.31 707 GLY A O 1
ATOM 5721 N N . VAL A 1 708 ? -17.922 -10.081 14.803 1.00 96.50 708 VAL A N 1
ATOM 5722 C CA . VAL A 1 708 ? -16.584 -10.520 14.361 1.00 96.50 708 VAL A CA 1
ATOM 5723 C C . VAL A 1 708 ? -16.570 -12.046 14.192 1.00 96.50 708 VAL A C 1
ATOM 5725 O O . VAL A 1 708 ? -17.007 -12.755 15.098 1.00 96.50 708 VAL A O 1
ATOM 5728 N N . PRO A 1 709 ? -16.060 -12.598 13.073 1.00 97.06 709 PRO A N 1
ATOM 5729 C CA . PRO A 1 709 ? -15.983 -14.044 12.914 1.00 97.06 709 PRO A CA 1
ATOM 5730 C C . PRO A 1 709 ? -15.164 -14.696 14.035 1.00 97.06 709 PRO A C 1
ATOM 5732 O O . PRO A 1 709 ? -13.986 -14.375 14.211 1.00 97.06 709 PRO A O 1
ATOM 5735 N N . THR A 1 710 ? -15.753 -15.666 14.741 1.00 95.69 710 THR A N 1
ATOM 5736 C CA . THR A 1 710 ? -15.079 -16.410 15.822 1.00 95.69 710 THR A CA 1
ATOM 5737 C C . THR A 1 710 ? -13.773 -17.038 15.355 1.00 95.69 710 THR A C 1
ATOM 5739 O O . THR A 1 710 ? -12.771 -16.943 16.050 1.00 95.69 710 THR A O 1
ATOM 5742 N N . ALA A 1 711 ? -13.738 -17.562 14.126 1.00 96.69 711 ALA A N 1
ATOM 5743 C CA . ALA A 1 711 ? -12.522 -18.115 13.535 1.00 96.69 711 ALA A CA 1
ATOM 5744 C C . ALA A 1 711 ? -11.369 -17.095 13.447 1.00 96.69 711 ALA A C 1
ATOM 5746 O O . ALA A 1 711 ? -10.216 -17.477 13.622 1.00 96.69 711 ALA A O 1
ATOM 5747 N N . SER A 1 712 ? -11.658 -15.809 13.208 1.00 96.31 712 SER A N 1
ATOM 5748 C CA . SER A 1 712 ? -10.625 -14.766 13.198 1.00 96.31 712 SER A CA 1
ATOM 5749 C C . SER A 1 712 ? -10.114 -14.463 14.597 1.00 96.31 712 SER A C 1
ATOM 5751 O O . SER A 1 712 ? -8.905 -14.381 14.797 1.00 96.31 712 SER A O 1
ATOM 5753 N N . MET A 1 713 ? -11.007 -14.354 15.581 1.00 94.00 713 MET A N 1
ATOM 5754 C CA . MET A 1 713 ? -10.585 -14.140 16.965 1.00 94.00 713 MET A CA 1
ATOM 5755 C C . MET A 1 713 ? -9.798 -15.337 17.501 1.00 94.00 713 MET A C 1
ATOM 5757 O O . MET A 1 713 ? -8.748 -15.145 18.103 1.00 94.00 713 MET A O 1
ATOM 5761 N N . ASP A 1 714 ? -10.229 -16.566 17.217 1.00 93.75 714 ASP A N 1
ATOM 5762 C CA . ASP A 1 714 ? -9.519 -17.787 17.610 1.00 93.75 714 ASP A CA 1
ATOM 5763 C C . ASP A 1 714 ? -8.133 -17.887 16.966 1.00 93.75 714 ASP A C 1
ATOM 5765 O O . ASP A 1 714 ? -7.169 -18.286 17.628 1.00 93.75 714 ASP A O 1
ATOM 5769 N N . TRP A 1 715 ? -8.000 -17.459 15.705 1.00 94.56 715 TRP A N 1
ATOM 5770 C CA . TRP A 1 715 ? -6.704 -17.382 15.035 1.00 94.56 715 TRP A CA 1
ATOM 5771 C C . TRP A 1 715 ? -5.735 -16.465 15.793 1.00 94.56 715 TRP A C 1
ATOM 5773 O O . TRP A 1 715 ? -4.613 -16.886 16.088 1.00 94.56 715 TRP A O 1
ATOM 5783 N N . PHE A 1 716 ? -6.172 -15.269 16.203 1.00 93.06 716 PHE A N 1
ATOM 5784 C CA . PHE A 1 716 ? -5.346 -14.368 17.016 1.00 93.06 716 PHE A CA 1
ATOM 5785 C C . PHE A 1 716 ? -5.104 -14.912 18.425 1.00 93.06 716 PHE A C 1
ATOM 5787 O O . PHE A 1 716 ? -3.965 -14.911 18.885 1.00 93.06 716 PHE A O 1
ATOM 5794 N N . ARG A 1 717 ? -6.128 -15.455 19.098 1.00 89.94 717 ARG A N 1
ATOM 5795 C CA . ARG A 1 717 ? -5.986 -16.074 20.429 1.00 89.94 717 ARG A CA 1
ATOM 5796 C C . ARG A 1 717 ? -4.913 -17.161 20.444 1.00 89.94 717 ARG A C 1
ATOM 5798 O O . ARG A 1 717 ? -4.185 -17.280 21.424 1.00 89.94 717 ARG A O 1
ATOM 5805 N N . SER A 1 718 ? -4.787 -17.929 19.361 1.00 90.25 718 SER A N 1
ATOM 5806 C CA . SER A 1 718 ? -3.759 -18.971 19.234 1.00 90.25 718 SER A CA 1
ATOM 5807 C C . SER A 1 718 ? -2.324 -18.432 19.119 1.00 90.25 718 SER A C 1
ATOM 5809 O O . SER A 1 718 ? -1.377 -19.182 19.346 1.00 90.25 718 SER A O 1
ATOM 5811 N N . ARG A 1 719 ? -2.160 -17.143 18.794 1.00 90.62 719 ARG A N 1
ATOM 5812 C CA . ARG A 1 719 ? -0.874 -16.470 18.530 1.00 90.62 719 ARG A CA 1
ATOM 5813 C C . ARG A 1 719 ? -0.543 -15.355 19.520 1.00 90.62 719 ARG A C 1
ATOM 5815 O O . ARG A 1 719 ? 0.518 -14.749 19.418 1.00 90.62 719 ARG A O 1
ATOM 5822 N N . VAL A 1 720 ? -1.418 -15.095 20.488 1.00 87.88 720 VAL A N 1
ATOM 5823 C CA . VAL A 1 720 ? -1.165 -14.170 21.593 1.00 87.88 720 VAL A CA 1
ATOM 5824 C C . VAL A 1 720 ? -0.791 -14.991 22.832 1.00 87.88 720 VAL A C 1
ATOM 5826 O O . VAL A 1 720 ? -1.668 -15.576 23.480 1.00 87.88 720 VAL A O 1
ATOM 5829 N N . PRO A 1 721 ? 0.504 -15.084 23.184 1.00 76.56 721 PRO A N 1
ATOM 5830 C CA . PRO A 1 721 ? 0.943 -15.851 24.334 1.00 76.56 721 PRO A CA 1
ATOM 5831 C C . PRO A 1 721 ? 0.291 -15.314 25.607 1.00 76.56 721 PRO A C 1
ATOM 5833 O O . PRO A 1 721 ? 0.102 -14.111 25.785 1.00 76.56 721 PRO A O 1
ATOM 5836 N N . TYR A 1 722 ? -0.033 -16.228 26.519 1.00 73.75 722 TYR A N 1
ATOM 5837 C CA . TYR A 1 722 ? -0.576 -15.922 27.847 1.00 73.75 722 TYR A CA 1
ATOM 5838 C C . TYR A 1 722 ? -1.989 -15.330 27.892 1.00 73.75 722 TYR A C 1
ATOM 5840 O O . TYR A 1 722 ? -2.501 -15.124 28.988 1.00 73.75 722 TYR A O 1
ATOM 5848 N N . LEU A 1 723 ? -2.663 -15.149 26.754 1.00 71.38 723 LEU A N 1
ATOM 5849 C CA . LEU A 1 723 ? -4.035 -14.637 26.719 1.00 71.38 723 LEU A CA 1
ATOM 5850 C C . LEU A 1 723 ? -5.031 -15.489 27.527 1.00 71.38 723 LEU A C 1
ATOM 5852 O O . LEU A 1 723 ? -6.002 -14.988 28.082 1.00 71.38 723 LEU A O 1
ATOM 5856 N N . ASN A 1 724 ? -4.760 -16.789 27.638 1.00 67.94 724 ASN A N 1
ATOM 5857 C CA . ASN A 1 724 ? -5.581 -17.734 28.396 1.00 67.94 724 ASN A CA 1
ATOM 5858 C C . ASN A 1 724 ? -4.925 -18.177 29.715 1.00 67.94 724 ASN A C 1
ATOM 5860 O O . ASN A 1 724 ? -5.343 -19.170 30.304 1.00 67.94 724 ASN A O 1
ATOM 5864 N N . GLN A 1 725 ? -3.866 -17.499 30.173 1.00 73.69 725 GLN A N 1
ATOM 5865 C CA . GLN A 1 725 ? -3.167 -17.866 31.406 1.00 73.69 725 GLN A CA 1
ATOM 5866 C C . GLN A 1 725 ? -3.522 -16.901 32.542 1.00 73.69 725 GLN A C 1
ATOM 5868 O O . GLN A 1 725 ? -3.242 -15.711 32.468 1.00 73.69 725 GLN A O 1
ATOM 5873 N N . GLU A 1 726 ? -4.077 -17.426 33.641 1.00 67.31 726 GLU A N 1
ATOM 5874 C CA . GLU A 1 726 ? -4.429 -16.628 34.833 1.00 67.31 726 GLU A CA 1
ATOM 5875 C C . GLU A 1 726 ? -3.210 -15.962 35.505 1.00 67.31 726 GLU A C 1
ATOM 5877 O O . GLU A 1 726 ? -3.353 -14.971 36.222 1.00 67.31 726 GLU A O 1
ATOM 5882 N N . ASN A 1 727 ? -2.008 -16.507 35.287 1.00 70.56 727 ASN A N 1
ATOM 5883 C CA . ASN A 1 727 ? -0.758 -16.039 35.883 1.00 70.56 727 ASN A CA 1
ATOM 5884 C C . ASN A 1 727 ? 0.272 -15.728 34.795 1.00 70.56 727 ASN A C 1
ATOM 5886 O O . ASN A 1 727 ? 1.216 -16.488 34.586 1.00 70.56 727 ASN A O 1
ATOM 5890 N N . ILE A 1 728 ? 0.086 -14.599 34.116 1.00 66.44 728 ILE A N 1
ATOM 5891 C CA . ILE A 1 728 ? 1.103 -14.040 33.222 1.00 66.44 728 ILE A CA 1
ATOM 5892 C C . ILE A 1 728 ? 2.317 -13.652 34.081 1.00 66.44 728 ILE A C 1
ATOM 5894 O O . ILE A 1 728 ? 2.143 -12.905 35.053 1.00 66.44 728 ILE A O 1
ATOM 5898 N N . PRO A 1 729 ? 3.530 -14.151 33.787 1.00 71.81 729 PRO A N 1
ATOM 5899 C CA . PRO A 1 729 ? 4.720 -13.731 34.511 1.00 71.81 729 PRO A CA 1
ATOM 5900 C C . PRO A 1 729 ? 4.893 -12.209 34.423 1.00 71.81 729 PRO A C 1
ATOM 5902 O O . PRO A 1 729 ? 4.651 -11.594 33.385 1.00 71.81 729 PRO A O 1
ATOM 5905 N N . GLU A 1 730 ? 5.281 -11.582 35.533 1.00 66.44 730 GLU A N 1
ATOM 5906 C CA . GLU A 1 730 ? 5.482 -10.134 35.589 1.00 66.44 730 GLU A CA 1
ATOM 5907 C C . GLU A 1 730 ? 6.563 -9.720 34.575 1.00 66.44 730 GLU A C 1
ATOM 5909 O O . GLU A 1 730 ? 7.719 -10.122 34.697 1.00 66.44 730 GLU A O 1
ATOM 5914 N N . GLY A 1 731 ? 6.175 -8.942 33.559 1.00 67.50 731 GLY A N 1
ATOM 5915 C CA . GLY A 1 731 ? 7.061 -8.500 32.477 1.00 67.50 731 GLY A CA 1
ATOM 5916 C C . GLY A 1 731 ? 6.952 -9.277 31.159 1.00 67.50 731 GLY A C 1
ATOM 5917 O O . GLY A 1 731 ? 7.626 -8.892 30.210 1.00 67.50 731 GLY A O 1
ATOM 5918 N N . GLU A 1 732 ? 6.117 -10.317 31.066 1.00 70.75 732 GLU A N 1
ATOM 5919 C CA . GLU A 1 732 ? 5.801 -10.959 29.781 1.00 70.75 732 GLU A CA 1
ATOM 5920 C C . GLU A 1 732 ? 4.701 -10.177 29.043 1.00 70.75 732 GLU A C 1
ATOM 5922 O O . GLU A 1 732 ? 3.670 -9.813 29.620 1.00 70.75 732 GLU A O 1
ATOM 5927 N N . ASP A 1 733 ? 4.932 -9.916 27.757 1.00 68.62 733 ASP A N 1
ATOM 5928 C CA . ASP A 1 733 ? 4.037 -9.148 26.893 1.00 68.62 733 ASP A CA 1
ATOM 5929 C C . ASP A 1 733 ? 3.030 -10.072 26.186 1.00 68.62 733 ASP A C 1
ATOM 5931 O O . ASP A 1 733 ? 3.408 -10.984 25.455 1.00 68.62 733 ASP A O 1
ATOM 5935 N N . SER A 1 734 ? 1.732 -9.806 26.351 1.00 82.69 734 SER A N 1
ATOM 5936 C CA . SER A 1 734 ? 0.632 -10.531 25.687 1.00 82.69 734 SER A CA 1
ATOM 5937 C C . SER A 1 734 ? 0.371 -10.033 24.263 1.00 82.69 734 SER A C 1
ATOM 5939 O O . SER A 1 734 ? -0.776 -9.791 23.905 1.00 82.69 734 SER A O 1
ATOM 5941 N N . HIS A 1 735 ? 1.418 -9.795 23.476 1.00 89.38 735 HIS A N 1
ATOM 5942 C CA . HIS A 1 735 ? 1.287 -9.367 22.078 1.00 89.38 735 HIS A CA 1
ATOM 5943 C C . HIS A 1 735 ? 1.329 -10.565 21.138 1.00 89.38 735 HIS A C 1
ATOM 5945 O O . HIS A 1 735 ? 1.809 -11.633 21.510 1.00 89.38 735 HIS A O 1
ATOM 5951 N N . PHE A 1 736 ? 0.869 -10.376 19.905 1.00 91.31 736 PHE A N 1
ATOM 5952 C CA . PHE A 1 736 ? 1.061 -11.355 18.843 1.00 91.31 736 PHE A CA 1
ATOM 5953 C C . PHE A 1 736 ? 2.536 -11.762 18.727 1.00 91.31 736 PHE A C 1
ATOM 5955 O O . PHE A 1 736 ? 3.407 -10.892 18.662 1.00 91.31 736 PHE A O 1
ATOM 5962 N N . LEU A 1 737 ? 2.793 -13.067 18.633 1.00 88.94 737 LEU A N 1
ATOM 5963 C CA . LEU A 1 737 ? 4.095 -13.629 18.284 1.00 88.94 737 LEU A CA 1
ATOM 5964 C C . LEU A 1 737 ? 3.946 -14.674 17.183 1.00 88.94 737 LEU A C 1
ATOM 5966 O O . LEU A 1 737 ? 3.028 -15.499 17.201 1.00 88.94 737 LEU A O 1
ATOM 5970 N N . TYR A 1 738 ? 4.908 -14.693 16.267 1.00 88.50 738 TYR A N 1
ATOM 5971 C CA . TYR A 1 738 ? 5.075 -15.815 15.356 1.00 88.50 738 TYR A CA 1
ATOM 5972 C C . TYR A 1 738 ? 5.541 -17.089 16.094 1.00 88.50 738 TYR A C 1
ATOM 5974 O O . TYR A 1 738 ? 6.063 -17.000 17.213 1.00 88.50 738 TYR A O 1
ATOM 5982 N N . PRO A 1 739 ? 5.401 -18.289 15.487 1.00 86.56 739 PRO A N 1
ATOM 5983 C CA . PRO A 1 739 ? 5.758 -19.560 16.131 1.00 86.56 739 PRO A CA 1
ATOM 5984 C C . PRO A 1 739 ? 7.195 -19.640 16.676 1.00 86.56 739 PRO A C 1
ATOM 5986 O O . PRO A 1 739 ? 7.443 -20.297 17.687 1.00 86.56 739 PRO A O 1
ATOM 5989 N N . ASP A 1 740 ? 8.148 -18.945 16.052 1.00 83.50 740 ASP A N 1
ATOM 5990 C CA . ASP A 1 740 ? 9.552 -18.874 16.482 1.00 83.50 740 ASP A CA 1
ATOM 5991 C C . ASP A 1 740 ? 9.850 -17.735 17.478 1.00 83.50 740 ASP A C 1
ATOM 5993 O O . ASP A 1 740 ? 11.013 -17.489 17.821 1.00 83.50 740 ASP A O 1
ATOM 5997 N N . LYS A 1 741 ? 8.803 -17.077 17.993 1.00 85.44 741 LYS A N 1
ATOM 5998 C CA . LYS A 1 741 ? 8.863 -15.928 18.908 1.00 85.44 741 LYS A CA 1
ATOM 5999 C C . LYS A 1 741 ? 9.546 -14.708 18.286 1.00 85.44 741 LYS A C 1
ATOM 6001 O O . LYS A 1 741 ? 10.328 -14.038 18.961 1.00 85.44 741 LYS A O 1
ATOM 6006 N N . ASP A 1 742 ? 9.265 -14.458 17.007 1.00 82.75 742 ASP A N 1
ATOM 6007 C CA . ASP A 1 742 ? 9.789 -13.342 16.209 1.00 82.75 742 ASP A CA 1
ATOM 6008 C C . ASP A 1 742 ? 11.324 -13.323 16.112 1.00 82.75 742 ASP A C 1
ATOM 6010 O O . ASP A 1 742 ? 11.948 -12.272 15.928 1.00 82.75 742 ASP A O 1
ATOM 6014 N N . ARG A 1 743 ? 11.958 -14.487 16.273 1.00 83.44 743 ARG 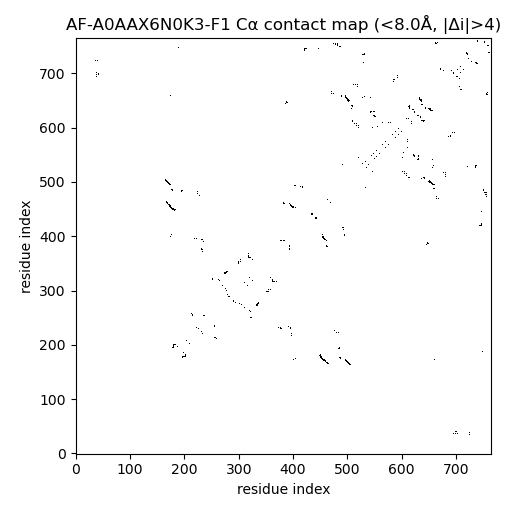A N 1
ATOM 6015 C CA . ARG A 1 743 ? 13.409 -14.621 16.141 1.00 83.44 743 ARG A CA 1
ATOM 6016 C C . ARG A 1 743 ? 13.764 -14.829 14.682 1.00 83.44 743 ARG A C 1
ATOM 6018 O O . ARG A 1 743 ? 13.103 -15.574 13.974 1.00 83.44 743 ARG A O 1
ATOM 6025 N N . VAL A 1 744 ? 14.860 -14.227 14.242 1.00 84.88 744 VAL A N 1
ATOM 6026 C CA . VAL A 1 744 ? 15.378 -14.447 12.892 1.00 84.88 744 VAL A CA 1
ATOM 6027 C C . VAL A 1 744 ? 16.610 -15.327 12.986 1.00 84.88 744 VAL A C 1
ATOM 6029 O O . VAL A 1 744 ? 17.635 -14.916 13.532 1.00 84.88 744 VAL A O 1
ATOM 6032 N N . ASP A 1 745 ? 16.507 -16.562 12.490 1.00 82.19 745 ASP A N 1
ATOM 6033 C CA . ASP A 1 745 ? 17.694 -17.395 12.313 1.00 82.19 745 ASP A CA 1
ATOM 6034 C C . ASP A 1 745 ? 18.544 -16.790 11.202 1.00 82.19 745 ASP A C 1
ATOM 6036 O O . ASP A 1 745 ? 18.068 -16.515 10.103 1.00 82.19 745 ASP A O 1
ATOM 6040 N N . TRP A 1 746 ? 19.811 -16.570 11.506 1.00 78.00 746 TRP A N 1
ATOM 6041 C CA . TRP A 1 746 ? 20.750 -16.003 10.568 1.00 78.00 746 TRP A CA 1
ATOM 6042 C C . TRP A 1 746 ? 21.015 -16.896 9.353 1.00 78.00 746 TRP A C 1
ATOM 6044 O O . TRP A 1 746 ? 21.357 -16.376 8.303 1.00 78.00 746 TRP A O 1
ATOM 6054 N N . VAL A 1 747 ? 20.826 -18.212 9.469 1.00 76.38 747 VAL A N 1
ATOM 6055 C CA . VAL A 1 747 ? 20.965 -19.157 8.340 1.00 76.38 747 VAL A CA 1
ATOM 6056 C C . VAL A 1 747 ? 19.861 -18.977 7.302 1.00 76.38 747 VAL A C 1
ATOM 6058 O O . VAL A 1 747 ? 20.005 -19.390 6.154 1.00 76.38 747 VAL A O 1
ATOM 6061 N N . ASP A 1 748 ? 18.737 -18.407 7.724 1.00 82.12 748 ASP A N 1
ATOM 6062 C CA . ASP A 1 748 ? 17.545 -18.239 6.909 1.00 82.12 748 ASP A CA 1
ATOM 6063 C C . ASP A 1 748 ? 16.788 -16.982 7.366 1.00 82.12 748 ASP A C 1
ATOM 6065 O O . ASP A 1 748 ? 15.753 -17.073 8.047 1.00 82.12 748 ASP A O 1
ATOM 6069 N N . PRO A 1 749 ? 17.319 -15.782 7.049 1.00 87.88 749 PRO A N 1
ATOM 6070 C CA . PRO A 1 749 ? 16.720 -14.525 7.481 1.00 87.88 749 PRO A CA 1
ATOM 6071 C C . PRO A 1 749 ? 15.457 -14.171 6.684 1.00 87.88 749 PRO A C 1
ATOM 6073 O O . PRO A 1 749 ? 14.773 -13.188 6.984 1.00 87.88 749 PRO A O 1
ATOM 6076 N N . PHE A 1 750 ? 15.148 -14.961 5.660 1.00 93.38 750 PHE A N 1
ATOM 6077 C CA . PHE A 1 750 ? 14.075 -14.704 4.723 1.00 93.38 750 PHE A CA 1
ATOM 6078 C C . PHE A 1 750 ? 12.779 -15.378 5.167 1.00 93.38 750 PHE A C 1
ATOM 6080 O O . PHE A 1 750 ? 12.781 -16.394 5.861 1.00 93.38 750 PHE A O 1
ATOM 6087 N N . MET A 1 751 ? 11.648 -14.788 4.787 1.00 94.94 751 MET A N 1
ATOM 6088 C CA . MET A 1 751 ? 10.332 -15.381 4.984 1.00 94.94 751 MET A CA 1
ATOM 6089 C C . MET A 1 751 ? 10.302 -16.757 4.321 1.00 94.94 751 MET A C 1
ATOM 6091 O O . MET A 1 751 ? 10.882 -16.948 3.253 1.00 94.94 751 MET A O 1
ATOM 6095 N N . VAL A 1 752 ? 9.613 -17.715 4.926 1.00 93.75 752 VAL A N 1
ATOM 6096 C CA . VAL A 1 752 ? 9.510 -19.066 4.351 1.00 93.75 752 VAL A CA 1
ATOM 6097 C C . VAL A 1 752 ? 8.659 -19.043 3.072 1.00 93.75 752 VAL A C 1
ATOM 6099 O O . VAL A 1 752 ? 7.813 -18.160 2.964 1.00 93.75 752 VAL A O 1
ATOM 6102 N N . PRO A 1 753 ? 8.821 -19.951 2.099 1.00 95.75 753 PRO A N 1
ATOM 6103 C CA . PRO A 1 753 ? 7.943 -20.004 0.923 1.00 95.75 753 PRO A CA 1
ATOM 6104 C C . PRO A 1 753 ? 6.447 -20.174 1.274 1.00 95.75 753 PRO A C 1
ATOM 6106 O O . PRO A 1 753 ? 6.094 -20.631 2.365 1.00 95.75 753 PRO A O 1
ATOM 6109 N N . GLY A 1 754 ? 5.559 -19.810 0.350 1.00 96.75 754 GLY A N 1
ATOM 6110 C CA . GLY A 1 754 ? 4.101 -19.896 0.464 1.00 96.75 754 GLY A CA 1
ATOM 6111 C C . GLY A 1 754 ? 3.427 -18.614 0.964 1.00 96.75 754 GLY A C 1
ATOM 6112 O O . GLY A 1 754 ? 3.993 -17.530 0.912 1.00 96.75 754 GLY A O 1
ATOM 6113 N N . TYR A 1 755 ? 2.183 -18.725 1.445 1.00 96.62 755 TYR A N 1
ATOM 6114 C CA . TYR A 1 755 ? 1.360 -17.572 1.857 1.00 96.62 755 TYR A CA 1
ATOM 6115 C C . TYR A 1 755 ? 0.989 -17.541 3.349 1.00 96.62 755 TYR A C 1
ATOM 6117 O O . TYR A 1 755 ? 0.314 -16.610 3.767 1.00 96.62 755 TYR A O 1
ATOM 6125 N N . LYS A 1 756 ? 1.363 -18.556 4.138 1.00 95.38 756 LYS A N 1
ATOM 6126 C CA . LYS A 1 756 ? 0.943 -18.718 5.550 1.00 95.38 756 LYS A CA 1
ATOM 6127 C C . LYS A 1 756 ? 1.882 -17.989 6.516 1.00 95.38 756 LYS A C 1
ATOM 6129 O O . LYS A 1 756 ? 2.473 -16.993 6.121 1.00 95.38 756 LYS A O 1
ATOM 6134 N N . ASP A 1 757 ? 2.088 -18.484 7.737 1.00 92.31 757 ASP A N 1
ATOM 6135 C CA . ASP A 1 757 ? 3.052 -17.904 8.678 1.00 92.31 757 ASP A CA 1
ATOM 6136 C C . ASP A 1 757 ? 4.394 -17.604 7.966 1.00 92.31 757 ASP A C 1
ATOM 6138 O O . ASP A 1 757 ? 4.934 -18.424 7.214 1.00 92.31 757 ASP A O 1
ATOM 6142 N N . THR A 1 758 ? 4.912 -16.383 8.130 1.00 91.00 758 THR A N 1
ATOM 6143 C CA . THR A 1 758 ? 6.182 -15.939 7.514 1.00 91.00 758 THR A CA 1
ATOM 6144 C C . THR A 1 758 ? 7.412 -16.509 8.223 1.00 91.00 758 THR A C 1
ATOM 6146 O O . THR A 1 758 ? 8.513 -16.521 7.669 1.00 91.00 758 THR A O 1
ATOM 6149 N N . HIS A 1 759 ? 7.197 -17.031 9.426 1.00 87.94 759 HIS A N 1
ATOM 6150 C CA . HIS A 1 759 ? 8.155 -17.683 10.303 1.00 87.94 759 HIS A CA 1
ATOM 6151 C C . HIS A 1 759 ? 7.761 -19.160 10.469 1.00 87.94 759 HIS A C 1
ATOM 6153 O O . HIS A 1 759 ? 6.582 -19.462 10.643 1.00 87.94 759 HIS A O 1
ATOM 6159 N N . GLN A 1 760 ? 8.728 -20.080 10.439 1.00 80.31 760 GLN A N 1
ATOM 6160 C CA . GLN A 1 760 ? 8.501 -21.510 10.710 1.00 80.31 760 GLN A CA 1
ATOM 6161 C C . GLN A 1 760 ? 8.938 -21.876 12.127 1.00 80.31 760 GLN A C 1
ATOM 6163 O O . GLN A 1 760 ? 9.915 -21.332 12.644 1.00 80.31 760 GLN A O 1
ATOM 6168 N N . ALA A 1 761 ? 8.243 -22.840 12.738 1.00 66.69 761 ALA A N 1
ATOM 6169 C CA . ALA A 1 761 ? 8.672 -23.435 13.997 1.00 66.69 761 ALA A CA 1
ATOM 6170 C C . ALA A 1 761 ? 10.006 -24.185 13.813 1.00 66.69 761 ALA A C 1
ATOM 6172 O O . ALA A 1 761 ? 10.240 -24.825 12.790 1.00 66.69 761 ALA A O 1
ATOM 6173 N N . GLN A 1 762 ? 10.885 -24.118 14.818 1.00 56.06 762 GLN A N 1
ATOM 6174 C CA . GLN A 1 762 ? 12.248 -24.665 14.725 1.00 56.06 762 GLN A CA 1
ATOM 6175 C C . GLN A 1 762 ? 12.299 -26.198 14.576 1.00 56.06 762 GLN A C 1
ATOM 6177 O O . GLN A 1 762 ? 13.313 -26.718 14.122 1.00 56.06 762 GLN A O 1
ATOM 6182 N N . ASP A 1 763 ? 11.224 -26.905 14.934 1.00 55.84 763 ASP A N 1
ATOM 6183 C CA . ASP A 1 763 ? 11.176 -28.373 14.970 1.00 55.84 763 ASP A CA 1
ATOM 6184 C C . ASP A 1 763 ? 10.699 -29.013 13.647 1.00 55.84 763 ASP A C 1
ATOM 6186 O O . ASP A 1 763 ? 10.595 -30.236 13.563 1.00 55.84 763 ASP A O 1
ATOM 6190 N N . GLU A 1 764 ? 10.398 -28.213 12.616 1.00 48.59 764 GLU A N 1
ATOM 6191 C CA . GLU A 1 764 ? 9.833 -28.687 11.337 1.00 48.59 764 GLU A CA 1
ATOM 6192 C C . GLU A 1 764 ? 10.833 -28.721 10.161 1.00 48.59 764 GLU A C 1
ATOM 6194 O O . GLU A 1 764 ? 10.423 -29.008 9.035 1.00 48.59 764 GLU A O 1
ATOM 6199 N N . LYS A 1 765 ? 12.128 -28.449 10.393 1.00 47.97 765 LYS A N 1
ATOM 6200 C CA . LYS A 1 765 ? 13.175 -28.495 9.352 1.00 47.97 765 LYS A CA 1
ATOM 6201 C C . LYS A 1 765 ? 13.960 -29.802 9.308 1.00 47.97 765 LYS A C 1
ATOM 6203 O O . LYS A 1 765 ? 14.365 -30.297 10.384 1.00 47.97 765 LYS A O 1
#

Foldseek 3Di:
DDDDDDDDDDDDDDPPPDDPPPVQDDPFDDLLVLLLLQQPFPDPQPPPPPDPPDDDDDDDDDDDDDDDDDDDDDDDDDDDDDDDDDDDDDDDDDDDDDDDDDDDDDDDDDDDDDDDDDDDDDDDDDDDDDDDDDDDDDDDDDDDDDDDDDPDDPPPVPDDPDDDFFKWKKKKFWFKFFAEFLDLDPDQQVVDPFHHDDPPPPPDDDPVSVVQALLQVQLVLQVLLVVLVFQEFQAPPPPVCCVPDVDDDPLQAFSNHHPVPPLPPLPVQLLPQADEEEQDPDDPPDVVVSLVVSLVVLLVRSLVSSVVSCVVVVNQLLSQGLVNLVVNDLRRRHYDYPVPDDPPPSSVSSSVSSSVVSSVVNSVSNVVVSVVRLPVTFGPQADDAFQDDSNLRGKGKDFDPQFAPDPPPPVVLVVQLLVQEDADPPFPGPCVQPPPPDDRDGVDRLPSRGDIGGMMIMHHTGRLPDPCPLVSLQSSLQSDQVRTFIFFFDLNTLIWMKMWIAINQFDFLQLVLLLLLLCLLCVSNVLQLADCCLDDCVRQAAAALLCAFLLNCVLVVNDPDQQPVNPPDQDVVLQVVLVVLVVLQAVLVDPLCPSQPDPSSSSSSSSSSRDQADAVSQNRSWDPDDNHTYQKHQQFGTGRGTDSHNPRSSIIMGISHTNDLQSLSVSLVVLLSVLSSVQSVPDDSVLNHVLVSCSSVSNDHCCVSRNRPPVSSVVSVVQQPCSVPSCDDVPDRRHGAAQCRSHAHPSRSGQHRGRHGRDDHPVPD

Solvent-accessible surface area (backbone atoms only — not comparable to full-atom values): 45997 Å² total; per-residue (Å²): 139,85,84,82,89,80,90,78,84,82,79,84,81,79,84,78,83,74,77,79,68,82,78,74,78,65,102,59,79,52,75,63,60,54,41,43,27,54,77,46,40,67,65,78,78,78,72,75,76,79,71,82,85,75,86,79,82,89,83,89,84,83,90,83,88,84,83,88,81,88,82,84,83,82,80,85,79,87,84,79,89,83,90,82,90,85,88,80,90,80,82,88,78,86,85,80,80,87,75,85,83,78,84,83,80,82,83,81,81,79,86,80,80,85,80,87,77,89,79,82,87,78,85,83,83,83,86,85,87,82,88,85,84,91,81,82,93,82,83,89,83,83,88,78,92,70,81,85,75,75,84,73,76,77,70,79,82,75,63,76,94,68,76,76,73,48,53,29,34,31,45,38,35,26,43,47,31,40,46,23,46,54,48,100,58,76,64,82,56,76,87,56,87,42,50,59,43,85,83,58,70,72,88,64,75,46,74,68,49,50,50,50,50,51,39,20,54,42,45,51,51,36,53,45,30,41,76,56,78,37,57,42,50,71,66,81,54,67,66,73,48,44,78,78,37,96,64,75,84,58,86,69,58,54,59,85,37,44,79,86,50,72,72,77,59,90,46,77,68,67,72,66,60,68,42,76,39,76,59,66,85,77,58,102,82,49,68,65,62,40,47,56,50,44,39,54,51,44,22,50,50,46,39,52,55,51,54,50,49,28,63,77,67,75,45,65,55,51,72,56,44,47,69,56,55,69,64,58,56,68,86,37,61,39,74,49,50,95,80,79,82,85,55,70,68,60,54,49,52,25,52,51,50,22,42,53,52,44,42,52,50,20,45,51,41,34,52,51,52,46,50,51,56,58,72,72,56,62,31,92,59,45,53,90,56,78,37,56,58,73,74,38,32,18,29,33,65,48,79,39,79,72,29,54,62,75,70,93,78,56,70,74,52,56,59,58,38,55,78,35,50,40,82,57,96,82,50,83,56,68,64,88,54,41,42,90,89,40,102,85,45,69,71,60,58,77,78,62,49,31,39,69,42,36,36,27,41,32,48,21,33,26,38,61,85,44,86,58,48,62,56,50,47,31,41,47,26,18,41,47,31,58,44,34,40,31,51,49,67,42,83,62,45,58,28,38,23,36,39,31,39,33,41,72,74,54,51,40,38,66,34,51,42,42,32,54,46,54,43,66,74,41,44,76,58,56,48,34,72,21,39,61,51,51,29,94,77,68,26,72,51,30,33,57,39,83,63,54,6,42,49,33,30,32,79,68,68,73,54,89,64,83,47,74,92,69,46,95,74,65,56,68,62,62,40,51,52,30,52,50,55,42,55,55,34,35,63,76,85,40,66,65,47,59,72,63,44,55,69,71,56,51,54,48,45,56,52,53,41,56,50,82,32,29,33,64,45,24,54,34,50,26,36,89,83,68,89,36,35,31,25,46,38,52,48,44,41,36,43,61,46,48,56,78,41,79,74,46,75,52,21,44,35,39,36,52,42,63,20,60,52,24,34,59,62,50,50,36,50,51,48,47,52,48,29,52,47,51,42,30,60,70,48,50,47,62,55,46,25,54,25,51,51,30,45,66,72,21,66,26,27,57,39,77,45,56,59,28,58,61,69,38,55,50,56,47,57,77,31,20,53,56,70,89,45,97,75,63,59,92,89,68,75,56,22,29,45,48,77,49,66,58,52,35,42,63,77,56,47,42,33,45,66,43,25,48,72,43,53,65,50,87,88,79,119

Sequence (765 aa):
MPAQQGNSTNPGRGSGLRSNAHLRRYQGRTRQERIQRFYNPGEPINKRKAEPNEGKTEETKKQKTQENKDPDRPKPKETEETQKQKTQENKDPDRPKPKETEEPEEPSIPETETQEYDVPDIPATEEVKGNEEPSTPGTNETKENKEPDQPHKPDISDVPKEVGNRTTVGVEFEFLLAYAAAVISSDPHPNDDRFLATDLDGSQFDEDYNLKIAITVRNEIIDRLNANNIVAAKYRNDKIITEYLDFKPIPEFGWTGSLFKEPVGPNPVLDRWKSTYHWDVFHPGNPDIDNTRNHNLASQQMLQEFLAFHTQHNLPLHLTTHKYIDSIPDSRMEFTHPARNNRPAQFRRTRDTFKDLAKAATSAAMDDHEAELESSRRDPNFVRIPGALSIYETWTCTTDPSILPDRVGEPVLYNRARDLYRITDTSTVDKSYLDADNNNVFIKNPLELYHWYQGELRTPILDFDHEDTIPAIRRACAALRDNFRIHKPTSGIRAGLHIHFGQEAGWTLLQLKKFATLWLILEESLEYLHRVDRSNGSNTYSLPNRETSEFSQELAGKKNVILLSDIENIDPLAYTDNMKEKDEHILSSSQEYKDHVQEPVRRMIDEIWKHIDITTLCEGLTSDTSGATTYIKFRISGDVQSSRGLGLSDTIEIRIMQGTLDADHVEHWMKICERLIIWSRDSTPREFRDALQSILSGNQGLEDAIGVPTASMDWFRSRVPYLNQENIPEGEDSHFLYPDKDRVDWVDPFMVPGYKDTHQAQDEK

Organism: NCBI:txid292717

Mean predicted aligned error: 13.62 Å